Protein AF-A0A9E6ALN5-F1 (afdb_monomer_lite)

Radius of gyration: 37.87 Å; chains: 1; bounding box: 93×85×113 Å

Structure (mmCIF, N/CA/C/O backbone):
data_AF-A0A9E6ALN5-F1
#
_entry.id   AF-A0A9E6ALN5-F1
#
loop_
_atom_site.group_PDB
_atom_site.id
_atom_site.type_symbol
_atom_site.label_atom_id
_atom_site.label_alt_id
_atom_site.label_comp_id
_atom_site.label_asym_id
_atom_site.label_entity_id
_atom_site.label_seq_id
_atom_site.pdbx_PDB_ins_code
_atom_site.Cartn_x
_atom_site.Cartn_y
_atom_site.Cartn_z
_atom_site.occupancy
_atom_site.B_iso_or_equiv
_atom_site.auth_seq_id
_atom_site.auth_comp_id
_atom_site.auth_asym_id
_atom_site.auth_atom_id
_atom_site.pdbx_PDB_model_num
ATOM 1 N N . MET A 1 1 ? -22.844 1.576 -61.304 1.00 33.19 1 MET A N 1
ATOM 2 C CA . MET A 1 1 ? -22.267 0.570 -62.219 1.00 33.19 1 MET A CA 1
ATOM 3 C C . MET A 1 1 ? -21.080 -0.037 -61.499 1.00 33.19 1 MET A C 1
ATOM 5 O O . MET A 1 1 ? -20.212 0.723 -61.099 1.00 33.19 1 MET A O 1
ATOM 9 N N . SER A 1 2 ? -21.099 -1.344 -61.225 1.00 35.03 2 SER A N 1
ATOM 10 C CA . SER A 1 2 ? -19.952 -2.053 -60.651 1.00 35.03 2 SER A CA 1
ATOM 11 C C . SER A 1 2 ? -18.898 -2.231 -61.743 1.00 35.03 2 SER A C 1
ATOM 13 O O . SER A 1 2 ? -19.090 -3.043 -62.649 1.00 35.03 2 SER A O 1
ATOM 15 N N . GLU A 1 3 ? -17.815 -1.465 -61.692 1.00 36.91 3 GLU A N 1
ATOM 16 C CA . GLU A 1 3 ? -16.616 -1.816 -62.449 1.00 36.91 3 GLU A CA 1
ATOM 17 C C . GLU A 1 3 ? -15.970 -3.020 -61.757 1.00 36.91 3 GLU A C 1
ATOM 19 O O . GLU A 1 3 ? -15.509 -2.924 -60.620 1.00 36.91 3 GLU A O 1
ATOM 24 N N . GLN A 1 4 ? -16.010 -4.182 -62.415 1.00 43.47 4 GLN A N 1
ATOM 25 C CA . GLN A 1 4 ? -15.206 -5.338 -62.024 1.00 43.47 4 GLN A CA 1
ATOM 26 C C . GLN A 1 4 ? -13.730 -4.953 -62.163 1.00 43.47 4 GLN A C 1
ATOM 28 O O . GLN A 1 4 ? -13.261 -4.668 -63.267 1.00 43.47 4 GLN A O 1
ATOM 33 N N . LEU A 1 5 ? -13.016 -4.919 -61.036 1.00 46.56 5 LEU A N 1
ATOM 34 C CA . LEU A 1 5 ? -11.563 -4.771 -61.007 1.00 46.56 5 LEU A CA 1
ATOM 35 C C . LEU A 1 5 ? -10.918 -5.914 -61.817 1.00 46.56 5 LEU A C 1
ATOM 37 O O . LEU A 1 5 ? -11.367 -7.057 -61.717 1.00 46.56 5 LEU A O 1
ATOM 41 N N . PRO A 1 6 ? -9.876 -5.647 -62.621 1.00 52.06 6 PRO A N 1
ATOM 42 C CA . PRO A 1 6 ? -9.201 -6.696 -63.371 1.00 52.06 6 PRO A CA 1
ATOM 43 C C . PRO A 1 6 ? -8.374 -7.572 -62.419 1.00 52.06 6 PRO A C 1
ATOM 45 O O . PRO A 1 6 ? -7.352 -7.132 -61.913 1.00 52.06 6 PRO A O 1
ATOM 48 N N . THR A 1 7 ? -8.785 -8.820 -62.192 1.00 59.75 7 THR A N 1
ATOM 49 C CA . THR A 1 7 ? -8.132 -9.787 -61.284 1.00 59.75 7 THR A CA 1
ATOM 50 C C . THR A 1 7 ? -7.007 -10.586 -61.957 1.00 59.75 7 THR A C 1
ATOM 52 O O . THR A 1 7 ? -7.009 -11.815 -61.917 1.00 59.75 7 THR A O 1
ATOM 55 N N . THR A 1 8 ? -6.061 -9.931 -62.636 1.00 73.19 8 THR A N 1
ATOM 56 C CA . THR A 1 8 ? -4.943 -10.627 -63.313 1.00 73.19 8 THR A CA 1
ATOM 57 C C . THR A 1 8 ? -3.590 -10.165 -62.785 1.00 73.19 8 THR A C 1
ATOM 59 O O . THR A 1 8 ? -3.267 -8.982 -62.845 1.00 73.19 8 THR A O 1
ATOM 62 N N . LEU A 1 9 ? -2.775 -11.120 -62.333 1.00 77.19 9 LEU A N 1
ATOM 63 C CA . LEU A 1 9 ? -1.377 -10.939 -61.923 1.00 77.19 9 LEU A CA 1
ATOM 64 C C . LEU A 1 9 ? -0.391 -11.415 -63.008 1.00 77.19 9 LEU A C 1
ATOM 66 O O . LEU A 1 9 ? 0.796 -11.589 -62.735 1.00 77.19 9 LEU A O 1
ATOM 70 N N . THR A 1 10 ? -0.883 -11.619 -64.238 1.00 79.38 10 THR A N 1
ATOM 71 C CA . THR A 1 10 ? -0.100 -12.080 -65.394 1.00 79.38 10 THR A CA 1
ATOM 72 C C . THR A 1 10 ? 1.198 -11.290 -65.558 1.00 79.38 10 THR A C 1
ATOM 74 O O . THR A 1 10 ? 1.169 -10.071 -65.721 1.00 79.38 10 THR A O 1
ATOM 77 N N . GLY A 1 11 ? 2.329 -12.002 -65.546 1.00 73.38 11 GLY A N 1
ATOM 78 C CA . GLY A 1 11 ? 3.665 -11.431 -65.741 1.00 73.38 11 GLY A CA 1
ATOM 79 C C . GLY A 1 11 ? 4.397 -10.998 -64.468 1.00 73.38 11 GLY A C 1
ATOM 80 O O . GLY A 1 11 ? 5.508 -10.498 -64.593 1.00 73.38 11 GLY A O 1
ATOM 81 N N . ARG A 1 12 ? 3.819 -11.195 -63.273 1.00 83.38 12 ARG A N 1
ATOM 82 C CA . ARG A 1 12 ? 4.508 -10.962 -61.991 1.00 83.38 12 ARG A CA 1
ATOM 83 C C . ARG A 1 12 ? 5.165 -12.225 -61.443 1.00 83.38 12 ARG A C 1
ATOM 85 O O . ARG A 1 12 ? 4.577 -13.304 -61.529 1.00 83.38 12 ARG A O 1
ATOM 92 N N . THR A 1 13 ? 6.321 -12.070 -60.810 1.00 87.56 13 THR A N 1
ATOM 93 C CA . THR A 1 13 ? 7.046 -13.122 -60.093 1.00 87.56 13 THR A CA 1
ATOM 94 C C . THR A 1 13 ? 6.928 -12.910 -58.586 1.00 87.56 13 THR A C 1
ATOM 96 O O . THR A 1 13 ? 7.350 -11.879 -58.065 1.00 87.56 13 THR A O 1
ATOM 99 N N . ILE A 1 14 ? 6.373 -13.889 -57.870 1.00 89.00 14 ILE A N 1
ATOM 100 C CA . ILE A 1 14 ? 6.182 -13.833 -56.415 1.00 89.00 14 ILE A CA 1
ATOM 101 C C . ILE A 1 14 ? 7.071 -14.876 -55.748 1.00 89.00 14 ILE A C 1
ATOM 103 O O . ILE A 1 14 ? 6.962 -16.070 -56.032 1.00 89.00 14 ILE A O 1
ATOM 107 N N . ALA A 1 15 ? 7.953 -14.426 -54.860 1.00 89.44 15 ALA A N 1
ATOM 108 C CA . ALA A 1 15 ? 8.844 -15.287 -54.106 1.00 89.44 15 ALA A CA 1
ATOM 109 C C . ALA A 1 15 ? 8.208 -15.700 -52.771 1.00 89.44 15 ALA A C 1
ATOM 111 O O . ALA A 1 15 ? 7.870 -14.843 -51.951 1.00 89.44 15 ALA A O 1
ATOM 112 N N . LEU A 1 16 ? 8.042 -17.009 -52.567 1.00 87.62 16 LEU A N 1
ATOM 113 C CA . LEU A 1 16 ? 7.367 -17.593 -51.403 1.00 87.62 16 LEU A CA 1
ATOM 114 C C . LEU A 1 16 ? 8.295 -18.555 -50.643 1.00 87.62 16 LEU A C 1
ATOM 116 O O . LEU A 1 16 ? 9.080 -19.261 -51.272 1.00 87.62 16 LEU A O 1
ATOM 120 N N . PRO A 1 17 ? 8.174 -18.683 -49.312 1.00 84.25 17 PRO A N 1
ATOM 121 C CA . PRO A 1 17 ? 8.852 -19.741 -48.574 1.00 84.25 17 PRO A CA 1
ATOM 122 C C . PRO A 1 17 ? 8.335 -21.125 -49.002 1.00 84.25 17 PRO A C 1
ATOM 124 O O . PRO A 1 17 ? 7.135 -21.289 -49.221 1.00 84.25 17 PRO A O 1
ATOM 127 N N . ALA A 1 18 ? 9.198 -22.143 -49.057 1.00 70.56 18 ALA A N 1
ATOM 128 C CA . ALA A 1 18 ? 8.877 -23.488 -49.565 1.00 70.56 18 ALA A CA 1
ATOM 129 C C . ALA A 1 18 ? 7.655 -24.165 -48.893 1.00 70.56 18 ALA A C 1
ATOM 131 O O . ALA A 1 18 ? 6.984 -24.996 -49.498 1.00 70.56 18 ALA A O 1
ATOM 132 N N . GLY A 1 19 ? 7.290 -23.771 -47.666 1.00 67.31 19 GLY A N 1
ATOM 133 C CA . GLY A 1 19 ? 6.075 -24.244 -46.986 1.00 67.31 19 GLY A CA 1
ATOM 134 C C . GLY A 1 19 ? 4.749 -23.763 -47.603 1.00 67.31 19 GLY A C 1
ATOM 135 O O . GLY A 1 19 ? 3.706 -24.370 -47.355 1.00 67.31 19 GLY A O 1
ATOM 136 N N . PHE A 1 20 ? 4.767 -22.708 -48.425 1.00 72.38 20 PHE A N 1
ATOM 137 C CA . PHE A 1 20 ? 3.569 -22.106 -49.021 1.00 72.38 20 PHE A CA 1
ATOM 138 C C . PHE A 1 20 ? 3.118 -22.762 -50.329 1.00 72.38 20 PHE A C 1
ATOM 140 O O . PHE A 1 20 ? 1.971 -22.570 -50.725 1.00 72.38 20 PHE A O 1
ATOM 147 N N . GLU A 1 21 ? 3.950 -23.576 -50.982 1.00 59.03 21 GLU A N 1
ATOM 148 C CA . GLU A 1 21 ? 3.617 -24.209 -52.273 1.00 59.03 21 GLU A CA 1
ATOM 149 C C . GLU A 1 21 ? 2.378 -25.123 -52.199 1.00 59.03 21 GLU A C 1
ATOM 151 O O . GLU A 1 21 ? 1.659 -25.318 -53.179 1.00 59.03 21 GLU A O 1
ATOM 156 N N . SER A 1 22 ? 2.098 -25.675 -51.016 1.00 57.66 22 SER A N 1
ATOM 157 C CA . SER A 1 22 ? 0.944 -26.550 -50.770 1.00 57.66 22 SER A CA 1
ATOM 158 C C . SER A 1 22 ? -0.321 -25.811 -50.301 1.00 57.66 22 SER A C 1
ATOM 160 O O . SER A 1 22 ? -1.391 -26.422 -50.240 1.00 57.66 22 SER A O 1
ATOM 162 N N . GLN A 1 23 ? -0.219 -24.510 -50.001 1.00 74.50 23 GLN A N 1
ATOM 163 C CA . GLN A 1 23 ? -1.293 -23.684 -49.438 1.00 74.50 23 GLN A CA 1
ATOM 164 C C . GLN A 1 23 ? -2.278 -23.187 -50.520 1.00 74.50 23 GLN A C 1
ATOM 166 O O . GLN A 1 23 ? -1.892 -23.004 -51.681 1.00 74.50 23 GLN A O 1
ATOM 171 N N . PRO A 1 24 ? -3.550 -22.898 -50.165 1.00 75.38 24 PRO A N 1
ATOM 172 C CA . PRO A 1 24 ? -4.537 -22.318 -51.084 1.00 75.38 24 PRO A CA 1
ATOM 173 C C . PRO A 1 24 ? -4.075 -21.009 -51.744 1.00 75.38 24 PRO A C 1
ATOM 175 O O . PRO A 1 24 ? -4.379 -20.782 -52.917 1.00 75.38 24 PRO A O 1
ATOM 178 N N . LEU A 1 25 ? -3.288 -20.197 -51.026 1.00 80.00 25 LEU A N 1
ATOM 179 C CA . LEU A 1 25 ? -2.712 -18.940 -51.508 1.00 80.00 25 LEU A CA 1
ATOM 180 C C . LEU A 1 25 ? -1.861 -19.119 -52.776 1.00 80.00 25 LEU A C 1
ATOM 182 O O . LEU A 1 25 ? -2.076 -18.400 -53.750 1.00 80.00 25 LEU A O 1
ATOM 186 N N . ALA A 1 26 ? -0.939 -20.089 -52.799 1.00 79.81 26 ALA A N 1
ATOM 187 C CA . ALA A 1 26 ? -0.058 -20.324 -53.947 1.00 79.81 26 ALA A CA 1
ATOM 188 C C . ALA A 1 26 ? -0.856 -20.737 -55.195 1.00 79.81 26 ALA A C 1
ATOM 190 O O . ALA A 1 26 ? -0.709 -20.137 -56.258 1.00 79.81 26 ALA A O 1
ATOM 191 N N . ARG A 1 27 ? -1.802 -21.674 -55.044 1.00 79.88 27 ARG A N 1
ATOM 192 C CA . ARG A 1 27 ? -2.683 -22.109 -56.146 1.00 79.88 27 ARG A CA 1
ATOM 193 C C . ARG A 1 27 ? -3.554 -20.973 -56.679 1.00 79.88 27 ARG A C 1
ATOM 195 O O . ARG A 1 27 ? -3.807 -20.895 -57.879 1.00 79.88 27 ARG A O 1
ATOM 202 N N . CYS A 1 28 ? -4.026 -20.098 -55.792 1.00 80.50 28 CYS A N 1
ATOM 203 C CA . CYS A 1 28 ? -4.820 -18.938 -56.178 1.00 80.50 28 CYS A CA 1
ATOM 204 C C . CYS A 1 28 ? -3.969 -17.924 -56.963 1.00 80.50 28 CYS A C 1
ATOM 206 O O . CYS A 1 28 ? -4.377 -17.505 -58.046 1.00 80.50 28 CYS A O 1
ATOM 208 N N . ILE A 1 29 ? -2.753 -17.620 -56.495 1.00 83.19 29 ILE A N 1
ATOM 209 C CA . ILE A 1 29 ? -1.782 -16.746 -57.176 1.00 83.19 29 ILE A CA 1
ATOM 210 C C . ILE A 1 29 ? -1.441 -17.265 -58.586 1.00 83.19 29 ILE A C 1
ATOM 212 O O . ILE A 1 29 ? -1.485 -16.494 -59.549 1.00 83.19 29 ILE A O 1
ATOM 216 N N . GLU A 1 30 ? -1.171 -18.565 -58.735 1.00 81.88 30 GLU A N 1
ATOM 217 C CA . GLU A 1 30 ? -0.900 -19.193 -60.040 1.00 81.88 30 GLU A CA 1
ATOM 218 C C . GLU A 1 30 ? -2.118 -19.138 -60.968 1.00 81.88 30 GLU A C 1
ATOM 220 O O . GLU A 1 30 ? -1.992 -18.807 -62.147 1.00 81.88 30 GLU A O 1
ATOM 225 N N . SER A 1 31 ? -3.324 -19.390 -60.439 1.00 80.00 31 SER A N 1
ATOM 226 C CA . SER A 1 31 ? -4.569 -19.306 -61.218 1.00 80.00 31 SER A CA 1
ATOM 227 C C . SER A 1 31 ? -4.864 -17.893 -61.746 1.00 80.00 31 SER A C 1
ATOM 229 O O . SER A 1 31 ? -5.590 -17.740 -62.728 1.00 80.00 31 SER A O 1
ATOM 231 N N . MET A 1 32 ? -4.264 -16.866 -61.129 1.00 82.25 32 MET A N 1
ATOM 232 C CA . MET A 1 32 ? -4.341 -15.458 -61.534 1.00 82.25 32 MET A CA 1
ATOM 233 C C . MET A 1 32 ? -3.218 -15.039 -62.504 1.00 82.25 32 MET A C 1
ATOM 235 O O . MET A 1 32 ? -3.167 -13.872 -62.903 1.00 82.25 32 MET A O 1
ATOM 239 N N . GLY A 1 33 ? -2.334 -15.966 -62.899 1.00 77.88 33 GLY A N 1
ATOM 240 C CA . GLY A 1 33 ? -1.317 -15.781 -63.942 1.00 77.88 33 GLY A CA 1
ATOM 241 C C . GLY A 1 33 ? 0.079 -15.351 -63.467 1.00 77.88 33 GLY A C 1
ATOM 242 O O . GLY A 1 33 ? 0.931 -15.075 -64.314 1.00 77.88 33 GLY A O 1
ATOM 243 N N . ALA A 1 34 ? 0.338 -15.275 -62.156 1.00 83.62 34 ALA A N 1
ATOM 244 C CA . ALA A 1 34 ? 1.674 -14.981 -61.623 1.00 83.62 34 ALA A CA 1
ATOM 245 C C . ALA A 1 34 ? 2.571 -16.232 -61.590 1.00 83.62 34 ALA A C 1
ATOM 247 O O . ALA A 1 34 ? 2.090 -17.348 -61.410 1.00 83.62 34 ALA A O 1
ATOM 248 N N . SER A 1 35 ? 3.883 -16.039 -61.738 1.00 84.69 35 SER A N 1
ATOM 249 C CA . SER A 1 35 ? 4.893 -17.095 -61.582 1.00 84.69 35 SER A CA 1
ATOM 250 C C . SER A 1 35 ? 5.384 -17.149 -60.135 1.00 84.69 35 SER A C 1
ATOM 252 O O . SER A 1 35 ? 5.711 -16.111 -59.562 1.00 84.69 35 SER A O 1
ATOM 254 N N . ILE A 1 36 ? 5.463 -18.340 -59.538 1.00 85.56 36 ILE A N 1
ATOM 255 C CA . ILE A 1 36 ? 5.954 -18.519 -58.163 1.00 85.56 36 ILE A CA 1
ATOM 256 C C . ILE A 1 36 ? 7.424 -18.942 -58.169 1.00 85.56 36 ILE A C 1
ATOM 258 O O . ILE A 1 36 ? 7.843 -19.804 -58.939 1.00 85.56 36 ILE A O 1
ATOM 262 N N . CYS A 1 37 ? 8.207 -18.329 -57.284 1.00 82.75 37 CYS A N 1
ATOM 263 C CA . CYS A 1 37 ? 9.585 -18.697 -56.993 1.00 82.75 37 CYS A CA 1
ATOM 264 C C . CYS A 1 37 ? 9.710 -19.132 -55.527 1.00 82.75 37 CYS A C 1
ATOM 266 O O . CYS A 1 37 ? 9.783 -18.285 -54.639 1.00 82.75 37 CYS A O 1
ATOM 268 N N . ALA A 1 38 ? 9.758 -20.432 -55.254 1.00 80.00 38 ALA A N 1
ATOM 269 C CA . ALA A 1 38 ? 9.927 -20.902 -53.885 1.00 80.00 38 ALA A CA 1
ATOM 270 C C . ALA A 1 38 ? 11.380 -20.807 -53.393 1.00 80.00 38 ALA A C 1
ATOM 272 O O . ALA A 1 38 ? 12.316 -21.028 -54.164 1.00 80.00 38 ALA A O 1
ATOM 273 N N . TYR A 1 39 ? 11.566 -20.508 -52.105 1.00 79.62 39 TYR A N 1
ATOM 274 C CA . TYR A 1 39 ? 12.873 -20.489 -51.443 1.00 79.62 39 TYR A CA 1
ATOM 275 C C . TYR A 1 39 ? 12.835 -21.109 -50.041 1.00 79.62 39 TYR A C 1
ATOM 277 O O . TYR A 1 39 ? 11.798 -21.094 -49.376 1.00 79.62 39 TYR A O 1
ATOM 285 N N . ASP A 1 40 ? 13.974 -21.605 -49.553 1.00 76.00 40 ASP A N 1
ATOM 286 C CA . ASP A 1 40 ? 14.129 -22.096 -48.182 1.00 76.00 40 ASP A CA 1
ATOM 287 C C . ASP A 1 40 ? 15.343 -21.451 -47.493 1.00 76.00 40 ASP A C 1
ATOM 289 O O . ASP A 1 40 ? 16.496 -21.673 -47.857 1.00 76.00 40 ASP A O 1
ATOM 293 N N . LEU A 1 41 ? 15.062 -20.602 -46.501 1.00 70.25 41 LEU A N 1
ATOM 294 C CA . LEU A 1 41 ? 16.055 -19.779 -45.799 1.00 70.25 41 LEU A CA 1
ATOM 295 C C . LEU A 1 41 ? 16.028 -19.988 -44.277 1.00 70.25 41 LEU A C 1
ATOM 297 O O . LEU A 1 41 ? 16.566 -19.169 -43.537 1.00 70.25 41 LEU A O 1
ATOM 301 N N . ARG A 1 42 ? 15.379 -21.050 -43.779 1.00 64.69 42 ARG A N 1
ATOM 302 C CA . ARG A 1 42 ? 15.349 -21.345 -42.337 1.00 64.69 42 ARG A CA 1
ATOM 303 C C . ARG A 1 42 ? 16.615 -22.092 -41.920 1.00 64.69 42 ARG A C 1
ATOM 305 O O . ARG A 1 42 ? 17.124 -22.944 -42.645 1.00 64.69 42 ARG A O 1
ATOM 312 N N . VAL A 1 43 ? 17.115 -21.796 -40.721 1.00 53.44 43 VAL A N 1
ATOM 313 C CA . VAL A 1 43 ? 18.266 -22.498 -40.137 1.00 53.44 43 VAL A CA 1
ATOM 314 C C . VAL A 1 43 ? 17.818 -23.903 -39.722 1.00 53.44 43 VAL A C 1
ATOM 316 O O . VAL A 1 43 ? 17.164 -24.088 -38.699 1.00 53.44 43 VAL A O 1
ATOM 319 N N . GLY A 1 44 ? 18.143 -24.904 -40.540 1.00 46.50 44 GLY A N 1
ATOM 320 C CA . GLY A 1 44 ? 17.956 -26.311 -40.188 1.00 46.50 44 GLY A CA 1
ATOM 321 C C . GLY A 1 44 ? 18.949 -26.772 -39.114 1.00 46.50 44 GLY A C 1
ATOM 322 O O . GLY A 1 44 ? 20.055 -26.242 -38.998 1.00 46.50 44 GLY A O 1
ATOM 323 N N . SER A 1 45 ? 18.595 -27.828 -38.375 1.00 40.84 45 SER A N 1
ATOM 324 C CA . SER A 1 45 ? 19.423 -28.484 -37.342 1.00 40.84 45 SER A CA 1
ATOM 325 C C . SER A 1 45 ? 20.825 -28.922 -37.804 1.00 40.84 45 SER A C 1
ATOM 327 O O . SER A 1 45 ? 21.673 -29.260 -36.980 1.00 40.84 45 SER A O 1
ATOM 329 N N . ASP A 1 46 ? 21.091 -28.928 -39.110 1.00 41.03 46 ASP A N 1
ATOM 330 C CA . ASP A 1 46 ? 22.391 -29.276 -39.685 1.00 41.03 46 ASP A CA 1
ATOM 331 C C . ASP A 1 46 ? 23.382 -28.093 -39.733 1.00 41.03 46 ASP A C 1
ATOM 333 O O . ASP A 1 46 ? 24.587 -28.324 -39.820 1.00 41.03 46 ASP A O 1
ATOM 337 N N . ALA A 1 47 ? 22.918 -26.843 -39.589 1.00 48.72 47 ALA A N 1
ATOM 338 C CA . ALA A 1 47 ? 23.764 -25.640 -39.569 1.00 48.72 47 ALA A CA 1
ATOM 339 C C . ALA A 1 47 ? 24.395 -25.339 -38.191 1.00 48.72 47 ALA A C 1
ATOM 341 O O . ALA A 1 47 ? 25.382 -24.610 -38.111 1.00 48.72 47 ALA A O 1
ATOM 342 N N . ILE A 1 48 ? 23.867 -25.927 -37.110 1.00 50.56 48 ILE A N 1
ATOM 343 C CA . ILE A 1 48 ? 24.377 -25.753 -35.735 1.00 50.56 48 ILE A CA 1
ATOM 344 C C . ILE A 1 48 ? 25.571 -26.678 -35.456 1.00 50.56 48 ILE A C 1
ATOM 346 O O . ILE A 1 48 ? 26.507 -26.287 -34.759 1.00 50.56 48 ILE A O 1
ATOM 350 N N . ARG A 1 49 ? 25.601 -27.877 -36.056 1.00 56.75 49 ARG A N 1
ATOM 351 C CA . ARG A 1 49 ? 26.648 -28.896 -35.821 1.00 56.75 49 ARG A CA 1
ATOM 352 C C . ARG A 1 49 ? 28.089 -28.392 -36.012 1.00 56.75 49 ARG A C 1
ATOM 354 O O . ARG A 1 49 ? 28.960 -28.812 -35.257 1.00 56.75 49 ARG A O 1
ATOM 361 N N . PRO A 1 50 ? 28.396 -27.511 -36.977 1.00 60.50 50 PRO A N 1
ATOM 362 C CA . PRO A 1 50 ? 29.745 -26.976 -37.163 1.00 60.50 50 PRO A CA 1
ATOM 363 C C . PRO A 1 50 ? 30.159 -25.932 -36.125 1.00 60.50 50 PRO A C 1
ATOM 365 O O . PRO A 1 50 ? 31.337 -25.844 -35.794 1.00 60.50 50 PRO A O 1
ATOM 368 N N . ILE A 1 51 ? 29.207 -25.153 -35.603 1.00 69.44 51 ILE A N 1
ATOM 369 C CA . ILE A 1 51 ? 29.457 -24.185 -34.526 1.00 69.44 51 ILE A CA 1
ATOM 370 C C . ILE A 1 51 ? 29.578 -24.924 -33.192 1.00 69.44 51 ILE A C 1
ATOM 372 O O . ILE A 1 51 ? 30.469 -24.637 -32.398 1.00 69.44 51 ILE A O 1
ATOM 376 N N . GLU A 1 52 ? 28.748 -25.944 -32.981 1.00 69.69 52 GLU A N 1
ATOM 377 C CA . GLU A 1 52 ? 28.910 -26.882 -31.874 1.00 69.69 52 GLU A CA 1
ATOM 378 C C . GLU A 1 52 ? 30.280 -27.572 -31.936 1.00 69.69 52 GLU A C 1
ATOM 380 O O . GLU A 1 52 ? 30.972 -27.661 -30.922 1.00 69.69 52 GLU A O 1
ATOM 385 N N . ARG A 1 53 ? 30.719 -27.978 -33.135 1.00 75.25 53 ARG A N 1
ATOM 386 C CA . ARG A 1 53 ? 32.062 -28.515 -33.365 1.00 75.25 53 ARG A CA 1
ATOM 387 C C . ARG A 1 53 ? 33.159 -27.479 -33.115 1.00 75.25 53 ARG A C 1
ATOM 389 O O . ARG A 1 53 ? 34.137 -27.834 -32.484 1.00 75.25 53 ARG A O 1
ATOM 396 N N . TRP A 1 54 ? 32.994 -26.213 -33.509 1.00 81.56 54 TRP A N 1
ATOM 397 C CA . TRP A 1 54 ? 33.932 -25.132 -33.159 1.00 81.56 54 TRP A CA 1
ATOM 398 C C . TRP A 1 54 ? 34.082 -24.988 -31.642 1.00 81.56 54 TRP A C 1
ATOM 400 O O . TRP A 1 54 ? 35.194 -24.960 -31.119 1.00 81.56 54 TRP A O 1
ATOM 410 N N . ILE A 1 55 ? 32.956 -24.917 -30.927 1.00 83.88 55 ILE A N 1
ATOM 411 C CA . ILE A 1 55 ? 32.937 -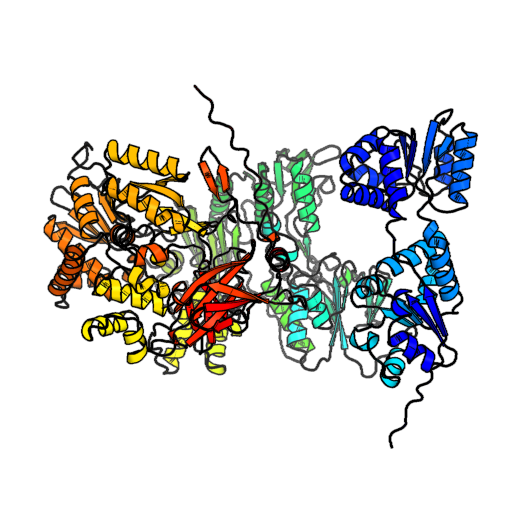24.797 -29.465 1.00 83.88 55 ILE A CA 1
ATOM 412 C C . ILE A 1 55 ? 33.615 -26.017 -28.837 1.00 83.88 55 ILE A C 1
ATOM 414 O O . ILE A 1 55 ? 34.385 -25.869 -27.887 1.00 83.88 55 ILE A O 1
ATOM 418 N N . GLN A 1 56 ? 33.379 -27.206 -29.392 1.00 83.00 56 GLN A N 1
ATOM 419 C CA . GLN A 1 56 ? 34.002 -28.443 -28.944 1.00 83.00 56 GLN A CA 1
ATOM 420 C C . GLN A 1 56 ? 35.511 -28.475 -29.233 1.00 83.00 56 GLN A C 1
ATOM 422 O O . GLN A 1 56 ? 36.272 -28.719 -28.310 1.00 83.00 56 GLN A O 1
ATOM 427 N N . ASP A 1 57 ? 35.960 -28.144 -30.445 1.00 85.56 57 ASP A N 1
ATOM 428 C CA . ASP A 1 57 ? 37.373 -28.158 -30.849 1.00 85.56 57 ASP A CA 1
ATOM 429 C C . ASP A 1 57 ? 38.206 -27.143 -30.037 1.00 85.56 57 ASP A C 1
ATOM 431 O O . ASP A 1 57 ? 39.335 -27.434 -29.638 1.00 85.56 57 ASP A O 1
ATOM 435 N N . VAL A 1 58 ? 37.639 -25.972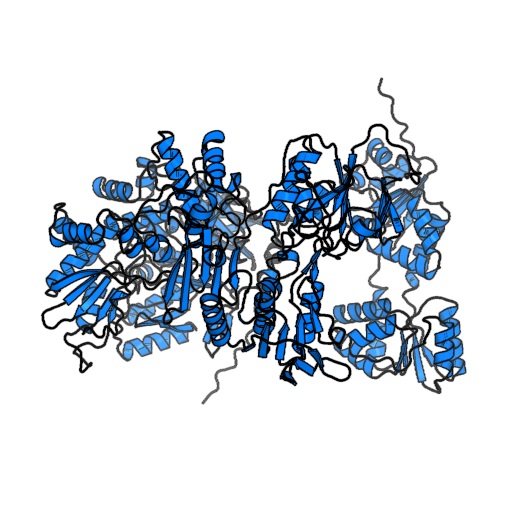 -29.713 1.00 87.19 58 VAL A N 1
ATOM 436 C CA . VAL A 1 58 ? 38.262 -25.010 -28.783 1.00 87.19 58 VAL A CA 1
ATOM 437 C C . VAL A 1 58 ? 38.312 -25.577 -27.362 1.00 87.19 58 VAL A C 1
ATOM 439 O O . VAL A 1 58 ? 39.344 -25.477 -26.704 1.00 87.19 58 VAL A O 1
ATOM 442 N N . THR A 1 59 ? 37.221 -26.190 -26.889 1.00 88.25 59 THR A N 1
ATOM 443 C CA . THR A 1 59 ? 37.152 -26.795 -25.544 1.00 88.25 59 THR A CA 1
ATOM 444 C C . THR A 1 59 ? 38.102 -27.990 -25.399 1.00 88.25 59 THR A C 1
ATOM 446 O O . THR A 1 59 ? 38.655 -28.200 -24.324 1.00 88.25 59 THR A O 1
ATOM 449 N N . ASP A 1 60 ? 38.350 -28.716 -26.488 1.00 86.50 60 ASP A N 1
ATOM 450 C CA . ASP A 1 60 ? 39.288 -29.838 -26.581 1.00 86.50 60 ASP A CA 1
ATOM 451 C C . ASP A 1 60 ? 40.735 -29.383 -26.849 1.00 86.50 60 ASP A C 1
ATOM 453 O O . ASP A 1 60 ? 41.616 -30.214 -27.074 1.00 86.50 60 ASP A O 1
ATOM 457 N N . HIS A 1 61 ? 40.995 -28.071 -26.800 1.00 85.50 61 HIS A N 1
ATOM 458 C CA . HIS A 1 61 ? 42.313 -27.453 -26.963 1.00 85.50 61 HIS A CA 1
ATOM 459 C C . HIS A 1 61 ? 42.994 -27.757 -28.308 1.00 85.50 61 HIS A C 1
ATOM 461 O O . HIS A 1 61 ? 44.215 -27.893 -28.373 1.00 85.50 61 HIS A O 1
ATOM 467 N N . GLN A 1 62 ? 42.226 -27.844 -29.399 1.00 85.75 62 GLN A N 1
ATOM 468 C CA . GLN A 1 62 ? 42.777 -28.122 -30.733 1.00 85.75 62 GLN A CA 1
ATOM 469 C C . GLN A 1 62 ? 43.464 -26.920 -31.398 1.00 85.75 62 GLN A C 1
ATOM 471 O O . GLN A 1 62 ? 44.081 -27.075 -32.452 1.00 85.75 62 GLN A O 1
ATOM 476 N N . PHE A 1 63 ? 43.371 -25.728 -30.804 1.00 91.31 63 PHE A N 1
ATOM 477 C CA . PHE A 1 63 ? 43.925 -24.498 -31.366 1.00 91.31 63 PHE A CA 1
ATOM 478 C C . PHE A 1 63 ? 44.848 -23.794 -30.378 1.00 91.31 63 PHE A C 1
ATOM 480 O O . PHE A 1 63 ? 44.492 -23.557 -29.223 1.00 91.31 63 PHE A O 1
ATOM 487 N N . ASP A 1 64 ? 46.016 -23.391 -30.867 1.00 91.12 64 ASP A N 1
ATOM 488 C CA . ASP A 1 64 ? 46.986 -22.611 -30.105 1.00 91.12 64 ASP A CA 1
ATOM 489 C C . ASP A 1 64 ? 46.673 -21.105 -30.164 1.00 91.12 64 ASP A C 1
ATOM 491 O O . ASP A 1 64 ? 46.980 -20.349 -29.236 1.00 91.12 64 ASP A O 1
ATOM 495 N N . ASP A 1 65 ? 46.064 -20.664 -31.266 1.00 92.88 65 ASP A N 1
ATOM 496 C CA . ASP A 1 65 ? 45.727 -19.277 -31.570 1.00 92.88 65 ASP A CA 1
ATOM 497 C C . ASP A 1 65 ? 44.296 -19.170 -32.096 1.00 92.88 65 ASP A C 1
ATOM 499 O O . ASP A 1 65 ? 43.874 -19.966 -32.938 1.00 92.88 65 ASP A O 1
ATOM 503 N N . VAL A 1 66 ? 43.567 -18.140 -31.658 1.00 93.06 66 VAL A N 1
ATOM 504 C CA . VAL A 1 66 ? 42.212 -17.854 -32.153 1.00 93.06 66 VAL A CA 1
ATOM 505 C C . VAL A 1 66 ? 42.113 -16.394 -32.577 1.00 93.06 66 VAL A C 1
ATOM 507 O O . VAL A 1 66 ? 42.337 -15.481 -31.777 1.00 93.06 66 VAL A O 1
ATOM 510 N N . ILE A 1 67 ? 41.762 -16.175 -33.843 1.00 91.88 67 ILE A N 1
ATOM 511 C CA . ILE A 1 67 ? 41.581 -14.852 -34.437 1.00 91.88 67 ILE A CA 1
ATOM 512 C C . ILE A 1 67 ? 40.088 -14.509 -34.463 1.00 91.88 67 ILE A C 1
ATOM 514 O O . ILE A 1 67 ? 39.306 -15.135 -35.182 1.00 91.88 67 ILE A O 1
ATOM 518 N N . PHE A 1 68 ? 39.705 -13.468 -33.720 1.00 90.12 68 PHE A N 1
ATOM 519 C CA . PHE A 1 68 ? 38.359 -12.897 -33.726 1.00 90.12 68 PHE A CA 1
ATOM 520 C C . PHE A 1 68 ? 38.313 -11.607 -34.533 1.00 90.12 68 PHE A C 1
ATOM 522 O O . PHE A 1 68 ? 38.966 -10.605 -34.217 1.00 90.12 68 PHE A O 1
ATOM 529 N N . ALA A 1 69 ? 37.497 -11.616 -35.575 1.00 80.69 69 ALA A N 1
ATOM 530 C CA . ALA A 1 69 ? 37.442 -10.517 -36.512 1.00 80.69 69 ALA A CA 1
ATOM 531 C C . ALA A 1 69 ? 36.274 -9.553 -36.243 1.00 80.69 69 ALA A C 1
ATOM 533 O O . ALA A 1 69 ? 36.389 -8.372 -36.571 1.00 80.69 69 ALA A O 1
ATOM 534 N N . THR A 1 70 ? 35.195 -9.999 -35.582 1.00 78.00 70 THR A N 1
ATOM 535 C CA . THR A 1 70 ? 34.034 -9.150 -35.257 1.00 78.00 70 THR A CA 1
ATOM 536 C C . THR A 1 70 ? 33.586 -9.304 -33.800 1.00 78.00 70 THR A C 1
ATOM 538 O O . THR A 1 70 ? 33.614 -10.386 -33.221 1.00 78.00 70 THR A O 1
ATOM 541 N N . GLY A 1 71 ? 33.148 -8.203 -33.175 1.00 71.25 71 GLY A N 1
ATOM 542 C CA . GLY A 1 71 ? 32.624 -8.241 -31.800 1.00 71.25 71 GLY A CA 1
ATOM 543 C C . GLY A 1 71 ? 31.259 -8.921 -31.686 1.00 71.25 71 GLY A C 1
ATOM 544 O O . GLY A 1 71 ? 30.960 -9.524 -30.662 1.00 71.25 71 GLY A O 1
ATOM 545 N N . GLN A 1 72 ? 30.448 -8.868 -32.741 1.00 67.31 72 GLN A N 1
ATOM 546 C CA . GLN A 1 72 ? 29.168 -9.573 -32.789 1.00 67.31 72 GLN A CA 1
ATOM 547 C C . GLN A 1 72 ? 29.368 -11.082 -32.902 1.00 67.31 72 GLN A C 1
ATOM 549 O O . GLN A 1 72 ? 28.711 -11.827 -32.186 1.00 67.31 72 GLN A O 1
ATOM 554 N N . GLY A 1 73 ? 30.332 -11.540 -33.706 1.00 71.62 73 GLY A N 1
ATOM 555 C CA . GLY A 1 73 ? 30.627 -12.963 -33.795 1.00 71.62 73 GLY A CA 1
ATOM 556 C C . GLY A 1 73 ? 31.176 -13.536 -32.482 1.00 71.62 73 GLY A C 1
ATOM 557 O O . GLY A 1 73 ? 30.887 -14.682 -32.156 1.00 71.62 73 GLY A O 1
ATOM 558 N N . VAL A 1 74 ? 31.942 -12.755 -31.702 1.00 80.50 74 VAL A N 1
ATOM 559 C CA . VAL A 1 74 ? 32.361 -13.156 -30.340 1.00 80.50 74 VAL A CA 1
ATOM 560 C C . VAL A 1 74 ? 31.138 -13.373 -29.445 1.00 80.50 74 VAL A C 1
ATOM 562 O O . VAL A 1 74 ?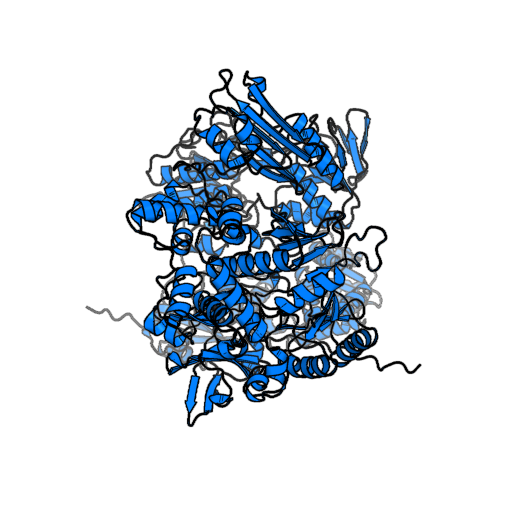 31.032 -14.413 -28.802 1.00 80.50 74 VAL A O 1
ATOM 565 N N . ARG A 1 75 ? 30.193 -12.423 -29.430 1.00 80.25 75 ARG A N 1
ATOM 566 C CA . ARG A 1 75 ? 28.983 -12.518 -28.597 1.00 80.25 75 ARG A CA 1
ATOM 567 C C . ARG A 1 75 ? 28.069 -13.662 -29.028 1.00 80.25 75 ARG A C 1
ATOM 569 O O . ARG A 1 75 ? 27.624 -14.407 -28.166 1.00 80.25 75 ARG A O 1
ATOM 576 N N . LEU A 1 76 ? 27.897 -13.864 -30.334 1.00 73.62 76 LEU A N 1
ATOM 577 C CA . LEU A 1 76 ? 27.113 -14.969 -30.887 1.00 73.62 76 LEU A CA 1
ATOM 578 C C . LEU A 1 76 ? 27.678 -16.335 -30.473 1.00 73.62 76 LEU A C 1
ATOM 580 O O . LEU A 1 76 ? 26.936 -17.205 -30.035 1.00 73.62 76 LEU A O 1
ATOM 584 N N . LEU A 1 77 ? 28.999 -16.528 -30.559 1.00 79.12 77 LEU A N 1
ATOM 585 C CA . LEU A 1 77 ? 29.630 -17.788 -30.146 1.00 79.12 77 LEU A CA 1
ATOM 586 C C . LEU A 1 77 ? 29.469 -18.060 -28.641 1.00 79.12 77 LEU A C 1
ATOM 588 O O . LEU A 1 77 ? 29.381 -19.216 -28.239 1.00 79.12 77 LEU A O 1
ATOM 592 N N . ILE A 1 78 ? 29.418 -17.015 -27.809 1.00 82.00 78 ILE A N 1
ATOM 593 C CA . ILE A 1 78 ? 29.192 -17.141 -26.362 1.00 82.00 78 ILE A CA 1
ATOM 594 C C . ILE A 1 78 ? 27.732 -17.413 -26.030 1.00 82.00 78 ILE A C 1
ATOM 596 O O . ILE A 1 78 ? 27.455 -18.234 -25.161 1.00 82.00 78 ILE A O 1
ATOM 600 N N . GLU A 1 79 ? 26.809 -16.741 -26.707 1.00 73.62 79 GLU A N 1
ATOM 601 C CA . GLU A 1 79 ? 25.376 -16.988 -26.580 1.00 73.62 79 GLU A CA 1
ATOM 602 C C . GLU A 1 79 ? 25.054 -18.443 -26.938 1.00 73.62 79 GLU A C 1
ATOM 604 O O . GLU A 1 79 ? 24.484 -19.162 -26.122 1.00 73.62 79 GLU A O 1
ATOM 609 N N . LEU A 1 80 ? 25.583 -18.936 -28.060 1.00 72.25 80 LEU A N 1
ATOM 610 C CA . LEU A 1 80 ? 25.446 -20.338 -28.459 1.00 72.25 80 LEU A CA 1
ATOM 611 C C . LEU A 1 80 ? 26.138 -21.299 -27.477 1.00 72.25 80 LEU A C 1
ATOM 613 O O . LEU A 1 80 ? 25.613 -22.369 -27.179 1.00 72.25 80 LEU A O 1
ATOM 617 N N . ALA A 1 81 ? 27.289 -20.931 -26.907 1.00 77.56 81 ALA A N 1
ATOM 618 C CA . ALA A 1 81 ? 27.915 -21.735 -25.857 1.00 77.56 81 ALA A CA 1
ATOM 619 C C . ALA A 1 81 ? 27.066 -21.790 -24.569 1.00 77.56 81 ALA A C 1
ATOM 621 O O . ALA A 1 81 ? 27.077 -22.820 -23.892 1.00 77.56 81 ALA A O 1
ATOM 622 N N . ARG A 1 82 ? 26.318 -20.726 -24.236 1.00 78.81 82 ARG A N 1
ATOM 623 C CA . ARG A 1 82 ? 25.363 -20.703 -23.110 1.00 78.81 82 ARG A CA 1
ATOM 624 C C . ARG A 1 82 ? 24.146 -21.570 -23.390 1.00 78.81 82 ARG A C 1
ATOM 626 O O . ARG A 1 82 ? 23.771 -22.350 -22.522 1.00 78.81 82 ARG A O 1
ATOM 633 N N . GLU A 1 83 ? 23.594 -21.499 -24.597 1.00 71.38 83 GLU A N 1
ATOM 634 C CA . GLU A 1 83 ? 22.491 -22.368 -25.025 1.00 71.38 83 GLU A CA 1
ATOM 635 C C . GLU A 1 83 ? 22.878 -23.854 -24.979 1.00 71.38 83 GLU A C 1
ATOM 637 O O . GLU A 1 83 ? 22.080 -24.694 -24.570 1.00 71.38 83 GLU A O 1
ATOM 642 N N . LEU A 1 84 ? 24.130 -24.180 -25.318 1.00 71.25 84 LEU A N 1
ATOM 643 C CA . LEU A 1 84 ? 24.674 -25.540 -25.235 1.00 71.25 84 LEU A CA 1
ATOM 644 C C . LEU A 1 84 ? 25.137 -25.945 -23.820 1.00 71.25 84 LEU A C 1
ATOM 646 O O . LEU A 1 84 ? 25.612 -27.067 -23.638 1.00 71.25 84 LEU A O 1
ATOM 650 N N . GLY A 1 85 ? 25.059 -25.054 -22.823 1.00 77.06 85 GLY A N 1
ATOM 651 C CA . GLY A 1 85 ? 25.531 -25.307 -21.454 1.00 77.06 85 GLY A CA 1
ATOM 652 C C . GLY A 1 85 ? 27.049 -25.516 -21.327 1.00 77.06 85 GLY A C 1
ATOM 653 O O . GLY A 1 85 ? 27.515 -26.133 -20.369 1.00 77.06 85 GLY A O 1
ATOM 654 N N . LYS A 1 86 ? 27.833 -25.040 -22.303 1.00 81.88 86 LYS A N 1
ATOM 655 C CA . LYS A 1 86 ? 29.300 -25.189 -22.381 1.00 81.88 86 LYS A CA 1
ATOM 656 C C . LYS A 1 86 ? 30.061 -23.881 -22.142 1.00 81.88 86 LYS A C 1
ATOM 658 O O . LYS A 1 86 ? 31.289 -23.875 -22.197 1.00 81.88 86 LYS A O 1
ATOM 663 N N . ASP A 1 87 ? 29.366 -22.786 -21.855 1.00 87.06 87 ASP A N 1
ATOM 664 C CA . ASP A 1 87 ? 29.906 -21.429 -21.707 1.00 87.06 87 ASP A CA 1
ATOM 665 C C . ASP A 1 87 ? 31.123 -21.334 -20.772 1.00 87.06 87 ASP A C 1
ATOM 667 O O . ASP A 1 87 ? 32.162 -20.804 -21.168 1.00 87.06 87 ASP A O 1
ATOM 671 N N . ARG A 1 88 ? 31.057 -21.911 -19.566 1.00 86.25 88 ARG A N 1
ATOM 672 C CA . ARG A 1 88 ? 32.177 -21.892 -18.608 1.00 86.25 88 ARG A CA 1
ATOM 673 C C . ARG A 1 88 ? 33.404 -22.648 -19.122 1.00 86.25 88 ARG A C 1
ATOM 675 O O . ARG A 1 88 ? 34.530 -22.199 -18.908 1.00 86.25 88 ARG A O 1
ATOM 682 N N . GLY A 1 89 ? 33.195 -23.793 -19.773 1.00 86.12 89 GLY A N 1
ATOM 683 C CA . GLY A 1 89 ? 34.271 -24.613 -20.342 1.00 86.12 89 GLY A CA 1
ATOM 684 C C . GLY A 1 89 ? 34.926 -23.934 -21.542 1.00 86.12 89 GLY A C 1
ATOM 685 O O . GLY A 1 89 ? 36.149 -23.839 -21.610 1.00 86.12 89 GLY A O 1
ATOM 686 N N . TYR A 1 90 ? 34.103 -23.373 -22.423 1.00 92.56 90 TYR A N 1
ATOM 687 C CA . TYR A 1 90 ? 34.531 -22.681 -23.631 1.00 92.56 90 TYR A CA 1
ATOM 688 C C . TYR A 1 90 ? 35.294 -21.380 -23.326 1.00 92.56 90 TYR A C 1
ATOM 690 O O . TYR A 1 90 ? 36.385 -21.176 -23.852 1.00 92.56 90 TYR A O 1
ATOM 698 N N . VAL A 1 91 ? 34.799 -20.534 -22.409 1.00 92.94 91 VAL A N 1
ATOM 699 C CA . VAL A 1 91 ? 35.506 -19.308 -21.976 1.00 92.94 91 VAL A CA 1
ATOM 700 C C . VAL A 1 91 ? 36.843 -19.647 -21.312 1.00 92.94 91 VAL A C 1
ATOM 702 O O . VAL A 1 91 ? 37.855 -19.001 -21.585 1.00 92.94 91 VAL A O 1
ATOM 705 N N . LYS A 1 92 ? 36.880 -20.698 -20.482 1.00 89.88 92 LYS A N 1
ATOM 706 C CA . LYS A 1 92 ? 38.118 -21.166 -19.848 1.00 89.88 92 LYS A CA 1
ATOM 707 C C . LYS A 1 92 ? 39.138 -21.664 -20.876 1.00 89.88 92 LYS A C 1
ATOM 709 O O . LYS A 1 92 ? 40.320 -21.365 -20.726 1.00 89.88 92 LYS A O 1
ATOM 714 N N . ALA A 1 93 ? 38.699 -22.402 -21.894 1.00 89.38 93 ALA A N 1
ATOM 715 C CA . ALA A 1 93 ? 39.570 -22.903 -22.953 1.00 89.38 93 ALA A CA 1
ATOM 716 C C . ALA A 1 93 ? 40.091 -21.776 -23.859 1.00 89.38 93 ALA A C 1
ATOM 718 O O . ALA A 1 93 ? 41.285 -21.732 -24.143 1.00 89.38 93 ALA A O 1
ATOM 719 N N . LEU A 1 94 ? 39.247 -20.794 -24.205 1.00 93.31 94 LEU A N 1
ATOM 720 C CA . LEU A 1 94 ? 39.676 -19.583 -24.918 1.00 93.31 94 LEU A CA 1
ATOM 721 C C . LEU A 1 94 ? 40.758 -18.807 -24.157 1.00 93.31 94 LEU A C 1
ATOM 723 O O . LEU A 1 94 ? 41.687 -18.297 -24.775 1.00 93.31 94 LEU A O 1
ATOM 727 N N . GLY A 1 95 ? 40.678 -18.752 -22.824 1.00 88.62 95 GLY A N 1
ATOM 728 C CA . GLY A 1 95 ? 41.706 -18.132 -21.981 1.00 88.62 95 GLY A CA 1
ATOM 729 C C . GLY A 1 95 ? 43.072 -18.828 -22.009 1.00 88.62 95 GLY A C 1
ATOM 730 O O . GLY A 1 95 ? 44.039 -18.272 -21.494 1.00 88.62 95 GLY A O 1
ATOM 731 N N . GLN A 1 96 ? 43.165 -20.021 -22.600 1.00 89.38 96 GLN A N 1
ATOM 732 C CA . GLN A 1 96 ? 44.416 -20.763 -22.781 1.00 89.38 96 GLN A CA 1
ATOM 733 C C . GLN A 1 96 ? 44.990 -20.627 -24.199 1.00 89.38 96 GLN A C 1
ATOM 735 O O . GLN A 1 96 ? 46.161 -20.941 -24.411 1.00 89.38 96 GLN A O 1
ATOM 740 N N . CYS A 1 97 ? 44.205 -20.121 -25.153 1.00 92.44 97 CYS A N 1
ATOM 741 C CA . CYS A 1 97 ? 44.665 -19.797 -26.500 1.00 92.44 97 CYS A CA 1
ATOM 742 C C . CYS A 1 97 ? 45.291 -18.393 -26.541 1.00 92.44 97 CYS A C 1
ATOM 744 O O . CYS A 1 97 ? 44.921 -17.495 -25.780 1.00 92.44 97 CYS A O 1
ATOM 746 N N . ARG A 1 98 ? 46.189 -18.144 -27.500 1.00 93.31 98 ARG A N 1
ATOM 747 C CA . ARG A 1 98 ? 46.614 -16.772 -27.813 1.00 93.31 98 ARG A CA 1
ATOM 748 C C . ARG A 1 98 ? 45.517 -16.089 -28.634 1.00 93.31 98 ARG A C 1
ATOM 750 O O . ARG A 1 98 ? 45.306 -16.403 -29.803 1.00 93.31 98 ARG A O 1
ATOM 757 N N . LEU A 1 99 ? 44.800 -15.161 -28.000 1.00 94.81 99 LEU A N 1
ATOM 758 C CA . LEU A 1 99 ? 43.670 -14.458 -28.610 1.00 94.81 99 LEU A CA 1
ATOM 759 C C . LEU A 1 99 ? 44.142 -13.247 -29.423 1.00 94.81 99 LEU A C 1
ATOM 761 O O . LEU A 1 99 ? 44.806 -12.353 -28.893 1.00 94.81 99 LEU A O 1
ATOM 765 N N . ILE A 1 100 ? 43.775 -13.196 -30.701 1.00 93.81 100 ILE A N 1
ATOM 766 C CA . ILE A 1 100 ? 44.147 -12.130 -31.639 1.00 93.81 100 ILE A CA 1
ATOM 767 C C . ILE A 1 100 ? 42.869 -11.471 -32.155 1.00 93.81 100 ILE A C 1
ATOM 769 O O . ILE A 1 100 ? 41.895 -12.150 -32.472 1.00 93.81 100 ILE A O 1
ATOM 773 N N . THR A 1 101 ? 42.845 -10.142 -32.246 1.00 92.88 101 THR A N 1
ATOM 774 C CA . THR A 1 101 ? 41.641 -9.402 -32.645 1.00 92.88 101 THR A CA 1
ATOM 775 C C . THR A 1 101 ? 41.900 -8.412 -33.772 1.00 92.88 101 THR A C 1
ATOM 777 O O . THR A 1 101 ? 42.900 -7.693 -33.763 1.00 92.88 101 THR A O 1
ATOM 780 N N . ARG A 1 102 ? 40.954 -8.325 -34.719 1.00 84.94 102 ARG A N 1
ATOM 781 C CA . ARG A 1 102 ? 40.987 -7.368 -35.844 1.00 84.94 102 ARG A CA 1
ATOM 782 C C . ARG A 1 102 ? 40.725 -5.913 -35.420 1.00 84.94 102 ARG A C 1
ATOM 784 O O . ARG A 1 102 ? 40.810 -5.018 -36.246 1.00 84.94 102 ARG A O 1
ATOM 791 N N . GLY A 1 103 ? 40.372 -5.637 -34.163 1.00 82.31 103 GLY A N 1
ATOM 792 C CA . GLY A 1 103 ? 40.152 -4.265 -33.701 1.00 82.31 103 GLY A CA 1
ATOM 793 C C . GLY A 1 103 ? 39.517 -4.160 -32.318 1.00 82.31 103 GLY A C 1
ATOM 794 O O . GLY A 1 103 ? 39.339 -5.146 -31.603 1.00 82.31 103 GLY A O 1
ATOM 795 N N . THR A 1 104 ? 39.137 -2.940 -31.934 1.00 79.44 104 THR A N 1
ATOM 796 C CA . THR A 1 104 ? 38.609 -2.625 -30.592 1.00 79.44 104 THR A CA 1
ATOM 797 C C . THR A 1 104 ? 37.268 -3.292 -30.284 1.00 79.44 104 THR A C 1
ATOM 799 O O . THR A 1 104 ? 37.030 -3.660 -29.138 1.00 79.44 104 THR A O 1
ATOM 802 N N . LYS A 1 105 ? 36.409 -3.506 -31.290 1.00 82.31 105 LYS A N 1
ATOM 803 C CA . LYS A 1 105 ? 35.088 -4.143 -31.125 1.00 82.31 105 LYS A CA 1
ATOM 804 C C . LYS A 1 105 ? 35.178 -5.605 -30.633 1.00 82.31 105 LYS A C 1
ATOM 806 O O . LYS A 1 105 ? 34.588 -5.888 -29.591 1.00 82.31 105 LYS A O 1
ATOM 811 N N . PRO A 1 106 ? 35.902 -6.527 -31.303 1.00 83.44 106 PRO A N 1
ATOM 812 C CA . PRO A 1 106 ? 36.120 -7.881 -30.779 1.00 83.44 106 PRO A CA 1
ATOM 813 C C . PRO A 1 106 ? 36.918 -7.905 -29.470 1.00 83.44 106 PRO A C 1
ATOM 815 O O . PRO A 1 106 ? 36.604 -8.701 -28.593 1.00 83.44 106 PRO A O 1
ATOM 818 N N . ALA A 1 107 ? 37.880 -6.995 -29.278 1.00 85.19 107 ALA A N 1
ATOM 819 C CA . ALA A 1 107 ? 38.622 -6.904 -28.018 1.00 85.19 107 ALA A CA 1
ATOM 820 C C . ALA A 1 107 ? 37.730 -6.516 -26.822 1.00 85.19 107 ALA A C 1
ATOM 822 O O . ALA A 1 107 ? 37.859 -7.101 -25.750 1.00 85.19 107 ALA A O 1
ATOM 823 N N . LYS A 1 108 ? 36.798 -5.570 -27.006 1.00 83.31 108 LYS A N 1
ATOM 824 C CA . LYS A 1 108 ? 35.820 -5.184 -25.976 1.00 83.31 108 LYS A CA 1
ATOM 825 C C . LYS A 1 108 ? 34.874 -6.344 -25.647 1.00 83.31 108 LYS A C 1
ATOM 827 O O . LYS A 1 108 ? 34.639 -6.610 -24.476 1.00 83.31 108 LYS A O 1
ATOM 832 N N . ALA A 1 109 ? 34.413 -7.070 -26.669 1.00 82.44 109 ALA A N 1
ATOM 833 C CA . ALA A 1 109 ? 33.564 -8.248 -26.487 1.00 82.44 109 ALA A CA 1
ATOM 834 C C . ALA A 1 109 ? 34.271 -9.384 -25.720 1.00 82.44 109 ALA A C 1
ATOM 836 O O . ALA A 1 109 ? 33.634 -10.068 -24.931 1.00 82.44 109 ALA A O 1
ATOM 837 N N . LEU A 1 110 ? 35.584 -9.572 -25.901 1.00 89.00 110 LEU A N 1
ATOM 838 C CA . LEU A 1 110 ? 36.368 -10.513 -25.089 1.00 89.00 110 LEU A CA 1
ATOM 839 C C . LEU A 1 110 ? 36.571 -10.014 -23.647 1.00 89.00 110 LEU A C 1
ATOM 841 O O . LEU A 1 110 ? 36.486 -10.806 -22.711 1.00 89.00 110 LEU A O 1
ATOM 845 N N . ALA A 1 111 ? 36.787 -8.709 -23.455 1.00 87.69 111 ALA A N 1
ATOM 846 C CA . ALA A 1 111 ? 36.975 -8.113 -22.130 1.00 87.69 111 ALA A CA 1
ATOM 847 C C . ALA A 1 111 ? 35.722 -8.225 -21.244 1.00 87.69 111 ALA A C 1
ATOM 849 O O . ALA A 1 111 ? 35.847 -8.451 -20.043 1.00 87.69 111 ALA A O 1
ATOM 850 N N . GLU A 1 112 ? 34.525 -8.152 -21.838 1.00 86.88 112 GLU A N 1
ATOM 851 C CA . GLU A 1 112 ? 33.238 -8.427 -21.171 1.00 86.88 112 GLU A CA 1
ATOM 852 C C . GLU A 1 112 ? 33.175 -9.844 -20.560 1.00 86.88 112 GLU A C 1
ATOM 854 O O . GLU A 1 112 ? 32.405 -10.087 -19.635 1.00 86.88 112 GLU A O 1
ATOM 859 N N . LEU A 1 113 ? 34.010 -10.771 -21.043 1.00 84.25 113 LEU A N 1
ATOM 860 C CA . LEU A 1 113 ? 34.103 -12.161 -20.581 1.00 84.25 113 LEU A CA 1
ATOM 861 C C . LEU A 1 113 ? 35.293 -12.397 -19.637 1.00 84.25 113 LEU A C 1
ATOM 863 O O . LEU A 1 113 ? 35.570 -13.540 -19.277 1.00 84.25 113 LEU A O 1
ATOM 867 N N . GLY A 1 114 ? 36.036 -11.345 -19.278 1.00 88.56 114 GLY A N 1
ATOM 868 C CA . GLY A 1 114 ? 37.277 -11.455 -18.508 1.00 88.56 114 GLY A CA 1
ATOM 869 C C . GLY A 1 114 ? 38.468 -12.002 -19.308 1.00 88.56 114 GLY A C 1
ATOM 870 O O . GLY A 1 114 ? 39.440 -12.460 -18.712 1.00 88.56 114 GLY A O 1
ATOM 871 N N . LEU A 1 115 ? 38.406 -11.975 -20.646 1.00 90.88 115 LEU A N 1
ATOM 872 C CA . LEU A 1 115 ? 39.477 -12.434 -21.534 1.00 90.88 115 LEU A CA 1
ATOM 873 C C . LEU A 1 115 ? 40.223 -11.252 -22.163 1.00 90.88 115 LEU A C 1
ATOM 875 O O . LEU A 1 115 ? 39.632 -10.236 -22.532 1.00 90.88 115 LEU A O 1
ATOM 879 N N . HIS A 1 116 ? 41.536 -11.400 -22.339 1.00 89.44 116 HIS A N 1
ATOM 880 C CA . HIS A 1 116 ? 42.389 -10.361 -22.915 1.00 89.44 116 HIS A CA 1
ATOM 881 C C . HIS A 1 116 ? 42.964 -10.797 -24.262 1.00 89.44 116 HIS A C 1
ATOM 883 O O . HIS A 1 116 ? 43.578 -11.856 -24.379 1.00 89.44 116 HIS A O 1
ATOM 889 N N . ALA A 1 117 ? 42.793 -9.952 -25.282 1.00 88.81 117 ALA A N 1
ATOM 890 C CA . ALA A 1 117 ? 43.452 -10.141 -26.567 1.00 88.81 117 ALA A CA 1
ATOM 891 C C . ALA A 1 117 ? 44.958 -9.883 -26.413 1.00 88.81 117 ALA A C 1
ATOM 893 O O . ALA A 1 117 ? 45.365 -8.784 -26.038 1.00 88.81 117 ALA A O 1
ATOM 894 N N . ALA A 1 118 ? 45.776 -10.884 -26.727 1.00 85.75 118 ALA A N 1
ATOM 895 C CA . ALA A 1 118 ? 47.230 -10.774 -26.715 1.00 85.75 118 ALA A CA 1
ATOM 896 C C . ALA A 1 118 ? 47.733 -9.837 -27.821 1.00 85.75 118 ALA A C 1
ATOM 898 O O . ALA A 1 118 ? 48.730 -9.141 -27.642 1.00 85.75 118 ALA A O 1
ATOM 899 N N . VAL A 1 119 ? 47.030 -9.808 -28.957 1.00 84.31 119 VAL A N 1
ATOM 900 C CA . VAL A 1 119 ? 47.334 -8.922 -30.083 1.00 84.31 119 VAL A CA 1
ATOM 901 C C . VAL A 1 119 ? 46.053 -8.282 -30.593 1.00 84.31 119 VAL A C 1
ATOM 903 O O . VAL A 1 119 ? 45.033 -8.943 -30.806 1.00 84.31 119 VAL A O 1
ATOM 906 N N . ARG A 1 120 ? 46.108 -6.968 -30.793 1.00 85.25 120 ARG A N 1
ATOM 907 C CA . ARG A 1 120 ? 45.009 -6.159 -31.314 1.00 85.25 120 ARG A CA 1
ATOM 908 C C . ARG A 1 120 ? 45.543 -5.293 -32.438 1.00 85.25 120 ARG A C 1
ATOM 910 O O . ARG A 1 120 ? 46.478 -4.530 -32.214 1.00 85.25 120 ARG A O 1
ATOM 917 N N . SER A 1 121 ? 44.933 -5.379 -33.610 1.00 82.25 121 SER A N 1
ATOM 918 C CA . SER A 1 121 ? 45.277 -4.484 -34.710 1.00 82.25 121 SER A CA 1
ATOM 919 C C . SER A 1 121 ? 44.676 -3.083 -34.494 1.00 82.25 121 SER A C 1
ATOM 921 O O . SER A 1 121 ? 43.612 -2.929 -33.885 1.00 82.25 121 SER A O 1
ATOM 923 N N . GLU A 1 122 ? 45.385 -2.038 -34.927 1.00 69.88 122 GLU A N 1
ATOM 924 C CA . GLU A 1 122 ? 45.075 -0.649 -34.555 1.00 69.88 122 GLU A CA 1
ATOM 925 C C . GLU A 1 122 ? 43.874 -0.053 -35.301 1.00 69.88 122 GLU A C 1
ATOM 927 O O . GLU A 1 122 ? 43.085 0.670 -34.694 1.00 69.88 122 GLU A O 1
ATOM 932 N N . SER A 1 123 ? 43.700 -0.360 -36.594 1.00 72.88 123 SER A N 1
ATOM 933 C CA . SER A 1 123 ? 42.747 0.361 -37.457 1.00 72.88 123 SER A CA 1
ATOM 934 C C . SER A 1 123 ? 41.465 -0.401 -37.803 1.00 72.88 123 SER A C 1
ATOM 936 O O . SER A 1 123 ? 40.613 0.130 -38.513 1.00 72.88 123 SER A O 1
ATOM 938 N N . GLY A 1 124 ? 41.281 -1.637 -37.324 1.00 73.00 124 GLY A N 1
ATOM 939 C CA . GLY A 1 124 ? 40.063 -2.397 -37.637 1.00 73.00 124 GLY A CA 1
ATOM 940 C C . GLY A 1 124 ? 40.065 -3.103 -39.002 1.00 73.00 124 GLY A C 1
ATOM 941 O O . GLY A 1 124 ? 39.106 -3.812 -39.321 1.00 73.00 124 GLY A O 1
ATOM 942 N N . SER A 1 125 ? 41.089 -2.903 -39.841 1.00 82.50 125 SER A N 1
ATOM 943 C CA . SER A 1 125 ? 41.148 -3.432 -41.213 1.00 82.50 125 SER A CA 1
ATOM 944 C C . SER A 1 125 ? 41.860 -4.787 -41.306 1.00 82.50 125 SER A C 1
ATOM 946 O O . SER A 1 125 ? 42.670 -5.140 -40.446 1.00 82.50 125 SER A O 1
ATOM 948 N N . THR A 1 126 ? 41.575 -5.550 -42.368 1.00 82.88 126 THR A N 1
ATOM 949 C CA . THR A 1 126 ? 42.295 -6.799 -42.679 1.00 82.88 126 THR A CA 1
ATOM 950 C C . THR A 1 126 ? 43.785 -6.537 -42.899 1.00 82.88 126 THR A C 1
ATOM 952 O O . THR A 1 126 ? 44.611 -7.306 -42.424 1.00 82.88 126 THR A O 1
ATOM 955 N N . ASP A 1 127 ? 44.142 -5.420 -43.537 1.00 84.38 127 ASP A N 1
ATOM 956 C CA . ASP A 1 127 ? 45.541 -5.044 -43.776 1.00 84.38 127 ASP A CA 1
ATOM 957 C C . ASP A 1 127 ? 46.293 -4.799 -42.463 1.00 84.38 127 ASP A C 1
ATOM 959 O O . ASP A 1 127 ? 47.387 -5.319 -42.260 1.00 84.38 127 ASP A O 1
ATOM 963 N N . SER A 1 128 ? 45.659 -4.089 -41.528 1.00 83.06 128 SER A N 1
ATOM 964 C CA . SER A 1 128 ? 46.197 -3.844 -40.188 1.00 83.06 128 SER A CA 1
ATOM 965 C C . SER A 1 128 ? 46.309 -5.125 -39.362 1.00 83.06 128 SER A C 1
ATOM 967 O O . SER A 1 128 ? 47.239 -5.277 -38.570 1.00 83.06 128 SER A O 1
ATOM 969 N N . LEU A 1 129 ? 45.384 -6.070 -39.550 1.00 88.06 129 LEU A N 1
ATOM 970 C CA . LEU A 1 129 ? 45.485 -7.392 -38.943 1.00 88.06 129 LEU A CA 1
ATOM 971 C C . LEU A 1 129 ? 46.650 -8.190 -39.539 1.00 88.06 129 LEU A C 1
ATOM 973 O O . LEU A 1 129 ? 47.415 -8.767 -38.781 1.00 88.06 129 LEU A O 1
ATOM 977 N N . ILE A 1 130 ? 46.832 -8.196 -40.860 1.00 88.69 130 ILE A N 1
ATOM 978 C CA . ILE A 1 130 ? 47.953 -8.880 -41.527 1.00 88.69 130 ILE A CA 1
ATOM 979 C C . ILE A 1 130 ? 49.302 -8.294 -41.083 1.00 88.69 130 ILE A C 1
ATOM 981 O O . ILE A 1 130 ? 50.254 -9.041 -40.846 1.00 88.69 130 ILE A O 1
ATOM 985 N N . GLU A 1 131 ? 49.390 -6.976 -40.913 1.00 85.94 131 GLU A N 1
ATOM 986 C CA . GLU A 1 131 ? 50.569 -6.316 -40.346 1.00 85.94 131 GLU A CA 1
ATOM 987 C C . GLU A 1 131 ? 50.817 -6.759 -38.896 1.00 85.94 131 GLU A C 1
ATOM 989 O O . GLU A 1 131 ? 51.926 -7.175 -38.561 1.00 85.94 131 GLU A O 1
ATOM 994 N N . ALA A 1 132 ? 49.778 -6.786 -38.055 1.00 84.19 132 ALA A N 1
ATOM 995 C CA . ALA A 1 132 ? 49.883 -7.263 -36.675 1.00 84.19 132 ALA A CA 1
ATOM 996 C C . ALA A 1 132 ? 50.283 -8.749 -36.589 1.00 84.19 132 ALA A C 1
ATOM 998 O O . ALA A 1 132 ? 51.097 -9.127 -35.748 1.00 84.19 132 ALA A O 1
ATOM 999 N N . LEU A 1 133 ? 49.764 -9.587 -37.492 1.00 88.00 133 LEU A N 1
ATOM 1000 C CA . LEU A 1 133 ? 50.156 -10.992 -37.634 1.00 88.00 133 LEU A CA 1
ATOM 1001 C C . LEU A 1 133 ? 51.610 -11.129 -38.098 1.00 88.00 133 LEU A C 1
ATOM 1003 O O . LEU A 1 133 ? 52.258 -12.124 -37.788 1.00 88.00 133 LEU A O 1
ATOM 1007 N N . SER A 1 134 ? 52.151 -10.129 -38.800 1.00 81.94 134 SER A N 1
ATOM 1008 C CA . SER A 1 134 ? 53.519 -10.181 -39.313 1.00 81.94 134 SER A CA 1
ATOM 1009 C C . SER A 1 134 ? 54.594 -10.089 -38.237 1.00 81.94 134 SER A C 1
ATOM 1011 O O . SER A 1 134 ? 55.719 -10.519 -38.480 1.00 81.94 134 SER A O 1
ATOM 1013 N N . GLY A 1 135 ? 54.248 -9.565 -37.059 1.00 78.50 135 GLY A N 1
ATOM 1014 C CA . GLY A 1 135 ? 55.117 -9.534 -35.884 1.00 78.50 135 GLY A CA 1
ATOM 1015 C C . GLY A 1 135 ? 55.079 -10.809 -35.034 1.00 78.50 135 GLY A C 1
ATOM 1016 O O . GLY A 1 135 ? 55.704 -10.832 -33.975 1.00 78.50 135 GLY A O 1
ATOM 1017 N N . LEU A 1 136 ? 54.340 -11.845 -35.448 1.00 84.44 136 LEU A N 1
ATOM 1018 C CA . LEU A 1 136 ? 54.131 -13.066 -34.672 1.00 84.44 136 LEU A CA 1
ATOM 1019 C C . LEU A 1 136 ? 54.768 -14.285 -35.339 1.00 84.44 136 LEU A C 1
ATOM 1021 O O . LEU A 1 136 ? 54.689 -14.466 -36.552 1.00 84.44 136 LEU A O 1
ATOM 1025 N N . ASP A 1 137 ? 55.360 -15.144 -34.512 1.00 84.31 137 ASP A N 1
ATOM 1026 C CA . ASP A 1 137 ? 55.800 -16.477 -34.917 1.00 84.31 137 ASP A CA 1
ATOM 1027 C C . ASP A 1 137 ? 54.632 -17.469 -34.797 1.00 84.31 137 ASP A C 1
ATOM 1029 O O . ASP A 1 137 ? 53.955 -17.538 -33.756 1.00 84.31 137 ASP A O 1
ATOM 1033 N N . PHE A 1 138 ? 54.392 -18.209 -35.880 1.00 88.81 138 PHE A N 1
ATOM 1034 C CA . PHE A 1 138 ? 53.366 -19.242 -35.980 1.00 88.81 138 PHE A CA 1
ATOM 1035 C C . PHE A 1 138 ? 53.952 -20.635 -36.243 1.00 88.81 138 PHE A C 1
ATOM 1037 O O . PHE A 1 138 ? 53.180 -21.582 -36.371 1.00 88.81 138 PHE A O 1
ATOM 1044 N N . ALA A 1 139 ? 55.280 -20.798 -36.275 1.00 88.00 139 ALA A N 1
ATOM 1045 C CA . ALA A 1 139 ? 55.928 -22.067 -36.587 1.00 88.00 139 ALA A CA 1
ATOM 1046 C C . ALA A 1 139 ? 55.391 -23.231 -35.729 1.00 88.00 139 ALA A C 1
ATOM 1048 O O . ALA A 1 139 ? 55.563 -23.266 -34.510 1.00 88.00 139 ALA A O 1
ATOM 1049 N N . GLY A 1 140 ? 54.734 -24.198 -36.381 1.00 83.56 140 GLY A N 1
ATOM 1050 C CA . GLY A 1 140 ? 54.189 -25.399 -35.739 1.00 83.56 140 GLY A CA 1
ATOM 1051 C C . GLY A 1 140 ? 52.922 -25.190 -34.898 1.00 83.56 140 GLY A C 1
ATOM 1052 O O . GLY A 1 140 ? 52.553 -26.099 -34.161 1.00 83.56 140 GLY A O 1
ATOM 1053 N N . ARG A 1 141 ? 52.266 -24.025 -34.989 1.00 91.00 141 ARG A N 1
ATOM 1054 C CA . ARG A 1 141 ? 51.050 -23.679 -34.230 1.00 91.00 141 ARG A CA 1
ATOM 1055 C C . ARG A 1 141 ? 49.793 -23.825 -35.084 1.00 91.00 141 ARG A C 1
ATOM 1057 O O . ARG A 1 141 ? 49.833 -23.567 -36.288 1.00 91.00 141 ARG A O 1
ATOM 1064 N N . THR A 1 142 ? 48.673 -24.185 -34.462 1.00 91.81 142 THR A N 1
ATOM 1065 C CA . THR A 1 142 ? 47.366 -24.299 -35.128 1.00 91.81 142 THR A CA 1
ATOM 1066 C C . THR A 1 142 ? 46.523 -23.056 -34.860 1.00 91.81 142 THR A C 1
ATOM 1068 O O . THR A 1 142 ? 46.248 -22.720 -33.706 1.00 91.81 142 THR A O 1
ATOM 1071 N N . VAL A 1 143 ? 46.107 -22.370 -35.926 1.00 91.75 143 VAL A N 1
ATOM 1072 C CA . VAL A 1 143 ? 45.420 -21.073 -35.855 1.00 91.75 143 VAL A CA 1
ATOM 1073 C C . VAL A 1 143 ? 43.994 -21.197 -36.378 1.00 91.75 143 VAL A C 1
ATOM 1075 O O . VAL A 1 143 ? 43.785 -21.542 -37.542 1.00 91.75 143 VAL A O 1
ATOM 1078 N N . ALA A 1 144 ? 43.016 -20.867 -35.537 1.00 90.62 144 ALA A N 1
ATOM 1079 C CA . ALA A 1 144 ? 41.607 -20.823 -35.908 1.00 90.62 144 ALA A CA 1
ATOM 1080 C C . ALA A 1 144 ? 41.157 -19.389 -36.220 1.00 90.62 144 ALA A C 1
ATOM 1082 O O . ALA A 1 144 ? 41.505 -18.447 -35.505 1.00 90.62 144 ALA A O 1
ATOM 1083 N N . LEU A 1 145 ? 40.350 -19.215 -37.270 1.00 87.31 145 LEU A N 1
ATOM 1084 C CA . LEU A 1 145 ? 39.801 -17.914 -37.667 1.00 87.31 145 LEU A CA 1
ATOM 1085 C C . LEU A 1 145 ? 38.274 -17.918 -37.614 1.00 87.31 145 LEU A C 1
ATOM 1087 O O . LEU A 1 145 ? 37.620 -18.720 -38.281 1.00 87.31 145 LEU A O 1
ATOM 1091 N N . GLN A 1 146 ? 37.716 -16.927 -36.922 1.00 86.12 146 GLN A N 1
ATOM 1092 C CA . GLN A 1 146 ? 36.347 -16.488 -37.158 1.00 86.12 146 GLN A CA 1
ATOM 1093 C C . GLN A 1 146 ? 36.274 -15.782 -38.522 1.00 86.12 146 GLN A C 1
ATOM 1095 O O . GLN A 1 146 ? 36.729 -14.647 -38.671 1.00 86.12 146 GLN A O 1
ATOM 1100 N N . THR A 1 147 ? 35.739 -16.480 -39.524 1.00 72.75 147 THR A N 1
ATOM 1101 C CA . THR A 1 147 ? 35.754 -16.064 -40.936 1.00 72.75 147 THR A CA 1
ATOM 1102 C C . THR A 1 147 ? 34.988 -14.764 -41.202 1.00 72.75 147 THR A C 1
ATOM 1104 O O . THR A 1 147 ? 33.936 -14.542 -40.611 1.00 72.75 147 THR A O 1
ATOM 1107 N N . ILE A 1 148 ? 35.469 -13.955 -42.155 1.00 68.38 148 ILE A N 1
ATOM 1108 C CA . ILE A 1 148 ? 34.945 -12.615 -42.513 1.00 68.38 148 ILE A CA 1
ATOM 1109 C C . ILE A 1 148 ? 34.720 -12.397 -44.019 1.00 68.38 148 ILE A C 1
ATOM 1111 O O . ILE A 1 148 ? 34.642 -11.263 -44.479 1.00 68.38 148 ILE A O 1
ATOM 1115 N N . GLY A 1 149 ? 34.617 -13.482 -44.787 1.00 64.88 149 GLY A N 1
ATOM 1116 C CA . GLY A 1 149 ? 34.455 -13.444 -46.245 1.00 64.88 149 GLY A CA 1
ATOM 1117 C C . GLY A 1 149 ? 35.768 -13.518 -47.038 1.00 64.88 149 GLY A C 1
ATOM 1118 O O . GLY A 1 149 ? 36.867 -13.335 -46.510 1.00 64.88 149 GLY A O 1
ATOM 1119 N N . GLU A 1 150 ? 35.650 -13.851 -48.323 1.00 71.38 150 GLU A N 1
ATOM 1120 C CA . GLU A 1 150 ? 36.765 -13.844 -49.282 1.00 71.38 150 GLU A CA 1
ATOM 1121 C C . GLU A 1 150 ? 36.846 -12.497 -50.015 1.00 71.38 150 GLU A C 1
ATOM 1123 O O . GLU A 1 150 ? 35.805 -11.884 -50.246 1.00 71.38 150 GLU A O 1
ATOM 1128 N N . PRO A 1 151 ? 38.043 -12.020 -50.414 1.00 70.56 151 PRO A N 1
ATOM 1129 C CA . PRO A 1 151 ? 39.347 -12.704 -50.392 1.00 70.56 151 PRO A CA 1
ATOM 1130 C C . PRO A 1 151 ? 40.120 -12.580 -49.066 1.00 70.56 151 PRO A C 1
ATOM 1132 O O . PRO A 1 151 ? 41.253 -13.047 -48.957 1.00 70.56 151 PRO A O 1
ATOM 1135 N N . ASP A 1 152 ? 39.559 -11.911 -48.061 1.00 80.25 152 ASP A N 1
ATOM 1136 C CA . ASP A 1 152 ? 40.283 -11.551 -46.839 1.00 80.25 152 ASP A CA 1
ATOM 1137 C C . ASP A 1 152 ? 40.678 -12.758 -45.979 1.00 80.25 152 ASP A C 1
ATOM 1139 O O . ASP A 1 152 ? 41.797 -12.798 -45.461 1.00 80.25 152 ASP A O 1
ATOM 1143 N N . ASN A 1 153 ? 39.823 -13.780 -45.885 1.00 80.94 153 ASN A N 1
ATOM 1144 C CA . ASN A 1 153 ? 40.172 -15.039 -45.223 1.00 80.94 153 ASN A CA 1
ATOM 1145 C C . ASN A 1 153 ? 41.387 -15.710 -45.879 1.00 80.94 153 ASN A C 1
ATOM 1147 O O . ASN A 1 153 ? 42.295 -16.138 -45.168 1.00 80.94 153 ASN A O 1
ATOM 1151 N N . GLN A 1 154 ? 41.434 -15.772 -47.216 1.00 82.50 154 GLN A N 1
ATOM 1152 C CA . GLN A 1 154 ? 42.564 -16.354 -47.940 1.00 82.50 154 GLN A CA 1
ATOM 1153 C C . GLN A 1 154 ? 43.859 -15.570 -47.706 1.00 82.50 154 GLN A C 1
ATOM 1155 O O . GLN A 1 154 ? 44.929 -16.165 -47.583 1.00 82.50 154 GLN A O 1
ATOM 1160 N N . ARG A 1 155 ? 43.783 -14.240 -47.608 1.00 89.50 155 ARG A N 1
ATOM 1161 C CA . ARG A 1 155 ? 44.948 -13.386 -47.323 1.00 89.50 155 ARG A CA 1
ATOM 1162 C C . ARG A 1 155 ? 45.490 -13.613 -45.910 1.00 89.50 155 ARG A C 1
ATOM 1164 O O . ARG A 1 155 ? 46.702 -13.701 -45.732 1.00 89.50 155 ARG A O 1
ATOM 1171 N N . ILE A 1 156 ? 44.603 -13.762 -44.924 1.00 86.94 156 ILE A N 1
ATOM 1172 C CA . ILE A 1 156 ? 44.975 -14.104 -43.543 1.00 86.94 156 ILE A CA 1
ATOM 1173 C C . ILE A 1 156 ? 45.584 -15.510 -43.486 1.00 86.94 156 ILE A C 1
ATOM 1175 O O . ILE A 1 156 ? 46.643 -15.684 -42.888 1.00 86.94 156 ILE A O 1
ATOM 1179 N N . ALA A 1 157 ? 44.957 -16.488 -44.147 1.00 86.38 157 ALA A N 1
ATOM 1180 C CA . ALA A 1 157 ? 45.448 -17.862 -44.223 1.00 86.38 157 ALA A CA 1
ATOM 1181 C C . ALA A 1 157 ? 46.856 -17.922 -44.827 1.00 86.38 157 ALA A C 1
ATOM 1183 O O . ALA A 1 157 ? 47.772 -18.438 -44.194 1.00 86.38 157 ALA A O 1
ATOM 1184 N N . THR A 1 158 ? 47.045 -17.283 -45.987 1.00 88.19 158 THR A N 1
ATOM 1185 C CA . THR A 1 158 ? 48.342 -17.210 -46.679 1.00 88.19 158 THR A CA 1
ATOM 1186 C C . THR A 1 158 ? 49.413 -16.623 -45.759 1.00 88.19 158 THR A C 1
ATOM 1188 O O . THR A 1 158 ? 50.502 -17.175 -45.655 1.00 88.19 158 THR A O 1
ATOM 1191 N N . ARG A 1 159 ? 49.101 -15.552 -45.013 1.00 88.62 159 ARG A N 1
ATOM 1192 C CA . ARG A 1 159 ? 50.068 -14.935 -44.095 1.00 88.62 159 ARG A CA 1
ATOM 1193 C C . ARG A 1 159 ? 50.452 -15.846 -42.926 1.00 88.62 159 ARG A C 1
ATOM 1195 O O . ARG A 1 159 ? 51.622 -15.855 -42.539 1.00 88.62 159 ARG A O 1
ATOM 1202 N N . VAL A 1 160 ? 49.482 -16.554 -42.345 1.00 88.38 160 VAL A N 1
ATOM 1203 C CA . VAL A 1 160 ? 49.703 -17.505 -41.242 1.00 88.38 160 VAL A CA 1
ATOM 1204 C C . VAL A 1 160 ? 50.546 -18.691 -41.716 1.00 88.38 160 VAL A C 1
ATOM 1206 O O . VAL A 1 160 ? 51.490 -19.083 -41.031 1.00 88.38 160 VAL A O 1
ATOM 1209 N N . GLU A 1 161 ? 50.259 -19.211 -42.909 1.00 88.19 161 GLU A N 1
ATOM 1210 C CA . GLU A 1 161 ? 51.009 -20.305 -43.534 1.00 88.19 161 GLU A CA 1
ATOM 1211 C C . GLU A 1 161 ? 52.443 -19.880 -43.900 1.00 88.19 161 GLU A C 1
ATOM 1213 O O . GLU A 1 161 ? 53.394 -20.603 -43.603 1.00 88.19 161 GLU A O 1
ATOM 1218 N N . GLU A 1 162 ? 52.638 -18.672 -44.444 1.00 85.31 162 GLU A N 1
ATOM 1219 C CA . GLU A 1 162 ? 53.966 -18.081 -44.689 1.00 85.31 162 GLU A CA 1
ATOM 1220 C C . GLU A 1 162 ? 54.787 -17.900 -43.400 1.00 85.31 162 GLU A C 1
ATOM 1222 O O . GLU A 1 162 ? 56.017 -17.926 -43.437 1.00 85.31 162 GLU A O 1
ATOM 1227 N N . ALA A 1 163 ? 54.124 -17.728 -42.252 1.00 83.00 163 ALA A N 1
ATOM 1228 C CA . ALA A 1 163 ? 54.752 -17.677 -40.931 1.00 83.00 163 ALA A CA 1
ATOM 1229 C C . ALA A 1 163 ? 54.951 -19.065 -40.282 1.00 83.00 163 ALA A C 1
ATOM 1231 O O . ALA A 1 163 ? 55.342 -19.141 -39.117 1.00 83.00 163 ALA A O 1
ATOM 1232 N N . GLY A 1 164 ? 54.690 -20.158 -41.008 1.00 80.75 164 GLY A N 1
ATOM 1233 C CA . GLY A 1 164 ? 54.899 -21.533 -40.546 1.00 80.75 164 GLY A CA 1
ATOM 1234 C C . GLY A 1 164 ? 53.769 -22.123 -39.692 1.00 80.75 164 GLY A C 1
ATOM 1235 O O . GLY A 1 164 ? 53.971 -23.182 -39.090 1.00 80.75 164 GLY A O 1
ATOM 1236 N N . GLY A 1 165 ? 52.610 -21.461 -39.621 1.00 86.50 165 GLY A N 1
ATOM 1237 C CA . GLY A 1 165 ? 51.420 -21.943 -38.916 1.00 86.50 165 GLY A CA 1
ATOM 1238 C C . GLY A 1 165 ? 50.518 -22.829 -39.767 1.00 86.50 165 GLY A C 1
ATOM 1239 O O . GLY A 1 165 ? 50.494 -22.731 -40.991 1.00 86.50 165 GLY A O 1
ATOM 1240 N N . THR A 1 166 ? 49.735 -23.680 -39.106 1.00 87.62 166 THR A N 1
ATOM 1241 C CA . THR A 1 166 ? 48.659 -24.455 -39.738 1.00 87.62 166 THR A CA 1
ATOM 1242 C C . THR A 1 166 ? 47.354 -23.682 -39.598 1.00 87.62 166 THR A C 1
ATOM 1244 O O . THR A 1 166 ? 46.892 -23.432 -38.484 1.00 87.62 166 THR A O 1
ATOM 1247 N N . PHE A 1 167 ? 46.755 -23.294 -40.722 1.00 83.12 167 PHE A N 1
ATOM 1248 C CA . PHE A 1 167 ? 45.499 -22.552 -40.729 1.00 83.12 167 PHE A CA 1
ATOM 1249 C C . PHE A 1 167 ? 44.293 -23.502 -40.735 1.00 83.12 167 PHE A C 1
ATOM 1251 O O . PHE A 1 167 ? 44.090 -24.273 -41.674 1.00 83.12 167 PHE A O 1
ATOM 1258 N N . CYS A 1 168 ? 43.460 -23.430 -39.697 1.00 77.69 168 CYS A N 1
ATOM 1259 C CA . CYS A 1 168 ? 42.222 -24.195 -39.597 1.00 77.69 168 CYS A CA 1
ATOM 1260 C C . CYS A 1 168 ? 41.022 -23.305 -39.918 1.00 77.69 168 CYS A C 1
ATOM 1262 O O . CYS A 1 168 ? 40.605 -22.453 -39.130 1.00 77.69 168 CYS A O 1
ATOM 1264 N N . ARG A 1 169 ? 40.433 -23.537 -41.095 1.00 63.66 169 ARG A N 1
ATOM 1265 C CA . ARG A 1 169 ? 39.193 -22.883 -41.512 1.00 63.66 169 ARG A CA 1
ATOM 1266 C C . ARG A 1 169 ? 37.997 -23.660 -40.985 1.00 63.66 169 ARG A C 1
ATOM 1268 O O . ARG A 1 169 ? 37.790 -24.806 -41.373 1.00 63.66 169 ARG A O 1
ATOM 1275 N N . ILE A 1 170 ? 37.153 -23.008 -40.198 1.00 60.69 170 ILE A N 1
ATOM 1276 C CA . ILE A 1 170 ? 35.833 -23.549 -39.880 1.00 60.69 170 ILE A CA 1
ATOM 1277 C C . ILE A 1 170 ? 34.826 -22.859 -40.799 1.00 60.69 170 ILE A C 1
ATOM 1279 O O . ILE A 1 170 ? 34.385 -21.739 -40.563 1.00 60.69 170 ILE A O 1
ATOM 1283 N N . SER A 1 171 ? 34.534 -23.518 -41.922 1.00 50.00 171 SER A N 1
ATOM 1284 C CA . SER A 1 171 ? 33.425 -23.140 -42.805 1.00 50.00 171 SER A CA 1
ATOM 1285 C C . SER A 1 171 ? 32.142 -23.655 -42.190 1.00 50.00 171 SER A C 1
ATOM 1287 O O . SER A 1 171 ? 32.144 -24.820 -41.828 1.00 50.00 171 SER A O 1
ATOM 1289 N N . HIS A 1 172 ? 31.096 -22.829 -42.092 1.00 51.28 172 HIS A N 1
ATOM 1290 C CA . HIS A 1 172 ? 29.680 -23.240 -42.182 1.00 51.28 172 HIS A CA 1
ATOM 1291 C C . HIS A 1 172 ? 28.674 -22.102 -41.940 1.00 51.28 172 HIS A C 1
ATOM 1293 O O . HIS A 1 172 ? 27.482 -22.329 -42.114 1.00 51.28 172 HIS A O 1
ATOM 1299 N N . LEU A 1 173 ? 29.118 -20.860 -41.705 1.00 48.75 173 LEU A N 1
ATOM 1300 C CA . LEU A 1 173 ? 28.257 -19.697 -41.983 1.00 48.75 173 LEU A CA 1
ATOM 1301 C C . LEU A 1 173 ? 27.816 -19.644 -43.470 1.00 48.75 173 LEU A C 1
ATOM 1303 O O . LEU A 1 173 ? 26.800 -19.044 -43.776 1.00 48.75 173 LEU A O 1
ATOM 1307 N N . THR A 1 174 ? 28.528 -20.326 -44.381 1.00 43.03 174 THR A N 1
ATOM 1308 C CA . THR A 1 174 ? 28.417 -20.168 -45.844 1.00 43.03 174 THR A CA 1
ATOM 1309 C C . THR A 1 174 ? 27.569 -21.211 -46.597 1.00 43.03 174 THR A C 1
ATOM 1311 O O . THR A 1 174 ? 27.361 -21.068 -47.796 1.00 43.03 174 THR A O 1
ATOM 1314 N N . ALA A 1 175 ? 27.045 -22.280 -45.977 1.00 39.09 175 ALA A N 1
ATOM 1315 C CA . ALA A 1 175 ? 26.209 -23.250 -46.721 1.00 39.09 175 ALA A CA 1
ATOM 1316 C C . ALA A 1 175 ? 24.802 -22.705 -47.058 1.00 39.09 175 ALA A C 1
ATOM 1318 O O . ALA A 1 175 ? 24.166 -23.173 -48.002 1.00 39.09 175 ALA A O 1
ATOM 1319 N N . MET A 1 176 ? 24.342 -21.684 -46.326 1.00 47.53 176 MET A N 1
ATOM 1320 C CA . MET A 1 176 ? 23.108 -20.949 -46.621 1.00 47.53 176 MET A CA 1
ATOM 1321 C C . MET A 1 176 ? 23.257 -19.999 -47.823 1.00 47.53 176 MET A C 1
ATOM 1323 O O . MET A 1 176 ? 22.248 -19.593 -48.400 1.00 47.53 176 MET A O 1
ATOM 1327 N N . ASP A 1 177 ? 24.492 -19.715 -48.266 1.00 50.19 177 ASP A N 1
ATOM 1328 C CA . ASP A 1 177 ? 24.773 -18.741 -49.327 1.00 50.19 177 ASP A CA 1
ATOM 1329 C C . ASP A 1 177 ? 24.218 -19.156 -50.697 1.00 50.19 177 ASP A C 1
ATOM 1331 O O . ASP A 1 177 ? 24.012 -18.297 -51.535 1.00 50.19 177 ASP A O 1
ATOM 1335 N N . GLY A 1 178 ? 23.923 -20.431 -50.974 1.00 52.66 178 GLY A N 1
ATOM 1336 C CA . GLY A 1 178 ? 23.467 -20.851 -52.310 1.00 52.66 178 GLY A CA 1
ATOM 1337 C C . GLY A 1 178 ? 22.076 -20.325 -52.697 1.00 52.66 178 GLY A C 1
ATOM 1338 O O . GLY A 1 178 ? 21.922 -19.673 -53.729 1.00 52.66 178 GLY A O 1
ATOM 1339 N N . GLN A 1 179 ? 21.061 -20.604 -51.870 1.00 63.75 179 GLN A N 1
ATOM 1340 C CA . GLN A 1 179 ? 19.694 -20.109 -52.090 1.00 63.75 179 GLN A CA 1
ATOM 1341 C C . GLN A 1 179 ? 19.524 -18.671 -51.604 1.00 63.75 179 GLN A C 1
ATOM 1343 O O . GLN A 1 179 ? 18.848 -17.894 -52.273 1.00 63.75 179 GLN A O 1
ATOM 1348 N N . ALA A 1 180 ? 20.174 -18.289 -50.496 1.00 68.62 180 ALA A N 1
ATOM 1349 C CA . ALA A 1 180 ? 20.159 -16.907 -50.030 1.00 68.62 180 ALA A CA 1
ATOM 1350 C C . ALA A 1 180 ? 20.784 -15.974 -51.070 1.00 68.62 180 ALA A C 1
ATOM 1352 O O . ALA A 1 180 ? 20.174 -14.959 -51.386 1.00 68.62 180 ALA A O 1
ATOM 1353 N N . ALA A 1 181 ? 21.920 -16.338 -51.684 1.00 66.50 181 ALA A N 1
ATOM 1354 C CA . ALA A 1 181 ? 22.505 -15.528 -52.750 1.00 66.50 181 ALA A CA 1
ATOM 1355 C C . ALA A 1 181 ? 21.689 -15.562 -54.046 1.00 66.50 181 ALA A C 1
ATOM 1357 O O . ALA A 1 181 ? 21.741 -14.588 -54.788 1.00 66.50 181 ALA A O 1
ATOM 1358 N N . ASP A 1 182 ? 20.944 -16.632 -54.351 1.00 73.56 182 ASP A N 1
ATOM 1359 C CA . ASP A 1 182 ? 20.058 -16.648 -55.525 1.00 73.56 182 ASP A CA 1
ATOM 1360 C C . ASP A 1 182 ? 18.845 -15.728 -55.330 1.00 73.56 182 ASP A C 1
ATOM 1362 O O . ASP A 1 182 ? 18.579 -14.876 -56.177 1.00 73.56 182 ASP A O 1
ATOM 1366 N N . VAL A 1 183 ? 18.168 -15.817 -54.178 1.00 80.12 183 VAL A N 1
ATOM 1367 C CA . VAL A 1 183 ? 17.061 -14.917 -53.814 1.00 80.12 183 VAL A CA 1
ATOM 1368 C C . VAL A 1 183 ? 17.556 -13.476 -53.739 1.00 80.12 183 VAL A C 1
ATOM 1370 O O . VAL A 1 183 ? 16.968 -12.603 -54.367 1.00 80.12 183 VAL A O 1
ATOM 1373 N N . LEU A 1 184 ? 18.675 -13.228 -53.056 1.00 80.56 184 LEU A N 1
ATOM 1374 C CA . LEU A 1 184 ? 19.332 -11.923 -52.988 1.00 80.56 184 LEU A CA 1
ATOM 1375 C C . LEU A 1 184 ? 19.652 -11.381 -54.386 1.00 80.56 184 LEU A C 1
ATOM 1377 O O . LEU A 1 184 ? 19.269 -10.258 -54.703 1.00 80.56 184 LEU A O 1
ATOM 1381 N N . ARG A 1 185 ? 20.292 -12.179 -55.253 1.00 83.94 185 ARG A N 1
ATOM 1382 C CA . ARG A 1 185 ? 20.635 -11.771 -56.624 1.00 83.94 185 ARG A CA 1
ATOM 1383 C C . ARG A 1 185 ? 19.388 -11.421 -57.428 1.00 83.94 185 ARG A C 1
ATOM 1385 O O . ARG A 1 185 ? 19.419 -10.444 -58.163 1.00 83.94 185 ARG A O 1
ATOM 1392 N N . ARG A 1 186 ? 18.304 -12.185 -57.286 1.00 85.25 186 ARG A N 1
ATOM 1393 C CA . ARG A 1 186 ? 17.041 -11.957 -58.003 1.00 85.25 186 ARG A CA 1
ATOM 1394 C C . ARG A 1 186 ? 16.257 -10.763 -57.465 1.00 85.25 186 ARG A C 1
ATOM 1396 O O . ARG A 1 186 ? 15.661 -10.044 -58.259 1.00 85.25 186 ARG A O 1
ATOM 1403 N N . VAL A 1 187 ? 16.295 -10.504 -56.156 1.00 84.88 187 VAL A N 1
ATOM 1404 C CA . VAL A 1 187 ? 15.734 -9.277 -55.564 1.00 84.88 187 VAL A CA 1
ATOM 1405 C C . VAL A 1 187 ? 16.527 -8.060 -56.044 1.00 84.88 187 VAL A C 1
ATOM 1407 O O . VAL A 1 187 ? 15.937 -7.119 -56.562 1.00 84.88 187 VAL A O 1
ATOM 1410 N N . VAL A 1 188 ? 17.862 -8.107 -55.983 1.00 83.19 188 VAL A N 1
ATOM 1411 C CA . VAL A 1 188 ? 18.738 -7.021 -56.463 1.00 83.19 188 VAL A CA 1
ATOM 1412 C C . VAL A 1 188 ? 18.590 -6.793 -57.975 1.00 83.19 188 VAL A C 1
ATOM 1414 O O . VAL A 1 188 ? 18.529 -5.648 -58.418 1.00 83.19 188 VAL A O 1
ATOM 1417 N N . ALA A 1 189 ? 18.460 -7.860 -58.773 1.00 83.50 189 ALA A N 1
ATOM 1418 C CA . ALA A 1 189 ? 18.200 -7.788 -60.216 1.00 83.50 189 ALA A CA 1
ATOM 1419 C C . ALA A 1 189 ? 16.766 -7.349 -60.569 1.00 83.50 189 ALA A C 1
ATOM 1421 O O . ALA A 1 189 ? 16.493 -7.063 -61.734 1.00 83.50 189 ALA A O 1
ATOM 1422 N N . ARG A 1 190 ? 15.876 -7.243 -59.571 1.00 83.31 190 ARG A N 1
ATOM 1423 C CA . ARG A 1 190 ? 14.452 -6.890 -59.708 1.00 83.31 190 ARG A CA 1
ATOM 1424 C C . ARG A 1 190 ? 13.636 -7.904 -60.516 1.00 83.31 190 ARG A C 1
ATOM 1426 O O . ARG A 1 190 ? 12.653 -7.551 -61.159 1.00 83.31 190 ARG A O 1
ATOM 1433 N N . ASP A 1 191 ? 14.020 -9.173 -60.421 1.00 83.25 191 ASP A N 1
ATOM 1434 C CA . ASP A 1 191 ? 13.319 -10.317 -61.017 1.00 83.25 191 ASP A CA 1
ATOM 1435 C C . ASP A 1 191 ? 12.173 -10.844 -60.126 1.00 83.25 191 ASP A C 1
ATOM 1437 O O . ASP A 1 191 ? 11.489 -11.804 -60.489 1.00 83.25 191 ASP A O 1
ATOM 1441 N N . ILE A 1 192 ? 11.991 -10.266 -58.932 1.00 87.88 192 ILE A N 1
ATOM 1442 C CA . ILE A 1 192 ? 10.953 -10.613 -57.952 1.00 87.88 192 ILE A CA 1
ATOM 1443 C C . ILE A 1 192 ? 10.110 -9.363 -57.679 1.00 87.88 192 ILE A C 1
ATOM 1445 O O . ILE A 1 192 ? 10.612 -8.375 -57.155 1.00 87.88 192 ILE A O 1
ATOM 1449 N N . ASP A 1 193 ? 8.817 -9.423 -57.995 1.00 84.88 193 ASP A N 1
ATOM 1450 C CA . ASP A 1 193 ? 7.872 -8.318 -57.784 1.00 84.88 193 ASP A CA 1
ATOM 1451 C C . ASP A 1 193 ? 7.315 -8.281 -56.356 1.00 84.88 193 ASP A C 1
ATOM 1453 O O . ASP A 1 193 ? 6.848 -7.247 -55.871 1.00 84.88 193 ASP A O 1
ATOM 1457 N N . THR A 1 194 ? 7.268 -9.432 -55.686 1.00 88.56 194 THR A N 1
ATOM 1458 C CA . THR A 1 194 ? 6.751 -9.555 -54.319 1.00 88.56 194 THR A CA 1
ATOM 1459 C C . THR A 1 194 ? 7.528 -10.618 -53.561 1.00 88.56 194 THR A C 1
ATOM 1461 O O . THR A 1 194 ? 7.682 -11.732 -54.059 1.00 88.56 194 THR A O 1
ATOM 1464 N N . LEU A 1 195 ? 7.985 -10.283 -52.356 1.00 90.31 195 LEU A N 1
ATOM 1465 C CA . LEU A 1 195 ? 8.757 -11.167 -51.484 1.00 90.31 195 LEU A CA 1
ATOM 1466 C C . LEU A 1 195 ? 7.989 -11.414 -50.183 1.00 90.31 195 LEU A C 1
ATOM 1468 O O . LEU A 1 195 ? 7.521 -10.463 -49.557 1.00 90.31 195 LEU A O 1
ATOM 1472 N N . VAL A 1 196 ? 7.838 -12.678 -49.785 1.00 89.69 196 VAL A N 1
ATOM 1473 C CA . VAL A 1 196 ? 6.989 -13.056 -48.646 1.00 89.69 196 VAL A CA 1
ATOM 1474 C C . VAL A 1 196 ? 7.788 -13.696 -47.519 1.00 89.69 196 VAL A C 1
ATOM 1476 O O . VAL A 1 196 ? 8.320 -14.779 -47.701 1.00 89.69 196 VAL A O 1
ATOM 1479 N N . PHE A 1 197 ? 7.788 -13.101 -46.328 1.00 89.31 197 PHE A N 1
ATOM 1480 C CA . PHE A 1 197 ? 8.451 -13.658 -45.149 1.00 89.31 197 PHE A CA 1
ATOM 1481 C C . PHE A 1 197 ? 7.459 -14.253 -44.146 1.00 89.31 197 PHE A C 1
ATOM 1483 O O . PHE A 1 197 ? 6.534 -13.580 -43.699 1.00 89.31 197 PHE A O 1
ATOM 1490 N N . ASP A 1 198 ? 7.677 -15.498 -43.729 1.00 84.81 198 ASP A N 1
ATOM 1491 C CA . ASP A 1 198 ? 6.883 -16.133 -42.666 1.00 84.81 198 ASP A CA 1
ATOM 1492 C C . ASP A 1 198 ? 7.672 -16.386 -41.379 1.00 84.81 198 ASP A C 1
ATOM 1494 O O . ASP A 1 198 ? 7.076 -16.667 -40.338 1.00 84.81 198 ASP A O 1
ATOM 1498 N N . ASP A 1 199 ? 8.997 -16.236 -41.441 1.00 80.25 199 ASP A N 1
ATOM 1499 C CA . ASP A 1 199 ? 9.901 -16.472 -40.326 1.00 80.25 199 ASP A CA 1
ATOM 1500 C C . ASP A 1 199 ? 10.982 -15.372 -40.245 1.00 80.25 199 ASP A C 1
ATOM 1502 O O . ASP A 1 199 ? 11.623 -15.061 -41.257 1.00 80.25 199 ASP A O 1
ATOM 1506 N N . PRO A 1 200 ? 11.231 -14.778 -39.061 1.00 67.69 200 PRO A N 1
ATOM 1507 C CA . PRO A 1 200 ? 12.217 -13.710 -38.918 1.00 67.69 200 PRO A CA 1
ATOM 1508 C C . PRO A 1 200 ? 13.657 -14.143 -39.246 1.00 67.69 200 PRO A C 1
ATOM 1510 O O . PRO A 1 200 ? 14.497 -13.316 -39.605 1.00 67.69 200 PRO A O 1
ATOM 1513 N N . VAL A 1 201 ? 13.956 -15.443 -39.164 1.00 68.31 201 VAL A N 1
ATOM 1514 C CA . VAL A 1 201 ? 15.251 -16.018 -39.549 1.00 68.31 201 VAL A CA 1
ATOM 1515 C C . VAL A 1 201 ? 15.558 -15.754 -41.025 1.00 68.31 201 VAL A C 1
ATOM 1517 O O . VAL A 1 201 ? 16.699 -15.450 -41.350 1.00 68.31 201 VAL A O 1
ATOM 1520 N N . GLN A 1 202 ? 14.553 -15.743 -41.903 1.00 79.19 202 GLN A N 1
ATOM 1521 C CA . GLN A 1 202 ? 14.736 -15.541 -43.346 1.00 79.19 202 GLN A CA 1
ATOM 1522 C C . GLN A 1 202 ? 15.296 -14.152 -43.684 1.00 79.19 202 GLN A C 1
ATOM 1524 O O . GLN A 1 202 ? 16.140 -14.021 -44.569 1.00 79.19 202 GLN A O 1
ATOM 1529 N N . ILE A 1 203 ? 14.856 -13.116 -42.960 1.00 78.62 203 ILE A N 1
ATOM 1530 C CA . ILE A 1 203 ? 15.362 -11.745 -43.134 1.00 78.62 203 ILE A CA 1
ATOM 1531 C C . ILE A 1 203 ? 16.814 -11.681 -42.703 1.00 78.62 203 ILE A C 1
ATOM 1533 O O . ILE A 1 203 ? 17.642 -11.119 -43.411 1.00 78.62 203 ILE A O 1
ATOM 1537 N N . ARG A 1 204 ? 17.119 -12.267 -41.544 1.00 71.62 204 ARG A N 1
ATOM 1538 C CA . ARG A 1 204 ? 18.481 -12.314 -41.019 1.00 71.62 204 ARG A CA 1
ATOM 1539 C C . ARG A 1 204 ? 19.408 -13.014 -42.007 1.00 71.62 204 ARG A C 1
ATOM 1541 O O . ARG A 1 204 ? 20.409 -12.435 -42.388 1.00 71.62 204 ARG A O 1
ATOM 1548 N N . THR A 1 205 ? 19.006 -14.174 -42.522 1.00 69.62 205 THR A N 1
ATOM 1549 C CA . THR A 1 205 ? 19.779 -14.942 -43.503 1.00 69.62 205 THR A CA 1
ATOM 1550 C C . THR A 1 205 ? 20.043 -14.170 -44.802 1.00 69.62 205 THR A C 1
ATOM 1552 O O . THR A 1 205 ? 21.159 -14.228 -45.310 1.00 69.62 205 THR A O 1
ATOM 1555 N N . LEU A 1 206 ? 19.071 -13.425 -45.347 1.00 74.94 206 LEU A N 1
ATOM 1556 C CA . LEU A 1 206 ? 19.307 -12.610 -46.551 1.00 74.94 206 LEU A CA 1
ATOM 1557 C C . LEU A 1 206 ? 20.169 -11.377 -46.281 1.00 74.94 206 LEU A C 1
ATOM 1559 O O . LEU A 1 206 ? 20.976 -11.010 -47.130 1.00 74.94 206 LEU A O 1
ATOM 1563 N N . MET A 1 207 ? 20.009 -10.744 -45.118 1.00 72.06 207 MET A N 1
ATOM 1564 C CA . MET A 1 207 ? 20.823 -9.593 -44.718 1.00 72.06 207 MET A CA 1
ATOM 1565 C C . MET A 1 207 ? 22.272 -10.005 -44.477 1.00 72.06 207 MET A C 1
ATOM 1567 O O . MET A 1 207 ? 23.179 -9.365 -44.999 1.00 72.06 207 MET A O 1
ATOM 1571 N N . ASP A 1 208 ? 22.482 -11.123 -43.787 1.00 62.28 208 ASP A N 1
ATOM 1572 C CA . ASP A 1 208 ? 23.805 -11.699 -43.573 1.00 62.28 208 ASP A CA 1
ATOM 1573 C C . ASP A 1 208 ? 24.449 -12.056 -44.926 1.00 62.28 208 ASP A C 1
ATOM 1575 O O . ASP A 1 208 ? 25.603 -11.709 -45.174 1.00 62.28 208 ASP A O 1
ATOM 1579 N N . ALA A 1 209 ? 23.693 -12.646 -45.862 1.00 65.31 209 ALA A N 1
ATOM 1580 C CA . ALA A 1 209 ? 24.176 -12.914 -47.219 1.00 65.31 209 ALA A CA 1
ATOM 1581 C C . ALA A 1 209 ? 24.518 -11.626 -48.000 1.00 65.31 209 ALA A C 1
ATOM 1583 O O . ALA A 1 209 ? 25.496 -11.599 -48.753 1.00 65.31 209 ALA A O 1
ATOM 1584 N N . ALA A 1 210 ? 23.754 -10.545 -47.818 1.00 67.12 210 ALA A N 1
ATOM 1585 C CA . ALA A 1 210 ? 23.996 -9.248 -48.454 1.00 67.12 210 ALA A CA 1
ATOM 1586 C C . ALA A 1 210 ? 25.201 -8.507 -47.852 1.00 67.12 210 ALA A C 1
ATOM 1588 O O . ALA A 1 210 ? 25.944 -7.841 -48.574 1.00 67.12 210 ALA A O 1
ATOM 1589 N N . GLU A 1 211 ? 25.446 -8.647 -46.549 1.00 60.72 211 GLU A N 1
ATOM 1590 C CA . GLU A 1 211 ? 26.661 -8.152 -45.899 1.00 60.72 211 GLU A CA 1
ATOM 1591 C C . GLU A 1 211 ? 27.895 -8.944 -46.352 1.00 60.72 211 GLU A C 1
ATOM 1593 O O . GLU A 1 211 ? 28.909 -8.344 -46.711 1.00 60.72 211 GLU A O 1
ATOM 1598 N N . ILE A 1 212 ? 27.800 -10.278 -46.426 1.00 56.31 212 ILE A N 1
ATOM 1599 C CA . ILE A 1 212 ? 28.894 -11.162 -46.867 1.00 56.31 212 ILE A CA 1
ATOM 1600 C C . ILE A 1 212 ? 29.275 -10.908 -48.331 1.00 56.31 212 ILE A C 1
ATOM 1602 O O . ILE A 1 212 ? 30.459 -10.888 -48.669 1.00 56.31 212 ILE A O 1
ATOM 1606 N N . SER A 1 213 ? 28.289 -10.696 -49.206 1.00 57.97 213 SER A N 1
ATOM 1607 C CA . SER A 1 213 ? 28.513 -10.372 -50.624 1.00 57.97 213 SER A CA 1
ATOM 1608 C C . SER A 1 213 ? 28.759 -8.881 -50.885 1.00 57.97 213 SER A C 1
ATOM 1610 O O . SER A 1 213 ? 29.034 -8.492 -52.020 1.00 57.97 213 SER A O 1
ATOM 1612 N N . ASN A 1 214 ? 28.731 -8.055 -49.833 1.00 64.25 214 ASN A N 1
ATOM 1613 C CA . ASN A 1 214 ? 28.917 -6.606 -49.865 1.00 64.25 214 ASN A CA 1
ATOM 1614 C C . ASN A 1 214 ? 27.881 -5.847 -50.724 1.00 64.25 214 ASN A C 1
ATOM 1616 O O . ASN A 1 214 ? 28.127 -4.715 -51.139 1.00 64.25 214 ASN A O 1
ATOM 1620 N N . THR A 1 215 ? 26.711 -6.447 -50.950 1.00 65.19 215 THR A N 1
ATOM 1621 C CA . THR A 1 215 ? 25.575 -5.879 -51.693 1.00 65.19 215 THR A CA 1
ATOM 1622 C C . THR A 1 215 ? 24.475 -5.342 -50.765 1.00 65.19 215 THR A C 1
ATOM 1624 O O . THR A 1 215 ? 23.360 -5.099 -51.215 1.00 65.19 215 THR A O 1
ATOM 1627 N N . HIS A 1 216 ? 24.742 -5.160 -49.461 1.00 73.38 216 HIS A N 1
ATOM 1628 C CA . HIS A 1 216 ? 23.740 -4.745 -48.459 1.00 73.38 216 HIS A CA 1
ATOM 1629 C C . HIS A 1 216 ? 22.952 -3.485 -48.858 1.00 73.38 216 HIS A C 1
ATOM 1631 O O . HIS A 1 216 ? 21.729 -3.487 -48.792 1.00 73.38 216 HIS A O 1
ATOM 1637 N N . ARG A 1 217 ? 23.627 -2.443 -49.364 1.00 73.75 217 ARG A N 1
ATOM 1638 C CA . ARG A 1 217 ? 22.972 -1.211 -49.839 1.00 73.75 217 ARG A CA 1
ATOM 1639 C C . ARG A 1 217 ? 22.061 -1.449 -51.039 1.00 73.75 217 ARG A C 1
ATOM 1641 O O . ARG A 1 217 ? 20.963 -0.911 -51.088 1.00 73.75 217 ARG A O 1
ATOM 1648 N N . GLU A 1 218 ? 22.524 -2.247 -51.995 1.00 79.38 218 GLU A N 1
ATOM 1649 C CA . GLU A 1 218 ? 21.784 -2.576 -53.219 1.00 79.38 218 GLU A CA 1
ATOM 1650 C C . GLU A 1 218 ? 20.565 -3.446 -52.892 1.00 79.38 218 GLU A C 1
ATOM 1652 O O . GLU A 1 218 ? 19.503 -3.297 -53.492 1.00 79.38 218 GLU A O 1
ATOM 1657 N N . PHE A 1 219 ? 20.700 -4.324 -51.898 1.00 82.38 219 PHE A N 1
ATOM 1658 C CA . PHE A 1 219 ? 19.622 -5.161 -51.397 1.00 82.38 219 PHE A CA 1
ATOM 1659 C C . PHE A 1 219 ? 18.579 -4.375 -50.601 1.00 82.38 219 PHE A C 1
ATOM 1661 O O . PHE A 1 219 ? 17.390 -4.568 -50.833 1.00 82.38 219 PHE A O 1
ATOM 1668 N N . GLU A 1 220 ? 18.991 -3.471 -49.708 1.00 77.50 220 GLU A N 1
ATOM 1669 C CA . GLU A 1 220 ? 18.077 -2.584 -48.975 1.00 77.50 220 GLU A CA 1
ATOM 1670 C C . GLU A 1 220 ? 17.308 -1.656 -49.925 1.00 77.50 220 GLU A C 1
ATOM 1672 O O . GLU A 1 220 ? 16.098 -1.477 -49.775 1.00 77.50 220 GLU A O 1
ATOM 1677 N N . GLU A 1 221 ? 17.983 -1.115 -50.944 1.00 78.62 221 GLU A N 1
ATOM 1678 C CA . GLU A 1 221 ? 17.348 -0.306 -51.984 1.00 78.62 221 GLU A CA 1
ATOM 1679 C C . GLU A 1 221 ? 16.348 -1.142 -52.797 1.00 78.62 221 GLU A C 1
ATOM 1681 O O . GLU A 1 221 ? 15.189 -0.746 -52.939 1.00 78.62 221 GLU A O 1
ATOM 1686 N N . ALA A 1 222 ? 16.736 -2.339 -53.246 1.00 80.31 222 ALA A N 1
ATOM 1687 C CA . ALA A 1 222 ? 15.840 -3.245 -53.961 1.00 80.31 222 ALA A CA 1
ATOM 1688 C C . ALA A 1 222 ? 14.632 -3.683 -53.111 1.00 80.31 222 ALA A C 1
ATOM 1690 O O . ALA A 1 222 ? 13.509 -3.722 -53.615 1.00 80.31 222 ALA A O 1
ATOM 1691 N N . LEU A 1 223 ? 14.825 -3.957 -51.818 1.00 79.81 223 LEU A N 1
ATOM 1692 C CA . LEU A 1 223 ? 13.752 -4.296 -50.878 1.00 79.81 223 LEU A CA 1
ATOM 1693 C C . LEU A 1 223 ? 12.786 -3.137 -50.647 1.00 79.81 223 LEU A C 1
ATOM 1695 O O . LEU A 1 223 ? 11.590 -3.376 -50.529 1.00 79.81 223 LEU A O 1
ATOM 1699 N N . SER A 1 224 ? 13.277 -1.895 -50.613 1.00 73.75 224 SER A N 1
ATOM 1700 C CA . SER A 1 224 ? 12.422 -0.711 -50.454 1.00 73.75 224 SER A CA 1
ATOM 1701 C C . SER A 1 224 ? 11.470 -0.487 -51.639 1.00 73.75 224 SER A C 1
ATOM 1703 O O . SER A 1 224 ? 10.434 0.162 -51.499 1.00 73.75 224 SER A O 1
ATOM 1705 N N . GLU A 1 225 ? 11.805 -1.052 -52.801 1.00 75.75 225 GLU A N 1
ATOM 1706 C CA . GLU A 1 225 ? 11.006 -0.979 -54.025 1.00 75.75 225 GLU A CA 1
ATOM 1707 C C . GLU A 1 225 ? 10.218 -2.268 -54.322 1.00 75.75 225 GLU A C 1
ATOM 1709 O O . GLU A 1 225 ? 9.299 -2.256 -55.146 1.00 75.75 225 GLU A O 1
ATOM 1714 N N . THR A 1 226 ? 10.546 -3.368 -53.642 1.00 82.56 226 THR A N 1
ATOM 1715 C CA . THR A 1 226 ? 9.857 -4.660 -53.751 1.00 82.56 226 THR A CA 1
ATOM 1716 C C . THR A 1 226 ? 8.666 -4.686 -52.797 1.00 82.56 226 THR A C 1
ATOM 1718 O O . THR A 1 226 ? 8.774 -4.273 -51.646 1.00 82.56 226 THR A O 1
ATOM 1721 N N . LEU A 1 227 ? 7.511 -5.207 -53.225 1.00 86.50 227 LEU A N 1
ATOM 1722 C CA . LEU A 1 227 ? 6.392 -5.392 -52.298 1.00 86.50 227 LEU A CA 1
ATOM 1723 C C . LEU A 1 227 ? 6.731 -6.511 -51.304 1.00 86.50 227 LEU A C 1
ATOM 1725 O O . LEU A 1 227 ? 6.805 -7.677 -51.690 1.00 86.50 227 LEU A O 1
ATOM 1729 N N . VAL A 1 228 ? 6.903 -6.173 -50.026 1.00 88.75 228 VAL A N 1
ATOM 1730 C CA . VAL A 1 228 ? 7.172 -7.162 -48.976 1.00 88.75 228 VAL A CA 1
ATOM 1731 C C . VAL A 1 228 ? 5.876 -7.521 -48.250 1.00 88.75 228 VAL A C 1
ATOM 1733 O O . VAL A 1 228 ? 5.168 -6.647 -47.747 1.00 88.75 228 VAL A O 1
ATOM 1736 N N . LEU A 1 229 ? 5.558 -8.814 -48.183 1.00 88.38 229 LEU A N 1
ATOM 1737 C CA . LEU A 1 229 ? 4.489 -9.349 -47.337 1.00 88.38 229 LEU A CA 1
ATOM 1738 C C . LEU A 1 229 ? 5.110 -10.131 -46.188 1.00 88.38 229 LEU A C 1
ATOM 1740 O O . LEU A 1 229 ? 6.057 -10.880 -46.410 1.00 88.38 229 LEU A O 1
ATOM 1744 N N . ALA A 1 230 ? 4.593 -9.986 -44.971 1.00 88.94 230 ALA A N 1
ATOM 1745 C CA . ALA A 1 230 ? 5.138 -10.728 -43.843 1.00 88.94 230 ALA A CA 1
ATOM 1746 C C . ALA A 1 230 ? 4.103 -11.072 -42.771 1.00 88.94 230 ALA A C 1
ATOM 1748 O O . ALA A 1 230 ? 3.167 -10.310 -42.544 1.00 88.94 230 ALA A O 1
ATOM 1749 N N . THR A 1 231 ? 4.263 -12.211 -42.099 1.00 83.00 231 THR A N 1
ATOM 1750 C CA . THR A 1 231 ? 3.438 -12.569 -40.932 1.00 83.00 231 THR A CA 1
ATOM 1751 C C . THR A 1 231 ? 3.778 -11.685 -39.725 1.00 83.00 231 THR A C 1
ATOM 1753 O O . THR A 1 231 ? 4.867 -11.112 -39.639 1.00 83.00 231 THR A O 1
ATOM 1756 N N . ASP A 1 232 ? 2.863 -11.574 -38.756 1.00 73.00 232 ASP A N 1
ATOM 1757 C CA . ASP A 1 232 ? 3.019 -10.673 -37.599 1.00 73.00 232 ASP A CA 1
ATOM 1758 C C . ASP A 1 232 ? 4.286 -10.937 -36.768 1.00 73.00 232 ASP A C 1
ATOM 1760 O O . ASP A 1 232 ? 4.846 -10.005 -36.193 1.00 73.00 232 ASP A O 1
ATOM 1764 N N . SER A 1 233 ? 4.787 -12.177 -36.752 1.00 71.44 233 SER A N 1
ATOM 1765 C CA . SER A 1 233 ? 6.040 -12.547 -36.077 1.00 71.44 233 SER A CA 1
ATOM 1766 C C . SER A 1 233 ? 7.273 -11.888 -36.702 1.00 71.44 233 SER A C 1
ATOM 1768 O O . SER A 1 233 ? 8.273 -11.661 -36.021 1.00 71.44 233 SER A O 1
ATOM 1770 N N . VAL A 1 234 ? 7.204 -11.552 -37.988 1.00 75.50 234 VAL A N 1
ATOM 1771 C CA . VAL A 1 234 ? 8.306 -11.013 -38.787 1.00 75.50 234 VAL A CA 1
ATOM 1772 C C . VAL A 1 234 ? 8.277 -9.482 -38.848 1.00 75.50 234 VAL A C 1
ATOM 1774 O O . VAL A 1 234 ? 9.326 -8.833 -38.917 1.00 75.50 234 VAL A O 1
ATOM 1777 N N . MET A 1 235 ? 7.082 -8.890 -38.751 1.00 74.94 235 MET A N 1
ATOM 1778 C CA . MET A 1 235 ? 6.850 -7.443 -38.838 1.00 74.94 235 MET A CA 1
ATOM 1779 C C . MET A 1 235 ? 7.768 -6.594 -37.933 1.00 74.94 235 MET A C 1
ATOM 1781 O O . MET A 1 235 ? 8.257 -5.567 -38.411 1.00 74.94 235 MET A O 1
ATOM 1785 N N . PRO A 1 236 ? 8.082 -6.974 -36.674 1.00 66.88 236 PRO A N 1
ATOM 1786 C CA . PRO A 1 236 ? 9.004 -6.209 -35.831 1.00 66.88 236 PRO A CA 1
ATOM 1787 C C . PRO A 1 236 ? 10.416 -6.091 -36.418 1.00 66.88 236 PRO A C 1
ATOM 1789 O O . PRO A 1 236 ? 11.027 -5.028 -36.329 1.00 66.88 236 PRO A O 1
ATOM 1792 N N . GLN A 1 237 ? 10.931 -7.145 -37.060 1.00 67.62 237 GLN A N 1
ATOM 1793 C CA . GLN A 1 237 ? 12.286 -7.148 -37.625 1.00 67.62 237 GLN A CA 1
ATOM 1794 C C . GLN A 1 237 ? 12.394 -6.365 -38.937 1.00 67.62 237 GLN A C 1
ATOM 1796 O O . GLN A 1 237 ? 13.450 -5.785 -39.200 1.00 67.62 237 GLN A O 1
ATOM 1801 N N . LEU A 1 238 ? 11.315 -6.315 -39.725 1.00 74.75 238 LEU A N 1
ATOM 1802 C CA . LEU A 1 238 ? 11.209 -5.450 -40.907 1.00 74.75 238 LEU A CA 1
ATOM 1803 C C . LEU A 1 238 ? 11.070 -3.978 -40.495 1.00 74.75 238 LEU A C 1
ATOM 1805 O O . LEU A 1 238 ? 11.783 -3.125 -41.023 1.00 74.75 238 LEU A O 1
ATOM 1809 N N . ARG A 1 239 ? 10.250 -3.683 -39.472 1.00 70.81 239 ARG A N 1
ATOM 1810 C CA . ARG A 1 239 ? 10.075 -2.326 -38.918 1.00 70.81 239 ARG A CA 1
ATOM 1811 C C . ARG A 1 239 ? 11.351 -1.773 -38.295 1.00 70.81 239 ARG A C 1
ATOM 1813 O O . ARG A 1 239 ? 11.691 -0.623 -38.553 1.00 70.81 239 ARG A O 1
ATOM 1820 N N . ALA A 1 240 ? 12.085 -2.594 -37.541 1.00 62.38 240 ALA A N 1
ATOM 1821 C CA . ALA A 1 240 ? 13.387 -2.223 -36.979 1.00 62.38 240 ALA A CA 1
ATOM 1822 C C . ALA A 1 240 ? 14.402 -1.809 -38.061 1.00 62.38 240 ALA A C 1
ATOM 1824 O O . ALA A 1 240 ? 15.310 -1.029 -37.791 1.00 62.38 240 ALA A O 1
ATOM 1825 N N . ARG A 1 241 ? 14.224 -2.299 -39.293 1.00 62.19 241 ARG A N 1
ATOM 1826 C CA . ARG A 1 241 ? 15.073 -2.001 -40.454 1.00 62.19 241 ARG A CA 1
ATOM 1827 C C . ARG A 1 241 ? 14.437 -1.025 -41.442 1.00 62.19 241 ARG A C 1
ATOM 1829 O O . ARG A 1 241 ? 14.979 -0.821 -42.518 1.00 62.19 241 ARG A O 1
ATOM 1836 N N . ARG A 1 242 ? 13.308 -0.401 -41.080 1.00 63.94 242 ARG A N 1
ATOM 1837 C CA . ARG A 1 242 ? 12.586 0.576 -41.916 1.00 63.94 242 ARG A CA 1
ATOM 1838 C C . ARG A 1 242 ? 12.127 0.016 -43.279 1.00 63.94 242 ARG A C 1
ATOM 1840 O O . ARG A 1 242 ? 11.953 0.786 -44.217 1.00 63.94 242 ARG A O 1
ATOM 1847 N N . ILE A 1 243 ? 11.908 -1.299 -43.388 1.00 72.69 243 ILE A N 1
ATOM 1848 C CA . ILE A 1 243 ? 11.340 -1.936 -44.587 1.00 72.69 243 ILE A CA 1
ATOM 1849 C C . ILE A 1 243 ? 9.812 -1.889 -44.484 1.00 72.69 243 ILE A C 1
ATOM 1851 O O . ILE A 1 243 ? 9.239 -2.407 -43.521 1.00 72.69 243 ILE A O 1
ATOM 1855 N N . ASP A 1 244 ? 9.157 -1.267 -45.468 1.00 72.88 244 ASP A N 1
ATOM 1856 C CA . ASP A 1 244 ? 7.695 -1.192 -45.544 1.00 72.88 244 ASP A CA 1
ATOM 1857 C C . ASP A 1 244 ? 7.128 -2.543 -45.996 1.00 72.88 244 ASP A C 1
ATOM 1859 O O . ASP A 1 244 ? 7.249 -2.943 -47.155 1.00 72.88 244 ASP A O 1
ATOM 1863 N N . ALA A 1 245 ? 6.549 -3.275 -45.047 1.00 80.75 245 ALA A N 1
ATOM 1864 C CA . ALA A 1 245 ? 5.987 -4.596 -45.266 1.00 80.75 245 ALA A CA 1
ATOM 1865 C C . ALA A 1 245 ? 4.511 -4.618 -44.883 1.00 80.75 245 ALA A C 1
ATOM 1867 O O . ALA A 1 245 ? 4.101 -4.048 -43.867 1.00 80.75 245 ALA A O 1
ATOM 1868 N N . ARG A 1 246 ? 3.700 -5.305 -45.687 1.00 83.94 246 ARG A N 1
ATOM 1869 C CA . ARG A 1 246 ? 2.272 -5.482 -45.421 1.00 83.94 246 ARG A CA 1
ATOM 1870 C C . ARG A 1 246 ? 2.028 -6.778 -44.642 1.00 83.94 246 ARG A C 1
ATOM 1872 O O . ARG A 1 246 ? 2.639 -7.799 -44.962 1.00 83.94 246 ARG A O 1
ATOM 1879 N N . PRO A 1 247 ? 1.110 -6.762 -43.662 1.00 78.62 247 PRO A N 1
ATOM 1880 C CA . PRO A 1 247 ? 0.798 -7.948 -42.885 1.00 78.62 247 PRO A CA 1
ATOM 1881 C C . PRO A 1 247 ? 0.116 -9.002 -43.763 1.00 78.62 247 PRO A C 1
ATOM 1883 O O . PRO A 1 247 ? -0.882 -8.732 -44.437 1.00 78.62 247 PRO A O 1
ATOM 1886 N N . LEU A 1 248 ? 0.654 -10.216 -43.733 1.00 80.88 248 LEU A N 1
ATOM 1887 C CA . LEU A 1 248 ? 0.057 -11.410 -44.307 1.00 80.88 248 LEU A CA 1
ATOM 1888 C C . LEU A 1 248 ? -0.763 -12.104 -43.212 1.00 80.88 248 LEU A C 1
ATOM 1890 O O . LEU A 1 248 ? -0.224 -12.852 -42.398 1.00 80.88 248 LEU A O 1
ATOM 1894 N N . THR A 1 249 ? -2.062 -11.810 -43.160 1.00 75.19 249 THR A N 1
ATOM 1895 C CA . THR A 1 249 ? -2.960 -12.346 -42.127 1.00 75.19 249 THR A CA 1
ATOM 1896 C C . THR A 1 249 ? -3.305 -13.820 -42.376 1.00 75.19 249 THR A C 1
ATOM 1898 O O . THR A 1 249 ? -3.332 -14.246 -43.533 1.00 75.19 249 THR A O 1
ATOM 1901 N N . PRO A 1 250 ? -3.645 -14.605 -41.334 1.00 68.94 250 PRO A N 1
ATOM 1902 C CA . PRO A 1 250 ? -4.100 -15.992 -41.497 1.00 68.94 250 PRO A CA 1
ATOM 1903 C C . PRO A 1 250 ? -5.260 -16.127 -42.499 1.00 68.94 250 PRO A C 1
ATOM 1905 O O . PRO A 1 250 ? -5.211 -16.964 -43.397 1.00 68.94 250 PRO A O 1
ATOM 1908 N N . ASP A 1 251 ? -6.230 -15.208 -42.438 1.00 67.00 251 ASP A N 1
ATOM 1909 C CA . ASP A 1 251 ? -7.353 -15.132 -43.381 1.00 67.00 251 ASP A CA 1
ATOM 1910 C C . ASP A 1 251 ? -6.909 -14.936 -44.839 1.00 67.00 251 ASP A C 1
ATOM 1912 O O . ASP A 1 251 ? -7.581 -15.405 -45.756 1.00 67.00 251 ASP A O 1
ATOM 1916 N N . ALA A 1 252 ? -5.800 -14.225 -45.076 1.00 67.31 252 ALA A N 1
ATOM 1917 C CA . ALA A 1 252 ? -5.244 -14.017 -46.411 1.00 67.31 252 ALA A CA 1
ATOM 1918 C C . ALA A 1 252 ? -4.470 -15.244 -46.921 1.00 67.31 252 ALA A C 1
ATOM 1920 O O . ALA A 1 252 ? -4.451 -15.483 -48.127 1.00 67.31 252 ALA A O 1
ATOM 1921 N N . ILE A 1 253 ? -3.875 -16.035 -46.021 1.00 70.38 253 ILE A N 1
ATOM 1922 C CA . ILE A 1 253 ? -3.169 -17.289 -46.337 1.00 70.38 253 ILE A CA 1
ATOM 1923 C C . ILE A 1 253 ? -4.166 -18.397 -46.712 1.00 70.38 253 ILE A C 1
ATOM 1925 O O . ILE A 1 253 ? -3.929 -19.163 -47.648 1.00 70.38 253 ILE A O 1
ATOM 1929 N N . GLU A 1 254 ? -5.313 -18.445 -46.030 1.00 69.06 254 GLU A N 1
ATOM 1930 C CA . GLU A 1 254 ? -6.386 -19.414 -46.292 1.00 69.06 254 GLU A CA 1
ATOM 1931 C C . GLU A 1 254 ? -7.379 -18.957 -47.379 1.00 69.06 254 GLU A C 1
ATOM 1933 O O . GLU A 1 254 ? -8.233 -19.730 -47.829 1.00 69.06 254 GLU A O 1
ATOM 1938 N N . ALA A 1 255 ? -7.278 -17.707 -47.842 1.00 64.06 255 ALA A N 1
ATOM 1939 C CA . ALA A 1 255 ? -8.180 -17.157 -48.845 1.00 64.06 255 ALA A CA 1
ATOM 1940 C C . ALA A 1 255 ? -8.061 -17.872 -50.202 1.00 64.06 255 ALA A C 1
ATOM 1942 O O . ALA A 1 255 ? -6.991 -18.007 -50.787 1.00 64.06 255 ALA A O 1
ATOM 1943 N N . THR A 1 256 ? -9.212 -18.228 -50.774 1.00 61.19 256 THR A N 1
ATOM 1944 C CA . THR A 1 256 ? -9.358 -18.715 -52.163 1.00 61.19 256 THR A CA 1
ATOM 1945 C C . THR A 1 256 ? -9.991 -17.668 -53.085 1.00 61.19 256 THR A C 1
ATOM 1947 O O . THR A 1 256 ? -10.278 -17.952 -54.243 1.00 61.19 256 THR A O 1
ATOM 1950 N N . SER A 1 257 ? -10.236 -16.453 -52.575 1.00 72.50 257 SER A N 1
ATOM 1951 C CA . SER A 1 257 ? -10.889 -15.361 -53.305 1.00 72.50 257 SER A CA 1
ATOM 1952 C C . SER A 1 257 ? -9.862 -14.539 -54.101 1.00 72.50 257 SER A C 1
ATOM 1954 O O . SER A 1 257 ? -9.040 -13.854 -53.480 1.00 72.50 257 SER A O 1
ATOM 1956 N N . PRO A 1 258 ? -9.927 -14.539 -55.449 1.00 68.69 258 PRO A N 1
ATOM 1957 C CA . PRO A 1 258 ? -8.982 -13.807 -56.294 1.00 68.69 258 PRO A CA 1
ATOM 1958 C C . PRO A 1 258 ? -9.001 -12.293 -56.054 1.00 68.69 258 PRO A C 1
ATOM 1960 O O . PRO A 1 258 ? -7.953 -11.661 -56.087 1.00 68.69 258 PRO A O 1
ATOM 1963 N N . ASP A 1 259 ? -10.162 -11.709 -55.741 1.00 68.38 259 ASP A N 1
ATOM 1964 C CA . ASP A 1 259 ? -10.304 -10.265 -55.497 1.00 68.38 259 ASP A CA 1
ATOM 1965 C C . ASP A 1 259 ? -9.509 -9.800 -54.269 1.00 68.38 259 ASP A C 1
ATOM 1967 O O . ASP A 1 259 ? -8.832 -8.772 -54.303 1.00 68.38 259 ASP A O 1
ATOM 1971 N N . LYS A 1 260 ? -9.554 -10.576 -53.177 1.00 69.62 260 LYS A N 1
ATOM 1972 C CA . LYS A 1 260 ? -8.858 -10.239 -51.926 1.00 69.62 260 LYS A CA 1
ATOM 1973 C C . LYS A 1 260 ? -7.343 -10.358 -52.071 1.00 69.62 260 LYS A C 1
ATOM 1975 O O . LYS A 1 260 ? -6.615 -9.479 -51.615 1.00 69.62 260 LYS A O 1
ATOM 1980 N N . ILE A 1 261 ? -6.879 -11.411 -52.744 1.00 74.62 261 ILE A N 1
ATOM 1981 C CA . ILE A 1 261 ? -5.453 -11.617 -53.026 1.00 74.62 261 ILE A CA 1
ATOM 1982 C C . ILE A 1 261 ? -4.951 -10.564 -54.020 1.00 74.62 261 ILE A C 1
ATOM 1984 O O . ILE A 1 261 ? -3.873 -10.003 -53.833 1.00 74.62 261 ILE A O 1
ATOM 1988 N N . PHE A 1 262 ? -5.762 -10.208 -55.022 1.00 74.44 262 PHE A N 1
ATOM 1989 C CA . PHE A 1 262 ? -5.441 -9.119 -55.937 1.00 74.44 262 PHE A CA 1
ATOM 1990 C C . PHE A 1 262 ? -5.281 -7.790 -55.195 1.00 74.44 262 PHE A C 1
ATOM 1992 O O . PHE A 1 262 ? -4.296 -7.094 -55.428 1.00 74.44 262 PHE A O 1
ATOM 1999 N N . MET A 1 263 ? -6.194 -7.441 -54.277 1.00 71.00 263 MET A N 1
ATOM 2000 C CA . MET A 1 263 ? -6.080 -6.219 -53.465 1.00 71.00 263 MET A CA 1
ATOM 2001 C C . MET A 1 263 ? -4.831 -6.215 -52.579 1.00 71.00 263 MET A C 1
ATOM 2003 O O . MET A 1 263 ? -4.157 -5.191 -52.493 1.00 71.00 263 MET A O 1
ATOM 2007 N N . LEU A 1 264 ? -4.479 -7.354 -51.973 1.00 73.44 264 LEU A N 1
ATOM 2008 C CA . LEU A 1 264 ? -3.260 -7.474 -51.166 1.00 73.44 264 LEU A CA 1
ATOM 2009 C C . LEU A 1 264 ? -1.998 -7.175 -51.998 1.00 73.44 264 LEU A C 1
ATOM 2011 O O . LEU A 1 264 ? -1.082 -6.499 -51.523 1.00 73.44 264 LEU A O 1
ATOM 2015 N N . LEU A 1 265 ? -1.998 -7.615 -53.260 1.00 74.12 265 LEU A N 1
ATOM 2016 C CA . LEU A 1 265 ? -0.872 -7.529 -54.191 1.00 74.12 265 LEU A CA 1
ATOM 2017 C C . LEU A 1 265 ? -0.890 -6.288 -55.108 1.00 74.12 265 LEU A C 1
ATOM 2019 O O . LEU A 1 265 ? 0.043 -6.090 -55.891 1.00 74.12 265 LEU A O 1
ATOM 2023 N N . SER A 1 266 ? -1.908 -5.419 -55.050 1.00 62.62 266 SER A N 1
ATOM 2024 C CA . SER A 1 266 ? -2.027 -4.261 -55.954 1.00 62.62 266 SER A CA 1
ATOM 2025 C C . SER A 1 266 ? -1.630 -2.906 -55.315 1.00 62.62 266 SER A C 1
ATOM 2027 O O . SER A 1 266 ? -2.210 -2.446 -54.338 1.00 62.62 266 SER A O 1
ATOM 2029 N N . LYS A 1 267 ? -0.650 -2.252 -55.975 1.00 52.38 267 LYS A N 1
ATOM 2030 C CA . LYS A 1 267 ? -0.163 -0.841 -55.944 1.00 52.38 267 LYS A CA 1
ATOM 2031 C C . LYS A 1 267 ? 0.845 -0.347 -54.873 1.00 52.38 267 LYS A C 1
ATOM 2033 O O . LYS A 1 267 ? 0.934 -0.903 -53.789 1.00 52.38 267 LYS A O 1
ATOM 2038 N N . GLN A 1 268 ? 1.574 0.716 -55.270 1.00 41.75 268 GLN A N 1
ATOM 2039 C CA . GLN A 1 268 ? 3.043 0.951 -55.336 1.00 41.75 268 GLN A CA 1
ATOM 2040 C C . GLN A 1 268 ? 3.757 1.575 -54.102 1.00 41.75 268 GLN A C 1
ATOM 2042 O O . GLN A 1 268 ? 3.075 2.181 -53.278 1.00 41.75 268 GLN A O 1
ATOM 2047 N N . PRO A 1 269 ? 5.115 1.510 -54.031 1.00 34.91 269 PRO A N 1
ATOM 2048 C CA . PRO A 1 269 ? 5.945 2.140 -52.991 1.00 34.91 269 PRO A CA 1
ATOM 2049 C C . PRO A 1 269 ? 5.915 3.676 -53.065 1.00 34.91 269 PRO A C 1
ATOM 2051 O O . PRO A 1 269 ? 5.976 4.256 -54.152 1.00 34.91 269 PRO A O 1
ATOM 2054 N N . ASN A 1 270 ? 5.830 4.341 -51.911 1.00 32.62 270 ASN A N 1
ATOM 2055 C CA . ASN A 1 270 ? 5.820 5.801 -51.804 1.00 32.62 270 ASN A CA 1
ATOM 2056 C C . ASN A 1 270 ? 7.183 6.408 -52.177 1.00 32.62 270 ASN A C 1
ATOM 2058 O O . ASN A 1 270 ? 8.214 6.093 -51.587 1.00 32.62 270 ASN A O 1
ATOM 2062 N N . ALA A 1 271 ? 7.155 7.335 -53.134 1.00 29.16 271 ALA A N 1
ATOM 2063 C CA . ALA A 1 271 ? 8.282 8.168 -53.520 1.00 29.16 271 ALA A CA 1
ATOM 2064 C C . ALA A 1 271 ? 8.715 9.110 -52.381 1.00 29.16 271 ALA A C 1
ATOM 2066 O O . ALA A 1 271 ? 7.887 9.648 -51.644 1.00 29.16 271 ALA A O 1
ATOM 2067 N N . LYS A 1 272 ? 10.034 9.335 -52.300 1.00 28.41 272 LYS A N 1
ATOM 2068 C CA . LYS A 1 272 ? 10.702 10.374 -51.503 1.00 28.41 272 LYS A CA 1
ATOM 2069 C C . LYS A 1 272 ? 9.937 11.702 -51.596 1.00 28.41 272 LYS A C 1
ATOM 2071 O O . LYS A 1 272 ? 9.806 12.276 -52.673 1.00 28.41 272 LYS A O 1
ATOM 2076 N N . SER A 1 273 ? 9.453 12.180 -50.453 1.00 27.97 273 SER A N 1
ATOM 2077 C CA . SER A 1 273 ? 8.782 13.473 -50.316 1.00 27.97 273 SER A CA 1
ATOM 2078 C C . SER A 1 273 ? 9.820 14.595 -50.325 1.00 27.97 273 SER A C 1
ATOM 2080 O O . SER A 1 273 ? 10.435 14.893 -49.301 1.00 27.97 273 SER A O 1
ATOM 2082 N N . GLU A 1 274 ? 9.978 15.238 -51.480 1.00 26.59 274 GLU A N 1
ATOM 2083 C CA . GLU A 1 274 ? 10.414 16.631 -51.554 1.00 26.59 274 GLU A CA 1
ATOM 2084 C C . GLU A 1 274 ? 9.481 17.526 -50.722 1.00 26.59 274 GLU A C 1
ATOM 2086 O O . GLU A 1 274 ? 8.274 17.303 -50.623 1.00 26.59 274 GLU A O 1
ATOM 2091 N N . THR A 1 275 ? 10.078 18.541 -50.109 1.00 39.78 275 THR A N 1
ATOM 2092 C CA . THR A 1 275 ? 9.468 19.595 -49.296 1.00 39.78 275 THR A CA 1
ATOM 2093 C C . THR A 1 275 ? 8.198 20.179 -49.939 1.00 39.78 275 THR A C 1
ATOM 2095 O O . THR A 1 275 ? 8.301 20.740 -51.031 1.00 39.78 275 THR A O 1
ATOM 2098 N N . PRO A 1 276 ? 7.024 20.174 -49.272 1.00 30.88 276 PRO A N 1
ATOM 2099 C CA . PRO A 1 276 ? 5.885 20.954 -49.734 1.00 30.88 276 PRO A CA 1
ATOM 2100 C C . PRO A 1 276 ? 5.550 22.113 -48.790 1.00 30.88 276 PRO A C 1
ATOM 2102 O O . PRO A 1 276 ? 5.519 21.989 -47.567 1.00 30.88 276 PRO A O 1
ATOM 2105 N N . ALA A 1 277 ? 5.263 23.257 -49.404 1.00 30.12 277 ALA A N 1
ATOM 2106 C CA . ALA A 1 277 ? 4.680 24.415 -48.752 1.00 30.12 277 ALA A CA 1
ATOM 2107 C C . ALA A 1 277 ? 3.258 24.114 -48.232 1.00 30.12 277 ALA A C 1
ATOM 2109 O O . ALA A 1 277 ? 2.470 23.420 -48.877 1.00 30.12 277 ALA A O 1
ATOM 2110 N N . LEU A 1 278 ? 2.946 24.685 -47.066 1.00 41.16 278 LEU A N 1
ATOM 2111 C CA . LEU A 1 278 ? 1.685 24.579 -46.328 1.00 41.16 278 LEU A CA 1
ATOM 2112 C C . LEU A 1 278 ? 0.470 25.032 -47.153 1.00 41.16 278 LEU A C 1
ATOM 2114 O O . LEU A 1 278 ? 0.336 26.219 -47.433 1.00 41.16 278 LEU A O 1
ATOM 2118 N N . THR A 1 279 ? -0.468 24.117 -47.433 1.00 35.53 279 THR A N 1
ATOM 2119 C CA . THR A 1 279 ? -1.906 24.431 -47.568 1.00 35.53 279 THR A CA 1
ATOM 2120 C C . THR A 1 279 ? -2.770 23.217 -47.166 1.00 35.53 279 THR A C 1
ATOM 2122 O O . THR A 1 279 ? -2.812 22.216 -47.871 1.00 35.53 279 THR A O 1
ATOM 2125 N N . GLY A 1 280 ? -3.468 23.304 -46.020 1.00 43.34 280 GLY A N 1
ATOM 2126 C CA . GLY A 1 280 ? -4.594 22.423 -45.645 1.00 43.34 280 GLY A CA 1
ATOM 2127 C C . GLY A 1 280 ? -4.354 21.262 -44.658 1.00 43.34 280 GLY A C 1
ATOM 2128 O O . GLY A 1 280 ? -5.291 20.502 -44.427 1.00 43.34 280 GLY A O 1
ATOM 2129 N N . GLY A 1 281 ? -3.153 21.101 -44.083 1.00 60.72 281 GLY A N 1
ATOM 2130 C CA . GLY A 1 281 ? -2.816 20.030 -43.123 1.00 60.72 281 GLY A CA 1
ATOM 2131 C C . GLY A 1 281 ? -2.888 20.446 -41.644 1.00 60.72 281 GLY A C 1
ATOM 2132 O O . GLY A 1 281 ? -2.995 21.634 -41.340 1.00 60.72 281 GLY A O 1
ATOM 2133 N N . LYS A 1 282 ? -2.827 19.463 -40.730 1.00 83.38 282 LYS A N 1
ATOM 2134 C CA . LYS A 1 282 ? -2.690 19.687 -39.277 1.00 83.38 282 LYS A CA 1
ATOM 2135 C C . LYS A 1 282 ? -1.476 20.576 -38.980 1.00 83.38 282 LYS A C 1
ATOM 2137 O O . LYS A 1 282 ? -0.456 20.452 -39.655 1.00 83.38 282 LYS A O 1
ATOM 2142 N N . LYS A 1 283 ? -1.579 21.442 -37.971 1.00 93.12 283 LYS A N 1
ATOM 2143 C CA . LYS A 1 283 ? -0.468 22.285 -37.516 1.00 93.12 283 LYS A CA 1
ATOM 2144 C C . LYS A 1 283 ? 0.546 21.450 -36.741 1.00 93.12 283 LYS A C 1
ATOM 2146 O O . LYS A 1 283 ? 0.164 20.664 -35.878 1.00 93.12 283 LYS A O 1
ATOM 2151 N N . ARG A 1 284 ? 1.834 21.631 -36.997 1.00 97.19 284 ARG A N 1
ATOM 2152 C CA . ARG A 1 284 ? 2.891 20.840 -36.364 1.00 97.19 284 ARG A CA 1
ATOM 2153 C C . ARG A 1 284 ? 3.473 21.532 -35.139 1.00 97.19 284 ARG A C 1
ATOM 2155 O O . ARG A 1 284 ? 3.912 22.680 -35.214 1.00 97.19 284 ARG A O 1
ATOM 2162 N N . ILE A 1 285 ? 3.539 20.800 -34.034 1.00 98.06 285 ILE A N 1
ATOM 2163 C CA . ILE A 1 285 ? 4.172 21.224 -32.788 1.00 98.06 285 ILE A CA 1
ATOM 2164 C C . ILE A 1 285 ? 5.422 20.375 -32.567 1.00 98.06 285 ILE A C 1
ATOM 2166 O O . ILE A 1 285 ? 5.336 19.149 -32.488 1.00 98.06 285 ILE A O 1
ATOM 2170 N N . VAL A 1 286 ? 6.577 21.030 -32.447 1.00 98.38 286 VAL A N 1
ATOM 2171 C CA . VAL A 1 286 ? 7.834 20.376 -32.064 1.00 98.38 286 VAL A CA 1
ATOM 2172 C C . VAL A 1 286 ? 8.091 20.626 -30.581 1.00 98.38 286 VAL A C 1
ATOM 2174 O O . VAL A 1 286 ? 8.310 21.763 -30.165 1.00 98.38 286 VAL A O 1
ATOM 2177 N N . VAL A 1 287 ? 8.065 19.569 -29.776 1.00 98.38 287 VAL A N 1
ATOM 2178 C CA . VAL A 1 287 ? 8.382 19.616 -28.344 1.00 98.38 287 VAL A CA 1
ATOM 2179 C C . VAL A 1 287 ? 9.841 19.215 -28.163 1.00 98.38 287 VAL A C 1
ATOM 2181 O O . VAL A 1 287 ? 10.238 18.127 -28.571 1.00 98.38 287 VAL A O 1
ATOM 2184 N N . ILE A 1 288 ? 10.653 20.083 -27.563 1.00 97.88 288 ILE A N 1
ATOM 2185 C CA . ILE A 1 288 ? 12.075 19.823 -27.312 1.00 97.88 288 ILE A CA 1
ATOM 2186 C C . ILE A 1 288 ? 12.247 19.533 -25.824 1.00 97.88 288 ILE A C 1
ATOM 2188 O O . ILE A 1 288 ? 12.242 20.450 -25.002 1.00 97.88 288 ILE A O 1
ATOM 2192 N N . GLY A 1 289 ? 12.381 18.250 -25.495 1.00 96.25 289 GLY A N 1
ATOM 2193 C CA . GLY A 1 289 ? 12.452 17.721 -24.137 1.00 96.25 289 GLY A CA 1
ATOM 2194 C C . GLY A 1 289 ? 11.221 16.888 -23.770 1.00 96.25 289 GLY A C 1
ATOM 2195 O O . GLY A 1 289 ? 10.100 17.388 -23.737 1.00 96.25 289 GLY A O 1
ATOM 2196 N N . ASN A 1 290 ? 11.445 15.617 -23.426 1.00 95.62 290 ASN A N 1
ATOM 2197 C CA . ASN A 1 290 ? 10.419 14.683 -22.945 1.00 95.62 290 ASN A CA 1
ATOM 2198 C C . ASN A 1 290 ? 10.651 14.312 -21.469 1.00 95.62 290 ASN A C 1
ATOM 2200 O O . ASN A 1 290 ? 10.661 13.145 -21.099 1.00 95.62 290 ASN A O 1
ATOM 2204 N N . GLY A 1 291 ? 10.903 15.308 -20.616 1.00 93.25 291 GLY A N 1
ATOM 2205 C CA . GLY A 1 291 ? 10.833 15.124 -19.161 1.00 93.25 291 GLY A CA 1
ATOM 2206 C C . GLY A 1 291 ? 9.379 15.082 -18.670 1.00 93.25 291 GLY A C 1
ATOM 2207 O O . GLY A 1 291 ? 8.453 15.201 -19.469 1.00 93.25 291 GLY A O 1
ATOM 2208 N N . MET A 1 292 ? 9.160 15.003 -17.352 1.00 95.00 292 MET A N 1
ATOM 2209 C CA . MET A 1 292 ? 7.810 14.977 -16.754 1.00 95.00 292 MET A CA 1
ATOM 2210 C C . MET A 1 292 ? 6.897 16.096 -17.296 1.00 95.00 292 MET A C 1
ATOM 2212 O O . MET A 1 292 ? 5.739 15.855 -17.623 1.00 95.00 292 MET A O 1
ATOM 2216 N N . VAL A 1 293 ? 7.432 17.313 -17.451 1.00 96.81 293 VAL A N 1
ATOM 2217 C CA . VAL A 1 293 ? 6.696 18.482 -17.968 1.00 96.81 293 VAL A CA 1
ATOM 2218 C C . VAL A 1 293 ? 6.405 18.380 -19.472 1.00 96.81 293 VAL A C 1
ATOM 2220 O O . VAL A 1 293 ? 5.296 18.690 -19.898 1.00 96.81 293 VAL A O 1
ATOM 2223 N N . GLY A 1 294 ? 7.366 17.910 -20.274 1.00 96.88 294 GLY A N 1
ATOM 2224 C CA . GLY A 1 294 ? 7.174 17.700 -21.715 1.00 96.88 294 GLY A CA 1
ATOM 2225 C C . GLY A 1 294 ? 6.133 16.615 -22.007 1.00 96.88 294 GLY A C 1
ATOM 2226 O O . GLY A 1 294 ? 5.249 16.810 -22.842 1.00 96.88 294 GLY A O 1
ATOM 2227 N N . TYR A 1 295 ? 6.159 15.521 -21.239 1.00 97.06 295 TYR A N 1
ATOM 2228 C CA . TYR A 1 295 ? 5.103 14.507 -21.249 1.00 97.06 295 TYR A CA 1
ATOM 2229 C C . TYR A 1 295 ? 3.745 15.099 -20.864 1.00 97.06 295 TYR A C 1
ATOM 2231 O O . TYR A 1 295 ? 2.765 14.886 -21.577 1.00 97.06 295 TYR A O 1
ATOM 2239 N N . LYS A 1 296 ? 3.682 15.887 -19.781 1.00 97.44 296 LYS A N 1
ATOM 2240 C CA . LYS A 1 296 ? 2.427 16.497 -19.321 1.00 97.44 296 LYS A CA 1
ATOM 2241 C C . LYS A 1 296 ? 1.809 17.409 -20.375 1.00 97.44 296 LYS A C 1
ATOM 2243 O O . LYS A 1 296 ? 0.596 17.395 -20.557 1.00 97.44 296 LYS A O 1
ATOM 2248 N N . PHE A 1 297 ? 2.638 18.156 -21.103 1.00 98.19 297 PHE A N 1
ATOM 2249 C CA . PHE A 1 297 ? 2.184 18.954 -22.238 1.00 98.19 297 PHE A CA 1
ATOM 2250 C C . PHE A 1 297 ? 1.567 18.075 -23.331 1.00 98.19 297 PHE A C 1
ATOM 2252 O O . PHE A 1 297 ? 0.473 18.374 -23.802 1.00 98.19 297 PHE A O 1
ATOM 2259 N N . CYS A 1 298 ? 2.218 16.963 -23.689 1.00 97.31 298 CYS A N 1
ATOM 2260 C CA . CYS A 1 298 ? 1.683 16.019 -24.671 1.00 97.31 298 CYS A CA 1
ATOM 2261 C C . CYS A 1 298 ? 0.343 15.417 -24.222 1.00 97.31 298 CYS A C 1
ATOM 2263 O O . CYS A 1 298 ? -0.588 15.334 -25.022 1.00 97.31 298 CYS A O 1
ATOM 2265 N N . GLU A 1 299 ? 0.232 15.028 -22.948 1.00 96.06 299 GLU A N 1
ATOM 2266 C CA . GLU A 1 299 ? -0.998 14.504 -22.344 1.00 96.06 299 GLU A CA 1
ATOM 2267 C C . GLU A 1 299 ? -2.137 15.527 -22.444 1.00 96.06 299 GLU A C 1
ATOM 2269 O O . GLU A 1 299 ? -3.174 15.234 -23.041 1.00 96.06 299 GLU A O 1
ATOM 2274 N N . LYS A 1 300 ? -1.917 16.753 -21.951 1.00 96.25 300 LYS A N 1
ATOM 2275 C CA . LYS A 1 300 ? -2.929 17.819 -21.947 1.00 96.25 300 LYS A CA 1
ATOM 2276 C C . LYS A 1 300 ? -3.318 18.284 -23.336 1.00 96.25 300 LYS A C 1
ATOM 2278 O O . LYS A 1 300 ? -4.496 18.491 -23.607 1.00 96.25 300 LYS A O 1
ATOM 2283 N N . LEU A 1 301 ? -2.363 18.386 -24.250 1.00 96.06 301 LEU A N 1
ATOM 2284 C CA . LEU A 1 301 ? -2.672 18.745 -25.625 1.00 96.06 301 LEU A CA 1
ATOM 2285 C C . LEU A 1 301 ? -3.524 17.667 -26.310 1.00 96.06 301 LEU A C 1
ATOM 2287 O O . LEU A 1 301 ? -4.475 18.012 -27.003 1.00 96.06 301 LEU A O 1
ATOM 2291 N N . CYS A 1 302 ? -3.246 16.380 -26.077 1.00 93.00 302 CYS A N 1
ATOM 2292 C CA . CYS A 1 302 ? -4.087 15.294 -26.589 1.00 93.00 302 CYS A CA 1
ATOM 2293 C C . CYS A 1 302 ? -5.494 15.281 -25.966 1.00 93.00 302 CYS A C 1
ATOM 2295 O O . CYS A 1 302 ? -6.436 14.832 -26.616 1.00 93.00 302 CYS A O 1
ATOM 2297 N N . GLU A 1 303 ? -5.644 15.726 -24.714 1.00 92.31 303 GLU A N 1
ATOM 2298 C CA . GLU A 1 303 ? -6.949 15.895 -24.059 1.00 92.31 303 GLU A CA 1
ATOM 2299 C C . GLU A 1 303 ? -7.738 17.073 -24.654 1.00 92.31 303 GLU A C 1
ATOM 2301 O O . GLU A 1 303 ? -8.946 16.964 -24.865 1.00 92.31 303 GLU A O 1
ATOM 2306 N N . PHE A 1 304 ? -7.067 18.191 -24.939 1.00 92.12 304 PHE A N 1
ATOM 2307 C CA . PHE A 1 304 ? -7.715 19.435 -25.363 1.00 92.12 304 PHE A CA 1
ATOM 2308 C C . PHE A 1 304 ? -7.936 19.528 -26.882 1.00 92.12 304 PHE A C 1
ATOM 2310 O O . PHE A 1 304 ? -8.919 20.130 -27.322 1.00 92.12 304 PHE A O 1
ATOM 2317 N N . ASP A 1 305 ? -7.087 18.902 -27.704 1.00 90.69 305 ASP A N 1
ATOM 2318 C CA . ASP A 1 305 ? -7.209 18.888 -29.169 1.00 90.69 305 ASP A CA 1
ATOM 2319 C C . ASP A 1 305 ? -8.253 17.873 -29.671 1.00 90.69 305 ASP A C 1
ATOM 2321 O O . ASP A 1 305 ? -7.978 16.933 -30.418 1.00 90.69 305 ASP A O 1
ATOM 2325 N N . THR A 1 306 ? -9.506 18.084 -29.278 1.00 85.69 306 THR A N 1
ATOM 2326 C CA . THR A 1 306 ? -10.643 17.237 -29.685 1.00 85.69 306 THR A CA 1
ATOM 2327 C C . THR A 1 306 ? -10.917 17.263 -31.192 1.00 85.69 306 THR A C 1
ATOM 2329 O O . THR A 1 306 ? -11.510 16.329 -31.733 1.00 85.69 306 THR A O 1
ATOM 2332 N N . ALA A 1 307 ? -10.475 18.314 -31.886 1.00 82.81 307 ALA A N 1
ATOM 2333 C CA . ALA A 1 307 ? -10.623 18.472 -33.329 1.00 82.81 307 ALA A CA 1
ATOM 2334 C C . ALA A 1 307 ? -9.453 17.865 -34.128 1.00 82.81 307 ALA A C 1
ATOM 2336 O O . ALA A 1 307 ? -9.502 17.864 -35.361 1.00 82.81 307 ALA A O 1
ATOM 2337 N N . GLY A 1 308 ? -8.420 17.342 -33.454 1.00 85.50 308 GLY A N 1
ATOM 2338 C CA . GLY A 1 308 ? -7.250 16.729 -34.080 1.00 85.50 308 GLY A CA 1
ATOM 2339 C C . GLY A 1 308 ? -6.496 17.687 -35.001 1.00 85.50 308 GLY A C 1
ATOM 2340 O O . GLY A 1 308 ? -6.068 17.277 -36.082 1.00 85.50 308 GLY A O 1
ATOM 2341 N N . GLN A 1 309 ? -6.387 18.956 -34.612 1.00 89.06 309 GLN A N 1
ATOM 2342 C CA . GLN A 1 309 ? -5.766 20.029 -35.382 1.00 89.06 309 GLN A CA 1
ATOM 2343 C C . GLN A 1 309 ? -4.241 19.967 -35.376 1.00 89.06 309 GLN A C 1
ATOM 2345 O O . GLN A 1 309 ? -3.631 20.580 -36.255 1.00 89.06 309 GLN A O 1
ATOM 2350 N N . PHE A 1 310 ? -3.637 19.244 -34.429 1.00 94.31 310 PHE A N 1
ATOM 2351 C CA . PHE A 1 310 ? -2.194 19.226 -34.233 1.00 94.31 310 PHE A CA 1
ATOM 2352 C C . PHE A 1 310 ? -1.538 17.879 -34.564 1.00 94.31 310 PHE A C 1
ATOM 2354 O O . PHE A 1 310 ? -2.125 16.803 -34.426 1.00 94.31 310 PHE A O 1
ATOM 2361 N N . GLU A 1 311 ? -0.293 17.956 -35.026 1.00 95.19 311 GLU A N 1
ATOM 2362 C CA . GLU A 1 311 ? 0.660 16.849 -35.130 1.00 95.19 311 GLU A CA 1
ATOM 2363 C C . GLU A 1 311 ? 1.826 17.131 -34.175 1.00 95.19 311 GLU A C 1
ATOM 2365 O O . GLU A 1 311 ? 2.375 18.234 -34.186 1.00 95.19 311 GLU A O 1
ATOM 2370 N N . LEU A 1 312 ? 2.207 16.148 -33.357 1.00 97.12 312 LEU A N 1
ATOM 2371 C CA . LEU A 1 312 ? 3.249 16.294 -32.340 1.00 97.12 312 LEU A CA 1
ATOM 2372 C C . LEU A 1 312 ? 4.509 15.530 -32.729 1.00 97.12 312 LEU A C 1
ATOM 2374 O O . LEU A 1 312 ? 4.456 14.318 -32.927 1.00 97.12 312 LEU A O 1
ATOM 2378 N N . VAL A 1 313 ? 5.640 16.237 -32.754 1.00 97.69 313 VAL A N 1
ATOM 2379 C CA . VAL A 1 313 ? 6.980 15.645 -32.829 1.00 97.69 313 VAL A CA 1
ATOM 2380 C C . VAL A 1 313 ? 7.724 15.992 -31.549 1.00 97.69 313 VAL A C 1
ATOM 2382 O O . VAL A 1 313 ? 7.893 17.167 -31.231 1.00 97.69 313 VAL A O 1
ATOM 2385 N N . VAL A 1 314 ? 8.153 14.985 -30.798 1.00 97.88 314 VAL A N 1
ATOM 2386 C CA . VAL A 1 314 ? 8.811 15.152 -29.500 1.00 97.88 314 VAL A CA 1
ATOM 2387 C C . VAL A 1 314 ? 10.253 14.683 -29.618 1.00 97.88 314 VAL A C 1
ATOM 2389 O O . VAL A 1 314 ? 10.503 13.512 -29.886 1.00 97.88 314 VAL A O 1
ATOM 2392 N N . LEU A 1 315 ? 11.195 15.596 -29.399 1.00 97.44 315 LEU A N 1
ATOM 2393 C CA . LEU A 1 315 ? 12.630 15.327 -29.382 1.00 97.44 315 LEU A CA 1
ATOM 2394 C C . LEU A 1 315 ? 13.086 15.091 -27.941 1.00 97.44 315 LEU A C 1
ATOM 2396 O O . LEU A 1 315 ? 12.855 15.929 -27.062 1.00 97.44 315 LEU A O 1
ATOM 2400 N N . CYS A 1 316 ? 13.720 13.953 -27.687 1.00 94.25 316 CYS A N 1
ATOM 2401 C CA . CYS A 1 316 ? 14.213 13.546 -26.382 1.00 94.25 316 CYS A CA 1
ATOM 2402 C C . CYS A 1 316 ? 15.685 13.142 -26.492 1.00 94.25 316 CYS A C 1
ATOM 2404 O O . CYS A 1 316 ? 16.028 12.222 -27.222 1.00 94.25 316 CYS A O 1
ATOM 2406 N N . GLU A 1 317 ? 16.548 13.833 -25.747 1.00 93.75 317 GLU A N 1
ATOM 2407 C CA . GLU A 1 317 ? 17.986 13.539 -25.706 1.00 93.75 317 GLU A CA 1
ATOM 2408 C C . GLU A 1 317 ? 18.293 12.200 -25.024 1.00 93.75 317 GLU A C 1
ATOM 2410 O O . GLU A 1 317 ? 19.228 11.509 -25.412 1.00 93.75 317 GLU A O 1
ATOM 2415 N N . GLU A 1 318 ? 17.513 11.823 -24.012 1.00 92.75 318 GLU A N 1
ATOM 2416 C CA . GLU A 1 318 ? 17.707 10.567 -23.291 1.00 92.75 318 GLU A CA 1
ATOM 2417 C C . GLU A 1 318 ? 17.174 9.365 -24.092 1.00 92.75 318 GLU A C 1
ATOM 2419 O O . GLU A 1 318 ? 16.230 9.505 -24.875 1.00 92.75 318 GLU A O 1
ATOM 2424 N N . PRO A 1 319 ? 17.729 8.158 -23.869 1.00 90.12 319 PRO A N 1
ATOM 2425 C CA . PRO A 1 319 ? 17.308 6.937 -24.564 1.00 90.12 319 PRO A CA 1
ATOM 2426 C C . PRO A 1 319 ? 15.950 6.397 -24.099 1.00 90.12 319 PRO A C 1
ATOM 2428 O O . PRO A 1 319 ? 15.489 5.358 -24.571 1.00 90.12 319 PRO A O 1
ATOM 2431 N N . LEU A 1 320 ? 15.313 7.080 -23.148 1.00 90.69 320 LEU A N 1
ATOM 2432 C CA . LEU A 1 320 ? 14.111 6.635 -22.463 1.00 90.69 320 LEU A CA 1
ATOM 2433 C C . LEU A 1 320 ? 12.980 7.653 -22.653 1.00 90.69 320 LEU A C 1
ATOM 2435 O O . LEU A 1 320 ? 13.232 8.862 -22.643 1.00 90.69 320 LEU A O 1
ATOM 2439 N N . PRO A 1 321 ? 11.719 7.199 -22.782 1.00 91.81 321 PRO A N 1
ATOM 2440 C CA . PRO A 1 321 ? 10.568 8.086 -22.663 1.00 91.81 321 PRO A CA 1
ATOM 2441 C C . PRO A 1 321 ? 10.497 8.714 -21.261 1.00 91.81 321 PRO A C 1
ATOM 2443 O O . PRO A 1 321 ? 11.206 8.311 -20.340 1.00 91.81 321 PRO A O 1
ATOM 2446 N N . ALA A 1 322 ? 9.632 9.718 -21.099 1.00 94.38 322 ALA A N 1
ATOM 2447 C CA . ALA A 1 322 ? 9.500 10.457 -19.850 1.00 94.38 322 ALA A CA 1
ATOM 2448 C C . ALA A 1 322 ? 9.289 9.534 -18.644 1.00 94.38 322 ALA A C 1
ATOM 2450 O O . ALA A 1 322 ? 8.445 8.640 -18.677 1.00 94.38 322 ALA A O 1
ATOM 2451 N N . TYR A 1 323 ? 10.002 9.819 -17.558 1.00 93.81 323 TYR A N 1
ATOM 2452 C CA . TYR A 1 323 ? 9.930 9.092 -16.295 1.00 93.81 323 TYR A CA 1
ATOM 2453 C C . TYR A 1 323 ? 9.920 10.055 -15.095 1.00 93.81 323 TYR A C 1
ATOM 2455 O O . TYR A 1 323 ? 10.283 11.232 -15.219 1.00 93.81 323 TYR A O 1
ATOM 2463 N N . ASP A 1 324 ? 9.469 9.568 -13.941 1.00 90.56 324 ASP A N 1
ATOM 2464 C CA . ASP A 1 324 ? 9.303 10.317 -12.701 1.00 90.56 324 ASP A CA 1
ATOM 2465 C C . ASP A 1 324 ? 10.660 10.589 -12.037 1.00 90.56 324 ASP A C 1
ATOM 2467 O O . ASP A 1 324 ? 11.214 9.771 -11.301 1.00 90.56 324 ASP A O 1
ATOM 2471 N N . ARG A 1 325 ? 11.199 11.788 -12.284 1.00 88.06 325 ARG A N 1
ATOM 2472 C CA . ARG A 1 325 ? 12.465 12.235 -11.685 1.00 88.06 325 ARG A CA 1
ATOM 2473 C C . ARG A 1 325 ? 12.354 12.601 -10.208 1.00 88.06 325 ARG A C 1
ATOM 2475 O O . ARG A 1 325 ? 13.383 12.755 -9.556 1.00 88.06 325 ARG A O 1
ATOM 2482 N N . VAL A 1 326 ? 11.144 12.761 -9.672 1.00 83.81 326 VAL A N 1
ATOM 2483 C CA . VAL A 1 326 ? 10.946 13.022 -8.239 1.00 83.81 326 VAL A CA 1
ATOM 2484 C C . VAL A 1 326 ? 11.197 11.744 -7.433 1.00 83.81 326 VAL A C 1
ATOM 2486 O O . VAL A 1 326 ? 11.623 11.825 -6.286 1.00 83.81 326 VAL A O 1
ATOM 2489 N N . GLN A 1 327 ? 11.011 10.572 -8.048 1.00 82.12 327 GLN A N 1
ATOM 2490 C CA . GLN A 1 327 ? 11.189 9.262 -7.416 1.00 82.12 327 GLN A CA 1
ATOM 2491 C C . GLN A 1 327 ? 12.519 8.570 -7.751 1.00 82.12 327 GLN A C 1
ATOM 2493 O O . GLN A 1 327 ? 12.647 7.367 -7.538 1.00 82.12 327 GLN A O 1
ATOM 2498 N N . LEU A 1 328 ? 13.541 9.307 -8.204 1.00 86.00 328 LEU A N 1
ATOM 2499 C CA . LEU A 1 328 ? 14.861 8.738 -8.528 1.00 86.00 328 LEU A CA 1
ATOM 2500 C C . LEU A 1 328 ? 15.482 7.932 -7.381 1.00 86.00 328 LEU A C 1
ATOM 2502 O O . LEU A 1 328 ? 16.103 6.907 -7.630 1.00 86.00 328 LEU A O 1
ATOM 2506 N N . THR A 1 329 ? 15.279 8.342 -6.128 1.00 82.00 329 THR A N 1
ATOM 2507 C CA . THR A 1 329 ? 15.819 7.616 -4.966 1.00 82.00 329 THR A CA 1
ATOM 2508 C C . THR A 1 329 ? 15.246 6.202 -4.854 1.00 82.00 329 THR A C 1
ATOM 2510 O O . THR A 1 329 ? 15.952 5.297 -4.424 1.00 82.00 329 THR A O 1
ATOM 2513 N N . SER A 1 330 ? 14.007 5.976 -5.313 1.00 81.31 330 SER A N 1
ATOM 2514 C CA . SER A 1 330 ? 13.409 4.634 -5.322 1.00 81.31 330 SER A CA 1
ATOM 2515 C C . SER A 1 330 ? 14.110 3.674 -6.289 1.00 81.31 330 SER A C 1
ATOM 2517 O O . SER A 1 330 ? 14.026 2.469 -6.105 1.00 81.31 330 SER A O 1
ATOM 2519 N N . TYR A 1 331 ? 14.869 4.174 -7.270 1.00 85.25 331 TYR A N 1
ATOM 2520 C CA . TYR A 1 331 ? 15.657 3.336 -8.181 1.00 85.25 331 TYR A CA 1
ATOM 2521 C C . TYR A 1 331 ? 16.794 2.578 -7.472 1.00 85.25 331 TYR A C 1
ATOM 2523 O O . TYR A 1 331 ? 17.281 1.574 -7.980 1.00 85.25 331 TYR A O 1
ATOM 2531 N N . PHE A 1 332 ? 17.212 3.038 -6.287 1.00 80.31 332 PHE A N 1
ATOM 2532 C CA . PHE A 1 332 ? 18.188 2.337 -5.448 1.00 80.31 332 PHE A CA 1
ATOM 2533 C C . PHE A 1 332 ? 17.545 1.238 -4.586 1.00 80.31 332 PHE A C 1
ATOM 2535 O O . PHE A 1 332 ? 18.261 0.468 -3.948 1.00 80.31 332 PHE A O 1
ATOM 2542 N N . GLU A 1 333 ? 16.211 1.143 -4.556 1.00 78.00 333 GLU A N 1
ATOM 2543 C CA . GLU A 1 333 ? 15.504 0.085 -3.837 1.00 78.00 333 GLU A CA 1
ATOM 2544 C C . GLU A 1 333 ? 15.612 -1.247 -4.591 1.00 78.00 333 GLU A C 1
ATOM 2546 O O . GLU A 1 333 ? 15.480 -1.329 -5.814 1.00 78.00 333 GLU A O 1
ATOM 2551 N N . GLU A 1 334 ? 15.845 -2.328 -3.849 1.00 66.38 334 GLU A N 1
ATOM 2552 C CA . GLU A 1 334 ? 16.071 -3.645 -4.434 1.00 66.38 334 GLU A CA 1
ATOM 2553 C C . GLU A 1 334 ? 14.824 -4.149 -5.192 1.00 66.38 334 GLU A C 1
ATOM 2555 O O . GLU A 1 334 ? 13.785 -4.417 -4.588 1.00 66.38 334 GLU A O 1
ATOM 2560 N N . GLY A 1 335 ? 14.944 -4.332 -6.514 1.00 63.47 335 GLY A N 1
ATOM 2561 C CA . GLY A 1 335 ? 13.853 -4.801 -7.384 1.00 63.47 335 GLY A CA 1
ATOM 2562 C C . GLY A 1 335 ? 13.024 -3.693 -8.045 1.00 63.47 335 GLY A C 1
ATOM 2563 O O . GLY A 1 335 ? 11.946 -3.978 -8.550 1.00 63.47 335 GLY A O 1
ATOM 2564 N N . LYS A 1 336 ? 13.483 -2.434 -8.031 1.00 73.94 336 LYS A N 1
ATOM 2565 C CA . LYS A 1 336 ? 12.918 -1.361 -8.863 1.00 73.94 336 LYS A CA 1
ATOM 2566 C C . LYS A 1 336 ? 13.627 -1.282 -10.212 1.00 73.94 336 LYS A C 1
ATOM 2568 O O . LYS A 1 336 ? 14.850 -1.370 -10.285 1.00 73.94 336 LYS A O 1
ATOM 2573 N N . THR A 1 337 ? 12.856 -1.099 -11.280 1.00 81.56 337 THR A N 1
ATOM 2574 C CA . THR A 1 337 ? 13.357 -0.968 -12.654 1.00 81.56 337 THR A CA 1
ATOM 2575 C C . THR A 1 337 ? 13.071 0.423 -13.220 1.00 81.56 337 THR A C 1
ATOM 2577 O O . THR A 1 337 ? 12.306 1.205 -12.658 1.00 81.56 337 THR A O 1
ATOM 2580 N N . VAL A 1 338 ? 13.674 0.744 -14.369 1.00 81.56 338 VAL A N 1
ATOM 2581 C CA . VAL A 1 338 ? 13.369 1.980 -15.111 1.00 81.56 338 VAL A CA 1
ATOM 2582 C C . VAL A 1 338 ? 11.889 2.044 -15.504 1.00 81.56 338 VAL A C 1
ATOM 2584 O O . VAL A 1 338 ? 11.304 3.127 -15.487 1.00 81.56 338 VAL A O 1
ATOM 2587 N N . ASP A 1 339 ? 11.274 0.895 -15.797 1.00 84.00 339 ASP A N 1
ATOM 2588 C CA . ASP A 1 339 ? 9.872 0.799 -16.213 1.00 84.00 339 ASP A CA 1
ATOM 2589 C C . ASP A 1 339 ? 8.901 1.258 -15.114 1.00 84.00 339 ASP A C 1
ATOM 2591 O O . ASP A 1 339 ? 7.884 1.881 -15.421 1.00 84.00 339 ASP A O 1
ATOM 2595 N N . ASP A 1 340 ? 9.243 1.048 -13.836 1.00 82.50 340 ASP A N 1
ATOM 2596 C CA . ASP A 1 340 ? 8.463 1.528 -12.684 1.00 82.50 340 ASP A CA 1
ATOM 2597 C C . ASP A 1 340 ? 8.413 3.055 -12.580 1.00 82.50 340 ASP A C 1
ATOM 2599 O O . ASP A 1 340 ? 7.513 3.612 -11.946 1.00 82.50 340 ASP A O 1
ATOM 2603 N N . LEU A 1 341 ? 9.401 3.730 -13.168 1.00 85.88 341 LEU A N 1
ATOM 2604 C CA . LEU A 1 341 ? 9.507 5.181 -13.156 1.00 85.88 341 LEU A CA 1
ATOM 2605 C C . LEU A 1 341 ? 8.865 5.808 -14.394 1.00 85.88 341 LEU A C 1
ATOM 2607 O O . LEU A 1 341 ? 8.640 7.014 -14.387 1.00 85.88 341 LEU A O 1
ATOM 2611 N N . LEU A 1 342 ? 8.564 5.054 -15.456 1.00 90.25 342 LEU A N 1
ATOM 2612 C CA . LEU A 1 342 ? 8.015 5.626 -16.688 1.00 90.25 342 LEU A CA 1
ATOM 2613 C C . LEU A 1 342 ? 6.667 6.322 -16.436 1.00 90.25 342 LEU A C 1
ATOM 2615 O O . LEU A 1 342 ? 5.734 5.748 -15.881 1.00 90.25 342 LEU A O 1
ATOM 2619 N N . MET A 1 343 ? 6.539 7.558 -16.923 1.00 89.88 343 MET A N 1
ATOM 2620 C CA . MET A 1 343 ? 5.285 8.321 -16.887 1.00 89.88 343 MET A CA 1
ATOM 2621 C C . MET A 1 343 ? 4.237 7.695 -17.815 1.00 89.88 343 MET A C 1
ATOM 2623 O O . MET A 1 343 ? 3.049 7.681 -17.498 1.00 89.88 343 MET A O 1
ATOM 2627 N N . ALA A 1 344 ? 4.684 7.174 -18.963 1.00 86.31 344 ALA A N 1
ATOM 2628 C CA . ALA A 1 344 ? 3.879 6.402 -19.899 1.00 86.31 344 ALA A CA 1
ATOM 2629 C C . ALA A 1 344 ? 4.767 5.481 -20.760 1.00 86.31 344 ALA A C 1
ATOM 2631 O O . ALA A 1 344 ? 5.879 5.870 -21.128 1.00 86.31 344 ALA A O 1
ATOM 2632 N N . PRO A 1 345 ? 4.282 4.284 -21.142 1.00 79.56 345 PRO A N 1
ATOM 2633 C CA . PRO A 1 345 ? 5.018 3.389 -22.033 1.00 79.56 345 PRO A CA 1
ATOM 2634 C C . PRO A 1 345 ? 5.095 3.955 -23.461 1.00 79.56 345 PRO A C 1
ATOM 2636 O O . PRO A 1 345 ? 4.226 4.721 -23.884 1.00 79.56 345 PRO A O 1
ATOM 2639 N N . LEU A 1 346 ? 6.078 3.515 -24.258 1.00 80.81 346 LEU A N 1
ATOM 2640 C CA . LEU A 1 346 ? 6.257 3.949 -25.658 1.00 80.81 346 LEU A CA 1
ATOM 2641 C C . LEU A 1 346 ? 4.992 3.784 -26.522 1.00 80.81 346 LEU A C 1
ATOM 2643 O O . LEU A 1 346 ? 4.720 4.602 -27.403 1.00 80.81 346 LEU A O 1
ATOM 2647 N N . ASP A 1 347 ? 4.191 2.753 -26.256 1.00 83.19 347 ASP A N 1
ATOM 2648 C CA . ASP A 1 347 ? 2.951 2.495 -26.993 1.00 83.19 347 ASP A CA 1
ATOM 2649 C C . ASP A 1 347 ? 1.866 3.549 -26.746 1.00 83.19 347 ASP A C 1
ATOM 2651 O O . ASP A 1 347 ? 1.021 3.769 -27.617 1.00 83.19 347 ASP A O 1
ATOM 2655 N N . TRP A 1 348 ? 1.903 4.259 -25.613 1.00 91.25 348 TRP A N 1
ATOM 2656 C CA . TRP A 1 348 ? 0.988 5.372 -25.361 1.00 91.25 348 TRP A CA 1
ATOM 2657 C C . TRP A 1 348 ? 1.207 6.498 -26.377 1.00 91.25 348 TRP A C 1
ATOM 2659 O O . TRP A 1 348 ? 0.247 6.918 -27.025 1.00 91.25 348 TRP A O 1
ATOM 2669 N N . TYR A 1 349 ? 2.462 6.905 -26.603 1.00 90.19 349 TYR A N 1
ATOM 2670 C CA . TYR A 1 349 ? 2.817 7.946 -27.575 1.00 90.19 349 TYR A CA 1
ATOM 2671 C C . TYR A 1 349 ? 2.343 7.570 -28.985 1.00 90.19 349 TYR A C 1
ATOM 2673 O O . TYR A 1 349 ? 1.666 8.358 -29.647 1.00 90.19 349 TYR A O 1
ATOM 2681 N N . LYS A 1 350 ? 2.575 6.316 -29.400 1.00 86.06 350 LYS A N 1
ATOM 2682 C CA . LYS A 1 350 ? 2.088 5.792 -30.687 1.00 86.06 350 LYS A CA 1
ATOM 2683 C C . LYS A 1 350 ? 0.564 5.810 -30.781 1.00 86.06 350 LYS A C 1
ATOM 2685 O O . LYS A 1 350 ? 0.022 6.250 -31.792 1.00 86.06 350 LYS A O 1
ATOM 2690 N N . SER A 1 351 ? -0.138 5.378 -29.731 1.00 87.44 351 SER A N 1
ATOM 2691 C CA . SER A 1 351 ? -1.609 5.357 -29.700 1.00 87.44 351 SER A CA 1
ATOM 2692 C C . SER A 1 351 ? -2.238 6.752 -29.800 1.00 87.44 351 SER A C 1
ATOM 2694 O O . SER A 1 351 ? -3.369 6.888 -30.264 1.00 87.44 351 SER A O 1
ATOM 2696 N N . LYS A 1 352 ? -1.498 7.790 -29.392 1.00 87.62 352 LYS A N 1
ATOM 2697 C CA . LYS A 1 352 ? -1.892 9.201 -29.475 1.00 87.62 352 LYS A CA 1
ATOM 2698 C C . LYS A 1 352 ? -1.415 9.895 -30.754 1.00 87.62 352 LYS A C 1
ATOM 2700 O O . LYS A 1 352 ? -1.714 11.068 -30.944 1.00 87.62 352 LYS A O 1
ATOM 2705 N N . GLY A 1 353 ? -0.716 9.183 -31.642 1.00 89.44 353 GLY A N 1
ATOM 2706 C CA . GLY A 1 353 ? -0.162 9.754 -32.872 1.00 89.44 353 GLY A CA 1
ATOM 2707 C C . GLY A 1 353 ? 0.979 10.745 -32.624 1.00 89.44 353 GLY A C 1
ATOM 2708 O O . GLY A 1 353 ? 1.161 11.662 -33.420 1.00 89.44 353 GLY A O 1
ATOM 2709 N N . ILE A 1 354 ? 1.713 10.584 -31.519 1.00 95.50 354 ILE A N 1
ATOM 2710 C CA . ILE A 1 354 ? 2.880 11.399 -31.174 1.00 95.50 354 ILE A CA 1
ATOM 2711 C C . ILE A 1 354 ? 4.138 10.738 -31.757 1.00 95.50 354 ILE A C 1
ATOM 2713 O O . ILE A 1 354 ? 4.440 9.588 -31.429 1.00 95.50 354 ILE A O 1
ATOM 2717 N N . ASP A 1 355 ? 4.885 11.471 -32.586 1.00 95.75 355 ASP A N 1
ATOM 2718 C CA . ASP A 1 355 ? 6.208 11.074 -33.088 1.00 95.75 355 ASP A CA 1
ATOM 2719 C C . ASP A 1 355 ? 7.267 11.358 -32.012 1.00 95.75 355 ASP A C 1
ATOM 2721 O O . ASP A 1 355 ? 7.837 12.448 -31.954 1.00 95.75 355 ASP A O 1
ATOM 2725 N N . LEU A 1 356 ? 7.475 10.402 -31.102 1.00 95.81 356 LEU A N 1
ATOM 2726 C CA . LEU A 1 356 ? 8.526 10.478 -30.086 1.00 95.81 356 LEU A CA 1
ATOM 2727 C C . LEU A 1 356 ? 9.856 9.954 -30.642 1.00 95.81 356 LEU A C 1
ATOM 2729 O O . LEU A 1 356 ? 9.963 8.776 -30.990 1.00 95.81 356 LEU A O 1
ATOM 2733 N N . ARG A 1 357 ? 10.885 10.806 -30.622 1.00 94.69 357 ARG A N 1
ATOM 2734 C CA . ARG A 1 357 ? 12.257 10.497 -31.038 1.00 94.69 357 ARG A CA 1
ATOM 2735 C C . ARG A 1 357 ? 13.198 10.571 -29.842 1.00 94.69 357 ARG A C 1
ATOM 2737 O O . ARG A 1 357 ? 13.518 11.658 -29.365 1.00 94.69 357 ARG A O 1
ATOM 2744 N N . VAL A 1 358 ? 13.569 9.403 -29.328 1.00 92.94 358 VAL A N 1
ATOM 2745 C CA . VAL A 1 358 ? 14.569 9.241 -28.260 1.00 92.94 358 VAL A CA 1
ATOM 2746 C C . VAL A 1 358 ? 15.979 9.256 -28.845 1.00 92.94 358 VAL A C 1
ATOM 2748 O O . VAL A 1 358 ? 16.149 8.954 -30.024 1.00 92.94 358 VAL A O 1
ATOM 2751 N N . GLU A 1 359 ? 16.967 9.619 -28.027 1.00 93.06 359 GLU A N 1
ATOM 2752 C CA . GLU A 1 359 ? 18.361 9.854 -28.446 1.00 93.06 359 GLU A CA 1
ATOM 2753 C C . GLU A 1 359 ? 18.522 10.919 -29.557 1.00 93.06 359 GLU A C 1
ATOM 2755 O O . GLU A 1 359 ? 19.577 11.038 -30.177 1.00 93.06 359 GLU A O 1
ATOM 2760 N N . GLU A 1 360 ? 17.495 11.742 -29.796 1.00 94.31 360 GLU A N 1
ATOM 2761 C CA . GLU A 1 360 ? 17.481 12.789 -30.818 1.00 94.31 360 GLU A CA 1
ATOM 2762 C C . GLU A 1 360 ? 17.178 14.135 -30.155 1.00 94.31 360 GLU A C 1
ATOM 2764 O O . GLU A 1 360 ? 16.084 14.370 -29.638 1.00 94.31 360 GLU A O 1
ATOM 2769 N N . THR A 1 361 ? 18.154 15.047 -30.164 1.00 92.38 361 THR A N 1
ATOM 2770 C CA . THR A 1 361 ? 18.020 16.371 -29.542 1.00 92.38 361 THR A CA 1
ATOM 2771 C C . THR A 1 361 ? 17.847 17.472 -30.582 1.00 92.38 361 THR A C 1
ATOM 2773 O O . THR A 1 361 ? 18.384 17.398 -31.691 1.00 92.38 361 THR A O 1
ATOM 2776 N N . GLY A 1 362 ? 17.107 18.522 -30.224 1.00 93.75 362 GLY A N 1
ATOM 2777 C CA . GLY A 1 362 ? 17.038 19.746 -31.017 1.00 93.75 362 GLY A CA 1
ATOM 2778 C C . GLY A 1 362 ? 18.338 20.531 -30.865 1.00 93.75 362 GLY A C 1
ATOM 2779 O O . GLY A 1 362 ? 18.672 20.960 -29.767 1.00 93.75 362 GLY A O 1
ATOM 2780 N N . THR A 1 363 ? 19.074 20.728 -31.954 1.00 93.00 363 THR A N 1
ATOM 2781 C CA . THR A 1 363 ? 20.379 21.408 -31.931 1.00 93.00 363 THR A CA 1
ATOM 2782 C C . THR A 1 363 ? 20.274 22.886 -32.273 1.00 93.00 363 THR A C 1
ATOM 2784 O O . THR A 1 363 ? 21.031 23.685 -31.744 1.00 93.00 363 THR A O 1
ATOM 2787 N N . ARG A 1 364 ? 19.335 23.279 -33.143 1.00 94.81 364 ARG A N 1
ATOM 2788 C CA . ARG A 1 364 ? 19.169 24.677 -33.573 1.00 94.81 364 ARG A CA 1
ATOM 2789 C C . ARG A 1 364 ? 17.740 24.954 -34.021 1.00 94.81 364 ARG A C 1
ATOM 2791 O O . ARG A 1 364 ? 17.169 24.162 -34.763 1.00 94.81 364 ARG A O 1
ATOM 2798 N N . ILE A 1 365 ? 17.197 26.117 -33.663 1.00 97.31 365 ILE A N 1
ATOM 2799 C CA . ILE A 1 365 ? 15.921 26.615 -34.202 1.00 97.31 365 ILE A CA 1
ATOM 2800 C C . ILE A 1 365 ? 16.214 27.719 -35.218 1.00 97.31 365 ILE A C 1
ATOM 2802 O O . ILE A 1 365 ? 16.800 28.748 -34.884 1.00 97.31 365 ILE A O 1
ATOM 2806 N N . ASP A 1 366 ? 15.799 27.515 -36.465 1.00 94.75 366 ASP A N 1
ATOM 2807 C CA . ASP A 1 366 ? 15.854 28.530 -37.512 1.00 94.75 366 ASP A CA 1
ATOM 2808 C C . ASP A 1 366 ? 14.482 29.204 -37.629 1.00 94.75 366 ASP A C 1
ATOM 2810 O O . ASP A 1 366 ? 13.550 28.674 -38.238 1.00 94.75 366 ASP A O 1
ATOM 2814 N N . ARG A 1 367 ? 14.356 30.371 -36.991 1.00 95.12 367 ARG A N 1
ATOM 2815 C CA . ARG A 1 367 ? 13.089 31.108 -36.864 1.00 95.12 367 ARG A CA 1
ATOM 2816 C C . ARG A 1 367 ? 12.603 31.694 -38.187 1.00 95.12 367 ARG A C 1
ATOM 2818 O O . ARG A 1 367 ? 11.400 31.791 -38.401 1.00 95.12 367 ARG A O 1
ATOM 2825 N N . GLU A 1 368 ? 13.521 32.051 -39.085 1.00 90.94 368 GLU A N 1
ATOM 2826 C CA . GLU A 1 368 ? 13.172 32.591 -40.405 1.00 90.94 368 GLU A CA 1
ATOM 2827 C C . GLU A 1 368 ? 12.567 31.508 -41.300 1.00 90.94 368 GLU A C 1
ATOM 2829 O O . GLU A 1 368 ? 11.588 31.751 -42.005 1.00 90.94 368 GLU A O 1
ATOM 2834 N N . LYS A 1 369 ? 13.131 30.295 -41.249 1.00 91.81 369 LYS A N 1
ATOM 2835 C CA . LYS A 1 369 ? 12.657 29.144 -42.030 1.00 91.81 369 LYS A CA 1
ATOM 2836 C C . LYS A 1 369 ? 11.586 28.313 -41.321 1.00 91.81 369 LYS A C 1
ATOM 2838 O O . LYS A 1 369 ? 11.018 27.430 -41.957 1.00 91.81 369 LYS A O 1
ATOM 2843 N N . ARG A 1 370 ? 11.326 28.579 -40.036 1.00 95.94 370 ARG A N 1
ATOM 2844 C CA . ARG A 1 370 ? 10.448 27.799 -39.145 1.00 95.94 370 ARG A CA 1
ATOM 2845 C C . ARG A 1 370 ? 10.791 26.307 -39.145 1.00 95.94 370 ARG A C 1
ATOM 2847 O O . ARG A 1 370 ? 9.928 25.455 -39.351 1.00 95.94 370 ARG A O 1
ATOM 2854 N N . ILE A 1 371 ? 12.071 25.992 -38.937 1.00 96.56 371 ILE A N 1
ATOM 2855 C CA . ILE A 1 371 ? 12.562 24.610 -38.823 1.00 96.56 371 ILE A CA 1
ATOM 2856 C C . ILE A 1 371 ? 13.386 24.403 -37.547 1.00 96.56 371 ILE A C 1
ATOM 2858 O O . ILE A 1 371 ? 14.109 25.297 -37.107 1.00 96.56 371 ILE A O 1
ATOM 2862 N N . VAL A 1 372 ? 13.313 23.199 -36.983 1.00 96.69 372 VAL A N 1
ATOM 2863 C CA . VAL A 1 372 ? 14.212 22.698 -35.936 1.00 96.69 372 VAL A CA 1
ATOM 2864 C C . VAL A 1 372 ? 15.208 21.731 -36.572 1.00 96.69 372 VAL A C 1
ATOM 2866 O O . VAL A 1 372 ? 14.816 20.799 -37.273 1.00 96.69 372 VAL A O 1
ATOM 2869 N N . HIS A 1 373 ? 16.498 21.964 -36.352 1.00 95.25 373 HIS A N 1
ATOM 2870 C CA . HIS A 1 373 ? 17.574 21.037 -36.689 1.00 95.25 373 HIS A CA 1
ATOM 2871 C C . HIS A 1 373 ? 17.780 20.047 -35.543 1.00 95.25 373 HIS A C 1
ATOM 2873 O O . HIS A 1 373 ? 17.671 20.421 -34.376 1.00 95.25 373 HIS A O 1
ATOM 2879 N N . THR A 1 374 ? 18.099 18.803 -35.882 1.00 93.38 374 THR A N 1
ATOM 2880 C CA . THR A 1 374 ? 18.260 17.697 -34.926 1.00 93.38 374 THR A CA 1
ATOM 2881 C C . THR A 1 374 ? 19.705 17.187 -34.905 1.00 93.38 374 THR A C 1
ATOM 2883 O O . THR A 1 374 ? 20.474 17.478 -35.828 1.00 93.38 374 THR A O 1
ATOM 2886 N N . SER A 1 375 ? 20.098 16.436 -33.872 1.00 91.06 375 SER A N 1
ATOM 2887 C CA . SER A 1 375 ? 21.424 15.793 -33.789 1.00 91.06 375 SER A CA 1
ATOM 2888 C C . SER A 1 375 ? 21.678 14.776 -34.903 1.00 91.06 375 SER A C 1
ATOM 2890 O O . SER A 1 375 ? 22.811 14.659 -35.362 1.00 91.06 375 SER A O 1
ATOM 2892 N N . GLU A 1 376 ? 20.628 14.127 -35.407 1.00 87.81 376 GLU A N 1
ATOM 2893 C CA . GLU A 1 376 ? 20.690 13.150 -36.505 1.00 87.81 376 GLU A CA 1
ATOM 2894 C C . GLU A 1 376 ? 20.772 13.803 -37.900 1.00 87.81 376 GLU A C 1
ATOM 2896 O O . GLU A 1 376 ? 20.712 13.136 -38.934 1.00 87.81 376 GLU A O 1
ATOM 2901 N N . GLY A 1 377 ? 20.890 15.135 -37.962 1.00 83.50 377 GLY A N 1
ATOM 2902 C CA . GLY A 1 377 ? 20.998 15.891 -39.212 1.00 83.50 377 GLY A CA 1
ATOM 2903 C C . GLY A 1 377 ? 19.666 16.124 -39.936 1.00 83.50 377 GLY A C 1
ATOM 2904 O O . GLY A 1 377 ? 19.656 16.741 -41.004 1.00 83.50 377 GLY A O 1
ATOM 2905 N N . ALA A 1 378 ? 18.538 15.687 -39.367 1.00 85.56 378 ALA A N 1
ATOM 2906 C CA . ALA A 1 378 ? 17.205 15.968 -39.894 1.00 85.56 378 ALA A CA 1
ATOM 2907 C C . ALA A 1 378 ? 16.765 17.417 -39.609 1.00 85.56 378 ALA A C 1
ATOM 2909 O O . ALA A 1 378 ? 17.182 18.033 -38.624 1.00 85.56 378 ALA A O 1
ATOM 2910 N N . THR A 1 379 ? 15.871 17.941 -40.453 1.00 92.88 379 THR A N 1
ATOM 2911 C CA . THR A 1 379 ? 15.194 19.233 -40.259 1.00 92.88 379 THR A CA 1
ATOM 2912 C C . THR A 1 379 ? 13.687 19.038 -40.181 1.00 92.88 379 THR A C 1
ATOM 2914 O O . THR A 1 379 ? 13.099 18.444 -41.086 1.00 92.88 379 THR A O 1
ATOM 2917 N N . ILE A 1 380 ? 13.055 19.573 -39.140 1.00 94.81 380 ILE A N 1
ATOM 2918 C CA . ILE A 1 380 ? 11.621 19.424 -38.879 1.00 94.81 380 ILE A CA 1
ATOM 2919 C C . ILE A 1 380 ? 10.969 20.803 -38.969 1.00 94.81 380 ILE A C 1
ATOM 2921 O O . ILE A 1 380 ? 11.275 21.681 -38.168 1.00 94.81 380 ILE A O 1
ATOM 2925 N N . ALA A 1 381 ? 10.083 21.011 -39.946 1.00 94.88 381 ALA A N 1
ATOM 2926 C CA . ALA A 1 381 ? 9.270 22.229 -40.012 1.00 94.88 381 ALA A CA 1
ATOM 2927 C C . ALA A 1 381 ? 8.327 22.323 -38.807 1.00 94.88 381 ALA A C 1
ATOM 2929 O O . ALA A 1 381 ? 7.891 21.289 -38.310 1.00 94.88 381 ALA A O 1
ATOM 2930 N N . TYR A 1 382 ? 7.998 23.530 -38.351 1.00 96.81 382 TYR A N 1
ATOM 2931 C CA . TYR A 1 382 ? 7.089 23.727 -37.224 1.00 96.81 382 TYR A CA 1
ATOM 2932 C C . TYR A 1 382 ? 6.116 24.889 -37.447 1.00 96.81 382 TYR A C 1
ATOM 2934 O O . TYR A 1 382 ? 6.458 25.925 -38.024 1.00 96.81 382 TYR A O 1
ATOM 2942 N N . ASP A 1 383 ? 4.906 24.735 -36.913 1.00 96.94 383 ASP A N 1
ATOM 2943 C CA . ASP A 1 383 ? 4.003 25.852 -36.650 1.00 96.94 383 ASP A CA 1
ATOM 2944 C C . ASP A 1 383 ? 4.258 26.404 -35.248 1.00 96.94 383 ASP A C 1
ATOM 2946 O O . ASP A 1 383 ? 4.352 27.617 -35.100 1.00 96.94 383 ASP A O 1
ATOM 2950 N N . TYR A 1 384 ? 4.490 25.535 -34.258 1.00 98.06 384 TYR A N 1
ATOM 2951 C CA . TYR A 1 384 ? 4.884 25.941 -32.907 1.00 98.06 384 TYR A CA 1
ATOM 2952 C C . TYR A 1 384 ? 6.051 25.109 -32.367 1.00 98.06 384 TYR A C 1
ATOM 2954 O O . TYR A 1 384 ? 6.179 23.925 -32.685 1.00 98.06 384 TYR A O 1
ATOM 2962 N N . VAL A 1 385 ? 6.876 25.713 -31.510 1.00 98.56 385 VAL A N 1
ATOM 2963 C CA . VAL A 1 385 ? 7.894 25.001 -30.715 1.00 98.56 385 VAL A CA 1
ATOM 2964 C C . VAL A 1 385 ? 7.567 25.132 -29.234 1.00 98.56 385 VAL A C 1
ATOM 2966 O O . VAL A 1 385 ? 7.267 26.225 -28.763 1.00 98.56 385 VAL A O 1
ATOM 2969 N N . VAL A 1 386 ? 7.671 24.033 -28.489 1.00 98.56 386 VAL A N 1
ATOM 2970 C CA . VAL A 1 386 ? 7.573 24.032 -27.024 1.00 98.56 386 VAL A CA 1
ATOM 2971 C C . VAL A 1 386 ? 8.896 23.553 -26.441 1.00 98.56 386 VAL A C 1
ATOM 2973 O O . VAL A 1 386 ? 9.270 22.390 -26.578 1.00 98.56 386 VAL A O 1
ATOM 2976 N N . LEU A 1 387 ? 9.617 24.464 -25.797 1.00 98.56 387 LEU A N 1
ATOM 2977 C CA . LEU A 1 387 ? 10.867 24.191 -25.102 1.00 98.56 387 LEU A CA 1
ATOM 2978 C C . LEU A 1 387 ? 10.551 23.655 -23.701 1.00 98.56 387 LEU A C 1
ATOM 2980 O O . LEU A 1 387 ? 10.044 24.376 -22.845 1.00 98.56 387 LEU A O 1
ATOM 2984 N N . ALA A 1 388 ? 10.847 22.379 -23.480 1.00 97.56 388 ALA A N 1
ATOM 2985 C CA . ALA A 1 388 ? 10.706 21.667 -22.212 1.00 97.56 388 ALA A CA 1
ATOM 2986 C C . ALA A 1 388 ? 12.045 21.005 -21.823 1.00 97.56 388 ALA A C 1
ATOM 2988 O O . ALA A 1 388 ? 12.088 19.891 -21.298 1.00 97.56 388 ALA A O 1
ATOM 2989 N N . THR A 1 389 ? 13.152 21.707 -22.087 1.00 95.88 389 THR A N 1
ATOM 2990 C CA . THR A 1 389 ? 14.543 21.226 -21.954 1.00 95.88 389 THR A CA 1
ATOM 2991 C C . THR A 1 389 ? 15.000 21.041 -20.505 1.00 95.88 389 THR A C 1
ATOM 2993 O O . THR A 1 389 ? 16.050 20.452 -20.253 1.00 95.88 389 THR A O 1
ATOM 2996 N N . GLY A 1 390 ? 14.209 21.513 -19.538 1.00 94.50 390 GLY A N 1
ATOM 2997 C CA . GLY A 1 390 ? 14.485 21.363 -18.114 1.00 94.50 390 GLY A CA 1
ATOM 2998 C C . GLY A 1 390 ? 15.766 22.078 -17.673 1.00 94.50 390 GLY A C 1
ATOM 2999 O O . GLY A 1 390 ? 16.039 23.214 -18.065 1.00 94.50 390 GLY A O 1
ATOM 3000 N N . SER A 1 391 ? 16.538 21.414 -16.816 1.00 93.25 391 SER A N 1
ATOM 3001 C CA . SER A 1 391 ? 17.773 21.937 -16.228 1.00 93.25 391 SER A CA 1
ATOM 3002 C C . SER A 1 391 ? 18.875 20.879 -16.159 1.00 93.25 391 SER A C 1
ATOM 3004 O O . SER A 1 391 ? 18.573 19.683 -16.100 1.00 93.25 391 SER A O 1
ATOM 3006 N N . GLU A 1 392 ? 20.125 21.325 -16.083 1.00 91.62 392 GLU A N 1
ATOM 3007 C CA . GLU A 1 392 ? 21.305 20.505 -15.800 1.00 91.62 392 GLU A CA 1
ATOM 3008 C C . GLU A 1 392 ? 21.801 20.686 -14.349 1.00 91.62 392 GLU A C 1
ATOM 3010 O O . GLU A 1 392 ? 21.564 21.739 -13.741 1.00 91.62 392 GLU A O 1
ATOM 3015 N N . PRO A 1 393 ? 22.498 19.696 -13.758 1.00 91.94 393 PRO A N 1
ATOM 3016 C CA . PRO A 1 393 ? 23.115 19.839 -12.441 1.00 91.94 393 PRO A CA 1
ATOM 3017 C C . PRO A 1 393 ? 24.200 20.918 -12.428 1.00 91.94 393 PRO A C 1
ATOM 3019 O O . PRO A 1 393 ? 25.099 20.939 -13.265 1.00 91.94 393 PRO A O 1
ATOM 3022 N N . PHE A 1 394 ? 24.173 21.797 -11.427 1.00 91.62 394 PHE A N 1
ATOM 3023 C CA . PHE A 1 394 ? 25.246 22.760 -11.223 1.00 91.62 394 PHE A CA 1
ATOM 3024 C C . PHE A 1 394 ? 26.456 22.082 -10.571 1.00 91.62 394 PHE A C 1
ATOM 3026 O O . PHE A 1 394 ? 26.434 21.767 -9.379 1.00 91.62 394 PHE A O 1
ATOM 3033 N N . VAL A 1 395 ? 27.534 21.926 -11.339 1.00 92.12 395 VAL A N 1
ATOM 3034 C CA . VAL A 1 395 ? 28.828 21.445 -10.840 1.00 92.12 395 VAL A CA 1
ATOM 3035 C C . VAL A 1 395 ? 29.724 22.642 -10.485 1.00 92.12 395 VAL A C 1
ATOM 3037 O O . VAL A 1 395 ? 30.018 23.463 -11.359 1.00 92.12 395 VAL A O 1
ATOM 3040 N N . PRO A 1 396 ? 30.167 22.799 -9.219 1.00 89.62 396 PRO A N 1
ATOM 3041 C CA . PRO A 1 396 ? 31.036 23.906 -8.826 1.00 89.62 396 PRO A CA 1
ATOM 3042 C C . PRO A 1 396 ? 32.357 23.908 -9.617 1.00 89.62 396 PRO A C 1
ATOM 3044 O O . PRO A 1 396 ? 32.996 22.864 -9.719 1.00 89.62 396 PRO A O 1
ATOM 3047 N N . PRO A 1 397 ? 32.829 25.061 -10.127 1.00 90.44 397 PRO A N 1
ATOM 3048 C CA . PRO A 1 397 ? 34.019 25.134 -10.977 1.00 90.44 397 PRO A CA 1
ATOM 3049 C C . PRO A 1 397 ? 35.314 25.099 -10.146 1.00 90.44 397 PRO A C 1
ATOM 3051 O O . PRO A 1 397 ? 36.066 26.073 -10.093 1.00 90.44 397 PRO A O 1
ATOM 3054 N N . VAL A 1 398 ? 35.563 23.989 -9.455 1.00 93.12 398 VAL A N 1
ATOM 3055 C CA . VAL A 1 398 ? 36.782 23.757 -8.669 1.00 93.12 398 VAL A CA 1
ATOM 3056 C C . VAL A 1 398 ? 37.617 22.628 -9.284 1.00 93.12 398 VAL A C 1
ATOM 3058 O O . VAL A 1 398 ? 37.055 21.720 -9.898 1.00 93.12 398 VAL A O 1
ATOM 3061 N N . PRO A 1 399 ? 38.957 22.647 -9.148 1.00 94.62 399 PRO A N 1
ATOM 3062 C CA . PRO A 1 399 ? 39.817 21.649 -9.781 1.00 94.62 399 PRO A CA 1
ATOM 3063 C C . PRO A 1 399 ? 39.471 20.204 -9.389 1.00 94.62 399 PRO A C 1
ATOM 3065 O O . PRO A 1 399 ? 39.354 19.892 -8.202 1.00 94.62 399 PRO A O 1
ATOM 3068 N N . GLY A 1 400 ? 39.390 19.319 -10.388 1.00 91.81 400 GLY A N 1
ATOM 3069 C CA . GLY A 1 400 ? 39.214 17.873 -10.219 1.00 91.81 400 GLY A CA 1
ATOM 3070 C C . GLY A 1 400 ? 37.768 17.364 -10.202 1.00 91.81 400 GLY A C 1
ATOM 3071 O O . GLY A 1 400 ? 37.567 16.195 -9.887 1.00 91.81 400 GLY A O 1
ATOM 3072 N N . MET A 1 401 ? 36.778 18.203 -10.522 1.00 93.31 401 MET A N 1
ATOM 3073 C CA . MET A 1 401 ? 35.363 17.799 -10.635 1.00 93.31 401 MET A CA 1
ATOM 3074 C C . MET A 1 401 ? 35.060 16.887 -11.837 1.00 93.31 401 MET A C 1
ATOM 3076 O O . MET A 1 401 ? 33.988 16.306 -11.911 1.00 93.31 401 MET A O 1
ATOM 3080 N N . ASP A 1 402 ? 36.007 16.748 -12.758 1.00 92.25 402 ASP A N 1
ATOM 3081 C CA . ASP A 1 402 ? 35.985 15.894 -13.948 1.00 92.25 402 ASP A CA 1
ATOM 3082 C C . ASP A 1 402 ? 36.650 14.521 -13.726 1.00 92.25 402 ASP A C 1
ATOM 3084 O O . ASP A 1 402 ? 36.769 13.715 -14.650 1.00 92.25 402 ASP A O 1
ATOM 3088 N N . LYS A 1 403 ? 37.131 14.244 -12.508 1.00 93.62 403 LYS A N 1
ATOM 3089 C CA . LYS A 1 403 ? 37.840 12.998 -12.197 1.00 93.62 403 LYS A CA 1
ATOM 3090 C C . LYS A 1 403 ? 36.895 11.792 -12.128 1.00 93.62 403 LYS A C 1
ATOM 3092 O O . LYS A 1 403 ? 35.791 11.915 -11.601 1.00 93.62 403 LYS A O 1
ATOM 3097 N N . PRO A 1 404 ? 37.372 10.589 -12.508 1.00 94.31 404 PRO A N 1
ATOM 3098 C CA . PRO A 1 404 ? 36.686 9.338 -12.199 1.00 94.31 404 PRO A CA 1
ATOM 3099 C C . PRO A 1 404 ? 36.370 9.225 -10.702 1.00 94.31 404 PRO A C 1
ATOM 3101 O O . PRO A 1 404 ? 37.260 9.445 -9.875 1.00 94.31 404 PRO A O 1
ATOM 3104 N N . GLY A 1 405 ? 35.120 8.884 -10.381 1.00 93.88 405 GLY A N 1
ATOM 3105 C CA . GLY A 1 405 ? 34.588 8.827 -9.016 1.00 93.88 405 GLY A CA 1
ATOM 3106 C C . GLY A 1 405 ? 33.855 10.092 -8.548 1.00 93.88 405 GLY A C 1
ATOM 3107 O O . GLY A 1 405 ? 33.372 10.125 -7.416 1.00 93.88 405 GLY A O 1
ATOM 3108 N N . VAL A 1 406 ? 33.736 11.110 -9.410 1.00 97.06 406 VAL A N 1
ATOM 3109 C CA . VAL A 1 406 ? 32.831 12.255 -9.232 1.00 97.06 406 VAL A CA 1
ATOM 3110 C C . VAL A 1 406 ? 31.604 12.077 -10.130 1.00 97.06 406 VAL A C 1
ATOM 3112 O O . VAL A 1 406 ? 31.741 11.894 -11.336 1.00 97.06 406 VAL A O 1
ATOM 3115 N N . PHE A 1 407 ? 30.413 12.148 -9.541 1.00 96.81 407 PHE A N 1
ATOM 3116 C CA . PHE A 1 407 ? 29.126 11.936 -10.204 1.00 96.81 407 PHE A CA 1
ATOM 3117 C C . PHE A 1 407 ? 28.176 13.106 -9.956 1.00 96.81 407 PHE A C 1
ATOM 3119 O O . PHE A 1 407 ? 28.359 13.891 -9.025 1.00 96.81 407 PHE A O 1
ATOM 3126 N N . VAL A 1 408 ? 27.125 13.199 -10.764 1.00 95.62 408 VAL A N 1
ATOM 3127 C CA . VAL A 1 408 ? 25.957 14.058 -10.518 1.00 95.62 408 VAL A CA 1
ATOM 3128 C C . VAL A 1 408 ? 24.737 13.181 -10.230 1.00 95.62 408 VAL A C 1
ATOM 3130 O O . VAL A 1 408 ? 24.785 11.976 -10.443 1.00 95.62 408 VAL A O 1
ATOM 3133 N N . TYR A 1 409 ? 23.649 13.762 -9.725 1.00 92.44 409 TYR A N 1
ATOM 3134 C CA . TYR A 1 409 ? 22.418 13.030 -9.396 1.00 92.44 409 TYR A CA 1
ATOM 3135 C C . TYR A 1 409 ? 21.227 13.613 -10.170 1.00 92.44 409 TYR A C 1
ATOM 3137 O O . TYR A 1 409 ? 20.643 14.614 -9.738 1.00 92.44 409 TYR A O 1
ATOM 3145 N N . ARG A 1 410 ? 20.903 13.060 -11.354 1.00 91.00 410 ARG A N 1
ATOM 3146 C CA . ARG A 1 410 ? 19.867 13.642 -12.238 1.00 91.00 410 ARG A CA 1
ATOM 3147 C C . ARG A 1 410 ? 19.175 12.687 -13.215 1.00 91.00 410 ARG A C 1
ATOM 3149 O O . ARG A 1 410 ? 17.971 12.841 -13.442 1.00 91.00 410 ARG A O 1
ATOM 3156 N N . THR A 1 411 ? 19.906 11.779 -13.851 1.00 92.00 411 THR A N 1
ATOM 3157 C CA . THR A 1 411 ? 19.390 10.864 -14.884 1.00 92.00 411 THR A CA 1
ATOM 3158 C C . THR A 1 411 ? 19.551 9.405 -14.464 1.00 92.00 411 THR A C 1
ATOM 3160 O O . THR A 1 411 ? 20.367 9.107 -13.598 1.00 92.00 411 THR A O 1
ATOM 3163 N N . ILE A 1 412 ? 18.807 8.478 -15.080 1.00 91.81 412 ILE A N 1
ATOM 3164 C CA . ILE A 1 412 ? 18.993 7.035 -14.823 1.00 91.81 412 ILE A CA 1
ATOM 3165 C C . ILE A 1 412 ? 20.433 6.605 -15.123 1.00 91.81 412 ILE A C 1
ATOM 3167 O O . ILE A 1 412 ? 21.030 5.882 -14.334 1.00 91.81 412 ILE A O 1
ATOM 3171 N N . ALA A 1 413 ? 21.027 7.130 -16.198 1.00 91.00 413 ALA A N 1
ATOM 3172 C CA . ALA A 1 413 ? 22.419 6.856 -16.539 1.00 91.00 413 ALA A CA 1
ATOM 3173 C C . ALA A 1 413 ? 23.397 7.316 -15.440 1.00 91.00 413 ALA A C 1
ATOM 3175 O O . ALA A 1 413 ? 24.372 6.620 -15.156 1.00 91.00 413 ALA A O 1
ATOM 3176 N N . ASP A 1 414 ? 23.126 8.454 -14.789 1.00 92.75 414 ASP A N 1
ATOM 3177 C CA . ASP A 1 414 ? 23.926 8.911 -13.646 1.00 92.75 414 ASP A CA 1
ATOM 3178 C C . ASP A 1 414 ? 23.800 7.953 -12.456 1.00 92.75 414 ASP A C 1
ATOM 3180 O O . ASP A 1 414 ? 24.791 7.635 -11.797 1.00 92.75 414 ASP A O 1
ATOM 3184 N N . LEU A 1 415 ? 22.584 7.475 -12.184 1.00 92.25 415 LEU A N 1
ATOM 3185 C CA . LEU A 1 415 ? 22.305 6.549 -11.091 1.00 92.25 415 LEU A CA 1
ATOM 3186 C C . LEU A 1 415 ? 22.968 5.188 -11.327 1.00 92.25 415 LEU A C 1
ATOM 3188 O O . LEU A 1 415 ? 23.632 4.677 -10.427 1.00 92.25 415 LEU A O 1
ATOM 3192 N N . ASP A 1 416 ? 22.874 4.640 -12.539 1.00 92.50 416 ASP A N 1
ATOM 3193 C CA . ASP A 1 416 ? 23.571 3.410 -12.929 1.00 92.50 416 ASP A CA 1
ATOM 3194 C C . ASP A 1 416 ? 25.090 3.551 -12.754 1.00 92.50 416 ASP A C 1
ATOM 3196 O O . ASP A 1 416 ? 25.754 2.635 -12.260 1.00 92.50 416 ASP A O 1
ATOM 3200 N N . ALA A 1 417 ? 25.650 4.714 -13.107 1.00 94.25 417 ALA A N 1
ATOM 3201 C CA . ALA A 1 417 ? 27.069 5.001 -12.920 1.00 94.25 417 ALA A CA 1
ATOM 3202 C C . ALA A 1 417 ? 27.460 5.060 -11.432 1.00 94.25 417 ALA A C 1
ATOM 3204 O O . ALA A 1 417 ? 28.494 4.498 -11.055 1.00 94.25 417 ALA A O 1
ATOM 3205 N N . ILE A 1 418 ? 26.624 5.670 -10.582 1.00 95.12 418 ILE A N 1
ATOM 3206 C CA . ILE A 1 418 ? 26.807 5.688 -9.122 1.00 95.12 418 ILE A CA 1
ATOM 3207 C C . ILE A 1 418 ? 26.761 4.261 -8.562 1.00 95.12 418 ILE A C 1
ATOM 3209 O O . ILE A 1 418 ? 27.684 3.861 -7.855 1.00 95.12 418 ILE A O 1
ATOM 3213 N N . ILE A 1 419 ? 25.740 3.468 -8.905 1.00 93.06 419 ILE A N 1
ATOM 3214 C CA . ILE A 1 419 ? 25.573 2.083 -8.429 1.00 93.06 419 ILE A CA 1
ATOM 3215 C C . ILE A 1 419 ? 26.758 1.214 -8.860 1.00 93.06 419 ILE A C 1
ATOM 3217 O O . ILE A 1 419 ? 27.279 0.420 -8.074 1.00 93.06 419 ILE A O 1
ATOM 3221 N N . ALA A 1 420 ? 27.208 1.355 -10.108 1.00 93.75 420 ALA A N 1
ATOM 3222 C CA . ALA A 1 420 ? 28.347 0.607 -10.619 1.00 93.75 420 ALA A CA 1
ATOM 3223 C C . ALA A 1 420 ? 29.639 0.947 -9.861 1.00 93.75 420 ALA A C 1
ATOM 3225 O O . ALA A 1 420 ? 30.379 0.036 -9.493 1.00 93.75 420 ALA A O 1
ATOM 3226 N N . TYR A 1 421 ? 29.895 2.232 -9.600 1.00 95.62 421 TYR A N 1
ATOM 3227 C CA . TYR A 1 421 ? 31.110 2.688 -8.920 1.00 95.62 421 TYR A CA 1
ATOM 3228 C C . TYR A 1 421 ? 31.091 2.438 -7.405 1.00 95.62 421 TYR A C 1
ATOM 3230 O O . TYR A 1 421 ? 32.138 2.202 -6.793 1.00 95.62 421 TYR A O 1
ATOM 3238 N N . ALA A 1 422 ? 29.907 2.448 -6.792 1.00 94.56 422 ALA A N 1
ATOM 3239 C CA . ALA A 1 422 ? 29.722 2.191 -5.369 1.00 94.56 422 ALA A CA 1
ATOM 3240 C C . ALA A 1 422 ? 30.226 0.802 -4.945 1.00 94.56 422 ALA A C 1
ATOM 3242 O O . ALA A 1 422 ? 30.761 0.668 -3.851 1.00 94.56 422 ALA A O 1
ATOM 3243 N N . LYS A 1 423 ? 30.150 -0.206 -5.829 1.00 92.50 423 LYS A N 1
ATOM 3244 C CA . LYS A 1 423 ? 30.617 -1.583 -5.559 1.00 92.50 423 LYS A CA 1
ATOM 3245 C C . LYS A 1 423 ? 32.090 -1.664 -5.145 1.00 92.50 423 LYS A C 1
ATOM 3247 O O . LYS A 1 423 ? 32.458 -2.551 -4.380 1.00 92.50 423 LYS A O 1
ATOM 3252 N N . ASP A 1 424 ? 32.910 -0.740 -5.643 1.00 92.94 424 ASP A N 1
ATOM 3253 C CA . ASP A 1 424 ? 34.348 -0.662 -5.367 1.00 92.94 424 ASP A CA 1
ATOM 3254 C C . ASP A 1 424 ? 34.712 0.489 -4.405 1.00 92.94 424 ASP A C 1
ATOM 3256 O O . ASP A 1 424 ? 35.891 0.818 -4.238 1.00 92.94 424 ASP A O 1
ATOM 3260 N N . SER A 1 425 ? 33.712 1.118 -3.780 1.00 95.94 425 SER A N 1
ATOM 3261 C CA . SER A 1 425 ? 33.859 2.268 -2.881 1.00 95.94 425 SER A CA 1
ATOM 3262 C C . SER A 1 425 ? 33.487 1.892 -1.446 1.00 95.94 425 SER A C 1
ATOM 3264 O O . SER A 1 425 ? 32.693 0.986 -1.219 1.00 95.94 425 SER A O 1
ATOM 3266 N N . LYS A 1 426 ? 34.059 2.580 -0.452 1.00 96.00 426 LYS A N 1
ATOM 3267 C CA . LYS A 1 426 ? 33.702 2.401 0.970 1.00 96.00 426 LYS A CA 1
ATOM 3268 C C . LYS A 1 426 ? 33.025 3.623 1.571 1.00 96.00 426 LYS A C 1
ATOM 3270 O O . LYS A 1 426 ? 32.271 3.489 2.529 1.00 96.00 426 LYS A O 1
ATOM 3275 N N . SER A 1 427 ? 33.308 4.803 1.030 1.00 97.38 427 SER A N 1
ATOM 3276 C CA . SER A 1 427 ? 32.768 6.064 1.525 1.00 97.38 427 SER A CA 1
ATOM 3277 C C . SER A 1 427 ? 32.409 7.022 0.395 1.00 97.38 427 SER A C 1
ATOM 3279 O O . SER A 1 427 ? 33.034 7.032 -0.673 1.00 97.38 427 SER A O 1
ATOM 3281 N N . ALA A 1 428 ? 31.394 7.846 0.645 1.00 98.00 428 ALA A N 1
ATOM 3282 C CA . ALA A 1 428 ? 30.852 8.800 -0.306 1.00 98.00 428 ALA A CA 1
ATOM 3283 C C . ALA A 1 428 ? 30.629 10.173 0.338 1.00 98.00 428 ALA A C 1
ATOM 3285 O O . ALA A 1 428 ? 30.120 10.272 1.453 1.00 98.00 428 ALA A O 1
ATOM 3286 N N . ALA A 1 429 ? 30.959 11.246 -0.383 1.00 97.88 429 ALA A N 1
ATOM 3287 C CA . ALA A 1 429 ? 30.553 12.602 -0.016 1.00 97.88 429 ALA A CA 1
ATOM 3288 C C . ALA A 1 429 ? 29.532 13.160 -1.008 1.00 97.88 429 ALA A C 1
ATOM 3290 O O . ALA A 1 429 ? 29.782 13.195 -2.211 1.00 97.88 429 ALA A O 1
ATOM 3291 N N . VAL A 1 430 ? 28.420 13.681 -0.501 1.00 97.50 430 VAL A N 1
ATOM 3292 C CA . VAL A 1 430 ? 27.434 14.429 -1.275 1.00 97.50 430 VAL A CA 1
ATOM 3293 C C . VAL A 1 430 ? 27.648 15.922 -1.065 1.00 97.50 430 VAL A C 1
ATOM 3295 O O . VAL A 1 430 ? 27.536 16.428 0.051 1.00 97.50 430 VAL A O 1
ATOM 3298 N N . ILE A 1 431 ? 27.970 16.640 -2.139 1.00 96.62 431 ILE A N 1
ATOM 3299 C CA . ILE A 1 431 ? 28.139 18.095 -2.123 1.00 96.62 431 ILE A CA 1
ATOM 3300 C C . ILE A 1 431 ? 26.773 18.744 -2.344 1.00 96.62 431 ILE A C 1
ATOM 3302 O O . ILE A 1 431 ? 26.244 18.722 -3.456 1.00 96.62 431 ILE A O 1
ATOM 3306 N N . GLY A 1 432 ? 26.239 19.355 -1.290 1.00 94.19 432 GLY A N 1
ATOM 3307 C CA . GLY A 1 432 ? 24.921 19.978 -1.232 1.00 94.19 432 GLY A CA 1
ATOM 3308 C C . GLY A 1 432 ? 24.010 19.284 -0.218 1.00 94.19 432 GLY A C 1
ATOM 3309 O O . GLY A 1 432 ? 23.756 18.091 -0.301 1.00 94.19 432 GLY A O 1
ATOM 3310 N N . GLY A 1 433 ? 23.481 20.056 0.724 1.00 92.38 433 GLY A N 1
ATOM 3311 C CA . GLY A 1 433 ? 22.529 19.672 1.769 1.00 92.38 433 GLY A CA 1
ATOM 3312 C C . GLY A 1 433 ? 21.130 20.253 1.544 1.00 92.38 433 GLY A C 1
ATOM 3313 O O . GLY A 1 433 ? 20.400 20.524 2.499 1.00 92.38 433 GLY A O 1
ATOM 3314 N N . GLY A 1 434 ? 20.768 20.509 0.283 1.00 89.06 434 GLY A N 1
ATOM 3315 C CA . GLY A 1 434 ? 19.397 20.819 -0.136 1.00 89.06 434 GLY A CA 1
ATOM 3316 C C . GLY A 1 434 ? 18.557 19.555 -0.354 1.00 89.06 434 GLY A C 1
ATOM 3317 O O . GLY A 1 434 ? 19.020 18.453 -0.095 1.00 89.06 434 GLY A O 1
ATOM 3318 N N . LEU A 1 435 ? 17.340 19.708 -0.886 1.00 85.62 435 LEU A N 1
ATOM 3319 C CA . LEU A 1 435 ? 16.401 18.597 -1.125 1.00 85.62 435 LEU A CA 1
ATOM 3320 C C . LEU A 1 435 ? 17.034 17.419 -1.880 1.00 85.62 435 LEU A C 1
ATOM 3322 O O . LEU A 1 435 ? 17.158 16.332 -1.330 1.00 85.62 435 LEU A O 1
ATOM 3326 N N . LEU A 1 436 ? 17.511 17.666 -3.103 1.00 86.12 436 LEU A N 1
ATOM 3327 C CA . LEU A 1 436 ? 18.151 16.641 -3.935 1.00 86.12 436 LEU A CA 1
ATOM 3328 C C . LEU A 1 436 ? 19.448 16.103 -3.323 1.00 86.12 436 LEU A C 1
ATOM 3330 O O . LEU A 1 436 ? 19.787 14.946 -3.523 1.00 86.12 436 LEU A O 1
ATOM 3334 N N . GLY A 1 437 ? 20.161 16.928 -2.556 1.00 91.31 437 GLY A N 1
ATOM 3335 C CA . GLY A 1 437 ? 21.402 16.513 -1.910 1.00 91.31 437 GLY A CA 1
ATOM 3336 C C . GLY A 1 437 ? 21.156 15.523 -0.779 1.00 91.31 437 GLY A C 1
ATOM 3337 O O . GLY A 1 437 ? 21.878 14.544 -0.644 1.00 91.31 437 GLY A O 1
ATOM 3338 N N . LEU A 1 438 ? 20.090 15.726 -0.005 1.00 91.75 438 LEU A N 1
ATOM 3339 C CA . LEU A 1 438 ? 19.689 14.791 1.043 1.00 91.75 438 LEU A CA 1
ATOM 3340 C C . LEU A 1 438 ? 19.073 13.503 0.474 1.00 91.75 438 LEU A C 1
ATOM 3342 O O . LEU A 1 438 ? 19.271 12.440 1.054 1.00 91.75 438 LEU A O 1
ATOM 3346 N N . GLU A 1 439 ? 18.408 13.572 -0.680 1.00 89.19 439 GLU A N 1
ATOM 3347 C CA . GLU A 1 439 ? 17.981 12.390 -1.446 1.00 89.19 439 GLU A CA 1
ATOM 3348 C C . GLU A 1 439 ? 19.177 11.605 -2.012 1.00 89.19 439 GLU A C 1
ATOM 3350 O O . GLU A 1 439 ? 19.261 10.391 -1.854 1.00 89.19 439 GLU A O 1
ATOM 3355 N N . ALA A 1 440 ? 20.166 12.289 -2.592 1.00 91.81 440 ALA A N 1
ATOM 3356 C CA . ALA A 1 440 ? 21.396 11.652 -3.058 1.00 91.81 440 ALA A CA 1
ATOM 3357 C C . ALA A 1 440 ? 22.200 11.044 -1.896 1.00 91.81 440 ALA A C 1
ATOM 3359 O O . ALA A 1 440 ? 22.781 9.972 -2.046 1.00 91.81 440 ALA A O 1
ATOM 3360 N N . ALA A 1 441 ? 22.206 11.695 -0.727 1.00 93.31 441 ALA A N 1
ATOM 3361 C CA . ALA A 1 441 ? 22.812 11.158 0.491 1.00 93.31 441 ALA A CA 1
ATOM 3362 C C . ALA A 1 441 ? 22.102 9.886 0.958 1.00 93.31 441 ALA A C 1
ATOM 3364 O O . ALA A 1 441 ? 22.768 8.929 1.342 1.00 93.31 441 ALA A O 1
ATOM 3365 N N . LYS A 1 442 ? 20.769 9.846 0.858 1.00 89.81 442 LYS A N 1
ATOM 3366 C CA . LYS A 1 442 ? 19.998 8.626 1.092 1.00 89.81 442 LYS A CA 1
ATOM 3367 C C . LYS A 1 442 ? 20.404 7.511 0.141 1.00 89.81 442 LYS A C 1
ATOM 3369 O O . LYS A 1 442 ? 20.709 6.420 0.604 1.00 89.81 442 LYS A O 1
ATOM 3374 N N . ALA A 1 443 ? 20.455 7.800 -1.155 1.00 89.81 443 ALA A N 1
ATOM 3375 C CA . ALA A 1 443 ? 20.803 6.815 -2.170 1.00 89.81 443 ALA A CA 1
ATOM 3376 C C . ALA A 1 443 ? 22.171 6.161 -1.907 1.00 89.81 443 ALA A C 1
ATOM 3378 O O . ALA A 1 443 ? 22.288 4.941 -1.926 1.00 89.81 443 ALA A O 1
ATOM 3379 N N . VAL A 1 444 ? 23.207 6.953 -1.605 1.00 93.19 444 VAL A N 1
ATOM 3380 C CA . VAL A 1 444 ? 24.544 6.397 -1.323 1.00 93.19 444 VAL A CA 1
ATOM 3381 C C . VAL A 1 444 ? 24.641 5.723 0.051 1.00 93.19 444 VAL A C 1
ATOM 3383 O O . VAL A 1 444 ? 25.427 4.793 0.206 1.00 93.19 444 VAL A O 1
ATOM 3386 N N . HIS A 1 445 ? 23.828 6.143 1.024 1.00 92.38 445 HIS A N 1
ATOM 3387 C CA . HIS A 1 445 ? 23.723 5.479 2.323 1.00 92.38 445 HIS A CA 1
ATOM 3388 C C . HIS A 1 445 ? 23.038 4.110 2.215 1.00 92.38 445 HIS A C 1
ATOM 3390 O O . HIS A 1 445 ? 23.502 3.147 2.819 1.00 92.38 445 HIS A O 1
ATOM 3396 N N . ASP A 1 446 ? 21.977 4.004 1.410 1.00 89.94 446 ASP A N 1
ATOM 3397 C CA . ASP A 1 446 ? 21.278 2.742 1.141 1.00 89.94 446 ASP A CA 1
ATOM 3398 C C . ASP A 1 446 ? 22.167 1.750 0.358 1.00 89.94 446 ASP A C 1
ATOM 3400 O O . ASP A 1 446 ? 21.977 0.541 0.457 1.00 89.94 446 ASP A O 1
ATOM 3404 N N . LEU A 1 447 ? 23.193 2.244 -0.350 1.00 91.19 447 LEU A N 1
ATOM 3405 C CA . LEU A 1 447 ? 24.280 1.443 -0.936 1.00 91.19 447 LEU A CA 1
ATOM 3406 C C . LEU A 1 447 ? 25.358 1.020 0.084 1.00 91.19 447 LEU A C 1
ATOM 3408 O O . LEU A 1 447 ? 26.429 0.561 -0.309 1.00 91.19 447 LEU A O 1
ATOM 3412 N N . GLU A 1 448 ? 25.091 1.185 1.382 1.00 92.50 448 GLU A N 1
ATOM 3413 C CA . GLU A 1 448 ? 25.955 0.801 2.506 1.00 92.50 448 GLU A CA 1
ATOM 3414 C C . GLU A 1 448 ? 27.314 1.532 2.557 1.00 92.50 448 GLU A C 1
ATOM 3416 O O . GLU A 1 448 ? 28.267 1.053 3.178 1.00 92.50 448 GLU A O 1
ATOM 3421 N N . LEU A 1 449 ? 27.422 2.715 1.938 1.00 95.88 449 LEU A N 1
ATOM 3422 C CA . LEU A 1 449 ? 28.636 3.537 1.986 1.00 95.88 449 LEU A CA 1
ATOM 3423 C C . LEU A 1 449 ? 28.669 4.434 3.231 1.00 95.88 449 LEU A C 1
ATOM 3425 O O . LEU A 1 449 ? 27.657 5.020 3.630 1.00 95.88 449 LEU A O 1
ATOM 3429 N N . ASP A 1 450 ? 29.863 4.632 3.798 1.00 96.94 450 ASP A N 1
ATOM 3430 C CA . ASP A 1 450 ? 30.084 5.654 4.829 1.00 96.94 450 ASP A CA 1
ATOM 3431 C C . ASP A 1 450 ? 29.838 7.045 4.226 1.00 96.94 450 ASP A C 1
ATOM 3433 O O . ASP A 1 450 ? 30.572 7.507 3.347 1.00 96.94 450 ASP A O 1
ATOM 3437 N N . THR A 1 451 ? 28.733 7.670 4.631 1.00 97.75 451 THR A N 1
ATOM 3438 C CA . THR A 1 451 ? 28.121 8.773 3.889 1.00 97.75 451 THR A CA 1
ATOM 3439 C C . THR A 1 451 ? 28.319 10.105 4.597 1.00 97.75 451 THR A C 1
ATOM 3441 O O . THR A 1 451 ? 27.985 10.279 5.772 1.00 97.75 451 THR A O 1
ATOM 3444 N N . HIS A 1 452 ? 28.788 11.093 3.837 1.00 98.00 452 HIS A N 1
ATOM 3445 C CA . HIS A 1 452 ? 28.984 12.463 4.289 1.00 98.00 452 HIS A CA 1
ATOM 3446 C C . HIS A 1 452 ? 28.168 13.449 3.450 1.00 98.00 452 HIS A C 1
ATOM 3448 O O . HIS A 1 452 ? 28.274 13.464 2.231 1.00 98.00 452 HIS A O 1
ATOM 3454 N N . VAL A 1 453 ? 27.429 14.349 4.089 1.00 97.44 453 VAL A N 1
ATOM 3455 C CA . VAL A 1 453 ? 26.814 15.518 3.451 1.00 97.44 453 VAL A CA 1
ATOM 3456 C C . VAL A 1 453 ? 27.698 16.731 3.702 1.00 97.44 453 VAL A C 1
ATOM 3458 O O . VAL A 1 453 ? 28.005 17.054 4.848 1.00 97.44 453 VAL A O 1
ATOM 3461 N N . VAL A 1 454 ? 28.100 17.410 2.632 1.00 96.81 454 VAL A N 1
ATOM 3462 C CA . VAL A 1 454 ? 28.923 18.621 2.660 1.00 96.81 454 VAL A CA 1
ATOM 3463 C C . VAL A 1 454 ? 28.072 19.789 2.178 1.00 96.81 454 VAL A C 1
ATOM 3465 O O . VAL A 1 454 ? 27.786 19.910 0.989 1.00 96.81 454 VAL A O 1
ATOM 3468 N N . GLU A 1 455 ? 27.677 20.666 3.094 1.00 95.56 455 GLU A N 1
ATOM 3469 C CA . GLU A 1 455 ? 26.880 21.855 2.801 1.00 95.56 455 GLU A CA 1
ATOM 3470 C C . GLU A 1 455 ? 27.703 23.129 3.026 1.00 95.56 455 GLU A C 1
ATOM 3472 O O . GLU A 1 455 ? 28.355 23.320 4.056 1.00 95.56 455 GLU A O 1
ATOM 3477 N N . PHE A 1 456 ? 27.650 24.021 2.037 1.00 93.50 456 PHE A N 1
ATOM 3478 C CA . PHE A 1 456 ? 28.325 25.315 2.072 1.00 93.50 456 PHE A CA 1
ATOM 3479 C C . PHE A 1 456 ? 27.672 26.273 3.077 1.00 93.50 456 PHE A C 1
ATOM 3481 O O . PHE A 1 456 ? 28.357 27.051 3.738 1.00 93.50 456 PHE A O 1
ATOM 3488 N N . ALA A 1 457 ? 26.347 26.233 3.187 1.00 94.19 457 ALA A N 1
ATOM 3489 C CA . ALA A 1 457 ? 25.564 27.026 4.117 1.00 94.19 457 ALA A CA 1
ATOM 3490 C C . ALA A 1 457 ? 25.762 26.571 5.579 1.00 94.19 457 ALA A C 1
ATOM 3492 O O . ALA A 1 457 ? 26.138 25.429 5.852 1.00 94.19 457 ALA A O 1
ATOM 3493 N N . PRO A 1 458 ? 25.436 27.436 6.558 1.00 92.88 458 PRO A N 1
ATOM 3494 C CA . PRO A 1 458 ? 25.490 27.085 7.978 1.00 92.88 458 PRO A CA 1
ATOM 3495 C C . PRO A 1 458 ? 24.388 26.113 8.430 1.00 92.88 458 PRO A C 1
ATOM 3497 O O . PRO A 1 458 ? 24.291 25.832 9.621 1.00 92.88 458 PRO A O 1
ATOM 3500 N N . ARG A 1 459 ? 23.517 25.653 7.523 1.00 94.12 459 ARG A N 1
ATOM 3501 C CA . ARG A 1 459 ? 22.367 24.789 7.814 1.00 94.12 459 ARG A CA 1
ATOM 3502 C C . ARG A 1 459 ? 21.965 23.974 6.590 1.00 94.12 459 ARG A C 1
ATOM 3504 O O . ARG A 1 459 ? 22.172 24.422 5.463 1.00 94.12 459 ARG A O 1
ATOM 3511 N N . LEU A 1 460 ? 21.332 22.828 6.828 1.00 93.94 460 LEU A N 1
ATOM 3512 C CA . LEU A 1 460 ? 20.666 22.047 5.787 1.00 93.94 460 LEU A CA 1
ATOM 3513 C C . LEU A 1 460 ? 19.404 22.761 5.292 1.00 93.94 460 LEU A C 1
ATOM 3515 O O . LEU A 1 460 ? 18.784 23.528 6.029 1.00 93.94 460 LEU A O 1
ATOM 3519 N N . MET A 1 461 ? 19.036 22.497 4.037 1.00 91.81 461 MET A N 1
ATOM 3520 C CA . MET A 1 461 ? 17.863 23.068 3.366 1.00 91.81 461 MET A CA 1
ATOM 3521 C C . MET A 1 461 ? 17.716 24.592 3.554 1.00 91.81 461 MET A C 1
ATOM 3523 O O . MET A 1 461 ? 16.664 25.080 3.981 1.00 91.81 461 MET A O 1
ATOM 3527 N N . PRO A 1 462 ? 18.746 25.388 3.206 1.00 89.81 462 PRO A N 1
ATOM 3528 C CA . PRO A 1 462 ? 18.809 26.809 3.552 1.00 89.81 462 PRO A CA 1
ATOM 3529 C C . PRO A 1 462 ? 17.701 27.671 2.925 1.00 89.81 462 PRO A C 1
ATOM 3531 O O . PRO A 1 462 ? 17.506 28.801 3.373 1.00 89.81 462 PRO A O 1
ATOM 3534 N N . ARG A 1 463 ? 16.987 27.153 1.911 1.00 87.19 463 ARG A N 1
ATOM 3535 C CA . ARG A 1 463 ? 15.854 27.812 1.238 1.00 87.19 463 ARG A CA 1
ATOM 3536 C C . ARG A 1 463 ? 14.485 27.474 1.838 1.00 87.19 463 ARG A C 1
ATOM 3538 O O . ARG A 1 463 ? 13.517 28.133 1.483 1.00 87.19 463 ARG A O 1
ATOM 3545 N N . GLN A 1 464 ? 14.385 26.454 2.684 1.00 89.88 464 GLN A N 1
ATOM 3546 C CA . GLN A 1 464 ? 13.108 25.952 3.202 1.00 89.88 464 GLN A CA 1
ATOM 3547 C C . GLN A 1 464 ? 13.025 26.047 4.721 1.00 89.88 464 GLN A C 1
ATOM 3549 O O . GLN A 1 464 ? 11.935 26.206 5.264 1.00 89.88 464 GLN A O 1
ATOM 3554 N N . VAL A 1 465 ? 14.168 25.936 5.399 1.00 91.88 465 VAL A N 1
ATOM 3555 C CA . VAL A 1 465 ? 14.237 25.800 6.851 1.00 91.88 465 VAL A CA 1
ATOM 3556 C C . VAL A 1 465 ? 15.177 26.854 7.421 1.00 91.88 465 VAL A C 1
ATOM 3558 O O . VAL A 1 465 ? 16.203 27.209 6.825 1.00 91.88 465 VAL A O 1
ATOM 3561 N N . ASP A 1 466 ? 14.808 27.385 8.580 1.00 92.06 466 ASP A N 1
ATOM 3562 C CA . ASP A 1 466 ? 15.632 28.321 9.332 1.00 92.06 466 ASP A CA 1
ATOM 3563 C C . ASP A 1 466 ? 16.666 27.603 10.211 1.00 92.06 466 ASP A C 1
ATOM 3565 O O . ASP A 1 466 ? 16.855 26.390 10.132 1.00 92.06 466 ASP A O 1
ATOM 3569 N N . GLY A 1 467 ? 17.420 28.371 11.001 1.00 91.69 467 GLY A N 1
ATOM 3570 C CA . GLY A 1 467 ? 18.551 27.835 11.761 1.00 91.69 467 GLY A CA 1
ATOM 3571 C C . GLY A 1 467 ? 18.163 26.744 12.762 1.00 91.69 467 GLY A C 1
ATOM 3572 O O . GLY A 1 467 ? 18.878 25.751 12.869 1.00 91.69 467 GLY A O 1
ATOM 3573 N N . LEU A 1 468 ? 17.033 26.898 13.462 1.00 91.25 468 LEU A N 1
ATOM 3574 C CA . LEU A 1 468 ? 16.592 25.935 14.476 1.00 91.25 468 LEU A CA 1
ATOM 3575 C C . LEU A 1 468 ? 16.086 24.639 13.839 1.00 91.25 468 LEU A C 1
ATOM 3577 O O . LEU A 1 468 ? 16.516 23.559 14.245 1.00 91.25 468 LEU A O 1
ATOM 3581 N N . GLY A 1 469 ? 15.239 24.736 12.810 1.00 91.31 469 GLY A N 1
ATOM 3582 C CA . GLY A 1 469 ? 14.779 23.551 12.089 1.00 91.31 469 GLY A CA 1
ATOM 3583 C C . GLY A 1 469 ? 15.919 22.841 11.352 1.00 91.31 469 GLY A C 1
ATOM 3584 O O . GLY A 1 469 ? 15.989 21.615 11.361 1.00 91.31 469 GLY A O 1
ATOM 3585 N N . GLY A 1 470 ? 16.863 23.594 10.779 1.00 92.88 470 GLY A N 1
ATOM 3586 C CA . GLY A 1 470 ? 18.044 23.038 10.117 1.00 92.88 470 GLY A CA 1
ATOM 3587 C C . GLY A 1 470 ? 19.005 22.321 11.072 1.00 92.88 470 GLY A C 1
ATOM 3588 O O . GLY A 1 470 ? 19.578 21.300 10.693 1.00 92.88 470 GLY A O 1
ATOM 3589 N N . ALA A 1 471 ? 19.163 22.815 12.305 1.00 92.12 471 ALA A N 1
ATOM 3590 C CA . ALA A 1 471 ? 19.955 22.145 13.338 1.00 92.12 471 ALA A CA 1
ATOM 3591 C C . ALA A 1 471 ? 19.323 20.808 13.747 1.00 92.12 471 ALA A C 1
ATOM 3593 O O . ALA A 1 471 ? 19.999 19.782 13.716 1.00 92.12 471 ALA A O 1
ATOM 3594 N N . LEU A 1 472 ? 18.013 20.805 14.023 1.00 92.44 472 LEU A N 1
ATOM 3595 C CA . LEU A 1 472 ? 17.275 19.582 14.334 1.00 92.44 472 LEU A CA 1
ATOM 3596 C C . LEU A 1 472 ? 17.361 18.561 13.190 1.00 92.44 472 LEU A C 1
ATOM 3598 O O . LEU A 1 472 ? 17.621 17.386 13.430 1.00 92.44 472 LEU A O 1
ATOM 3602 N N . LEU A 1 473 ? 17.178 19.006 11.943 1.00 93.12 473 LEU A N 1
ATOM 3603 C CA . LEU A 1 473 ? 17.297 18.141 10.769 1.00 93.12 473 LEU A CA 1
ATOM 3604 C C . LEU A 1 473 ? 18.695 17.513 10.670 1.00 93.12 473 LEU A C 1
ATOM 3606 O O . LEU A 1 473 ? 18.811 16.315 10.422 1.00 93.12 473 LEU A O 1
ATOM 3610 N N . ALA A 1 474 ? 19.751 18.300 10.894 1.00 93.62 474 ALA A N 1
ATOM 3611 C CA . ALA A 1 474 ? 21.121 17.797 10.882 1.00 93.62 474 ALA A CA 1
ATOM 3612 C C . ALA A 1 474 ? 21.361 16.746 11.976 1.00 93.62 474 ALA A C 1
ATOM 3614 O O . ALA A 1 474 ? 22.005 15.735 11.706 1.00 93.62 474 ALA A O 1
ATOM 3615 N N . ASP A 1 475 ? 20.824 16.947 13.180 1.00 91.88 475 ASP A N 1
ATOM 3616 C CA . ASP A 1 475 ? 20.955 15.983 14.277 1.00 91.88 475 ASP A CA 1
ATOM 3617 C C . ASP A 1 475 ? 20.221 14.674 13.970 1.00 91.88 475 ASP A C 1
ATOM 3619 O O . ASP A 1 475 ? 20.805 13.600 14.106 1.00 91.88 475 ASP A O 1
ATOM 3623 N N . ARG A 1 476 ? 18.997 14.746 13.432 1.00 90.31 476 ARG A N 1
ATOM 3624 C CA . ARG A 1 476 ? 18.239 13.554 13.015 1.00 90.31 476 ARG A CA 1
ATOM 3625 C C . ARG A 1 476 ? 18.939 12.774 11.903 1.00 90.31 476 ARG A C 1
ATOM 3627 O O . ARG A 1 476 ? 18.931 11.551 11.924 1.00 90.31 476 ARG A O 1
ATOM 3634 N N . ILE A 1 477 ? 19.578 13.458 10.957 1.00 91.81 477 ILE A N 1
ATOM 3635 C CA . ILE A 1 477 ? 20.357 12.804 9.895 1.00 91.81 477 ILE A CA 1
ATOM 3636 C C . ILE A 1 477 ? 21.618 12.132 10.463 1.00 91.81 477 ILE A C 1
ATOM 3638 O O . ILE A 1 477 ? 21.942 11.012 10.069 1.00 91.81 477 ILE A O 1
ATOM 3642 N N . ARG A 1 478 ? 22.292 12.753 11.440 1.00 93.44 478 ARG A N 1
ATOM 3643 C CA . ARG A 1 478 ? 23.436 12.137 12.140 1.00 93.44 478 ARG A CA 1
ATOM 3644 C C . ARG A 1 478 ? 23.045 10.893 12.928 1.00 93.44 478 ARG A C 1
ATOM 3646 O O . ARG A 1 478 ? 23.785 9.914 12.908 1.00 93.44 478 ARG A O 1
ATOM 3653 N N . GLU A 1 479 ? 21.885 10.903 13.582 1.00 90.56 479 GLU A N 1
ATOM 3654 C CA . GLU A 1 479 ? 21.344 9.733 14.293 1.00 90.56 479 GLU A CA 1
ATOM 3655 C C . GLU A 1 479 ? 21.098 8.533 13.367 1.00 90.56 479 GLU A C 1
ATOM 3657 O O . GLU A 1 479 ? 21.150 7.390 13.815 1.00 90.56 479 GLU A O 1
ATOM 3662 N N . LEU A 1 480 ? 20.879 8.785 12.075 1.00 88.88 480 LEU A N 1
ATOM 3663 C CA . LEU A 1 480 ? 20.705 7.759 11.047 1.00 88.88 480 LEU A CA 1
ATOM 3664 C C . LEU A 1 480 ? 22.033 7.260 10.457 1.00 88.88 480 LEU A C 1
ATOM 3666 O O . LEU A 1 480 ? 22.026 6.461 9.528 1.00 88.88 480 LEU A O 1
ATOM 3670 N N . GLY A 1 481 ? 23.173 7.704 10.992 1.00 90.12 481 GLY A N 1
ATOM 3671 C CA . GLY A 1 481 ? 24.496 7.252 10.562 1.00 90.12 481 GLY A CA 1
ATOM 3672 C C . GLY A 1 481 ? 25.089 8.038 9.391 1.00 90.12 481 GLY A C 1
ATOM 3673 O O . GLY A 1 481 ? 26.078 7.595 8.818 1.00 90.12 481 GLY A O 1
ATOM 3674 N N . VAL A 1 482 ? 24.530 9.203 9.044 1.00 95.62 482 VAL A N 1
ATOM 3675 C CA . VAL A 1 482 ? 25.067 10.084 7.994 1.00 95.62 482 VAL A CA 1
ATOM 3676 C C . VAL A 1 482 ? 25.794 11.277 8.614 1.00 95.62 482 VAL A C 1
ATOM 3678 O O . VAL A 1 482 ? 25.233 12.056 9.383 1.00 95.62 482 VAL A O 1
ATOM 3681 N N . SER A 1 483 ? 27.057 11.474 8.250 1.00 97.00 483 SER A N 1
ATOM 3682 C CA . SER A 1 483 ? 27.849 12.604 8.739 1.00 97.00 483 SER A CA 1
ATOM 3683 C C . SER A 1 483 ? 27.445 13.905 8.046 1.00 97.00 483 SER A C 1
ATOM 3685 O O . SER A 1 483 ? 27.420 13.969 6.823 1.00 97.00 483 SER A O 1
ATOM 3687 N N . VAL A 1 484 ? 27.193 14.976 8.803 1.00 96.88 484 VAL A N 1
ATOM 3688 C CA . VAL A 1 484 ? 26.797 16.284 8.245 1.00 96.88 484 VAL A CA 1
ATOM 3689 C C . VAL A 1 484 ? 27.842 17.354 8.551 1.00 96.88 484 VAL A C 1
ATOM 3691 O O . VAL A 1 484 ? 28.029 17.716 9.719 1.00 96.88 484 VAL A O 1
ATOM 3694 N N . HIS A 1 485 ? 28.444 17.906 7.494 1.00 96.31 485 HIS A N 1
ATOM 3695 C CA . HIS A 1 485 ? 29.447 18.970 7.523 1.00 96.31 485 HIS A CA 1
ATOM 3696 C C . HIS A 1 485 ? 28.859 20.273 6.970 1.00 96.31 485 HIS A C 1
ATOM 3698 O O . HIS A 1 485 ? 28.555 20.370 5.783 1.00 96.31 485 HIS A O 1
ATOM 3704 N N . LEU A 1 486 ? 28.685 21.272 7.834 1.00 95.56 486 LEU A N 1
ATOM 3705 C CA . LEU A 1 486 ? 28.113 22.583 7.495 1.00 95.56 486 LEU A CA 1
ATOM 3706 C C . LEU A 1 486 ? 29.222 23.634 7.403 1.00 95.56 486 LEU A C 1
ATOM 3708 O O . LEU A 1 486 ? 30.274 23.465 8.013 1.00 95.56 486 LEU A O 1
ATOM 3712 N N . ASN A 1 487 ? 28.967 24.755 6.725 1.00 94.19 487 ASN A N 1
ATOM 3713 C CA . ASN A 1 487 ? 29.965 25.807 6.470 1.00 94.19 487 ASN A CA 1
ATOM 3714 C C . ASN A 1 487 ? 31.198 25.327 5.683 1.00 94.19 487 ASN A C 1
ATOM 3716 O O . ASN A 1 487 ? 32.264 25.941 5.762 1.00 94.19 487 ASN A O 1
ATOM 3720 N N . MET A 1 488 ? 31.064 24.255 4.900 1.00 93.56 488 MET A N 1
ATOM 3721 C CA . MET A 1 488 ? 32.188 23.655 4.189 1.00 93.56 488 MET A CA 1
ATOM 3722 C C . MET A 1 488 ? 32.237 24.111 2.735 1.00 93.56 488 MET A C 1
ATOM 3724 O O . MET A 1 488 ? 31.433 23.707 1.898 1.00 93.56 488 MET A O 1
ATOM 3728 N N . GLN A 1 489 ? 33.226 24.947 2.411 1.00 93.94 489 GLN A N 1
ATOM 3729 C CA . GLN A 1 489 ? 33.480 25.374 1.036 1.00 93.94 489 GLN A CA 1
ATOM 3730 C C . GLN A 1 489 ? 34.551 24.495 0.384 1.00 93.94 489 GLN A C 1
ATOM 3732 O O . GLN A 1 489 ? 35.741 24.664 0.654 1.00 93.94 489 GLN A O 1
ATOM 3737 N N . THR A 1 490 ? 34.143 23.602 -0.518 1.00 95.12 490 THR A N 1
ATOM 3738 C CA . THR A 1 490 ? 35.060 22.787 -1.331 1.00 95.12 490 THR A CA 1
ATOM 3739 C C . THR A 1 490 ? 35.922 23.667 -2.242 1.00 95.12 490 THR A C 1
ATOM 3741 O O . THR A 1 490 ? 35.410 24.539 -2.941 1.00 95.12 490 THR A O 1
ATOM 3744 N N . THR A 1 491 ? 37.237 23.432 -2.252 1.00 95.38 491 THR A N 1
ATOM 3745 C CA . THR A 1 491 ? 38.218 24.144 -3.090 1.00 95.38 491 THR A CA 1
ATOM 3746 C C . THR A 1 491 ? 38.906 23.257 -4.122 1.00 95.38 491 THR A C 1
ATOM 3748 O O . THR A 1 491 ? 39.400 23.789 -5.112 1.00 95.38 491 THR A O 1
ATOM 3751 N N . ALA A 1 492 ? 38.950 21.936 -3.921 1.00 95.44 492 ALA A N 1
ATOM 3752 C CA . ALA A 1 492 ? 39.460 20.975 -4.902 1.00 95.44 492 ALA A CA 1
ATOM 3753 C C . ALA A 1 492 ? 39.009 19.538 -4.589 1.00 95.44 492 ALA A C 1
ATOM 3755 O O . ALA A 1 492 ? 38.854 19.174 -3.420 1.00 95.44 492 ALA A O 1
ATOM 3756 N N . VAL A 1 493 ? 38.904 18.707 -5.628 1.00 96.19 493 VAL A N 1
ATOM 3757 C CA . VAL A 1 493 ? 38.818 17.243 -5.523 1.00 96.19 493 VAL A CA 1
ATOM 3758 C C . VAL A 1 493 ? 40.226 16.647 -5.601 1.00 96.19 493 VAL A C 1
ATOM 3760 O O . VAL A 1 493 ? 41.013 16.934 -6.512 1.00 96.19 493 VAL A O 1
ATOM 3763 N N . LEU A 1 494 ? 40.574 15.808 -4.631 1.00 94.94 494 LEU A N 1
ATOM 3764 C CA . LEU A 1 494 ? 41.901 15.213 -4.468 1.00 94.94 494 LEU A CA 1
ATOM 3765 C C . LEU A 1 494 ? 42.061 13.914 -5.277 1.00 94.94 494 LEU A C 1
ATOM 3767 O O . LEU A 1 494 ? 41.159 13.507 -6.005 1.00 94.94 494 LEU A O 1
ATOM 3771 N N . GLY A 1 495 ? 43.257 13.323 -5.238 1.00 90.25 495 GLY A N 1
ATOM 3772 C CA . GLY A 1 495 ? 43.575 12.050 -5.897 1.00 90.25 495 GLY A CA 1
ATOM 3773 C C . GLY A 1 495 ? 44.337 12.175 -7.222 1.00 90.25 495 GLY A C 1
ATOM 3774 O O . GLY A 1 495 ? 44.254 13.194 -7.916 1.00 90.25 495 GLY A O 1
ATOM 3775 N N . ASN A 1 496 ? 45.127 11.144 -7.537 1.00 84.12 496 ASN A N 1
ATOM 3776 C CA . ASN A 1 496 ? 45.936 11.027 -8.753 1.00 84.12 496 ASN A CA 1
ATOM 3777 C C . ASN A 1 496 ? 45.317 9.951 -9.661 1.00 84.12 496 ASN A C 1
ATOM 3779 O O . ASN A 1 496 ? 45.429 8.764 -9.368 1.00 84.12 496 ASN A O 1
ATOM 3783 N N . GLY A 1 497 ? 44.616 10.369 -10.717 1.00 84.00 497 GLY A N 1
ATOM 3784 C CA . GLY A 1 497 ? 43.903 9.486 -11.651 1.00 84.00 497 GLY A CA 1
ATOM 3785 C C . GLY A 1 497 ? 42.422 9.228 -11.326 1.00 84.00 497 GLY A C 1
ATOM 3786 O O . GLY A 1 497 ? 41.629 9.152 -12.254 1.00 84.00 497 GLY A O 1
ATOM 3787 N N . LYS A 1 498 ? 42.030 9.161 -10.045 1.00 91.44 498 LYS A N 1
ATOM 3788 C CA . LYS A 1 498 ? 40.627 9.072 -9.574 1.00 91.44 498 LYS A CA 1
ATOM 3789 C C . LYS A 1 498 ? 40.413 9.873 -8.284 1.00 91.44 498 LYS A C 1
ATOM 3791 O O . LYS A 1 498 ? 41.406 10.281 -7.674 1.00 91.44 498 LYS A O 1
ATOM 3796 N N . SER A 1 499 ? 39.165 10.122 -7.881 1.00 93.69 499 SER A N 1
ATOM 3797 C CA . SER A 1 499 ? 38.841 10.798 -6.618 1.00 93.69 499 SER A CA 1
ATOM 3798 C C . SER A 1 499 ? 39.391 10.033 -5.412 1.00 93.69 499 SER A C 1
ATOM 3800 O O . SER A 1 499 ? 39.403 8.805 -5.376 1.00 93.69 499 SER A O 1
ATOM 3802 N N . SER A 1 500 ? 39.885 10.780 -4.425 1.00 94.06 500 SER A N 1
ATOM 3803 C CA . SER A 1 500 ? 40.324 10.232 -3.133 1.00 94.06 500 SER A CA 1
ATOM 3804 C C . SER A 1 500 ? 39.962 11.143 -1.954 1.00 94.06 500 SER A C 1
ATOM 3806 O O . SER A 1 500 ? 40.613 11.085 -0.911 1.00 94.06 500 SER A O 1
ATOM 3808 N N . GLY A 1 501 ? 39.042 12.089 -2.160 1.00 95.50 501 GLY A N 1
ATOM 3809 C CA . GLY A 1 501 ? 38.615 13.039 -1.139 1.00 95.50 501 GLY A CA 1
ATOM 3810 C C . GLY A 1 501 ? 38.427 14.474 -1.624 1.00 95.50 501 GLY A C 1
ATOM 3811 O O . GLY A 1 501 ? 38.701 14.819 -2.776 1.00 95.50 501 GLY A O 1
ATOM 3812 N N . LEU A 1 502 ? 37.995 15.326 -0.700 1.00 97.06 502 LEU A N 1
ATOM 3813 C CA . LEU A 1 502 ? 37.739 16.752 -0.879 1.00 97.06 502 LEU A CA 1
ATOM 3814 C C . LEU A 1 502 ? 38.713 17.586 -0.043 1.00 97.06 502 LEU A C 1
ATOM 3816 O O . LEU A 1 502 ? 39.103 17.194 1.057 1.00 97.06 502 LEU A O 1
ATOM 3820 N N . ARG A 1 503 ? 39.085 18.762 -0.556 1.00 96.50 503 ARG A N 1
ATOM 3821 C CA . ARG A 1 503 ? 39.767 19.818 0.203 1.00 96.50 503 ARG A CA 1
ATOM 3822 C C . ARG A 1 503 ? 38.835 21.003 0.390 1.00 96.50 503 ARG A C 1
ATOM 3824 O O . ARG A 1 503 ? 38.177 21.414 -0.568 1.00 96.50 503 ARG A O 1
ATOM 3831 N N . PHE A 1 504 ? 38.840 21.580 1.583 1.00 96.44 504 PHE A N 1
ATOM 3832 C CA . PHE A 1 504 ? 38.028 22.741 1.931 1.00 96.44 504 PHE A CA 1
ATOM 3833 C C . PHE A 1 504 ? 38.868 24.017 2.046 1.00 96.44 504 PHE A C 1
ATOM 3835 O O . PHE A 1 504 ? 40.097 23.998 1.944 1.00 96.44 504 PHE A O 1
ATOM 3842 N N . LYS A 1 505 ? 38.199 25.166 2.152 1.00 93.81 505 LYS A N 1
ATOM 3843 C CA . LYS A 1 505 ? 38.838 26.491 2.167 1.00 93.81 505 LYS A CA 1
ATOM 3844 C C . LYS A 1 505 ? 39.620 26.786 3.447 1.00 93.81 505 LYS A C 1
ATOM 3846 O O . LYS A 1 505 ? 40.597 27.527 3.393 1.00 93.81 505 LYS A O 1
ATOM 3851 N N . ASP A 1 506 ? 39.196 26.223 4.569 1.00 90.12 506 ASP A N 1
ATOM 3852 C CA . ASP A 1 506 ? 39.890 26.285 5.862 1.00 90.12 506 ASP A CA 1
ATOM 3853 C C . ASP A 1 506 ? 41.163 25.418 5.914 1.00 90.12 506 ASP A C 1
ATOM 3855 O O . ASP A 1 506 ? 41.947 25.525 6.855 1.00 90.12 506 ASP A O 1
ATOM 3859 N N . GLY A 1 507 ? 41.410 24.614 4.874 1.00 87.06 507 GLY A N 1
ATOM 3860 C CA . GLY A 1 507 ? 42.547 23.706 4.774 1.00 87.06 507 GLY A CA 1
ATOM 3861 C C . GLY A 1 507 ? 42.241 22.281 5.232 1.00 87.06 507 GLY A C 1
ATOM 3862 O O . GLY A 1 507 ? 43.099 21.413 5.051 1.00 87.06 507 GLY A O 1
ATOM 3863 N N . GLU A 1 508 ? 41.041 22.014 5.759 1.00 92.50 508 GLU A N 1
ATOM 3864 C CA . GLU A 1 508 ? 40.613 20.666 6.115 1.00 92.50 508 GLU A CA 1
ATOM 3865 C C . GLU A 1 508 ? 40.462 19.770 4.877 1.00 92.50 508 GLU A C 1
ATOM 3867 O O . GLU A 1 508 ? 40.308 20.218 3.729 1.00 92.50 508 GLU A O 1
ATOM 3872 N N . ARG A 1 509 ? 40.532 18.461 5.121 1.00 94.81 509 ARG A N 1
ATOM 3873 C CA . ARG A 1 509 ? 40.429 17.412 4.111 1.00 94.81 509 ARG A CA 1
ATOM 3874 C C . ARG A 1 509 ? 39.449 16.346 4.584 1.00 94.81 509 ARG A C 1
ATOM 3876 O O . ARG A 1 509 ? 39.550 15.896 5.719 1.00 94.81 509 ARG A O 1
ATOM 3883 N N . LEU A 1 510 ? 38.570 15.913 3.685 1.00 96.94 510 LEU A N 1
ATOM 3884 C CA . LEU A 1 510 ? 37.680 14.770 3.885 1.00 96.94 510 LEU A CA 1
ATOM 3885 C C . LEU A 1 510 ? 38.070 13.663 2.908 1.00 96.94 510 LEU A C 1
ATOM 3887 O O . LEU A 1 510 ? 38.014 13.869 1.696 1.00 96.94 510 LEU A O 1
ATOM 3891 N N . ASP A 1 511 ? 38.484 12.512 3.429 1.00 96.50 511 ASP A N 1
ATOM 3892 C CA . ASP A 1 511 ? 38.867 11.352 2.624 1.00 96.50 511 ASP A CA 1
ATOM 3893 C C . ASP A 1 511 ? 37.640 10.520 2.260 1.00 96.50 511 ASP A C 1
ATOM 3895 O O . ASP A 1 511 ? 37.011 9.923 3.127 1.00 96.50 511 ASP A O 1
ATOM 3899 N N . VAL A 1 512 ? 37.313 10.492 0.966 1.00 96.94 512 VAL A N 1
ATOM 3900 C CA . VAL A 1 512 ? 36.209 9.702 0.410 1.00 96.94 512 VAL A CA 1
ATOM 3901 C C . VAL A 1 512 ? 36.567 9.122 -0.952 1.00 96.94 512 VAL A C 1
ATOM 3903 O O . VAL A 1 512 ? 37.303 9.745 -1.724 1.00 96.94 512 VAL A O 1
ATOM 3906 N N . ASP A 1 513 ? 36.030 7.943 -1.253 1.00 95.69 513 ASP A N 1
ATOM 3907 C CA . ASP A 1 513 ? 36.274 7.251 -2.522 1.00 95.69 513 ASP A CA 1
ATOM 3908 C C . ASP A 1 513 ? 35.402 7.813 -3.649 1.00 95.69 513 ASP A C 1
ATOM 3910 O O . ASP A 1 513 ? 35.871 7.979 -4.780 1.00 95.69 513 ASP A O 1
ATOM 3914 N N . MET A 1 514 ? 34.151 8.146 -3.323 1.00 97.50 514 MET A N 1
ATOM 3915 C CA . MET A 1 514 ? 33.134 8.625 -4.257 1.00 97.50 514 MET A CA 1
ATOM 3916 C C . MET A 1 514 ? 32.616 10.012 -3.864 1.00 97.50 514 MET A C 1
ATOM 3918 O O . MET A 1 514 ? 32.484 10.340 -2.684 1.00 97.50 514 MET A O 1
ATOM 3922 N N . ILE A 1 515 ? 32.305 10.846 -4.854 1.00 97.94 515 ILE A N 1
ATOM 3923 C CA . ILE A 1 515 ? 31.710 12.171 -4.656 1.00 97.94 515 ILE A CA 1
ATOM 3924 C C . ILE A 1 515 ? 30.470 12.293 -5.539 1.00 97.94 515 ILE A C 1
ATOM 3926 O O . ILE A 1 515 ? 30.554 12.065 -6.741 1.00 97.94 515 ILE A O 1
ATOM 3930 N N . VAL A 1 516 ? 29.339 12.704 -4.968 1.00 97.38 516 VAL A N 1
ATOM 3931 C CA . VAL A 1 516 ? 28.109 13.019 -5.709 1.00 97.38 516 VAL A CA 1
ATOM 3932 C C . VAL A 1 516 ? 27.813 14.508 -5.572 1.00 97.38 516 VAL A C 1
ATOM 3934 O O . VAL A 1 516 ? 27.741 15.049 -4.471 1.00 97.38 516 VAL A O 1
ATOM 3937 N N . VAL A 1 517 ? 27.654 15.207 -6.689 1.00 96.25 517 VAL A N 1
ATOM 3938 C CA . VAL A 1 517 ? 27.428 16.651 -6.722 1.00 96.25 517 VAL A CA 1
ATOM 3939 C C . VAL A 1 517 ? 25.940 16.939 -6.893 1.00 96.25 517 VAL A C 1
ATOM 3941 O O . VAL A 1 517 ? 25.339 16.612 -7.913 1.00 96.25 517 VAL A O 1
ATOM 3944 N N . SER A 1 518 ? 25.356 17.605 -5.896 1.00 93.19 518 SER A N 1
ATOM 3945 C CA . SER A 1 518 ? 23.966 18.066 -5.880 1.00 93.19 518 SER A CA 1
ATOM 3946 C C . SER A 1 518 ? 23.878 19.498 -5.324 1.00 93.19 518 SER A C 1
ATOM 3948 O O . SER A 1 518 ? 23.137 19.802 -4.383 1.00 93.19 518 SER A O 1
ATOM 3950 N N . ALA A 1 519 ? 24.640 20.411 -5.929 1.00 88.69 519 ALA A N 1
ATOM 3951 C CA . ALA A 1 519 ? 24.777 21.804 -5.491 1.00 88.69 519 ALA A CA 1
ATOM 3952 C C . ALA A 1 519 ? 23.743 22.771 -6.117 1.00 88.69 519 ALA A C 1
ATOM 3954 O O . ALA A 1 519 ? 23.911 23.992 -6.066 1.00 88.69 519 ALA A O 1
ATOM 3955 N N . GLY A 1 520 ? 22.670 22.239 -6.711 1.00 87.38 520 GLY A N 1
ATOM 3956 C CA . GLY A 1 520 ? 21.631 22.994 -7.415 1.00 87.38 520 GLY A CA 1
ATOM 3957 C C . GLY A 1 520 ? 21.562 22.651 -8.903 1.00 87.38 520 GLY A C 1
ATOM 3958 O O . GLY A 1 520 ? 22.235 21.737 -9.368 1.00 87.38 520 GLY A O 1
ATOM 3959 N N . ILE A 1 521 ? 20.738 23.393 -9.641 1.00 89.31 521 ILE A N 1
ATOM 3960 C CA . ILE A 1 521 ? 20.482 23.187 -11.072 1.00 89.31 521 ILE A CA 1
ATOM 3961 C C . ILE A 1 521 ? 20.613 24.498 -11.853 1.00 89.31 521 ILE A C 1
ATOM 3963 O O . ILE A 1 521 ? 20.485 25.583 -11.272 1.00 89.31 521 ILE A O 1
ATOM 3967 N N . ARG A 1 522 ? 20.837 24.402 -13.166 1.00 91.50 522 ARG A N 1
ATOM 3968 C CA . ARG A 1 522 ? 20.805 25.525 -14.110 1.00 91.50 522 ARG A CA 1
ATOM 3969 C C . ARG A 1 522 ? 19.858 25.241 -15.277 1.00 91.50 522 ARG A C 1
ATOM 3971 O O . ARG A 1 522 ? 19.922 24.145 -15.824 1.00 91.50 522 ARG A O 1
ATOM 3978 N N . PRO A 1 523 ? 18.991 26.192 -15.666 1.00 94.94 523 PRO A N 1
ATOM 3979 C CA . PRO A 1 523 ? 18.130 26.042 -16.839 1.00 94.94 523 PRO A CA 1
ATOM 3980 C C . PRO A 1 523 ? 18.935 25.722 -18.100 1.00 94.94 523 PRO A C 1
ATOM 3982 O O . PRO A 1 523 ? 19.947 26.378 -18.342 1.00 94.94 523 PRO A O 1
ATOM 3985 N N . ARG A 1 524 ? 18.446 24.784 -18.917 1.00 94.69 524 ARG A N 1
ATOM 3986 C CA . ARG A 1 524 ? 19.021 24.487 -20.237 1.00 94.69 524 ARG A CA 1
ATOM 3987 C C . ARG A 1 524 ? 18.442 25.432 -21.283 1.00 94.69 524 ARG A C 1
ATOM 3989 O O . ARG A 1 524 ? 17.362 25.187 -21.826 1.00 94.69 524 ARG A O 1
ATOM 3996 N N . ASP A 1 525 ? 19.119 26.562 -21.482 1.00 95.69 525 ASP A N 1
ATOM 3997 C CA . ASP A 1 525 ? 18.700 27.658 -22.367 1.00 95.69 525 ASP A CA 1
ATOM 3998 C C . ASP A 1 525 ? 19.537 27.792 -23.649 1.00 95.69 525 ASP A C 1
ATOM 4000 O O . ASP A 1 525 ? 19.381 28.762 -24.395 1.00 95.69 525 ASP A O 1
ATOM 4004 N N . GLU A 1 526 ? 20.397 26.812 -23.935 1.00 94.62 526 GLU A N 1
ATOM 4005 C CA . GLU A 1 526 ? 21.411 26.865 -24.991 1.00 94.62 526 GLU A CA 1
ATOM 4006 C C . GLU A 1 526 ? 20.762 27.045 -26.368 1.00 94.62 526 GLU A C 1
ATOM 4008 O O . GLU A 1 526 ? 21.058 28.008 -27.078 1.00 94.62 526 GLU A O 1
ATOM 4013 N N . ILE A 1 527 ? 19.787 26.190 -26.701 1.00 95.19 527 ILE A N 1
ATOM 4014 C CA . ILE A 1 527 ? 19.073 26.245 -27.985 1.00 95.19 527 ILE A CA 1
ATOM 4015 C C . ILE A 1 527 ? 18.287 27.554 -28.157 1.00 95.19 527 ILE A C 1
ATOM 4017 O O . ILE A 1 527 ? 18.177 28.084 -29.262 1.00 95.19 527 ILE A O 1
ATOM 4021 N N . ALA A 1 528 ? 17.766 28.117 -27.062 1.00 95.94 528 ALA A N 1
ATOM 4022 C CA . ALA A 1 528 ? 17.035 29.380 -27.083 1.00 95.94 528 ALA A CA 1
ATOM 4023 C C . ALA A 1 528 ? 17.983 30.564 -27.311 1.00 95.94 528 ALA A C 1
ATOM 4025 O O . ALA A 1 528 ? 17.676 31.472 -28.087 1.00 95.94 528 ALA A O 1
ATOM 4026 N N . ARG A 1 529 ? 19.160 30.531 -26.677 1.00 94.56 529 ARG A N 1
ATOM 4027 C CA . ARG A 1 529 ? 20.224 31.522 -26.849 1.00 94.56 529 ARG A CA 1
ATOM 4028 C C . ARG A 1 529 ? 20.747 31.525 -28.283 1.00 94.56 529 ARG A C 1
ATOM 4030 O O . ARG A 1 529 ? 20.877 32.595 -28.874 1.00 94.56 529 ARG A O 1
ATOM 4037 N N . GLU A 1 530 ? 20.981 30.349 -28.859 1.00 93.25 530 GLU A N 1
ATOM 4038 C CA . GLU A 1 530 ? 21.391 30.197 -30.260 1.00 93.25 530 GLU A CA 1
ATOM 4039 C C . GLU A 1 530 ? 20.301 30.640 -31.247 1.00 93.25 530 GLU A C 1
ATOM 4041 O O . GLU A 1 530 ? 20.606 31.230 -32.284 1.00 93.25 530 GLU A O 1
ATOM 4046 N N . ALA A 1 531 ? 19.026 30.437 -30.901 1.00 93.88 531 ALA A N 1
ATOM 4047 C CA . ALA A 1 531 ? 17.877 30.920 -31.669 1.00 93.88 531 ALA A CA 1
ATOM 4048 C C . ALA A 1 531 ? 17.618 32.438 -31.522 1.00 93.88 531 ALA A C 1
ATOM 4050 O O . ALA A 1 531 ? 16.670 32.974 -32.108 1.00 93.88 531 ALA A O 1
ATOM 4051 N N . GLY A 1 532 ? 18.422 33.151 -30.726 1.00 94.94 532 GLY A N 1
ATOM 4052 C CA . GLY A 1 532 ? 18.253 34.582 -30.471 1.00 94.94 532 GLY A CA 1
ATOM 4053 C C . GLY A 1 532 ? 16.985 34.921 -29.680 1.00 94.94 532 GLY A C 1
ATOM 4054 O O . GLY A 1 532 ? 16.434 36.012 -29.844 1.00 94.94 532 GLY A O 1
ATOM 4055 N N . LEU A 1 533 ? 16.487 33.991 -28.860 1.00 96.94 533 LEU A N 1
ATOM 4056 C CA . LEU A 1 533 ? 15.408 34.251 -27.910 1.00 96.94 533 LEU A CA 1
ATOM 4057 C C . LEU A 1 533 ? 15.945 34.982 -26.677 1.00 96.94 533 LEU A C 1
ATOM 4059 O O . LEU A 1 533 ? 17.111 34.855 -26.297 1.00 96.94 533 LEU A O 1
ATOM 4063 N N . LYS A 1 534 ? 15.081 35.770 -26.034 1.00 97.44 534 LYS A N 1
ATOM 4064 C CA . LYS A 1 534 ? 15.451 36.495 -24.818 1.00 97.44 534 LYS A CA 1
ATOM 4065 C C . LYS A 1 534 ? 15.683 35.511 -23.664 1.00 97.44 534 LYS A C 1
ATOM 4067 O O . LYS A 1 534 ? 14.771 34.795 -23.264 1.00 97.44 534 LYS A O 1
ATOM 4072 N N . VAL A 1 535 ? 16.882 35.537 -23.091 1.00 97.50 535 VAL A N 1
ATOM 4073 C CA . VAL A 1 535 ? 17.280 34.739 -21.919 1.00 97.50 535 VAL A CA 1
ATOM 4074 C C . VAL A 1 535 ? 17.670 35.652 -20.755 1.00 97.50 535 VAL A C 1
ATOM 4076 O O . VAL A 1 535 ? 18.081 36.797 -20.964 1.00 97.50 535 VAL A O 1
ATOM 4079 N N . GLY A 1 536 ? 17.512 35.174 -19.522 1.00 93.69 536 GLY A N 1
ATOM 4080 C CA . GLY A 1 536 ? 17.885 35.913 -18.317 1.00 93.69 536 GLY A CA 1
ATOM 4081 C C . GLY A 1 536 ? 19.398 36.050 -18.136 1.00 93.69 536 GLY A C 1
ATOM 4082 O O . GLY A 1 536 ? 20.178 35.222 -18.603 1.00 93.69 536 GLY A O 1
ATOM 4083 N N . GLU A 1 537 ? 19.830 37.064 -17.379 1.00 88.31 537 GLU A N 1
ATOM 4084 C CA . GLU A 1 537 ? 21.258 37.296 -17.081 1.00 88.31 537 GLU A CA 1
ATOM 4085 C C . GLU A 1 537 ? 21.922 36.117 -16.352 1.00 88.31 537 GLU A C 1
ATOM 4087 O O . GLU A 1 537 ? 23.117 35.877 -16.508 1.00 88.31 537 GLU A O 1
ATOM 4092 N N . ARG A 1 538 ? 21.145 35.370 -15.557 1.00 85.75 538 ARG A N 1
ATOM 4093 C CA . ARG A 1 538 ? 21.589 34.174 -14.819 1.00 85.75 538 ARG A CA 1
ATOM 4094 C C . ARG A 1 538 ? 21.139 32.859 -15.470 1.00 85.75 538 ARG A C 1
ATOM 4096 O O . ARG A 1 538 ? 21.249 31.813 -14.837 1.00 85.75 538 ARG A O 1
ATOM 4103 N N . GLY A 1 539 ? 20.660 32.929 -16.709 1.00 91.12 539 GLY A N 1
ATOM 4104 C CA . GLY A 1 539 ? 20.070 31.820 -17.452 1.00 91.12 539 GLY A CA 1
ATOM 4105 C C . GLY A 1 539 ? 18.545 31.729 -17.326 1.00 91.12 539 GLY A C 1
ATOM 4106 O O . GLY A 1 539 ? 17.933 32.430 -16.516 1.00 91.12 539 GLY A O 1
ATOM 4107 N N . GLY A 1 540 ? 17.947 30.872 -18.151 1.00 95.94 540 GLY A N 1
ATOM 4108 C CA . GLY A 1 540 ? 16.506 30.654 -18.275 1.00 95.94 540 GLY A CA 1
ATOM 4109 C C . GLY A 1 540 ? 15.869 31.478 -19.397 1.00 95.94 540 GLY A C 1
ATOM 4110 O O . GLY A 1 540 ? 16.255 32.620 -19.660 1.00 95.94 540 GLY A O 1
ATOM 4111 N N . ILE A 1 541 ? 14.879 30.891 -20.063 1.00 98.19 541 ILE A N 1
ATOM 4112 C CA . ILE A 1 541 ? 14.204 31.447 -21.239 1.00 98.19 541 ILE A CA 1
ATOM 4113 C C . ILE A 1 541 ? 13.097 32.391 -20.778 1.00 98.19 541 ILE A C 1
ATOM 4115 O O . ILE A 1 541 ? 12.174 31.966 -20.090 1.00 98.19 541 ILE A O 1
ATOM 4119 N N . VAL A 1 542 ? 13.176 33.676 -21.128 1.00 98.19 542 VAL A N 1
ATOM 4120 C CA . VAL A 1 542 ? 12.193 34.671 -20.677 1.00 98.19 542 VAL A CA 1
ATOM 4121 C C . VAL A 1 542 ? 10.855 34.421 -21.360 1.00 98.19 542 VAL A C 1
ATOM 4123 O O . VAL A 1 542 ? 10.779 34.450 -22.590 1.00 98.19 542 VAL A O 1
ATOM 4126 N N . VAL A 1 543 ? 9.809 34.256 -20.551 1.00 97.81 543 VAL A N 1
ATOM 4127 C CA . VAL A 1 543 ? 8.438 34.035 -21.020 1.00 97.81 543 VAL A CA 1
ATOM 4128 C C . VAL A 1 543 ? 7.444 35.036 -20.432 1.00 97.81 543 VAL A C 1
ATOM 4130 O O . VAL A 1 543 ? 7.686 35.612 -19.366 1.00 97.81 543 VAL A O 1
ATOM 4133 N N . ASP A 1 544 ? 6.340 35.258 -21.144 1.00 96.00 544 ASP A N 1
ATOM 4134 C CA . ASP A 1 544 ? 5.201 36.060 -20.685 1.00 96.00 544 ASP A CA 1
ATOM 4135 C C . ASP A 1 544 ? 4.161 35.229 -19.897 1.00 96.00 544 ASP A C 1
ATOM 4137 O O . ASP A 1 544 ? 4.378 34.055 -19.596 1.00 96.00 544 ASP A O 1
ATOM 4141 N N . ASP A 1 545 ? 3.017 35.835 -19.555 1.00 94.56 545 ASP A N 1
ATOM 4142 C CA . ASP A 1 545 ? 1.919 35.176 -18.824 1.00 94.56 545 ASP A CA 1
ATOM 4143 C C . ASP A 1 545 ? 1.264 34.029 -19.607 1.00 94.56 545 ASP A C 1
ATOM 4145 O O . ASP A 1 545 ? 0.630 33.162 -19.013 1.00 94.56 545 ASP A O 1
ATOM 4149 N N . LYS A 1 546 ? 1.409 33.993 -20.935 1.00 94.50 546 LYS A N 1
ATOM 4150 C CA . LYS A 1 546 ? 0.961 32.881 -21.790 1.00 94.50 546 LYS A CA 1
ATOM 4151 C C . LYS A 1 546 ? 2.074 31.871 -22.049 1.00 94.50 546 LYS A C 1
ATOM 4153 O O . LYS A 1 546 ? 1.879 30.937 -22.824 1.00 94.50 546 LYS A O 1
ATOM 4158 N N . LEU A 1 547 ? 3.222 32.065 -21.401 1.00 97.31 547 LEU A N 1
ATOM 4159 C CA . LEU A 1 547 ? 4.432 31.264 -21.523 1.00 97.31 547 LEU A CA 1
ATOM 4160 C C . LEU A 1 547 ? 5.071 31.325 -22.920 1.00 97.31 547 LEU A C 1
ATOM 4162 O O . LEU A 1 547 ? 5.899 30.479 -23.270 1.00 97.31 547 LEU A O 1
ATOM 4166 N N . ALA A 1 548 ? 4.716 32.342 -23.710 1.00 96.81 548 ALA A N 1
ATOM 4167 C CA . ALA A 1 548 ? 5.339 32.618 -24.994 1.00 96.81 548 ALA A CA 1
ATOM 4168 C C . ALA A 1 548 ? 6.701 33.288 -24.777 1.00 96.81 548 ALA A C 1
ATOM 4170 O O . ALA A 1 548 ? 6.877 34.139 -23.900 1.00 96.81 548 ALA A O 1
ATOM 4171 N N . CYS A 1 549 ? 7.683 32.896 -25.583 1.00 97.62 549 CYS A N 1
ATOM 4172 C CA . CYS A 1 549 ? 9.004 33.507 -25.620 1.00 97.62 549 CYS A CA 1
ATOM 4173 C C . CYS A 1 549 ? 8.958 34.865 -26.346 1.00 97.62 549 CYS A C 1
ATOM 4175 O O . CYS A 1 549 ? 7.914 35.364 -26.759 1.00 97.62 549 CYS A O 1
ATOM 4177 N N . SER A 1 550 ? 10.127 35.465 -26.594 1.00 95.75 550 SER A N 1
ATOM 4178 C CA . SER A 1 550 ? 10.234 36.652 -27.463 1.00 95.75 550 SER A CA 1
ATOM 4179 C C . SER A 1 550 ? 9.786 36.416 -28.918 1.00 95.75 550 SER A C 1
ATOM 4181 O O . SER A 1 550 ? 9.712 37.369 -29.690 1.00 95.75 550 SER A O 1
ATOM 4183 N N . ASP A 1 551 ? 9.543 35.161 -29.299 1.00 96.31 551 ASP A N 1
ATOM 4184 C CA . ASP A 1 551 ? 8.859 34.769 -30.527 1.00 96.31 551 ASP A CA 1
ATOM 4185 C C . ASP A 1 551 ? 7.478 34.197 -30.159 1.00 96.31 551 ASP A C 1
ATOM 4187 O O . ASP A 1 551 ? 7.436 33.274 -29.345 1.00 96.31 551 ASP A O 1
ATOM 4191 N N . PRO A 1 552 ? 6.367 34.712 -30.716 1.00 93.44 552 PRO A N 1
ATOM 4192 C CA . PRO A 1 552 ? 5.019 34.279 -30.339 1.00 93.44 552 PRO A CA 1
ATOM 4193 C C . PRO A 1 552 ? 4.688 32.837 -30.750 1.00 93.44 552 PRO A C 1
ATOM 4195 O O . PRO A 1 552 ? 3.725 32.277 -30.234 1.00 93.44 552 PRO A O 1
ATOM 4198 N N . ASP A 1 553 ? 5.467 32.242 -31.658 1.00 96.75 553 ASP A N 1
ATOM 4199 C CA . ASP A 1 553 ? 5.281 30.860 -32.103 1.00 96.75 553 ASP A CA 1
ATOM 4200 C C . ASP A 1 553 ? 6.155 29.865 -31.306 1.00 96.75 553 ASP A C 1
ATOM 4202 O O . ASP A 1 553 ? 6.176 28.666 -31.600 1.00 96.75 553 ASP A O 1
ATOM 4206 N N . ILE A 1 554 ? 6.887 30.340 -30.290 1.00 98.31 554 ILE A N 1
ATOM 4207 C CA . ILE A 1 554 ? 7.761 29.522 -29.442 1.00 98.31 554 ILE A CA 1
ATOM 4208 C C . ILE A 1 554 ? 7.393 29.727 -27.973 1.00 98.31 554 ILE A C 1
ATOM 4210 O O . ILE A 1 554 ? 7.350 30.851 -27.480 1.00 98.31 554 ILE A O 1
ATOM 4214 N N . PHE A 1 555 ? 7.186 28.629 -27.256 1.00 98.56 555 PHE A N 1
ATOM 4215 C CA . PHE A 1 555 ? 6.844 28.600 -25.837 1.00 98.56 555 PHE A CA 1
ATOM 4216 C C . PHE A 1 555 ? 7.964 27.935 -25.039 1.00 98.56 555 PHE A C 1
ATOM 4218 O O . PHE A 1 555 ? 8.699 27.106 -25.580 1.00 98.56 555 PHE A O 1
ATOM 4225 N N . ALA A 1 556 ? 8.077 28.251 -23.749 1.00 98.50 556 ALA A N 1
ATOM 4226 C CA . ALA A 1 556 ? 8.956 27.526 -22.833 1.00 98.50 556 ALA A CA 1
ATOM 4227 C C . ALA A 1 556 ? 8.233 27.190 -21.525 1.00 98.50 556 ALA A C 1
ATOM 4229 O O . ALA A 1 556 ? 7.534 28.031 -20.961 1.00 98.50 556 ALA A O 1
ATOM 4230 N N . ILE A 1 557 ? 8.406 25.956 -21.047 1.00 98.00 557 ILE A N 1
ATOM 4231 C CA . ILE A 1 557 ? 7.716 25.407 -19.872 1.00 98.00 557 ILE A CA 1
ATOM 4232 C C . ILE A 1 557 ? 8.675 24.621 -18.966 1.00 98.00 557 ILE A C 1
ATOM 4234 O O . ILE A 1 557 ? 9.696 24.084 -19.403 1.00 98.00 557 ILE A O 1
ATOM 4238 N N . GLY A 1 558 ? 8.340 24.526 -17.678 1.00 95.94 558 GLY A N 1
ATOM 4239 C CA . GLY A 1 558 ? 9.154 23.829 -16.678 1.00 95.94 558 GLY A CA 1
ATOM 4240 C C . GLY A 1 558 ? 10.424 24.593 -16.284 1.00 95.94 558 GLY A C 1
ATOM 4241 O O . GLY A 1 558 ? 10.481 25.816 -16.375 1.00 95.94 558 GLY A O 1
ATOM 4242 N N . GLU A 1 559 ? 11.462 23.873 -15.843 1.00 94.50 559 GLU A N 1
ATOM 4243 C CA . GLU A 1 559 ? 12.679 24.466 -15.248 1.00 94.50 559 GLU A CA 1
ATOM 4244 C C . GLU A 1 559 ? 13.506 25.328 -16.221 1.00 94.50 559 GLU A C 1
ATOM 4246 O O . GLU A 1 559 ? 14.343 26.117 -15.783 1.00 94.50 559 GLU A O 1
ATOM 4251 N N . CYS A 1 560 ? 13.282 25.195 -17.533 1.00 96.50 560 CYS A N 1
ATOM 4252 C CA . CYS A 1 560 ? 13.949 26.022 -18.537 1.00 96.50 560 CYS A CA 1
ATOM 4253 C C . CYS A 1 560 ? 13.347 27.436 -18.647 1.00 96.50 560 CYS A C 1
ATOM 4255 O O . CYS A 1 560 ? 14.014 28.352 -19.132 1.00 96.50 560 CYS A O 1
ATOM 4257 N N . ALA A 1 561 ? 12.108 27.630 -18.178 1.00 97.44 561 ALA A N 1
ATOM 4258 C CA . ALA A 1 561 ? 11.372 28.881 -18.290 1.00 97.44 561 ALA A CA 1
ATOM 4259 C C . ALA A 1 561 ? 11.687 29.847 -17.134 1.00 97.44 561 ALA A C 1
ATOM 4261 O O . ALA A 1 561 ? 11.692 29.482 -15.956 1.00 97.44 561 ALA A O 1
ATOM 4262 N N . LEU A 1 562 ? 11.908 31.112 -17.485 1.00 96.75 562 LEU A N 1
ATOM 4263 C CA . LEU A 1 562 ? 12.108 32.238 -16.581 1.00 96.75 562 LEU A CA 1
ATOM 4264 C C . LEU A 1 562 ? 10.866 33.137 -16.630 1.00 96.75 562 LEU A C 1
ATOM 4266 O O . LEU A 1 562 ? 10.767 34.046 -17.458 1.00 96.75 562 LEU A O 1
ATOM 4270 N N . TYR A 1 563 ? 9.927 32.884 -15.721 1.00 95.88 563 TYR A N 1
ATOM 4271 C CA . TYR A 1 563 ? 8.681 33.638 -15.600 1.00 95.88 563 TYR A CA 1
ATOM 4272 C C . TYR A 1 563 ? 8.816 34.721 -14.528 1.00 95.88 563 TYR A C 1
ATOM 4274 O O . TYR A 1 563 ? 9.183 34.427 -13.392 1.00 95.88 563 TYR A O 1
ATOM 4282 N N . ALA A 1 564 ? 8.543 35.981 -14.878 1.00 91.50 564 ALA A N 1
ATOM 4283 C CA . ALA A 1 564 ? 8.615 37.123 -13.955 1.00 91.50 564 ALA A CA 1
ATOM 4284 C C . ALA A 1 564 ? 9.927 37.198 -13.129 1.00 91.50 564 ALA A C 1
ATOM 4286 O O . ALA A 1 564 ? 9.940 37.645 -11.983 1.00 91.50 564 ALA A O 1
ATOM 4287 N N . GLY A 1 565 ? 11.049 36.757 -13.715 1.00 89.31 565 GLY A N 1
ATOM 4288 C CA . GLY A 1 565 ? 12.362 36.722 -13.058 1.00 89.31 565 GLY A CA 1
ATOM 4289 C C . GLY A 1 565 ? 12.606 35.515 -12.142 1.00 89.31 565 GLY A C 1
ATOM 4290 O O . GLY A 1 565 ? 13.639 35.475 -11.474 1.00 89.31 565 GLY A O 1
ATOM 4291 N N . MET A 1 566 ? 11.702 34.533 -12.125 1.00 89.25 566 MET A N 1
ATOM 4292 C CA . MET A 1 566 ? 11.771 33.327 -11.302 1.00 89.25 566 MET A CA 1
ATOM 4293 C C . MET A 1 566 ? 11.826 32.051 -12.153 1.00 89.25 566 MET A C 1
ATOM 4295 O O . MET A 1 566 ? 11.135 31.928 -13.163 1.00 89.25 566 MET A O 1
ATOM 4299 N N . ILE A 1 567 ? 12.641 31.089 -11.711 1.00 90.62 567 ILE A N 1
ATOM 4300 C CA . ILE A 1 567 ? 12.691 29.721 -12.244 1.00 90.62 567 ILE A CA 1
ATOM 4301 C C . ILE A 1 567 ? 12.051 28.795 -11.212 1.00 90.62 567 ILE A C 1
ATOM 4303 O O . ILE A 1 567 ? 12.447 28.792 -10.042 1.00 90.62 567 ILE A O 1
ATOM 4307 N N . TYR A 1 568 ? 11.083 27.996 -11.649 1.00 87.44 568 TYR A N 1
ATOM 4308 C CA . TYR A 1 568 ? 10.359 27.065 -10.790 1.00 87.44 568 TYR A CA 1
ATOM 4309 C C . TYR A 1 568 ? 10.986 25.669 -10.869 1.00 87.44 568 TYR A C 1
ATOM 4311 O O . TYR A 1 568 ? 10.752 24.926 -11.814 1.00 87.44 568 TYR A O 1
ATOM 4319 N N . GLY A 1 569 ? 11.780 25.310 -9.857 1.00 80.94 569 GLY A N 1
ATOM 4320 C CA . GLY A 1 569 ? 12.422 23.991 -9.717 1.00 80.94 569 GLY A CA 1
ATOM 4321 C C . GLY A 1 569 ? 11.520 22.917 -9.098 1.00 80.94 569 GLY A C 1
ATOM 4322 O O . GLY A 1 569 ? 11.984 22.148 -8.261 1.00 80.94 569 GLY A O 1
ATOM 4323 N N . LEU A 1 570 ? 10.221 22.934 -9.409 1.00 82.00 570 LEU A N 1
ATOM 4324 C CA . LEU A 1 570 ? 9.219 21.996 -8.895 1.00 82.00 570 LEU A CA 1
ATOM 4325 C C . LEU A 1 570 ? 8.358 21.482 -10.052 1.00 82.00 570 LEU A C 1
ATOM 4327 O O . LEU A 1 570 ? 8.072 22.217 -10.998 1.00 82.00 570 LEU A O 1
ATOM 4331 N N . VAL A 1 571 ? 7.898 20.234 -9.948 1.00 86.31 571 VAL A N 1
ATOM 4332 C CA . VAL A 1 571 ? 7.112 19.591 -11.011 1.00 86.31 571 VAL A CA 1
ATOM 4333 C C . VAL A 1 571 ? 5.719 20.206 -11.178 1.00 86.31 571 VAL A C 1
ATOM 4335 O O . VAL A 1 571 ? 5.288 20.424 -12.305 1.00 86.31 571 VAL A O 1
ATOM 4338 N N . ALA A 1 572 ? 5.039 20.542 -10.076 1.00 83.38 572 ALA A N 1
ATOM 4339 C CA . ALA A 1 572 ? 3.667 21.052 -10.108 1.00 83.38 572 ALA A CA 1
ATOM 4340 C C . ALA A 1 572 ? 3.534 22.380 -10.885 1.00 83.38 572 ALA A C 1
ATOM 4342 O O . ALA A 1 572 ? 2.740 22.413 -11.822 1.00 83.38 572 ALA A O 1
ATOM 4343 N N . PRO A 1 573 ? 4.369 23.415 -10.643 1.00 89.12 573 PRO A N 1
ATOM 4344 C CA . PRO A 1 573 ? 4.392 24.604 -11.499 1.00 89.12 573 PRO A CA 1
ATOM 4345 C C . PRO A 1 573 ? 4.647 24.282 -12.976 1.00 89.12 573 PRO A C 1
ATOM 4347 O O . PRO A 1 573 ? 4.079 24.917 -13.857 1.00 89.12 573 PRO A O 1
ATOM 4350 N N . GLY A 1 574 ? 5.493 23.288 -13.266 1.00 93.38 574 GLY A N 1
ATOM 4351 C CA . GLY A 1 574 ? 5.740 22.836 -14.634 1.00 93.38 574 GLY A CA 1
ATOM 4352 C C . GLY A 1 574 ? 4.507 22.208 -15.290 1.00 93.38 574 GLY A C 1
ATOM 4353 O O . GLY A 1 574 ? 4.280 22.418 -16.478 1.00 93.38 574 GLY A O 1
ATOM 4354 N N . TYR A 1 575 ? 3.686 21.479 -14.533 1.00 94.19 575 TYR A N 1
ATOM 4355 C CA . TYR A 1 575 ? 2.414 20.938 -15.019 1.00 94.19 575 TYR A CA 1
ATOM 4356 C C . TYR A 1 575 ? 1.389 22.039 -15.288 1.00 94.19 575 TYR A C 1
ATOM 4358 O O . TYR A 1 575 ? 0.768 22.016 -16.349 1.00 94.19 575 TYR A O 1
ATOM 4366 N N . ASP A 1 576 ? 1.287 23.033 -14.402 1.00 92.00 576 ASP A N 1
ATOM 4367 C CA . ASP A 1 576 ? 0.433 24.208 -14.618 1.00 92.00 576 ASP A CA 1
ATOM 4368 C C . ASP A 1 576 ? 0.857 24.959 -15.890 1.00 92.00 576 ASP A C 1
ATOM 4370 O O . ASP A 1 576 ? 0.025 25.363 -16.703 1.00 92.00 576 ASP A O 1
ATOM 4374 N N . MET A 1 577 ? 2.171 25.091 -16.109 1.00 97.12 577 MET A N 1
ATOM 4375 C CA . MET A 1 577 ? 2.718 25.674 -17.333 1.00 97.12 577 MET A CA 1
ATOM 4376 C C . MET A 1 577 ? 2.356 24.861 -18.583 1.00 97.12 577 MET A C 1
ATOM 4378 O O . MET A 1 577 ? 1.943 25.428 -19.595 1.00 97.12 577 MET A O 1
ATOM 4382 N N . ALA A 1 578 ? 2.494 23.535 -18.523 1.00 97.25 578 ALA A N 1
ATOM 4383 C CA . ALA A 1 578 ? 2.151 22.640 -19.624 1.00 97.25 578 ALA A CA 1
ATOM 4384 C C . ALA A 1 578 ? 0.662 22.729 -19.998 1.00 97.25 578 ALA A C 1
ATOM 4386 O O . ALA A 1 578 ? 0.321 22.827 -21.178 1.00 97.25 578 ALA A O 1
ATOM 4387 N N . GLU A 1 579 ? -0.220 22.744 -18.999 1.00 95.62 579 GLU A N 1
ATOM 4388 C CA . GLU A 1 579 ? -1.664 22.877 -19.185 1.00 95.62 579 GLU A CA 1
ATOM 4389 C C . GLU A 1 579 ? -2.050 24.250 -19.752 1.00 95.62 579 GLU A C 1
ATOM 4391 O O . GLU A 1 579 ? -2.868 24.335 -20.675 1.00 95.62 579 GLU A O 1
ATOM 4396 N N . ALA A 1 580 ? -1.414 25.323 -19.271 1.00 95.62 580 ALA A N 1
ATOM 4397 C CA . ALA A 1 580 ? -1.629 26.669 -19.788 1.00 95.62 580 ALA A CA 1
ATOM 4398 C C . ALA A 1 580 ? -1.249 26.776 -21.274 1.00 95.62 580 ALA A C 1
ATOM 4400 O O . ALA A 1 580 ? -2.055 27.264 -22.069 1.00 95.62 580 ALA A O 1
ATOM 4401 N N . VAL A 1 581 ? -0.077 26.268 -21.682 1.00 97.56 581 VAL A N 1
ATOM 4402 C CA . VAL A 1 581 ? 0.334 26.282 -23.101 1.00 97.56 581 VAL A CA 1
ATOM 4403 C C . VAL A 1 581 ? -0.586 25.412 -23.958 1.00 97.56 581 VAL A C 1
ATOM 4405 O O . VAL A 1 581 ? -1.010 25.854 -25.025 1.00 97.56 581 VAL A O 1
ATOM 4408 N N . ALA A 1 582 ? -0.958 24.211 -23.499 1.00 96.88 582 ALA A N 1
ATOM 4409 C CA . ALA A 1 582 ? -1.892 23.348 -24.226 1.00 96.88 582 ALA A CA 1
ATOM 4410 C C . ALA A 1 582 ? -3.259 24.031 -24.439 1.00 96.88 582 ALA A C 1
ATOM 4412 O O . ALA A 1 582 ? -3.829 23.963 -25.530 1.00 96.88 582 ALA A O 1
ATOM 4413 N N . THR A 1 583 ? -3.752 24.753 -23.428 1.00 94.50 583 THR A N 1
ATOM 4414 C CA . THR A 1 583 ? -4.995 25.536 -23.507 1.00 94.50 583 THR A CA 1
ATOM 4415 C C . THR A 1 583 ? -4.872 26.700 -24.491 1.00 94.50 583 THR A C 1
ATOM 4417 O O . THR A 1 583 ? -5.759 26.909 -25.316 1.00 94.50 583 THR A O 1
ATOM 4420 N N . VAL A 1 584 ? -3.767 27.454 -24.443 1.00 94.12 584 VAL A N 1
ATOM 4421 C CA . VAL A 1 584 ? -3.517 28.578 -25.362 1.00 94.12 584 VAL A CA 1
ATOM 4422 C C . VAL A 1 584 ? -3.455 28.097 -26.814 1.00 94.12 584 VAL A C 1
ATOM 4424 O O . VAL A 1 584 ? -4.084 28.699 -27.685 1.00 94.12 584 VAL A O 1
ATOM 4427 N N . LEU A 1 585 ? -2.747 26.995 -27.084 1.00 94.31 585 LEU A N 1
ATOM 4428 C CA . LEU A 1 585 ? -2.600 26.450 -28.437 1.00 94.31 585 LEU A CA 1
ATOM 4429 C C . LEU A 1 585 ? -3.922 25.926 -29.011 1.00 94.31 585 LEU A C 1
ATOM 4431 O O . LEU A 1 585 ? -4.170 26.082 -30.204 1.00 94.31 585 LEU A O 1
ATOM 4435 N N . THR A 1 586 ? -4.802 25.378 -28.173 1.00 92.88 586 THR A N 1
ATOM 4436 C CA . THR A 1 586 ? -6.131 24.879 -28.578 1.00 92.88 586 THR A CA 1
ATOM 4437 C C . THR A 1 586 ? -7.211 25.969 -28.634 1.00 92.88 586 THR A C 1
ATOM 4439 O O . THR A 1 586 ? -8.378 25.679 -28.894 1.00 92.88 586 THR A O 1
ATOM 4442 N N . GLY A 1 587 ? -6.831 27.242 -28.470 1.00 86.56 587 GLY A N 1
ATOM 4443 C CA . GLY A 1 587 ? -7.714 28.400 -28.645 1.00 86.56 587 GLY A CA 1
ATOM 4444 C C . GLY A 1 587 ? -8.411 28.886 -27.371 1.00 86.56 587 GLY A C 1
ATOM 4445 O O . GLY A 1 587 ? -9.272 29.763 -27.451 1.00 86.56 587 GLY A O 1
ATOM 4446 N N . GLY A 1 588 ? -8.050 28.346 -26.205 1.00 88.81 588 GLY A N 1
ATOM 4447 C CA . GLY A 1 588 ? -8.506 28.816 -24.900 1.00 88.81 588 GLY A CA 1
ATOM 4448 C C . GLY A 1 588 ? -7.731 30.033 -24.378 1.00 88.81 588 GLY A C 1
ATOM 4449 O O . GLY A 1 588 ? -6.771 30.518 -24.980 1.00 88.81 588 GLY A O 1
ATOM 4450 N N . THR A 1 589 ? -8.149 30.540 -23.215 1.00 86.69 589 THR A N 1
ATOM 4451 C CA . THR A 1 589 ? -7.527 31.689 -22.538 1.00 86.69 589 THR A CA 1
ATOM 4452 C C . THR A 1 589 ? -7.003 31.276 -21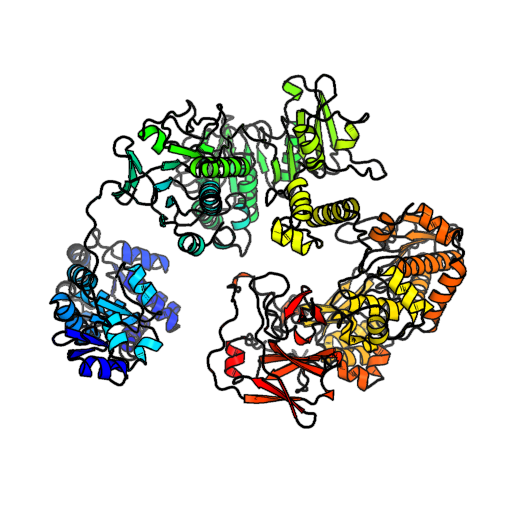.164 1.00 86.69 589 THR A C 1
ATOM 4454 O O . THR A 1 589 ? -7.694 31.451 -20.163 1.00 86.69 589 THR A O 1
ATOM 4457 N N . ALA A 1 590 ? -5.792 30.722 -21.122 1.00 88.88 590 ALA A N 1
ATOM 4458 C CA . ALA A 1 590 ? -5.072 30.424 -19.885 1.00 88.88 590 ALA A CA 1
ATOM 4459 C C . ALA A 1 590 ? -3.864 31.357 -19.714 1.00 88.88 590 ALA A C 1
ATOM 4461 O O . ALA A 1 590 ? -3.313 31.863 -20.695 1.00 88.88 590 ALA A O 1
ATOM 4462 N N . SER A 1 591 ? -3.463 31.580 -18.464 1.00 88.88 591 SER A N 1
ATOM 4463 C CA . SER A 1 591 ? -2.257 32.328 -18.107 1.00 88.88 591 SER A CA 1
ATOM 4464 C C . SER A 1 591 ? -1.610 31.740 -16.859 1.00 88.88 591 SER A C 1
ATOM 4466 O O . SER A 1 591 ? -2.317 31.394 -15.914 1.00 88.88 591 SER A O 1
ATOM 4468 N N . PHE A 1 592 ? -0.283 31.688 -16.827 1.00 92.06 592 PHE A N 1
ATOM 4469 C CA . PHE A 1 592 ? 0.492 31.344 -15.644 1.00 92.06 592 PHE A CA 1
ATOM 4470 C C . PHE A 1 592 ? 0.818 32.618 -14.860 1.00 92.06 592 PHE A C 1
ATOM 4472 O O . PHE A 1 592 ? 1.404 33.543 -15.410 1.00 92.06 592 PHE A O 1
ATOM 4479 N N . SER A 1 593 ? 0.438 32.668 -13.582 1.00 87.81 593 SER A N 1
ATOM 4480 C CA . SER A 1 593 ? 0.625 33.832 -12.699 1.00 87.81 593 SER A CA 1
ATOM 4481 C C . SER A 1 593 ? 1.661 33.588 -11.595 1.00 87.81 593 SER A C 1
ATOM 4483 O O . SER A 1 593 ? 1.632 34.235 -10.546 1.00 87.81 593 SER A O 1
ATOM 4485 N N . GLY A 1 594 ? 2.552 32.617 -11.803 1.00 85.06 594 GLY A N 1
ATOM 4486 C CA . GLY A 1 594 ? 3.458 32.099 -10.783 1.00 85.06 594 GLY A CA 1
ATOM 4487 C C . GLY A 1 594 ? 2.848 30.958 -9.968 1.00 85.06 594 GLY A C 1
ATOM 4488 O O . GLY A 1 594 ? 1.662 30.656 -10.078 1.00 85.06 594 GLY A O 1
ATOM 4489 N N . ALA A 1 595 ? 3.678 30.322 -9.142 1.00 80.50 595 ALA A N 1
ATOM 4490 C CA . ALA A 1 595 ? 3.279 29.175 -8.337 1.00 80.50 595 ALA A CA 1
ATOM 4491 C C . ALA A 1 595 ? 3.784 29.247 -6.893 1.00 80.50 595 ALA A C 1
ATOM 4493 O O . ALA A 1 595 ? 4.747 29.947 -6.568 1.00 80.50 595 ALA A O 1
ATOM 4494 N N . ASP A 1 596 ? 3.110 28.493 -6.031 1.00 77.94 596 ASP A N 1
ATOM 4495 C CA . ASP A 1 596 ? 3.479 28.320 -4.635 1.00 77.94 596 ASP A CA 1
ATOM 4496 C C . ASP A 1 596 ? 4.705 27.401 -4.504 1.00 77.94 596 ASP A C 1
ATOM 4498 O O . ASP A 1 596 ? 4.730 26.298 -5.047 1.00 77.94 596 ASP A O 1
ATOM 4502 N N . MET A 1 597 ? 5.721 27.862 -3.770 1.00 79.12 597 MET A N 1
ATOM 4503 C CA . MET A 1 597 ? 6.967 27.123 -3.523 1.00 79.12 597 MET A CA 1
ATOM 4504 C C . MET A 1 597 ? 6.893 26.229 -2.277 1.00 79.12 597 MET A C 1
ATOM 4506 O O . MET A 1 597 ? 7.889 25.614 -1.881 1.00 79.12 597 MET A O 1
ATOM 4510 N N . SER A 1 598 ? 5.722 26.160 -1.644 1.00 83.94 598 SER A N 1
ATOM 4511 C CA . SER A 1 598 ? 5.457 25.266 -0.524 1.00 83.94 598 SER A CA 1
ATOM 4512 C C . SER A 1 598 ? 5.770 23.818 -0.898 1.00 83.94 598 SER A C 1
ATOM 4514 O O . SER A 1 598 ? 5.407 23.335 -1.965 1.00 83.94 598 SER A O 1
ATOM 4516 N N . THR A 1 599 ? 6.456 23.111 -0.009 1.00 81.25 599 THR A N 1
ATOM 4517 C CA . THR A 1 599 ? 6.986 21.768 -0.253 1.00 81.25 599 THR A CA 1
ATOM 4518 C C . THR A 1 599 ? 6.809 20.928 1.007 1.00 81.25 599 THR A C 1
ATOM 4520 O O . THR A 1 599 ? 7.054 21.424 2.102 1.00 81.25 599 THR A O 1
ATOM 4523 N N . LYS A 1 600 ? 6.416 19.659 0.871 1.00 85.19 600 LYS A N 1
ATOM 4524 C CA . LYS A 1 600 ? 6.416 18.663 1.953 1.00 85.19 600 LYS A CA 1
ATOM 4525 C C . LYS A 1 600 ? 7.068 17.387 1.442 1.00 85.19 600 LYS A C 1
ATOM 4527 O O . LYS A 1 600 ? 6.606 16.825 0.455 1.00 85.19 600 LYS A O 1
ATOM 4532 N N . LEU A 1 601 ? 8.134 16.954 2.101 1.00 78.44 601 LEU A N 1
ATOM 4533 C CA . LEU A 1 601 ? 8.958 15.818 1.698 1.00 78.44 601 LEU A CA 1
ATOM 4534 C C . LEU A 1 601 ? 9.392 15.019 2.926 1.00 78.44 601 LEU A C 1
ATOM 4536 O O . LEU A 1 601 ? 9.329 15.506 4.056 1.00 78.44 601 LEU A O 1
ATOM 4540 N N . LYS A 1 602 ? 9.846 13.790 2.692 1.00 78.56 602 LYS A N 1
ATOM 4541 C CA . LYS A 1 602 ? 10.381 12.917 3.732 1.00 78.56 602 LYS A CA 1
ATOM 4542 C C . LYS A 1 602 ? 11.824 12.571 3.401 1.00 78.56 602 LYS A C 1
ATOM 4544 O O . LYS A 1 602 ? 12.078 11.699 2.583 1.00 78.56 602 LYS A O 1
ATOM 4549 N N . LEU A 1 603 ? 12.757 13.260 4.044 1.00 78.75 603 LEU A N 1
ATOM 4550 C CA . LEU A 1 603 ? 14.184 13.177 3.748 1.00 78.75 603 LEU A CA 1
ATOM 4551 C C . LEU A 1 603 ? 14.844 12.273 4.778 1.00 78.75 603 LEU A C 1
ATOM 4553 O O . LEU A 1 603 ? 14.755 12.549 5.973 1.00 78.75 603 LEU A O 1
ATOM 4557 N N . MET A 1 604 ? 15.471 11.179 4.341 1.00 76.25 604 MET A N 1
ATOM 4558 C CA . MET A 1 604 ? 16.076 10.199 5.257 1.00 76.25 604 MET A CA 1
ATOM 4559 C C . MET A 1 604 ? 15.094 9.682 6.330 1.00 76.25 604 MET A C 1
ATOM 4561 O O . MET A 1 604 ? 15.472 9.368 7.448 1.00 76.25 604 MET A O 1
ATOM 4565 N N . GLY A 1 605 ? 13.794 9.617 6.032 1.00 72.12 605 GLY A N 1
ATOM 4566 C CA . GLY A 1 605 ? 12.787 9.205 7.016 1.00 72.12 605 GLY A CA 1
ATOM 4567 C C . GLY A 1 605 ? 12.332 10.300 7.994 1.00 72.12 605 GLY A C 1
ATOM 4568 O O . GLY A 1 605 ? 11.458 10.027 8.815 1.00 72.12 605 GLY A O 1
ATOM 4569 N N . VAL A 1 606 ? 12.851 11.526 7.875 1.00 84.06 606 VAL A N 1
ATOM 4570 C CA . VAL A 1 606 ? 12.438 12.712 8.640 1.00 84.06 606 VAL A CA 1
ATOM 4571 C C . VAL A 1 606 ? 11.454 13.540 7.812 1.00 84.06 606 VAL A C 1
ATOM 4573 O O . VAL A 1 606 ? 11.754 13.911 6.678 1.00 84.06 606 VAL A O 1
ATOM 4576 N N . ASP A 1 607 ? 10.281 13.846 8.368 1.00 87.69 607 ASP A N 1
ATOM 4577 C CA . ASP A 1 607 ? 9.312 14.719 7.702 1.00 87.69 607 ASP A CA 1
ATOM 4578 C C . ASP A 1 607 ? 9.800 16.174 7.727 1.00 87.69 607 ASP A C 1
ATOM 4580 O O . ASP A 1 607 ? 10.130 16.711 8.785 1.00 87.69 607 ASP A O 1
ATOM 4584 N N . VAL A 1 608 ? 9.839 16.823 6.562 1.00 90.50 608 VAL A N 1
ATOM 4585 C CA . VAL A 1 608 ? 10.194 18.239 6.422 1.00 90.50 608 VAL A CA 1
ATOM 4586 C C . VAL A 1 608 ? 9.186 18.928 5.515 1.00 90.50 608 VAL A C 1
ATOM 4588 O O . VAL A 1 608 ? 8.897 18.465 4.412 1.00 90.50 608 VAL A O 1
ATOM 4591 N N . ALA A 1 609 ? 8.660 20.063 5.959 1.00 90.94 609 ALA A N 1
ATOM 4592 C CA . ALA A 1 609 ? 7.774 20.886 5.157 1.00 90.94 609 ALA A CA 1
ATOM 4593 C C . ALA A 1 609 ? 8.113 22.372 5.274 1.00 90.94 609 ALA A C 1
ATOM 4595 O O . ALA A 1 609 ? 8.502 22.852 6.333 1.00 90.94 609 ALA A O 1
ATOM 4596 N N . SER A 1 610 ? 7.909 23.113 4.192 1.00 92.12 610 SER A N 1
ATOM 4597 C CA . SER A 1 610 ? 7.912 24.573 4.167 1.00 92.12 610 SER A CA 1
ATOM 4598 C C . SER A 1 610 ? 6.666 25.058 3.448 1.00 92.12 610 SER A C 1
ATOM 4600 O O . SER A 1 610 ? 6.257 24.460 2.452 1.00 92.12 610 SER A O 1
ATOM 4602 N N . PHE A 1 611 ? 6.066 26.140 3.924 1.00 92.31 611 PHE A N 1
ATOM 4603 C CA . PHE A 1 611 ? 4.895 26.740 3.296 1.00 92.31 611 PHE A CA 1
ATOM 4604 C C . PHE A 1 611 ? 5.007 28.264 3.256 1.00 92.31 611 PHE A C 1
ATOM 4606 O O . PHE A 1 611 ? 5.649 28.855 4.123 1.00 92.31 611 PHE A O 1
ATOM 4613 N N . GLY A 1 612 ? 4.404 28.897 2.248 1.00 90.06 612 GLY A N 1
ATOM 4614 C CA . GLY A 1 612 ? 4.485 30.347 2.044 1.00 90.06 612 GLY A CA 1
ATOM 4615 C C . GLY A 1 612 ? 5.920 30.865 1.974 1.00 90.06 612 GLY A C 1
ATOM 4616 O O . GLY A 1 612 ? 6.789 30.236 1.372 1.00 90.06 612 GLY A O 1
ATOM 4617 N N . ASP A 1 613 ? 6.170 32.012 2.606 1.00 90.44 613 ASP A N 1
ATOM 4618 C CA . ASP A 1 613 ? 7.523 32.510 2.854 1.00 90.44 613 ASP A CA 1
ATOM 4619 C C . ASP A 1 613 ? 7.995 32.073 4.260 1.00 90.44 613 ASP A C 1
ATOM 4621 O O . ASP A 1 613 ? 7.639 32.717 5.254 1.00 90.44 613 ASP A O 1
ATOM 4625 N N . PRO A 1 614 ? 8.791 30.987 4.384 1.00 90.88 614 PRO A N 1
ATOM 4626 C CA . PRO A 1 614 ? 9.269 30.486 5.678 1.00 90.88 614 PRO A CA 1
ATOM 4627 C C . PRO A 1 614 ? 10.189 31.470 6.421 1.00 90.88 614 PRO A C 1
ATOM 4629 O O . PRO A 1 614 ? 10.439 31.283 7.617 1.00 90.88 614 PRO A O 1
ATOM 4632 N N . PHE A 1 615 ? 10.670 32.510 5.728 1.00 93.69 615 PHE A N 1
ATOM 4633 C CA . PHE A 1 615 ? 11.534 33.570 6.252 1.00 93.69 615 PHE A CA 1
ATOM 4634 C C . PHE A 1 615 ? 10.823 34.928 6.308 1.00 93.69 615 PHE A C 1
ATOM 4636 O O . PHE A 1 615 ? 11.469 35.974 6.396 1.00 93.69 615 PHE A O 1
ATOM 4643 N N . ALA A 1 616 ? 9.487 34.951 6.256 1.00 92.50 616 ALA A N 1
ATOM 4644 C CA . ALA A 1 616 ? 8.717 36.192 6.334 1.00 92.50 616 ALA A CA 1
ATOM 4645 C C . ALA A 1 616 ? 8.977 36.995 7.625 1.00 92.50 616 ALA A C 1
ATOM 4647 O O . ALA A 1 616 ? 8.715 38.198 7.669 1.00 92.50 616 ALA A O 1
ATOM 4648 N N . ASP A 1 617 ? 9.522 36.368 8.666 1.00 92.19 617 ASP A N 1
ATOM 4649 C CA . ASP A 1 617 ? 9.951 37.022 9.898 1.00 92.19 617 ASP A CA 1
ATOM 4650 C C . ASP A 1 617 ? 11.145 37.963 9.674 1.00 92.19 617 ASP A C 1
ATOM 4652 O O . ASP A 1 617 ? 11.207 39.028 10.286 1.00 92.19 617 ASP A O 1
ATOM 4656 N N . GLU A 1 618 ? 12.014 37.672 8.700 1.00 91.56 618 GLU A N 1
ATOM 4657 C CA . GLU A 1 618 ? 13.077 38.589 8.257 1.00 91.56 618 GLU A CA 1
ATOM 4658 C C . GLU A 1 618 ? 12.518 39.839 7.548 1.00 91.56 618 GLU A C 1
ATOM 4660 O O . GLU A 1 618 ? 13.202 40.855 7.419 1.00 91.56 618 GLU A O 1
ATOM 4665 N N . LYS A 1 619 ? 11.252 39.787 7.112 1.00 90.50 619 LYS A N 1
ATOM 4666 C CA . LYS A 1 619 ? 10.533 40.864 6.409 1.00 90.50 619 LYS A CA 1
ATOM 4667 C C . LYS A 1 619 ? 9.473 41.545 7.284 1.00 90.50 619 LYS A C 1
ATOM 4669 O O . LYS A 1 619 ? 8.607 42.247 6.765 1.00 90.50 619 LYS A O 1
ATOM 4674 N N . GLY A 1 620 ? 9.538 41.363 8.606 1.00 88.88 620 GLY A N 1
ATOM 4675 C CA . GLY A 1 620 ? 8.640 42.007 9.573 1.00 88.88 620 GLY A CA 1
ATOM 4676 C C . GLY A 1 620 ? 7.417 41.180 9.987 1.00 88.88 620 GLY A C 1
ATOM 4677 O O . GLY A 1 620 ? 6.569 41.691 10.722 1.00 88.88 620 GLY A O 1
ATOM 4678 N N . GLY A 1 621 ? 7.317 39.921 9.549 1.00 94.50 621 GLY A N 1
ATOM 4679 C CA . GLY A 1 621 ? 6.385 38.942 10.113 1.00 94.50 621 GLY A CA 1
ATOM 4680 C C . GLY A 1 621 ? 6.747 38.553 11.553 1.00 94.50 621 GLY A C 1
ATOM 4681 O O . GLY A 1 621 ? 7.868 38.767 12.013 1.00 94.50 621 GLY A O 1
ATOM 4682 N N . LYS A 1 622 ? 5.795 37.977 12.287 1.00 94.31 622 LYS A N 1
ATOM 4683 C CA . LYS A 1 622 ? 5.980 37.522 13.673 1.00 94.31 622 LYS A CA 1
ATOM 4684 C C . LYS A 1 622 ? 5.980 35.992 13.727 1.00 94.31 622 LYS A C 1
ATOM 4686 O O . LYS A 1 622 ? 4.977 35.393 13.347 1.00 94.31 622 LYS A O 1
ATOM 4691 N N . PRO A 1 623 ? 7.060 35.338 14.179 1.00 94.00 623 PRO A N 1
ATOM 4692 C CA . PRO A 1 623 ? 7.104 33.884 14.255 1.00 94.00 623 PRO A CA 1
ATOM 4693 C C . PRO A 1 623 ? 6.443 33.357 15.540 1.00 94.00 623 PRO A C 1
ATOM 4695 O O . PRO A 1 623 ? 6.649 33.894 16.627 1.00 94.00 623 PRO A O 1
ATOM 4698 N N . ILE A 1 624 ? 5.699 32.261 15.412 1.00 93.94 624 ILE A N 1
ATOM 4699 C CA . ILE A 1 624 ? 5.235 31.377 16.483 1.00 93.94 624 ILE A CA 1
ATOM 4700 C C . ILE A 1 624 ? 5.977 30.052 16.294 1.00 93.94 624 ILE A C 1
ATOM 4702 O O . ILE A 1 624 ? 5.912 29.450 15.221 1.00 93.94 624 ILE A O 1
ATOM 4706 N N . VAL A 1 625 ? 6.718 29.624 17.317 1.00 93.94 625 VAL A N 1
ATOM 4707 C CA . VAL A 1 625 ? 7.646 28.487 17.234 1.00 93.94 625 VAL A CA 1
ATOM 4708 C C . VAL A 1 625 ? 7.361 27.488 18.350 1.00 93.94 625 VAL A C 1
ATOM 4710 O O . VAL A 1 625 ? 7.264 27.863 19.517 1.00 93.94 625 VAL A O 1
ATOM 4713 N N . PHE A 1 626 ? 7.282 26.211 17.989 1.00 93.06 626 PHE A N 1
ATOM 4714 C CA . PHE A 1 626 ? 7.248 25.065 18.888 1.00 93.06 626 PHE A CA 1
ATOM 4715 C C . PHE A 1 626 ? 8.459 24.170 18.612 1.00 93.06 626 PHE A C 1
ATOM 4717 O O . PHE A 1 626 ? 8.739 23.829 17.464 1.00 93.06 626 PHE A O 1
ATOM 4724 N N . GLN A 1 627 ? 9.179 23.789 19.665 1.00 91.06 627 GLN A N 1
ATOM 4725 C CA . GLN A 1 627 ? 10.355 22.931 19.567 1.00 91.06 627 GLN A CA 1
ATOM 4726 C C . GLN A 1 627 ? 10.346 21.901 20.695 1.00 91.06 627 GLN A C 1
ATOM 4728 O O . GLN A 1 627 ? 10.266 22.256 21.870 1.00 91.06 627 GLN A O 1
ATOM 4733 N N . ASP A 1 628 ? 10.466 20.632 20.320 1.00 86.06 628 ASP A N 1
ATOM 4734 C CA . ASP A 1 628 ? 10.546 19.482 21.211 1.00 86.06 628 ASP A CA 1
ATOM 4735 C C . ASP A 1 628 ? 11.790 18.657 20.862 1.00 86.06 628 ASP A C 1
ATOM 4737 O O . ASP A 1 628 ? 11.832 17.934 19.866 1.00 86.06 628 ASP A O 1
ATOM 4741 N N . PHE A 1 629 ? 12.819 18.768 21.702 1.00 78.75 629 PHE A N 1
ATOM 4742 C CA . PHE A 1 629 ? 14.077 18.039 21.530 1.00 78.75 629 PHE A CA 1
ATOM 4743 C C . PHE A 1 629 ? 13.965 16.545 21.856 1.00 78.75 629 PHE A C 1
ATOM 4745 O O . PHE A 1 629 ? 14.796 15.774 21.393 1.00 78.75 629 PHE A O 1
ATOM 4752 N N . VAL A 1 630 ? 12.972 16.127 22.650 1.00 77.19 630 VAL A N 1
ATOM 4753 C CA . VAL A 1 630 ? 12.807 14.721 23.054 1.00 77.19 630 VAL A CA 1
ATOM 4754 C C . VAL A 1 630 ? 12.194 13.921 21.914 1.00 77.19 630 VAL A C 1
ATOM 4756 O O . VAL A 1 630 ? 12.677 12.841 21.587 1.00 77.19 630 VAL A O 1
ATOM 4759 N N . ASN A 1 631 ? 11.147 14.466 21.294 1.00 80.81 631 ASN A N 1
ATOM 4760 C CA . ASN A 1 631 ? 10.486 13.830 20.155 1.00 80.81 631 ASN A CA 1
ATOM 4761 C C . ASN A 1 631 ? 11.123 14.208 18.808 1.00 80.81 631 ASN A C 1
ATOM 4763 O O . ASN A 1 631 ? 10.757 13.647 17.777 1.00 80.81 631 ASN A O 1
ATOM 4767 N N . GLY A 1 632 ? 12.077 15.143 18.811 1.00 85.81 632 GLY A N 1
ATOM 4768 C CA . GLY A 1 632 ? 12.774 15.598 17.615 1.00 85.81 632 GLY A CA 1
ATOM 4769 C C . GLY A 1 632 ? 11.856 16.350 16.652 1.00 85.81 632 GLY A C 1
ATOM 4770 O O . GLY A 1 632 ? 11.879 16.078 15.453 1.00 85.81 632 GLY A O 1
ATOM 4771 N N . VAL A 1 633 ? 11.038 17.268 17.177 1.00 91.12 633 VAL A N 1
ATOM 4772 C CA . VAL A 1 633 ? 10.022 18.025 16.430 1.00 91.12 633 VAL A CA 1
ATOM 4773 C C . VAL A 1 633 ? 10.303 19.526 16.498 1.00 91.12 633 VAL A C 1
ATOM 4775 O O . VAL A 1 633 ? 10.566 20.083 17.563 1.00 91.12 633 VAL A O 1
ATOM 4778 N N . TYR A 1 634 ? 10.201 20.202 15.358 1.00 94.56 634 TYR A N 1
ATOM 4779 C CA . TYR A 1 634 ? 10.264 21.655 15.231 1.00 94.56 634 TYR A CA 1
ATOM 4780 C C . TYR A 1 634 ? 9.143 22.135 14.315 1.00 94.56 634 TYR A C 1
ATOM 4782 O O . TYR A 1 634 ? 8.988 21.635 13.204 1.00 94.56 634 TYR A O 1
ATOM 4790 N N . LYS A 1 635 ? 8.367 23.117 14.765 1.00 95.38 635 LYS A N 1
ATOM 4791 C CA . LYS A 1 635 ? 7.265 23.707 14.002 1.00 95.38 635 LYS A CA 1
ATOM 4792 C C . LYS A 1 635 ? 7.325 25.223 14.131 1.00 95.38 635 LYS A C 1
ATOM 4794 O O . LYS A 1 635 ? 7.287 25.754 15.237 1.00 95.38 635 LYS A O 1
ATOM 4799 N N . LYS A 1 636 ? 7.394 25.928 13.007 1.00 96.00 636 LYS A N 1
ATOM 4800 C CA . LYS A 1 636 ? 7.365 27.390 12.926 1.00 96.00 636 LYS A CA 1
ATOM 4801 C C . LYS A 1 636 ? 6.263 27.833 11.981 1.00 96.00 636 LYS A C 1
ATOM 4803 O O . LYS A 1 636 ? 6.217 27.403 10.832 1.00 96.00 636 LYS A O 1
ATOM 4808 N N . MET A 1 637 ? 5.444 28.764 12.450 1.00 95.75 637 MET A N 1
ATOM 4809 C CA . MET A 1 637 ? 4.477 29.512 11.654 1.00 95.75 637 MET A CA 1
ATOM 4810 C C . MET A 1 637 ? 4.794 31.000 11.779 1.00 95.75 637 MET A C 1
ATOM 4812 O O . MET A 1 637 ? 4.955 31.514 12.879 1.00 95.75 637 MET A O 1
ATOM 4816 N N . VAL A 1 638 ? 4.889 31.708 10.664 1.00 95.81 638 VAL A N 1
ATOM 4817 C CA . VAL A 1 638 ? 5.096 33.153 10.610 1.00 95.81 638 VAL A CA 1
ATOM 4818 C C . VAL A 1 638 ? 3.782 33.823 10.255 1.00 95.81 638 VAL A C 1
ATOM 4820 O O . VAL A 1 638 ? 3.189 33.529 9.219 1.00 95.81 638 VAL A O 1
ATOM 4823 N N . VAL A 1 639 ? 3.342 34.747 11.102 1.00 95.44 639 VAL A N 1
ATOM 4824 C CA . VAL A 1 639 ? 2.118 35.526 10.906 1.00 95.44 639 VAL A CA 1
ATOM 4825 C C . VAL A 1 639 ? 2.439 36.964 10.502 1.00 95.44 639 VAL A C 1
ATOM 4827 O O . VAL A 1 639 ? 3.566 37.439 10.667 1.00 95.44 639 VAL A O 1
ATOM 4830 N N . SER A 1 640 ? 1.460 37.677 9.954 1.00 94.56 640 SER A N 1
ATOM 4831 C CA . SER A 1 640 ? 1.589 39.084 9.574 1.00 94.56 640 SER A CA 1
ATOM 4832 C C . SER A 1 640 ? 1.897 39.991 10.773 1.00 94.56 640 SER A C 1
ATOM 4834 O O . SER A 1 640 ? 1.700 39.624 11.931 1.00 94.56 640 SER A O 1
ATOM 4836 N N . ALA A 1 641 ? 2.403 41.203 10.521 1.00 91.06 641 ALA A N 1
ATOM 4837 C CA . ALA A 1 641 ? 2.800 42.131 11.588 1.00 91.06 641 ALA A CA 1
ATOM 4838 C C . ALA A 1 641 ? 1.639 42.494 12.543 1.00 91.06 641 ALA A C 1
ATOM 4840 O O . ALA A 1 641 ? 1.853 42.706 13.743 1.00 91.06 641 ALA A O 1
ATOM 4841 N N . ASP A 1 642 ? 0.412 42.529 12.024 1.00 89.88 642 ASP A N 1
ATOM 4842 C CA . ASP A 1 642 ? -0.844 42.718 12.758 1.00 89.88 642 ASP A CA 1
ATOM 4843 C C . ASP A 1 642 ? -1.402 41.417 13.375 1.00 89.88 642 ASP A C 1
ATOM 4845 O O . ASP A 1 642 ? -2.371 41.471 14.126 1.00 89.88 642 ASP A O 1
ATOM 4849 N N . GLY A 1 643 ? -0.776 40.266 13.109 1.00 87.56 643 GLY A N 1
ATOM 4850 C CA . GLY A 1 643 ? -1.129 38.958 13.664 1.00 87.56 643 GLY A CA 1
ATOM 4851 C C . GLY A 1 643 ? -2.388 38.330 13.068 1.00 87.56 643 GLY A C 1
ATOM 4852 O O . GLY A 1 643 ? -2.946 37.422 13.675 1.00 87.56 643 GLY A O 1
ATOM 4853 N N . THR A 1 644 ? -2.870 38.817 11.921 1.00 88.94 644 THR A N 1
ATOM 4854 C CA . THR A 1 644 ? -4.171 38.413 11.369 1.00 88.94 644 THR A CA 1
ATOM 4855 C C . THR A 1 644 ? -4.098 37.277 10.358 1.00 88.94 644 THR A C 1
ATOM 4857 O O . THR A 1 644 ? -5.084 36.565 10.221 1.00 88.94 644 THR A O 1
ATOM 4860 N N . THR A 1 645 ? -2.972 37.079 9.668 1.00 92.56 645 THR A N 1
ATOM 4861 C CA . THR A 1 645 ? -2.842 36.103 8.567 1.00 92.56 645 THR A CA 1
ATOM 4862 C C . THR A 1 645 ? -1.523 35.340 8.640 1.00 92.56 645 THR A C 1
ATOM 4864 O O . THR A 1 645 ? -0.551 35.837 9.212 1.00 92.56 645 THR A O 1
ATOM 4867 N N . VAL A 1 646 ? -1.464 34.139 8.056 1.00 94.00 646 VAL A N 1
ATOM 4868 C CA . VAL A 1 646 ? -0.219 33.360 7.935 1.00 94.00 646 VAL A CA 1
ATOM 4869 C C . VAL A 1 646 ? 0.543 33.794 6.685 1.00 94.00 646 VAL A C 1
ATOM 4871 O O . VAL A 1 646 ? -0.020 33.857 5.596 1.00 94.00 646 VAL A O 1
ATOM 4874 N N . LEU A 1 647 ? 1.832 34.088 6.842 1.00 93.50 647 LEU A N 1
ATOM 4875 C CA . LEU A 1 647 ? 2.738 34.455 5.750 1.00 93.50 647 LEU A CA 1
ATOM 4876 C C . LEU A 1 647 ? 3.567 33.265 5.249 1.00 93.50 647 LEU A C 1
ATOM 4878 O O . LEU A 1 647 ? 3.947 33.229 4.079 1.00 93.50 647 LEU A O 1
ATOM 4882 N N . GLY A 1 648 ? 3.846 32.300 6.125 1.00 94.31 648 GLY A N 1
ATOM 4883 C CA . GLY A 1 648 ? 4.592 31.089 5.799 1.00 94.31 648 GLY A CA 1
ATOM 4884 C C . GLY A 1 648 ? 5.109 30.370 7.038 1.00 94.31 648 GLY A C 1
ATOM 4885 O O . GLY A 1 648 ? 4.705 30.686 8.153 1.00 94.31 648 GLY A O 1
ATOM 4886 N N . GLY A 1 649 ? 5.993 29.394 6.868 1.00 95.06 649 GLY A N 1
ATOM 4887 C CA . GLY A 1 649 ? 6.564 28.639 7.978 1.00 95.06 649 GLY A CA 1
ATOM 4888 C C . GLY A 1 649 ? 7.299 27.372 7.555 1.00 95.06 649 GLY A C 1
ATOM 4889 O O . GLY A 1 649 ? 7.380 27.045 6.371 1.00 95.06 649 GLY A O 1
ATOM 4890 N N . SER A 1 650 ? 7.859 26.667 8.539 1.00 95.62 650 SER A N 1
ATOM 4891 C CA . SER A 1 650 ? 8.595 25.415 8.333 1.00 95.62 650 SER A CA 1
ATOM 4892 C C . SER A 1 650 ? 8.337 24.406 9.451 1.00 95.62 650 SER A C 1
ATOM 4894 O O . SER A 1 650 ? 8.206 24.778 10.615 1.00 95.62 650 SER A O 1
ATOM 4896 N N . LEU A 1 651 ? 8.249 23.126 9.093 1.00 94.81 651 LEU A N 1
ATOM 4897 C CA . LEU A 1 651 ? 8.018 21.991 9.986 1.00 94.81 651 LEU A CA 1
ATOM 4898 C C . LEU A 1 651 ? 9.126 20.953 9.758 1.00 94.81 651 LEU A C 1
ATOM 4900 O O . LEU A 1 651 ? 9.461 20.662 8.611 1.00 94.81 651 LEU A O 1
ATOM 4904 N N . VAL A 1 652 ? 9.688 20.393 10.827 1.00 93.50 652 VAL A N 1
ATOM 4905 C CA . VAL A 1 652 ? 10.737 19.361 10.805 1.00 93.50 652 VAL A CA 1
ATOM 4906 C C . VAL A 1 652 ? 10.419 18.310 11.867 1.00 93.50 652 VAL A C 1
ATOM 4908 O O . VAL A 1 652 ? 10.058 18.646 12.994 1.00 93.50 652 VAL A O 1
ATOM 4911 N N . GLY A 1 653 ? 10.553 17.034 11.516 1.00 88.38 653 GLY A N 1
ATOM 4912 C CA . GLY A 1 653 ? 10.271 15.890 12.386 1.00 88.38 653 GLY A CA 1
ATOM 4913 C C . GLY A 1 653 ? 8.803 15.466 12.374 1.00 88.38 653 GLY A C 1
ATOM 4914 O O . GLY A 1 653 ? 8.523 14.278 12.257 1.00 88.38 653 GLY A O 1
ATOM 4915 N N . ASP A 1 654 ? 7.880 16.429 12.418 1.00 85.56 654 ASP A N 1
ATOM 4916 C CA . ASP A 1 654 ? 6.438 16.209 12.271 1.00 85.56 654 ASP A CA 1
ATOM 4917 C C . ASP A 1 654 ? 5.812 17.317 11.413 1.00 85.56 654 ASP A C 1
ATOM 4919 O O . ASP A 1 654 ? 5.838 18.494 11.774 1.00 85.56 654 ASP A O 1
ATOM 4923 N N . ALA A 1 655 ? 5.240 16.921 10.275 1.00 86.88 655 ALA A N 1
ATOM 4924 C CA . ALA A 1 655 ? 4.581 17.808 9.320 1.00 86.88 655 ALA A CA 1
ATOM 4925 C C . ALA A 1 655 ? 3.075 17.508 9.171 1.00 86.88 655 ALA A C 1
ATOM 4927 O O . ALA A 1 655 ? 2.507 17.684 8.083 1.00 86.88 655 ALA A O 1
ATOM 4928 N N . SER A 1 656 ? 2.433 16.993 10.224 1.00 82.88 656 SER A N 1
ATOM 4929 C CA . SER A 1 656 ? 1.010 16.620 10.228 1.00 82.88 656 SER A CA 1
ATOM 4930 C C . SER A 1 656 ? 0.086 17.805 9.924 1.00 82.88 656 SER A C 1
ATOM 4932 O O . SER A 1 656 ? -0.846 17.667 9.135 1.00 82.88 656 SER A O 1
ATOM 4934 N N . GLU A 1 657 ? 0.399 18.996 10.437 1.00 84.94 657 GLU A N 1
ATOM 4935 C CA . GLU A 1 657 ? -0.415 20.213 10.289 1.00 84.94 657 GLU A CA 1
ATOM 4936 C C . GLU A 1 657 ? -0.153 20.975 8.979 1.00 84.94 657 GLU A C 1
ATOM 4938 O O . GLU A 1 657 ? -0.782 22.002 8.723 1.00 84.94 657 GLU A O 1
ATOM 4943 N N . TYR A 1 658 ? 0.745 20.479 8.116 1.00 86.12 658 TYR A N 1
ATOM 4944 C CA . TYR A 1 658 ? 1.114 21.144 6.859 1.00 86.12 658 TYR A CA 1
ATOM 4945 C C . TYR A 1 658 ? -0.100 21.538 6.009 1.00 86.12 658 TYR A C 1
ATOM 4947 O O . TYR A 1 658 ? -0.143 22.655 5.506 1.00 86.12 658 TYR A O 1
ATOM 4955 N N . GLY A 1 659 ? -1.091 20.650 5.863 1.00 78.56 659 GLY A N 1
ATOM 4956 C CA . GLY A 1 659 ? -2.277 20.923 5.043 1.00 78.56 659 GLY A CA 1
ATOM 4957 C C . GLY A 1 659 ? -3.081 22.121 5.556 1.00 78.56 659 GLY A C 1
ATOM 4958 O O . GLY A 1 659 ? -3.419 23.017 4.783 1.00 78.56 659 GLY A O 1
ATOM 4959 N N . THR A 1 660 ? -3.312 22.175 6.869 1.00 80.94 660 THR A N 1
ATOM 4960 C CA . THR A 1 660 ? -4.012 23.282 7.534 1.00 80.94 660 THR A CA 1
ATOM 4961 C C . THR A 1 660 ? -3.232 24.589 7.400 1.00 80.94 660 THR A C 1
ATOM 4963 O O . THR A 1 660 ? -3.791 25.611 7.010 1.00 80.94 660 THR A O 1
ATOM 4966 N N . LEU A 1 661 ? -1.924 24.569 7.665 1.00 88.12 661 LEU A N 1
ATOM 4967 C CA . LEU A 1 661 ? -1.080 25.768 7.624 1.00 88.12 661 LEU A CA 1
ATOM 4968 C C . LEU A 1 661 ? -0.894 26.308 6.200 1.00 88.12 661 LEU A C 1
ATOM 4970 O O . LEU A 1 661 ? -0.932 27.522 5.979 1.00 88.12 661 LEU A O 1
ATOM 4974 N N . LEU A 1 662 ? -0.758 25.415 5.217 1.00 85.69 662 LEU A N 1
ATOM 4975 C CA . LEU A 1 662 ? -0.720 25.771 3.802 1.00 85.69 662 LEU A CA 1
ATOM 4976 C C . LEU A 1 662 ? -2.021 26.450 3.375 1.00 85.69 662 LEU A C 1
ATOM 4978 O O . LEU A 1 662 ? -1.990 27.446 2.654 1.00 85.69 662 LEU A O 1
ATOM 4982 N N . HIS A 1 663 ? -3.157 25.928 3.837 1.00 80.12 663 HIS A N 1
ATOM 4983 C CA . HIS A 1 663 ? -4.456 26.505 3.542 1.00 80.12 663 HIS A CA 1
ATOM 4984 C C . HIS A 1 663 ? -4.560 27.955 4.042 1.00 80.12 663 HIS A C 1
ATOM 4986 O O . HIS A 1 663 ? -4.765 28.840 3.213 1.00 80.12 663 HIS A O 1
ATOM 4992 N N . TYR A 1 664 ? -4.307 28.212 5.333 1.00 84.19 664 TYR A N 1
ATOM 4993 C CA . TYR A 1 664 ? -4.324 29.572 5.902 1.00 84.19 664 TYR A CA 1
ATOM 4994 C C . TYR A 1 664 ? -3.366 30.535 5.187 1.00 84.19 664 TYR A C 1
ATOM 4996 O O . TYR A 1 664 ? -3.648 31.726 5.050 1.00 84.19 664 TYR A O 1
ATOM 5004 N N . THR A 1 665 ? -2.236 30.018 4.705 1.00 86.12 665 THR A N 1
ATOM 5005 C CA . THR A 1 665 ? -1.263 30.800 3.934 1.00 86.12 665 THR A CA 1
ATOM 5006 C C . THR A 1 665 ? -1.814 31.203 2.564 1.00 86.12 665 THR A C 1
ATOM 5008 O O . THR A 1 665 ? -1.651 32.348 2.137 1.00 86.12 665 THR A O 1
ATOM 5011 N N . LYS A 1 666 ? -2.488 30.279 1.867 1.00 79.44 666 LYS A N 1
ATOM 5012 C CA . LYS A 1 666 ? -3.055 30.515 0.531 1.00 79.44 666 LYS A CA 1
ATOM 5013 C C . LYS A 1 666 ? -4.317 31.372 0.567 1.00 79.44 666 LYS A C 1
ATOM 5015 O O . LYS A 1 666 ? -4.449 32.274 -0.256 1.00 79.44 666 LYS A O 1
ATOM 5020 N N . SER A 1 667 ? -5.235 31.099 1.494 1.00 78.12 667 SER A N 1
ATOM 5021 C CA . SER A 1 667 ? -6.505 31.827 1.599 1.00 78.12 667 SER A CA 1
ATOM 5022 C C . SER A 1 667 ? -6.340 33.226 2.185 1.00 78.12 667 SER A C 1
ATOM 5024 O O . SER A 1 667 ? -7.156 34.103 1.907 1.00 78.12 667 SER A O 1
ATOM 5026 N N . ARG A 1 668 ? -5.265 33.454 2.957 1.00 82.19 668 ARG A N 1
ATOM 5027 C CA . ARG A 1 668 ? -5.079 34.654 3.789 1.00 82.19 668 ARG A CA 1
ATOM 5028 C C . ARG A 1 668 ? -6.250 34.874 4.748 1.00 82.19 668 ARG A C 1
ATOM 5030 O O . ARG A 1 668 ? -6.589 36.016 5.064 1.00 82.19 668 ARG A O 1
ATOM 5037 N N . ASP A 1 669 ? -6.859 33.782 5.201 1.00 82.00 669 ASP A N 1
ATOM 5038 C CA . ASP A 1 669 ? -7.943 33.837 6.170 1.00 82.00 669 ASP A CA 1
ATOM 5039 C C . ASP A 1 669 ? -7.465 34.408 7.500 1.00 82.00 669 ASP A C 1
ATOM 5041 O O . ASP A 1 669 ? -6.295 34.293 7.887 1.00 82.00 669 ASP A O 1
ATOM 5045 N N . LYS A 1 670 ? -8.411 35.016 8.221 1.00 85.38 670 LYS A N 1
ATOM 5046 C CA . LYS A 1 670 ? -8.145 35.526 9.559 1.00 85.38 670 LYS A CA 1
ATOM 5047 C C . LYS A 1 670 ? -7.839 34.358 10.498 1.00 85.38 670 LYS A C 1
ATOM 5049 O O . LYS A 1 670 ? -8.611 33.405 10.589 1.00 85.38 670 LYS A O 1
ATOM 5054 N N . LEU A 1 671 ? -6.733 34.470 11.220 1.00 86.56 671 LEU A N 1
ATOM 5055 C CA . LEU A 1 671 ? -6.319 33.506 12.228 1.00 86.56 671 LEU A CA 1
ATOM 5056 C C . LEU A 1 671 ? -7.325 33.415 13.395 1.00 86.56 671 LEU A C 1
ATOM 5058 O O . LEU A 1 671 ? -7.960 34.422 13.735 1.00 86.56 671 LEU A O 1
ATOM 5062 N N . PRO A 1 672 ? -7.468 32.229 14.022 1.00 82.88 672 PRO A N 1
ATOM 5063 C CA . PRO A 1 672 ? -8.253 32.060 15.245 1.00 82.88 672 PRO A CA 1
ATOM 5064 C C . PRO A 1 672 ? -7.653 32.855 16.418 1.00 82.88 672 PRO A C 1
ATOM 5066 O O . PRO A 1 672 ? -6.517 33.321 16.343 1.00 82.88 672 PRO A O 1
ATOM 5069 N N . GLU A 1 673 ? -8.403 32.999 17.520 1.00 77.62 673 GLU A N 1
ATOM 5070 C CA . GLU A 1 673 ? -7.932 33.731 18.715 1.00 77.62 673 GLU A CA 1
ATOM 5071 C C . GLU A 1 673 ? -6.641 33.150 19.317 1.00 77.62 673 GLU A C 1
ATOM 5073 O O . GLU A 1 673 ? -5.841 33.913 19.858 1.00 77.62 673 GLU A O 1
ATOM 5078 N N . SER A 1 674 ? -6.416 31.840 19.157 1.00 82.44 674 SER A N 1
ATOM 5079 C CA . SER A 1 674 ? -5.206 31.117 19.579 1.00 82.44 674 SER A CA 1
ATOM 5080 C C . SER A 1 674 ? -4.494 30.482 18.373 1.00 82.44 674 SER A C 1
ATOM 5082 O O . SER A 1 674 ? -4.669 29.291 18.102 1.00 82.44 674 SER A O 1
ATOM 5084 N N . PRO A 1 675 ? -3.705 31.249 17.593 1.00 84.62 675 PRO A N 1
ATOM 5085 C CA . PRO A 1 675 ? -3.009 30.738 16.410 1.00 84.62 675 PRO A CA 1
ATOM 5086 C C . PRO A 1 675 ? -1.999 29.621 16.716 1.00 84.62 675 PRO A C 1
ATOM 5088 O O . PRO A 1 675 ? -1.682 28.825 15.837 1.00 84.62 675 PRO A O 1
ATOM 5091 N N . GLU A 1 676 ? -1.482 29.541 17.942 1.00 83.94 676 GLU A N 1
ATOM 5092 C CA . GLU A 1 676 ? -0.554 28.499 18.388 1.00 83.94 676 GLU A CA 1
ATOM 5093 C C . GLU A 1 676 ? -1.149 27.082 18.341 1.00 83.94 676 GLU A C 1
ATOM 5095 O O . GLU A 1 676 ? -0.415 26.116 18.120 1.00 83.94 676 GLU A O 1
ATOM 5100 N N . ASP A 1 677 ? -2.470 26.938 18.460 1.00 82.75 677 ASP A N 1
ATOM 5101 C CA . ASP A 1 677 ? -3.133 25.633 18.383 1.00 82.75 677 ASP A CA 1
ATOM 5102 C C . ASP A 1 677 ? -3.062 25.035 16.969 1.00 82.75 677 ASP A C 1
ATOM 5104 O O . ASP A 1 677 ? -3.092 23.814 16.807 1.00 82.75 677 ASP A O 1
ATOM 5108 N N . LEU A 1 678 ? -2.868 25.877 15.944 1.00 82.25 678 LEU A N 1
ATOM 5109 C CA . LEU A 1 678 ? -2.671 25.431 14.562 1.00 82.25 678 LEU A CA 1
ATOM 5110 C C . LEU A 1 678 ? -1.350 24.676 14.360 1.00 82.25 678 LEU A C 1
ATOM 5112 O O . LEU A 1 678 ? -1.248 23.903 13.411 1.00 82.25 678 LEU A O 1
ATOM 5116 N N . ILE A 1 679 ? -0.344 24.895 15.220 1.00 84.94 679 ILE A N 1
ATOM 5117 C CA . ILE A 1 679 ? 0.942 24.175 15.167 1.00 84.94 679 ILE A CA 1
ATOM 5118 C C . ILE A 1 679 ? 1.076 23.108 16.260 1.00 84.94 679 ILE A C 1
ATOM 5120 O O . ILE A 1 679 ? 1.820 22.146 16.083 1.00 84.94 679 ILE A O 1
ATOM 5124 N N . LEU A 1 680 ? 0.378 23.260 17.389 1.00 75.44 680 LEU A N 1
ATOM 5125 C CA . LEU A 1 680 ? 0.411 22.299 18.497 1.00 75.44 680 LEU A CA 1
ATOM 5126 C C . LEU A 1 680 ? -0.560 21.127 18.300 1.00 75.44 680 LEU A C 1
ATOM 5128 O O . LEU A 1 680 ? -0.392 20.094 18.949 1.00 75.44 680 LEU A O 1
ATOM 5132 N N . GLY A 1 681 ? -1.554 21.289 17.421 1.00 62.25 681 GLY A N 1
ATOM 5133 C CA . GLY A 1 681 ? -2.713 20.409 17.356 1.00 62.25 681 GLY A CA 1
ATOM 5134 C C . GLY A 1 681 ? -3.649 20.645 18.546 1.00 62.25 681 GLY A C 1
ATOM 5135 O O . GLY A 1 681 ? -3.238 21.115 19.610 1.00 62.25 681 GLY A O 1
ATOM 5136 N N . SER A 1 682 ? -4.937 20.339 18.376 1.00 47.12 682 SER A N 1
ATOM 5137 C CA . SER A 1 682 ? -5.960 20.564 19.402 1.00 47.12 682 SER A CA 1
ATOM 5138 C C . SER A 1 682 ? -5.566 19.896 20.723 1.00 47.12 682 SER A C 1
ATOM 5140 O O . SER A 1 682 ? -5.451 18.670 20.807 1.00 47.12 682 SER A O 1
ATOM 5142 N N . ARG A 1 683 ? -5.407 20.690 21.787 1.00 39.44 683 ARG A N 1
ATOM 5143 C CA . ARG A 1 683 ? -5.323 20.192 23.167 1.00 39.44 683 ARG A CA 1
ATOM 5144 C C . ARG A 1 683 ? -6.706 19.706 23.611 1.00 39.44 683 ARG A C 1
ATOM 5146 O O . ARG A 1 683 ? -7.377 20.351 24.406 1.00 39.44 683 ARG A O 1
ATOM 5153 N N . GLY A 1 684 ? -7.116 18.555 23.085 1.00 32.19 684 GLY A N 1
ATOM 5154 C CA . GLY A 1 684 ? -8.408 17.930 23.355 1.00 32.19 684 GLY A CA 1
ATOM 5155 C C . GLY A 1 684 ? -9.551 18.477 22.494 1.00 32.19 684 GLY A C 1
ATOM 5156 O O . GLY A 1 684 ? -9.680 19.680 22.306 1.00 32.19 684 GLY A O 1
ATOM 5157 N N . GLY A 1 685 ? -10.397 17.560 22.013 1.00 31.67 685 GLY A N 1
ATOM 5158 C CA . GLY A 1 685 ? -11.672 17.856 21.353 1.00 31.67 685 GLY A CA 1
ATOM 5159 C C . GLY A 1 685 ? -11.535 18.294 19.896 1.00 31.67 685 GLY A C 1
ATOM 5160 O O . GLY A 1 685 ? -11.010 19.363 19.606 1.00 31.67 685 GLY A O 1
ATOM 5161 N N . GLY A 1 686 ? -12.025 17.459 18.978 1.00 35.97 686 GLY A N 1
ATOM 5162 C CA . GLY A 1 686 ? -12.080 17.777 17.556 1.00 35.97 686 GLY A CA 1
ATOM 5163 C C . GLY A 1 686 ? -12.849 19.070 17.293 1.00 35.97 686 GLY A C 1
ATOM 5164 O O . GLY A 1 686 ? -13.975 19.240 17.756 1.00 35.97 686 GLY A O 1
ATOM 5165 N N . ALA A 1 687 ? -12.236 19.964 16.525 1.00 29.30 687 ALA A N 1
ATOM 5166 C CA . ALA A 1 687 ? -12.969 20.964 15.773 1.00 29.30 687 ALA A CA 1
ATOM 5167 C C . ALA A 1 687 ? -13.147 20.417 14.352 1.00 29.30 687 ALA A C 1
ATOM 5169 O O . ALA A 1 687 ? -12.164 20.245 13.628 1.00 29.30 687 ALA A O 1
ATOM 5170 N N . ASP A 1 688 ? -14.396 20.131 13.978 1.00 40.09 688 ASP A N 1
ATOM 5171 C CA . ASP A 1 688 ? -14.817 20.014 12.581 1.00 40.09 688 ASP A CA 1
ATOM 5172 C C . ASP A 1 688 ? -14.531 21.357 11.894 1.00 40.09 688 ASP A C 1
ATOM 5174 O O . ASP A 1 688 ? -15.276 22.326 12.035 1.00 40.09 688 ASP A O 1
ATOM 5178 N N . LEU A 1 689 ? -13.408 21.444 11.185 1.00 39.19 689 LEU A N 1
ATOM 5179 C CA . LEU A 1 689 ? -13.134 22.539 10.261 1.00 39.19 689 LEU A CA 1
ATOM 5180 C C . LEU A 1 689 ? -13.665 22.122 8.885 1.00 39.19 689 LEU A C 1
ATOM 5182 O O . LEU A 1 689 ? -13.065 21.289 8.203 1.00 39.19 689 LEU A O 1
ATOM 5186 N N . GLU A 1 690 ? -14.803 22.694 8.479 1.00 50.91 690 GLU A N 1
ATOM 5187 C CA . GLU A 1 690 ? -15.307 22.602 7.106 1.00 50.91 690 GLU A CA 1
ATOM 5188 C C . GLU A 1 690 ? -14.238 23.124 6.136 1.00 50.91 690 GLU A C 1
ATOM 5190 O O . GLU A 1 690 ? -13.968 24.320 6.049 1.00 50.91 690 GLU A O 1
ATOM 5195 N N . LEU A 1 691 ? -13.611 22.209 5.394 1.00 53.75 691 LEU A N 1
ATOM 5196 C CA . LEU A 1 691 ? -12.609 22.562 4.391 1.00 53.75 691 LEU A CA 1
ATOM 5197 C C . LEU A 1 691 ? -13.253 23.400 3.270 1.00 53.75 691 LEU A C 1
ATOM 5199 O O . LEU A 1 691 ? -14.308 23.004 2.762 1.00 53.75 691 LEU A O 1
ATOM 5203 N N . PRO A 1 692 ? -12.650 24.512 2.827 1.00 57.62 692 PRO A N 1
ATOM 5204 C CA . PRO A 1 692 ? -13.160 25.263 1.687 1.00 57.62 692 PRO A CA 1
ATOM 5205 C C . PRO A 1 692 ? -12.970 24.496 0.377 1.00 57.62 692 PRO A C 1
ATOM 5207 O O . PRO A 1 692 ? -12.132 23.601 0.271 1.00 57.62 692 PRO A O 1
ATOM 5210 N N . GLY A 1 693 ? -13.753 24.864 -0.634 1.00 64.69 693 GLY A N 1
ATOM 5211 C CA . GLY A 1 693 ? -13.780 24.202 -1.939 1.00 64.69 693 GLY A CA 1
ATOM 5212 C C . GLY A 1 693 ? -12.420 24.092 -2.642 1.00 64.69 693 GLY A C 1
ATOM 5213 O O . GLY A 1 693 ? -12.065 23.050 -3.184 1.00 64.69 693 GLY A O 1
ATOM 5214 N N . THR A 1 694 ? -11.569 25.107 -2.512 1.00 65.31 694 THR A N 1
ATOM 5215 C CA . THR A 1 694 ? -10.225 25.126 -3.113 1.00 65.31 694 THR A CA 1
ATOM 5216 C C . THR A 1 694 ? -9.184 24.288 -2.360 1.00 65.31 694 THR A C 1
ATOM 5218 O O . THR A 1 694 ? -8.026 24.225 -2.778 1.00 65.31 694 THR A O 1
ATOM 5221 N N . ALA A 1 695 ? -9.546 23.650 -1.240 1.00 63.47 695 ALA A N 1
ATOM 5222 C CA . ALA A 1 695 ? -8.622 22.828 -0.467 1.00 63.47 695 ALA A CA 1
ATOM 5223 C C . ALA A 1 695 ? -8.139 21.632 -1.299 1.00 63.47 695 ALA A C 1
ATOM 5225 O O . ALA A 1 695 ? -8.942 20.860 -1.822 1.00 63.47 695 ALA A O 1
ATOM 5226 N N . GLN A 1 696 ? -6.821 21.457 -1.409 1.00 69.25 696 GLN A N 1
ATOM 5227 C CA . GLN A 1 696 ? -6.233 20.327 -2.123 1.00 69.25 696 GLN A CA 1
ATOM 5228 C C . GLN A 1 696 ? -6.414 19.044 -1.297 1.00 69.25 696 GLN A C 1
ATOM 5230 O O . GLN A 1 696 ? -5.887 18.933 -0.192 1.00 69.25 696 GLN A O 1
ATOM 5235 N N . ILE A 1 697 ? -7.154 18.075 -1.838 1.00 76.06 697 ILE A N 1
ATOM 5236 C CA . ILE A 1 697 ? -7.478 16.805 -1.172 1.00 76.06 697 ILE A CA 1
ATOM 5237 C C . ILE A 1 697 ? -6.534 15.693 -1.623 1.00 76.06 697 ILE A C 1
ATOM 5239 O O . ILE A 1 697 ? -6.115 14.870 -0.813 1.00 76.06 697 ILE A O 1
ATOM 5243 N N . CYS A 1 698 ? -6.156 15.660 -2.902 1.00 62.88 698 CYS A N 1
ATOM 5244 C CA . CYS A 1 698 ? -5.196 14.698 -3.433 1.00 62.88 698 CYS A CA 1
ATOM 5245 C C . CYS A 1 698 ? -3.977 15.419 -4.008 1.00 62.88 698 CYS A C 1
ATOM 5247 O O . CYS A 1 698 ? -4.039 15.937 -5.117 1.00 62.88 698 CYS A O 1
ATOM 5249 N N . SER A 1 699 ? -2.850 15.402 -3.292 1.00 54.38 699 SER A N 1
ATOM 5250 C CA . SER A 1 699 ? -1.601 16.005 -3.782 1.00 54.38 699 SER A CA 1
ATOM 5251 C C . SER A 1 699 ? -0.982 15.237 -4.956 1.00 54.38 699 SER A C 1
ATOM 5253 O O . SER A 1 699 ? -0.389 15.857 -5.827 1.00 54.38 699 SER A O 1
ATOM 5255 N N . CYS A 1 700 ? -1.149 13.908 -5.024 1.00 50.53 700 CYS A N 1
ATOM 5256 C CA . CYS A 1 700 ? -0.588 13.085 -6.108 1.00 50.53 700 CYS A CA 1
ATOM 5257 C C . CYS A 1 700 ? -1.204 13.389 -7.478 1.00 50.53 700 CYS A C 1
ATOM 5259 O O . CYS A 1 700 ? -0.501 13.355 -8.478 1.00 50.53 700 CYS A O 1
ATOM 5261 N N . ASN A 1 701 ? -2.507 13.679 -7.512 1.00 62.34 701 ASN A N 1
ATOM 5262 C CA . ASN A 1 701 ? -3.261 13.914 -8.747 1.00 62.34 701 ASN A CA 1
ATOM 5263 C C . ASN A 1 701 ? -3.808 15.347 -8.841 1.00 62.34 701 ASN A C 1
ATOM 5265 O O . ASN A 1 701 ? -4.641 15.625 -9.692 1.00 62.34 701 ASN A O 1
ATOM 5269 N N . ASN A 1 702 ? -3.350 16.239 -7.957 1.00 68.81 702 ASN A N 1
ATOM 5270 C CA . ASN A 1 702 ? -3.767 17.638 -7.857 1.00 68.81 702 ASN A CA 1
ATOM 5271 C C . ASN A 1 702 ? -5.296 17.860 -7.812 1.00 68.81 702 ASN A C 1
ATOM 5273 O O . ASN A 1 702 ? -5.812 18.750 -8.474 1.00 68.81 702 ASN A O 1
ATOM 5277 N N . VAL A 1 703 ? -6.022 17.052 -7.032 1.00 78.69 703 VAL A N 1
ATOM 5278 C CA . VAL A 1 703 ? -7.495 17.121 -6.945 1.00 78.69 703 VAL A CA 1
ATOM 5279 C C . VAL A 1 703 ? -7.917 17.941 -5.727 1.00 78.69 703 VAL A C 1
ATOM 5281 O O . VAL A 1 703 ? -7.494 17.635 -4.605 1.00 78.69 703 VAL A O 1
ATOM 5284 N N . THR A 1 704 ? -8.761 18.951 -5.926 1.00 79.88 704 THR A N 1
ATOM 5285 C CA . THR A 1 704 ? -9.336 19.798 -4.867 1.00 79.88 704 THR A CA 1
ATOM 5286 C C . THR A 1 704 ? -10.659 19.249 -4.323 1.00 79.88 704 THR A C 1
ATOM 5288 O O . THR A 1 704 ? -11.227 18.289 -4.851 1.00 79.88 704 THR A O 1
ATOM 5291 N N . LYS A 1 705 ? -11.163 19.836 -3.230 1.00 85.56 705 LYS A N 1
ATOM 5292 C CA . LYS A 1 705 ? -12.490 19.514 -2.693 1.00 85.56 705 LYS A CA 1
ATOM 5293 C C . LYS A 1 705 ? -13.576 19.867 -3.709 1.00 85.56 705 LYS A C 1
ATOM 5295 O O . LYS A 1 705 ? -14.473 19.056 -3.901 1.00 85.56 705 LYS A O 1
ATOM 5300 N N . ASP A 1 706 ? -13.467 21.006 -4.389 1.00 85.44 706 ASP A N 1
ATOM 5301 C CA . ASP A 1 706 ? -14.414 21.437 -5.416 1.00 85.44 706 ASP A CA 1
ATOM 5302 C C . ASP A 1 706 ? -14.435 20.479 -6.601 1.00 85.44 706 ASP A C 1
ATOM 5304 O O . ASP A 1 706 ? -15.524 20.127 -7.034 1.00 85.44 706 ASP A O 1
ATOM 5308 N N . ASP A 1 707 ? -13.291 19.966 -7.061 1.00 84.69 707 ASP A N 1
ATOM 5309 C CA . ASP A 1 707 ? -13.266 18.963 -8.140 1.00 84.69 707 ASP A CA 1
ATOM 5310 C C . ASP A 1 707 ? -14.059 17.704 -7.758 1.00 84.69 707 ASP A C 1
ATOM 5312 O O . ASP A 1 707 ? -14.806 17.143 -8.562 1.00 84.69 707 ASP A O 1
ATOM 5316 N N . ILE A 1 708 ? -13.937 17.276 -6.497 1.00 86.94 708 ILE A N 1
ATOM 5317 C CA . ILE A 1 708 ? -14.680 16.136 -5.953 1.00 86.94 708 ILE A CA 1
ATOM 5318 C C . ILE A 1 708 ? -16.169 16.475 -5.824 1.00 86.94 708 ILE A C 1
ATOM 5320 O O . ILE A 1 708 ? -17.010 15.713 -6.300 1.00 86.94 708 ILE A O 1
ATOM 5324 N N . CYS A 1 709 ? -16.509 17.612 -5.215 1.00 87.56 709 CYS A N 1
ATOM 5325 C CA . CYS A 1 709 ? -17.890 18.053 -5.029 1.00 87.56 709 CYS A CA 1
ATOM 5326 C C . CYS A 1 709 ? -18.607 18.267 -6.370 1.00 87.56 709 CYS A C 1
ATOM 5328 O O . CYS A 1 709 ? -19.760 17.868 -6.525 1.00 87.56 709 CYS A O 1
ATOM 5330 N N . LEU A 1 710 ? -17.930 18.861 -7.351 1.00 85.19 710 LEU A N 1
ATOM 5331 C CA . LEU A 1 710 ? -18.450 19.125 -8.688 1.00 85.19 710 LEU A CA 1
ATOM 5332 C C . LEU A 1 710 ? -18.676 17.815 -9.445 1.00 85.19 710 LEU A C 1
ATOM 5334 O O . LEU A 1 710 ? -19.777 17.601 -9.947 1.00 85.19 710 LEU A O 1
ATOM 5338 N N . ALA A 1 711 ? -17.716 16.882 -9.411 1.00 87.19 711 ALA A N 1
ATOM 5339 C CA . ALA A 1 711 ? -17.899 15.544 -9.973 1.00 87.19 711 ALA A CA 1
ATOM 5340 C C . ALA A 1 711 ? -19.100 14.817 -9.344 1.00 87.19 711 ALA A C 1
ATOM 5342 O O . ALA A 1 711 ? -19.931 14.260 -10.060 1.00 87.19 711 ALA A O 1
ATOM 5343 N N . ILE A 1 712 ? -19.246 14.874 -8.015 1.00 87.38 712 ILE A N 1
ATOM 5344 C CA . ILE A 1 712 ? -20.387 14.281 -7.301 1.00 87.38 712 ILE A CA 1
ATOM 5345 C C . ILE A 1 712 ? -21.714 14.901 -7.748 1.00 87.38 712 ILE A C 1
ATOM 5347 O O . ILE A 1 712 ? -22.669 14.171 -8.020 1.00 87.38 712 ILE A O 1
ATOM 5351 N N . ARG A 1 713 ? -21.791 16.233 -7.831 1.00 84.25 713 ARG A N 1
ATOM 5352 C CA . ARG A 1 713 ? -23.025 16.959 -8.165 1.00 84.25 713 ARG A CA 1
ATOM 5353 C C . ARG A 1 713 ? -23.421 16.792 -9.628 1.00 84.25 713 ARG A C 1
ATOM 5355 O O . ARG A 1 713 ? -24.577 16.479 -9.901 1.00 84.25 713 ARG A O 1
ATOM 5362 N N . GLU A 1 714 ? -22.487 16.990 -10.554 1.00 84.06 714 GLU A N 1
ATOM 5363 C CA . GLU A 1 714 ? -22.762 16.985 -11.995 1.00 84.06 714 GLU A CA 1
ATOM 5364 C C . GLU A 1 714 ? -22.975 15.576 -12.543 1.00 84.06 714 GLU A C 1
ATOM 5366 O O . GLU A 1 714 ? -23.854 15.364 -13.377 1.00 84.06 714 GLU A O 1
ATOM 5371 N N . GLN A 1 715 ? -22.212 14.598 -12.048 1.00 80.44 715 GLN A N 1
ATOM 5372 C CA . GLN A 1 715 ? -22.290 13.213 -12.520 1.00 80.44 715 GLN A CA 1
ATOM 5373 C C . GLN A 1 715 ? -23.141 12.323 -11.607 1.00 80.44 715 GLN A C 1
ATOM 5375 O O . GLN A 1 715 ? -23.330 11.141 -11.884 1.00 80.44 715 GLN A O 1
ATOM 5380 N N . GLY A 1 716 ? -23.683 12.881 -10.520 1.00 77.81 716 GLY A N 1
ATOM 5381 C CA . GLY A 1 716 ? -24.579 12.177 -9.608 1.00 77.81 716 GLY A CA 1
ATOM 5382 C C . GLY A 1 716 ? -23.918 11.025 -8.847 1.00 77.81 716 GLY A C 1
ATOM 5383 O O . GLY A 1 716 ? -24.617 10.073 -8.492 1.00 77.81 716 GLY A O 1
ATOM 5384 N N . LEU A 1 717 ? -22.604 11.103 -8.605 1.00 83.38 717 LEU A N 1
ATOM 5385 C CA . LEU A 1 717 ? -21.820 10.033 -7.982 1.00 83.38 717 LEU A CA 1
ATOM 5386 C C . LEU A 1 717 ? -22.305 9.764 -6.554 1.00 83.38 717 LEU A C 1
ATOM 5388 O O . LEU A 1 717 ? -22.655 10.679 -5.809 1.00 83.38 717 LEU A O 1
ATOM 5392 N N . SER A 1 718 ? -22.324 8.495 -6.161 1.00 77.75 718 SER A N 1
ATOM 5393 C CA . SER A 1 718 ? -22.877 8.049 -4.878 1.00 77.75 718 SER A CA 1
ATOM 5394 C C . SER A 1 718 ? -21.976 7.081 -4.113 1.00 77.75 718 SER A C 1
ATOM 5396 O O . SER A 1 718 ? -22.267 6.751 -2.962 1.00 77.75 718 SER A O 1
ATOM 5398 N N . ALA A 1 719 ? -20.867 6.646 -4.716 1.00 73.00 719 ALA A N 1
ATOM 5399 C CA . ALA A 1 719 ? -19.892 5.760 -4.096 1.00 73.00 719 ALA A CA 1
ATOM 5400 C C . ALA A 1 719 ? -18.445 6.253 -4.269 1.00 73.00 719 ALA A C 1
ATOM 5402 O O . ALA A 1 719 ? -18.063 6.792 -5.305 1.00 73.00 719 ALA A O 1
ATOM 5403 N N . VAL A 1 720 ? -17.593 5.980 -3.271 1.00 71.69 720 VAL A N 1
ATOM 5404 C CA . VAL A 1 720 ? -16.165 6.366 -3.277 1.00 71.69 720 VAL A CA 1
ATOM 5405 C C . VAL A 1 720 ? -15.419 5.777 -4.478 1.00 71.69 720 VAL A C 1
ATOM 5407 O O . VAL A 1 720 ? -14.529 6.420 -5.023 1.00 71.69 720 VAL A O 1
ATOM 5410 N N . GLY A 1 721 ? -15.792 4.573 -4.928 1.00 67.19 721 GLY A N 1
ATOM 5411 C CA . GLY A 1 721 ? -15.216 3.958 -6.130 1.00 67.19 721 GLY A CA 1
ATOM 5412 C C . GLY A 1 721 ? -15.526 4.734 -7.415 1.00 67.19 721 GLY A C 1
ATOM 5413 O O . GLY A 1 721 ? -14.666 4.836 -8.288 1.00 67.19 721 GLY A O 1
ATOM 5414 N N . GLU A 1 722 ? -16.714 5.333 -7.508 1.00 73.38 722 GLU A N 1
ATOM 5415 C CA . GLU A 1 722 ? -17.118 6.172 -8.642 1.00 73.38 722 GLU A CA 1
ATOM 5416 C C . GLU A 1 722 ? -16.358 7.500 -8.614 1.00 73.38 722 GLU A C 1
ATOM 5418 O O . GLU A 1 722 ? -15.775 7.891 -9.622 1.00 73.38 722 GLU A O 1
ATOM 5423 N N . VAL A 1 723 ? -16.261 8.131 -7.436 1.00 77.25 723 VAL A N 1
ATOM 5424 C CA . VAL A 1 723 ? -15.450 9.344 -7.232 1.00 77.25 723 VAL A CA 1
ATOM 5425 C C . VAL A 1 723 ? -13.993 9.081 -7.597 1.00 77.25 723 VAL A C 1
ATOM 5427 O O . VAL A 1 723 ? -13.413 9.843 -8.359 1.00 77.25 723 VAL A O 1
ATOM 5430 N N . LYS A 1 724 ? -13.415 7.968 -7.133 1.00 78.38 724 LYS A N 1
ATOM 5431 C CA . LYS A 1 724 ? -12.040 7.566 -7.451 1.00 78.38 724 LYS A CA 1
ATOM 5432 C C . LYS A 1 724 ? -11.825 7.369 -8.952 1.00 78.38 724 LYS A C 1
ATOM 5434 O O . LYS A 1 724 ? -10.803 7.798 -9.476 1.00 78.38 724 LYS A O 1
ATOM 5439 N N . THR A 1 725 ? -12.768 6.723 -9.635 1.00 74.81 725 THR A N 1
ATOM 5440 C CA . THR A 1 725 ? -12.686 6.482 -11.086 1.00 74.81 725 THR A CA 1
ATOM 5441 C C . THR A 1 725 ? -12.785 7.791 -11.867 1.00 74.81 725 THR A C 1
ATOM 5443 O O . THR A 1 725 ? -12.044 7.995 -12.824 1.00 74.81 725 THR A O 1
ATOM 5446 N N . CYS A 1 726 ? -13.662 8.695 -11.432 1.00 75.81 726 CYS A N 1
ATOM 5447 C CA . CYS A 1 726 ? -13.908 9.965 -12.098 1.00 75.81 726 CYS A CA 1
ATOM 5448 C C . CYS A 1 726 ? -12.795 10.996 -11.861 1.00 75.81 726 CYS A C 1
ATOM 5450 O O . CYS A 1 726 ? -12.331 11.621 -12.808 1.00 75.81 726 CYS A O 1
ATOM 5452 N N . THR A 1 727 ? -12.377 11.203 -10.610 1.00 78.88 727 THR A N 1
ATOM 5453 C CA . THR A 1 727 ? -11.473 12.306 -10.231 1.00 78.88 727 THR A CA 1
ATOM 5454 C C . THR A 1 727 ? -10.025 11.869 -10.072 1.00 78.88 727 THR A C 1
ATOM 5456 O O . THR A 1 727 ? -9.154 12.705 -9.869 1.00 78.88 727 THR A O 1
ATOM 5459 N N . GLN A 1 728 ? -9.748 10.561 -10.105 1.00 74.44 728 GLN A N 1
ATOM 5460 C CA . GLN A 1 728 ? -8.446 9.972 -9.770 1.00 74.44 728 GLN A CA 1
ATOM 5461 C C . GLN A 1 728 ? -7.995 10.220 -8.315 1.00 74.44 728 GLN A C 1
ATOM 5463 O O . GLN A 1 728 ? -6.903 9.796 -7.918 1.00 74.44 728 GLN A O 1
ATOM 5468 N N . ALA A 1 729 ? -8.819 10.838 -7.458 1.00 69.31 729 ALA A N 1
ATOM 5469 C CA . ALA A 1 729 ? -8.493 11.014 -6.047 1.00 69.31 729 ALA A CA 1
ATOM 5470 C C . ALA A 1 729 ? -8.378 9.645 -5.345 1.00 69.31 729 ALA A C 1
ATOM 5472 O O . ALA A 1 729 ? -9.313 8.845 -5.323 1.00 69.31 729 ALA A O 1
ATOM 5473 N N . GLY A 1 730 ? -7.202 9.354 -4.776 1.00 59.09 730 GLY A N 1
ATOM 5474 C CA . GLY A 1 730 ? -6.914 8.078 -4.108 1.00 59.09 730 GLY A CA 1
ATOM 5475 C C . GLY A 1 730 ? -6.520 6.928 -5.048 1.00 59.09 730 GLY A C 1
ATOM 5476 O O . GLY A 1 730 ? -6.463 5.780 -4.597 1.00 59.09 730 GLY A O 1
ATOM 5477 N N . ALA A 1 731 ? -6.259 7.208 -6.333 1.00 58.00 731 ALA A N 1
ATOM 5478 C CA . ALA A 1 731 ? -5.753 6.244 -7.322 1.00 58.00 731 ALA A CA 1
ATOM 5479 C C . ALA A 1 731 ? -4.230 6.025 -7.275 1.00 58.00 731 ALA A C 1
ATOM 5481 O O . ALA A 1 731 ? -3.790 4.931 -7.605 1.00 58.00 731 ALA A O 1
ATOM 5482 N N . GLY A 1 732 ? -3.459 7.017 -6.809 1.00 50.09 732 GLY A N 1
ATOM 5483 C CA . GLY A 1 732 ? -2.012 6.902 -6.568 1.00 50.09 732 GLY A CA 1
ATOM 5484 C C . GLY A 1 732 ? -1.688 6.285 -5.200 1.00 50.09 732 GLY A C 1
ATOM 5485 O O . GLY A 1 732 ? -1.973 5.121 -4.946 1.00 50.09 732 GLY A O 1
ATOM 5486 N N . CYS A 1 733 ? -1.146 7.080 -4.268 1.00 41.12 733 CYS A N 1
ATOM 5487 C CA . CYS A 1 733 ? -0.719 6.599 -2.942 1.00 41.12 733 CYS A CA 1
ATOM 5488 C C . CYS A 1 733 ? -1.865 6.209 -1.982 1.00 41.12 733 CYS A C 1
ATOM 5490 O O . CYS A 1 733 ? -1.620 5.672 -0.905 1.00 41.12 733 CYS A O 1
ATOM 5492 N N . GLY A 1 734 ? -3.121 6.532 -2.322 1.00 45.12 734 GLY A N 1
ATOM 5493 C CA . GLY A 1 734 ? -4.307 6.225 -1.510 1.00 45.12 734 GLY A CA 1
ATOM 5494 C C . GLY A 1 734 ? -4.467 7.039 -0.215 1.00 45.12 734 GLY A C 1
ATOM 5495 O O . GLY A 1 734 ? -5.483 6.891 0.462 1.00 45.12 734 GLY A O 1
ATOM 5496 N N . GLY A 1 735 ? -3.524 7.928 0.119 1.00 41.06 735 GLY A N 1
ATOM 5497 C CA . GLY A 1 735 ? -3.509 8.671 1.387 1.00 41.06 735 GLY A CA 1
ATOM 5498 C C . GLY A 1 735 ? -4.725 9.575 1.633 1.00 41.06 735 GLY A C 1
ATOM 5499 O O . GLY A 1 735 ? -5.077 9.823 2.782 1.00 41.06 735 GLY A O 1
ATOM 5500 N N . CYS A 1 736 ? -5.410 10.018 0.575 1.00 59.22 736 CYS A N 1
ATOM 5501 C CA . CYS A 1 736 ? -6.571 10.908 0.659 1.00 59.22 736 CYS A CA 1
ATOM 5502 C C . CYS A 1 736 ? -7.936 10.197 0.721 1.00 59.22 736 CYS A C 1
ATOM 5504 O O . CYS A 1 736 ? -8.958 10.866 0.853 1.00 59.22 736 CYS A O 1
ATOM 5506 N N . LEU A 1 737 ? -7.987 8.858 0.651 1.00 60.53 737 LEU A N 1
ATOM 5507 C CA . LEU A 1 737 ? -9.248 8.097 0.615 1.00 60.53 737 LEU A CA 1
ATOM 5508 C C . LEU A 1 737 ? -10.205 8.365 1.796 1.00 60.53 737 LEU A C 1
ATOM 5510 O O . LEU A 1 737 ? -11.412 8.434 1.547 1.00 60.53 737 LEU A O 1
ATOM 5514 N N . PRO A 1 738 ? -9.734 8.544 3.049 1.00 57.94 738 PRO A N 1
ATOM 5515 C CA . PRO A 1 738 ? -10.618 8.924 4.151 1.00 57.94 738 PRO A CA 1
ATOM 5516 C C . PRO A 1 738 ? -11.325 10.261 3.887 1.00 57.94 738 PRO A C 1
ATOM 5518 O O . PRO A 1 738 ? -12.548 10.313 3.901 1.00 57.94 738 PRO A O 1
ATOM 5521 N N . MET A 1 739 ? -10.575 11.296 3.494 1.00 67.00 739 MET A N 1
ATOM 5522 C CA . MET A 1 739 ? -11.129 12.627 3.212 1.00 67.00 739 MET A CA 1
ATOM 5523 C C . MET A 1 739 ? -12.076 12.628 2.005 1.00 67.00 739 MET A C 1
ATOM 5525 O O . MET A 1 739 ? -13.106 13.291 2.033 1.00 67.00 739 MET A O 1
ATOM 5529 N N . VAL A 1 740 ? -11.769 11.856 0.954 1.00 74.25 740 VAL A N 1
ATOM 5530 C CA . VAL A 1 740 ? -12.668 11.677 -0.205 1.00 74.25 740 VAL A CA 1
ATOM 5531 C C . VAL A 1 740 ? -14.003 11.056 0.224 1.00 74.25 740 VAL A C 1
ATOM 5533 O O . VAL A 1 740 ? -15.057 11.435 -0.285 1.00 74.25 740 VAL A O 1
ATOM 5536 N N . THR A 1 741 ? -13.967 10.119 1.175 1.00 71.62 741 THR A N 1
ATOM 5537 C CA . THR A 1 741 ? -15.170 9.479 1.724 1.00 71.62 741 THR A CA 1
ATOM 5538 C C . THR A 1 741 ? -16.006 10.473 2.527 1.00 71.62 741 THR A C 1
ATOM 5540 O O . THR A 1 741 ? -17.224 10.525 2.355 1.00 71.62 741 THR A O 1
ATOM 5543 N N . ASP A 1 742 ? -15.360 11.293 3.354 1.00 69.81 742 ASP A N 1
ATOM 5544 C CA . ASP A 1 742 ? -16.037 12.297 4.178 1.00 69.81 742 ASP A CA 1
ATOM 5545 C C . ASP A 1 742 ? -16.696 13.387 3.313 1.00 69.81 742 ASP A C 1
ATOM 5547 O O . ASP A 1 742 ? -17.862 13.721 3.526 1.00 69.81 742 ASP A O 1
ATOM 5551 N N . ILE A 1 743 ? -16.006 13.867 2.267 1.00 79.75 743 ILE A N 1
ATOM 5552 C CA . ILE A 1 743 ? -16.552 14.841 1.305 1.00 79.75 743 ILE A CA 1
ATOM 5553 C C . ILE A 1 743 ? -17.762 14.266 0.558 1.00 79.75 743 ILE A C 1
ATOM 5555 O O . ILE A 1 743 ? -18.782 14.943 0.437 1.00 79.75 743 ILE A O 1
ATOM 5559 N N . LEU A 1 744 ? -17.685 13.013 0.095 1.00 81.69 744 LEU A N 1
ATOM 5560 C CA . LEU A 1 744 ? -18.807 12.349 -0.572 1.00 81.69 744 LEU A CA 1
ATOM 5561 C C . LEU A 1 744 ? -20.043 12.272 0.330 1.00 81.69 744 LEU A C 1
ATOM 5563 O O . LEU A 1 744 ? -21.150 12.588 -0.107 1.00 81.69 744 LEU A O 1
ATOM 5567 N N . ASN A 1 745 ? -19.859 11.872 1.588 1.00 73.25 745 ASN A N 1
ATOM 5568 C CA . ASN A 1 745 ? -20.958 11.774 2.542 1.00 73.25 745 ASN A CA 1
ATOM 5569 C C . ASN A 1 745 ? -21.586 13.146 2.829 1.00 73.25 745 ASN A C 1
ATOM 5571 O O . ASN A 1 745 ? -22.814 13.253 2.867 1.00 73.25 745 ASN A O 1
ATOM 5575 N N . ALA A 1 746 ? -20.764 14.190 2.975 1.00 76.06 746 ALA A N 1
ATOM 5576 C CA . ALA A 1 746 ? -21.228 15.558 3.190 1.00 76.06 746 ALA A CA 1
ATOM 5577 C C . ALA A 1 746 ? -22.037 16.099 1.995 1.00 76.06 746 ALA A C 1
ATOM 5579 O O . ALA A 1 746 ? -23.116 16.659 2.183 1.00 76.06 746 ALA A O 1
ATOM 5580 N N . GLU A 1 747 ? -21.571 15.881 0.762 1.00 81.50 747 GLU A N 1
ATOM 5581 C CA . GLU A 1 747 ? -22.260 16.333 -0.457 1.00 81.50 747 GLU A CA 1
ATOM 5582 C C . GLU A 1 747 ? -23.589 15.616 -0.696 1.00 81.50 747 GLU A C 1
ATOM 5584 O O . GLU A 1 747 ? -24.590 16.236 -1.062 1.00 81.50 747 GLU A O 1
ATOM 5589 N N . LEU A 1 748 ? -23.633 14.307 -0.450 1.00 76.88 748 LEU A N 1
ATOM 5590 C CA . LEU A 1 748 ? -24.876 13.552 -0.546 1.00 76.88 748 LEU A CA 1
ATOM 5591 C C . LEU A 1 748 ? -25.895 14.034 0.499 1.00 76.88 748 LEU A C 1
ATOM 5593 O O . LEU A 1 748 ? -27.055 14.258 0.147 1.00 76.88 748 LEU A O 1
ATOM 5597 N N . ALA A 1 749 ? -25.457 14.280 1.740 1.00 69.56 749 ALA A N 1
ATOM 5598 C CA . ALA A 1 749 ? -26.304 14.861 2.780 1.00 69.56 749 ALA A CA 1
ATOM 5599 C C . ALA A 1 749 ? -26.828 16.259 2.391 1.00 69.56 749 ALA A C 1
ATOM 5601 O O . ALA A 1 749 ? -28.025 16.523 2.532 1.00 69.56 749 ALA A O 1
ATOM 5602 N N . ALA A 1 750 ? -25.972 17.126 1.836 1.00 75.81 750 ALA A N 1
ATOM 5603 C CA . ALA A 1 750 ? -26.341 18.465 1.366 1.00 75.81 750 ALA A CA 1
ATOM 5604 C C . ALA A 1 750 ? -27.341 18.442 0.195 1.00 75.81 750 ALA A C 1
ATOM 5606 O O . ALA A 1 750 ? -28.229 19.290 0.116 1.00 75.81 750 ALA A O 1
ATOM 5607 N N . ALA A 1 751 ? -27.267 17.434 -0.680 1.00 74.88 751 ALA A N 1
ATOM 5608 C CA . ALA A 1 751 ? -28.220 17.220 -1.770 1.00 74.88 751 ALA A CA 1
ATOM 5609 C C . ALA A 1 751 ? -29.600 16.706 -1.302 1.00 74.88 751 ALA A C 1
ATOM 5611 O O . ALA A 1 751 ? -30.424 16.304 -2.127 1.00 74.88 751 ALA A O 1
ATOM 5612 N N . GLY A 1 752 ? -29.853 16.651 0.012 1.00 60.84 752 GLY A N 1
ATOM 5613 C CA . GLY A 1 752 ? -31.076 16.089 0.586 1.00 60.84 752 GLY A CA 1
ATOM 5614 C C . GLY A 1 752 ? -31.205 14.579 0.371 1.00 60.84 752 GLY A C 1
ATOM 5615 O O . GLY A 1 752 ? -32.249 13.996 0.671 1.00 60.84 752 GLY A O 1
ATOM 5616 N N . LYS A 1 753 ? -30.153 13.924 -0.140 1.00 61.16 753 LYS A N 1
ATOM 5617 C CA . LYS A 1 753 ? -30.070 12.470 -0.191 1.00 61.16 753 LYS A CA 1
ATOM 5618 C C . LYS A 1 753 ? -29.625 12.035 1.196 1.00 61.16 753 LYS A C 1
ATOM 5620 O O . LYS A 1 753 ? -28.463 12.185 1.558 1.00 61.16 753 LYS A O 1
ATOM 5625 N N . SER A 1 754 ? -30.539 11.489 1.999 1.00 45.84 754 SER A N 1
ATOM 5626 C CA . SER A 1 754 ? -30.105 10.812 3.218 1.00 45.84 754 SER A CA 1
ATOM 5627 C C . SER A 1 754 ? -29.190 9.668 2.788 1.00 45.84 754 SER A C 1
ATOM 5629 O O . SER A 1 754 ? -29.674 8.671 2.240 1.00 45.84 754 SER A O 1
ATOM 5631 N N . VAL A 1 755 ? -27.880 9.793 3.008 1.00 53.78 755 VAL A N 1
ATOM 5632 C CA . VAL A 1 755 ? -26.998 8.629 2.994 1.00 53.78 755 VAL A CA 1
ATOM 5633 C C . VAL A 1 755 ? -27.372 7.869 4.242 1.00 53.78 755 VAL A C 1
ATOM 5635 O O . VAL A 1 755 ? -26.793 8.066 5.303 1.00 53.78 755 VAL A O 1
ATOM 5638 N N . LYS A 1 756 ? -28.428 7.062 4.150 1.00 56.97 756 LYS A N 1
ATOM 5639 C CA . LYS A 1 756 ? -28.678 6.060 5.166 1.00 56.97 756 LYS A CA 1
ATOM 5640 C C . LYS A 1 756 ? -27.414 5.207 5.177 1.00 56.97 756 LYS A C 1
ATOM 5642 O O . LYS A 1 756 ? -27.098 4.621 4.136 1.00 56.97 756 LYS A O 1
ATOM 5647 N N . PRO A 1 757 ? -26.634 5.203 6.270 1.00 66.62 757 PRO A N 1
ATOM 5648 C CA . PRO A 1 757 ? -25.466 4.353 6.324 1.00 66.62 757 PRO A CA 1
ATOM 5649 C C . PRO A 1 757 ? -25.968 2.920 6.147 1.00 66.62 757 PRO A C 1
ATOM 5651 O O . PRO A 1 757 ? -26.753 2.410 6.937 1.00 66.62 757 PRO A O 1
ATOM 5654 N N . ARG A 1 758 ? -25.576 2.299 5.040 1.00 82.25 758 ARG A N 1
ATOM 5655 C CA . ARG A 1 758 ? -25.971 0.939 4.679 1.00 82.25 758 ARG A CA 1
ATOM 5656 C C . ARG A 1 758 ? -24.746 0.048 4.689 1.00 82.25 758 ARG A C 1
ATOM 5658 O O . ARG A 1 758 ? -23.632 0.506 4.429 1.00 82.25 758 ARG A O 1
ATOM 5665 N N . LEU A 1 759 ? -24.928 -1.229 5.000 1.00 86.88 759 LEU A N 1
ATOM 5666 C CA . LEU A 1 759 ? -23.816 -2.161 5.139 1.00 86.88 759 LEU A CA 1
ATOM 5667 C C . LEU A 1 759 ? -23.075 -2.368 3.809 1.00 86.88 759 LEU A C 1
ATOM 5669 O O . LEU A 1 759 ? -21.842 -2.380 3.798 1.00 86.88 759 LEU A O 1
ATOM 5673 N N . CYS A 1 760 ? -23.832 -2.559 2.726 1.00 89.56 760 CYS A N 1
ATOM 5674 C CA . CYS A 1 760 ? -23.382 -2.746 1.341 1.00 89.56 760 CYS A CA 1
ATOM 5675 C C . CYS A 1 760 ? -24.601 -2.651 0.396 1.00 89.56 760 CYS A C 1
ATOM 5677 O O . CYS A 1 760 ? -25.693 -2.312 0.845 1.00 89.56 760 CYS A O 1
ATOM 5679 N N . GLU A 1 761 ? -24.449 -2.974 -0.892 1.00 87.25 761 GLU A N 1
ATOM 5680 C CA . GLU A 1 761 ? -25.573 -2.997 -1.847 1.00 87.25 761 GLU A CA 1
ATOM 5681 C C . GLU A 1 761 ? -26.668 -4.022 -1.489 1.00 87.25 761 GLU A C 1
ATOM 5683 O O . GLU A 1 761 ? -27.837 -3.799 -1.790 1.00 87.25 761 GLU A O 1
ATOM 5688 N N . HIS A 1 762 ? -26.314 -5.107 -0.791 1.00 92.62 762 HIS A N 1
ATOM 5689 C CA . HIS A 1 762 ? -27.243 -6.187 -0.440 1.00 92.62 762 HIS A CA 1
ATOM 5690 C C . HIS A 1 762 ? -28.149 -5.865 0.750 1.00 92.62 762 HIS A C 1
ATOM 5692 O O . HIS A 1 762 ? -29.203 -6.477 0.873 1.00 92.62 762 HIS A O 1
ATOM 5698 N N . PHE A 1 763 ? -27.764 -4.938 1.632 1.00 93.62 763 PHE A N 1
ATOM 5699 C CA . PHE A 1 763 ? -28.512 -4.607 2.851 1.00 93.62 763 PHE A CA 1
ATOM 5700 C C . PHE A 1 763 ? -28.575 -3.095 3.061 1.00 93.62 763 PHE A C 1
ATOM 5702 O O . PHE A 1 763 ? -27.548 -2.471 3.325 1.00 93.62 763 PHE A O 1
ATOM 5709 N N . ASP A 1 764 ? -29.788 -2.537 3.062 1.00 89.50 764 ASP A N 1
ATOM 5710 C CA . ASP A 1 764 ? -30.067 -1.110 3.318 1.00 89.50 764 ASP A CA 1
ATOM 5711 C C . ASP A 1 764 ? -30.088 -0.746 4.820 1.00 89.50 764 ASP A C 1
ATOM 5713 O O . ASP A 1 764 ? -30.757 0.181 5.268 1.00 89.50 764 ASP A O 1
ATOM 5717 N N . HIS A 1 765 ? -29.379 -1.535 5.620 1.00 92.50 765 HIS A N 1
ATOM 5718 C CA . HIS A 1 765 ? -29.306 -1.425 7.069 1.00 92.50 765 HIS A CA 1
ATOM 5719 C C . HIS A 1 765 ? -27.845 -1.264 7.490 1.00 92.50 765 HIS A C 1
ATOM 5721 O O . HIS A 1 765 ? -26.951 -1.863 6.883 1.00 92.50 765 HIS A O 1
ATOM 5727 N N . THR A 1 766 ? -27.589 -0.510 8.555 1.00 91.50 766 THR A N 1
ATOM 5728 C CA . THR A 1 766 ? -26.291 -0.512 9.244 1.00 91.50 766 THR A CA 1
ATOM 5729 C C . THR A 1 766 ? -26.009 -1.879 9.877 1.00 91.50 766 THR A C 1
ATOM 5731 O O . THR A 1 766 ? -26.908 -2.705 10.064 1.00 91.50 766 THR A O 1
ATOM 5734 N N . ARG A 1 767 ? -24.755 -2.125 10.287 1.00 93.88 767 ARG A N 1
ATOM 5735 C CA . ARG A 1 767 ? -24.433 -3.317 11.088 1.00 93.88 767 ARG A CA 1
ATOM 5736 C C . ARG A 1 767 ? -25.258 -3.369 12.382 1.00 93.88 767 ARG A C 1
ATOM 5738 O O . ARG A 1 767 ? -25.737 -4.444 12.729 1.00 93.88 767 ARG A O 1
ATOM 5745 N N . GLN A 1 768 ? -25.402 -2.241 13.078 1.00 93.25 768 GLN A N 1
ATOM 5746 C CA . GLN A 1 768 ? -26.131 -2.164 14.346 1.00 93.25 768 GLN A CA 1
ATOM 5747 C C . GLN A 1 768 ? -27.620 -2.480 14.154 1.00 93.25 768 GLN A C 1
ATOM 5749 O O . GLN A 1 768 ? -28.153 -3.348 14.838 1.00 93.25 768 GLN A O 1
ATOM 5754 N N . GLU A 1 769 ? -28.269 -1.878 13.155 1.00 94.62 769 GLU A N 1
ATOM 5755 C CA . GLU A 1 769 ? -29.665 -2.192 12.822 1.00 94.62 769 GLU A CA 1
ATOM 5756 C C . GLU A 1 769 ? -29.841 -3.669 12.445 1.00 94.62 769 GLU A C 1
ATOM 5758 O O . GLU A 1 769 ? -30.803 -4.304 12.873 1.00 94.62 769 GLU A O 1
ATOM 5763 N N . LEU A 1 770 ? -28.908 -4.253 11.680 1.00 95.00 770 LEU A N 1
ATOM 5764 C CA . LEU A 1 770 ? -28.941 -5.686 11.367 1.00 95.00 770 LEU A CA 1
ATOM 5765 C C . LEU A 1 770 ? -28.774 -6.561 12.606 1.00 95.00 770 LEU A C 1
ATOM 5767 O O . LEU A 1 770 ? -29.436 -7.596 12.696 1.00 95.00 770 LEU A O 1
ATOM 5771 N N . PHE A 1 771 ? -27.921 -6.161 13.550 1.00 95.69 771 PHE A N 1
ATOM 5772 C CA . PHE A 1 771 ? -27.771 -6.850 14.829 1.00 95.69 771 PHE A CA 1
ATOM 5773 C C . PHE A 1 771 ? -29.110 -6.893 15.572 1.00 95.69 771 PHE A C 1
ATOM 5775 O O . PHE A 1 771 ? -29.579 -7.971 15.949 1.00 95.69 771 PHE A O 1
ATOM 5782 N N . ASP A 1 772 ? -29.770 -5.743 15.697 1.00 94.50 772 ASP A N 1
ATOM 5783 C CA . ASP A 1 772 ? -31.061 -5.631 16.372 1.00 94.50 772 ASP A CA 1
ATOM 5784 C C . ASP A 1 772 ? -32.156 -6.418 15.644 1.00 94.50 772 ASP A C 1
ATOM 5786 O O . ASP A 1 772 ? -32.910 -7.160 16.276 1.00 94.50 772 ASP A O 1
ATOM 5790 N N . ILE A 1 773 ? -32.214 -6.346 14.311 1.00 95.31 773 ILE A N 1
ATOM 5791 C CA . ILE A 1 773 ? -33.162 -7.118 13.496 1.00 95.31 773 ILE A CA 1
ATOM 5792 C C . ILE A 1 773 ? -32.972 -8.620 13.719 1.00 95.31 773 ILE A C 1
ATOM 5794 O O . ILE A 1 773 ? -33.949 -9.324 13.991 1.00 95.31 773 ILE A O 1
ATOM 5798 N N . ILE A 1 774 ? -31.736 -9.118 13.610 1.00 95.12 774 ILE A N 1
ATOM 5799 C CA . ILE A 1 774 ? -31.427 -10.544 13.754 1.00 95.12 774 ILE A CA 1
ATOM 5800 C C . ILE A 1 774 ? -31.825 -11.034 15.143 1.00 95.12 774 ILE A C 1
ATOM 5802 O O . ILE A 1 774 ? -32.481 -12.072 15.269 1.00 95.12 774 ILE A O 1
ATOM 5806 N N . ARG A 1 775 ? -31.494 -10.263 16.177 1.00 94.12 775 ARG A N 1
ATOM 5807 C CA . ARG A 1 775 ? -31.800 -10.594 17.566 1.00 94.12 775 ARG A CA 1
ATOM 5808 C C . ARG A 1 775 ? -33.300 -10.558 17.859 1.00 94.12 775 ARG A C 1
ATOM 5810 O O . ARG A 1 775 ? -33.853 -11.551 18.333 1.00 94.12 775 ARG A O 1
ATOM 5817 N N . VAL A 1 776 ? -33.977 -9.452 17.541 1.00 94.38 776 VAL A N 1
ATOM 5818 C CA . VAL A 1 776 ? -35.406 -9.237 17.836 1.00 94.38 776 VAL A CA 1
ATOM 5819 C C . VAL A 1 776 ? -36.285 -10.206 17.050 1.00 94.38 776 VAL A C 1
ATOM 5821 O O . VAL A 1 776 ? -37.198 -10.811 17.614 1.00 94.38 776 VAL A O 1
ATOM 5824 N N . LYS A 1 777 ? -35.998 -10.409 15.759 1.00 95.12 777 LYS A N 1
ATOM 5825 C CA . LYS A 1 777 ? -36.754 -11.342 14.908 1.00 95.12 777 LYS A CA 1
ATOM 5826 C C . LYS A 1 777 ? -36.291 -12.793 15.024 1.00 95.12 777 LYS A C 1
ATOM 5828 O O . LYS A 1 777 ? -36.870 -13.656 14.368 1.00 95.12 777 LYS A O 1
ATOM 5833 N N . LYS A 1 778 ? -35.280 -13.069 15.855 1.00 94.81 778 LYS A N 1
ATOM 5834 C CA . LYS A 1 778 ? -34.709 -14.405 16.080 1.00 94.81 778 LYS A CA 1
ATOM 5835 C C . LYS A 1 778 ? -34.267 -15.091 14.780 1.00 94.81 778 LYS A C 1
ATOM 5837 O O . LYS A 1 778 ? -34.532 -16.273 14.577 1.00 94.81 778 LYS A O 1
ATOM 5842 N N . ILE A 1 779 ? -33.619 -14.342 13.889 1.00 94.38 779 ILE A N 1
ATOM 5843 C CA . ILE A 1 779 ? -33.083 -14.866 12.625 1.00 94.38 779 ILE A CA 1
ATOM 5844 C C . ILE A 1 779 ? -31.860 -15.741 12.921 1.00 94.38 779 ILE A C 1
ATOM 5846 O O . ILE A 1 779 ? -30.986 -15.344 13.689 1.00 94.38 779 ILE A O 1
ATOM 5850 N N . LYS A 1 780 ? -31.803 -16.928 12.309 1.00 92.06 780 LYS A N 1
ATOM 5851 C CA . LYS A 1 780 ? -30.784 -17.959 12.580 1.00 92.06 780 LYS A CA 1
ATOM 5852 C C . LYS A 1 780 ? -29.890 -18.302 11.389 1.00 92.06 780 LYS A C 1
ATOM 5854 O O . LYS A 1 780 ? -28.928 -19.037 11.546 1.00 92.06 780 LYS A O 1
ATOM 5859 N N . SER A 1 781 ? -30.183 -17.774 10.204 1.00 91.38 781 SER A N 1
ATOM 5860 C CA . SER A 1 781 ? -29.417 -18.072 8.995 1.00 91.38 781 SER A CA 1
ATOM 5861 C C . SER A 1 781 ? -29.184 -16.816 8.160 1.00 91.38 781 SER A C 1
ATOM 5863 O O . SER A 1 781 ? -29.980 -15.873 8.191 1.00 91.38 781 SER A O 1
ATOM 5865 N N . PHE A 1 782 ? -28.097 -16.807 7.386 1.00 92.81 782 PHE A N 1
ATOM 5866 C CA . PHE A 1 782 ? -27.853 -15.749 6.403 1.00 92.81 782 PHE A CA 1
ATOM 5867 C C . PHE A 1 782 ? -28.947 -15.710 5.338 1.00 92.81 782 PHE A C 1
ATOM 5869 O O . PHE A 1 782 ? -29.392 -14.625 4.975 1.00 92.81 782 PHE A O 1
ATOM 5876 N N . GLN A 1 783 ? -29.433 -16.877 4.903 1.00 90.94 783 GLN A N 1
ATOM 5877 C CA . GLN A 1 783 ? -30.488 -16.969 3.897 1.00 90.94 783 GLN A CA 1
ATOM 5878 C C . GLN A 1 783 ? -31.787 -16.303 4.369 1.00 90.94 783 GLN A C 1
ATOM 5880 O O . GLN A 1 783 ? -32.427 -15.572 3.615 1.00 90.94 783 GLN A O 1
ATOM 5885 N N . ASP A 1 784 ? -32.159 -16.489 5.636 1.00 93.38 784 ASP A N 1
ATOM 5886 C CA . ASP A 1 784 ? -33.286 -15.778 6.241 1.00 93.38 784 ASP A CA 1
ATOM 5887 C C . ASP A 1 784 ? -33.035 -14.270 6.342 1.00 93.38 784 ASP A C 1
ATOM 5889 O O . ASP A 1 784 ? -33.953 -13.484 6.112 1.00 93.38 784 ASP A O 1
ATOM 5893 N N . ALA A 1 785 ? -31.814 -13.858 6.701 1.00 94.56 785 ALA A N 1
ATOM 5894 C CA . ALA A 1 785 ? -31.462 -12.446 6.812 1.00 94.56 785 ALA A CA 1
ATOM 5895 C C . ALA A 1 785 ? -31.557 -11.746 5.450 1.00 94.56 785 ALA A C 1
ATOM 5897 O O . ALA A 1 785 ? -32.254 -10.742 5.329 1.00 94.56 785 ALA A O 1
ATOM 5898 N N . ILE A 1 786 ? -30.915 -12.293 4.415 1.00 94.31 786 ILE A N 1
ATOM 5899 C CA . ILE A 1 786 ? -30.883 -11.674 3.088 1.00 94.31 786 ILE A CA 1
ATOM 5900 C C . ILE A 1 786 ? -32.246 -11.729 2.394 1.00 94.31 786 ILE A C 1
ATOM 5902 O O . ILE A 1 786 ? -32.667 -10.728 1.835 1.00 94.31 786 ILE A O 1
ATOM 5906 N N . SER A 1 787 ? -33.002 -12.827 2.501 1.00 93.31 787 SER A N 1
ATOM 5907 C CA . SER A 1 787 ? -34.324 -12.922 1.857 1.00 93.31 787 SER A CA 1
ATOM 5908 C C . SER A 1 787 ? -35.380 -11.998 2.472 1.00 93.31 787 SER A C 1
ATOM 5910 O O . SER A 1 787 ? -36.282 -11.547 1.770 1.00 93.31 787 SER A O 1
ATOM 5912 N N . LYS A 1 788 ? -35.297 -11.715 3.781 1.00 94.31 788 LYS A N 1
ATOM 5913 C CA . LYS A 1 788 ? -36.282 -10.880 4.494 1.00 94.31 788 LYS A CA 1
ATOM 5914 C C . LYS A 1 788 ? -35.875 -9.410 4.597 1.00 94.31 788 LYS A C 1
ATOM 5916 O O . LYS A 1 788 ? -36.751 -8.567 4.777 1.00 94.31 788 LYS A O 1
ATOM 5921 N N . HIS A 1 789 ? -34.575 -9.120 4.564 1.00 94.88 789 HIS A N 1
ATOM 5922 C CA . HIS A 1 789 ? -34.013 -7.804 4.896 1.00 94.88 789 HIS A CA 1
ATOM 5923 C C . HIS A 1 789 ? -32.934 -7.309 3.927 1.00 94.88 789 HIS A C 1
ATOM 5925 O O . HIS A 1 789 ? -32.348 -6.252 4.160 1.00 94.88 789 HIS A O 1
ATOM 5931 N N . GLY A 1 790 ? -32.666 -8.048 2.856 1.00 93.00 790 GLY A N 1
ATOM 5932 C CA . GLY A 1 790 ? -31.681 -7.691 1.849 1.00 93.00 790 GLY A CA 1
ATOM 5933 C C . GLY A 1 790 ? -32.113 -8.089 0.440 1.00 93.00 790 GLY A C 1
ATOM 5934 O O . GLY A 1 790 ? -33.292 -8.311 0.163 1.00 93.00 790 GLY A O 1
ATOM 5935 N N . SER A 1 791 ? -31.144 -8.146 -0.466 1.00 91.69 791 SER A N 1
ATOM 5936 C CA . SER A 1 791 ? -31.322 -8.578 -1.852 1.00 91.69 791 SER A CA 1
ATOM 5937 C C . SER A 1 791 ? -30.035 -9.201 -2.397 1.00 91.69 791 SER A C 1
ATOM 5939 O O . SER A 1 791 ? -28.972 -9.014 -1.807 1.00 91.69 791 SER A O 1
ATOM 5941 N N . GLY A 1 792 ? -30.131 -9.936 -3.508 1.00 91.94 792 GLY A N 1
ATOM 5942 C CA . GLY A 1 792 ? -28.997 -10.631 -4.128 1.00 91.94 792 GLY A CA 1
ATOM 5943 C C . GLY A 1 792 ? -28.529 -11.861 -3.342 1.00 91.94 792 GLY A C 1
ATOM 5944 O O . GLY A 1 792 ? -29.303 -12.474 -2.607 1.00 91.94 792 GLY A O 1
ATOM 5945 N N . ASP A 1 793 ? -27.255 -12.208 -3.502 1.00 92.12 793 ASP A N 1
ATOM 5946 C CA . ASP A 1 793 ? -26.596 -13.391 -2.928 1.00 92.12 793 ASP A CA 1
ATOM 5947 C C . ASP A 1 793 ? -25.539 -13.027 -1.871 1.00 92.12 793 ASP A C 1
ATOM 5949 O O . ASP A 1 793 ? -24.887 -13.897 -1.282 1.00 92.12 793 ASP A O 1
ATOM 5953 N N . GLY A 1 794 ? -25.365 -11.728 -1.618 1.00 92.94 794 GLY A N 1
ATOM 5954 C CA . GLY A 1 794 ? -24.404 -11.178 -0.674 1.00 92.94 794 GLY A CA 1
ATOM 5955 C C . GLY A 1 794 ? -23.004 -10.995 -1.256 1.00 92.94 794 GLY A C 1
ATOM 5956 O O . GLY A 1 794 ? -22.707 -11.373 -2.386 1.00 92.94 794 GLY A O 1
ATOM 5957 N N . CYS A 1 795 ? -22.107 -10.441 -0.444 1.00 91.88 795 CYS A N 1
ATOM 5958 C CA . CYS A 1 795 ? -20.715 -10.174 -0.804 1.00 91.88 795 CYS A CA 1
ATOM 5959 C C . CYS A 1 795 ? -19.748 -10.419 0.362 1.00 91.88 795 CYS A C 1
ATOM 5961 O O . CYS A 1 795 ? -20.150 -10.723 1.490 1.00 91.88 795 CYS A O 1
ATOM 5963 N N . GLU A 1 796 ? -18.459 -10.204 0.096 1.00 90.69 796 GLU A N 1
ATOM 5964 C CA . GLU A 1 796 ? -17.346 -10.224 1.049 1.00 90.69 796 GLU A CA 1
ATOM 5965 C C . GLU A 1 796 ? -17.484 -9.233 2.218 1.00 90.69 796 GLU A C 1
ATOM 5967 O O . GLU A 1 796 ? -16.716 -9.306 3.172 1.00 90.69 796 GLU A O 1
ATOM 5972 N N . ILE A 1 797 ? -18.463 -8.321 2.173 1.00 91.44 797 ILE A N 1
ATOM 5973 C CA . ILE A 1 797 ? -18.774 -7.397 3.268 1.00 91.44 797 ILE A CA 1
ATOM 5974 C C . ILE A 1 797 ? -19.883 -7.968 4.156 1.00 91.44 797 ILE A C 1
ATOM 5976 O O . ILE A 1 797 ? -19.704 -8.105 5.370 1.00 91.44 797 ILE A O 1
ATOM 5980 N N . CYS A 1 798 ? -21.049 -8.285 3.583 1.00 93.31 798 CYS A N 1
ATOM 5981 C CA . CYS A 1 798 ? -22.214 -8.642 4.390 1.00 93.31 798 CYS A CA 1
ATOM 5982 C C . CYS A 1 798 ? -22.191 -10.076 4.908 1.00 93.31 798 CYS A C 1
ATOM 5984 O O . CYS A 1 798 ? -22.648 -10.293 6.026 1.00 93.31 798 CYS A O 1
ATOM 5986 N N . LYS A 1 799 ? -21.641 -11.038 4.155 1.00 93.38 799 LYS A N 1
ATOM 5987 C CA . LYS A 1 799 ? -21.567 -12.442 4.585 1.00 93.38 799 LYS A CA 1
ATOM 5988 C C . LYS A 1 799 ? -20.806 -12.603 5.910 1.00 93.38 799 LYS A C 1
ATOM 5990 O O . LYS A 1 799 ? -21.432 -13.038 6.882 1.00 93.38 799 LYS A O 1
ATOM 5995 N N . PRO A 1 800 ? -19.538 -12.153 6.032 1.00 91.75 800 PRO A N 1
ATOM 5996 C CA . PRO A 1 800 ? -18.811 -12.277 7.295 1.00 91.75 800 PRO A CA 1
ATOM 5997 C C . PRO A 1 800 ? -19.417 -11.403 8.398 1.00 91.75 800 PRO A C 1
ATOM 5999 O O . PRO A 1 800 ? -19.396 -11.783 9.568 1.00 91.75 800 PRO A O 1
ATOM 6002 N N . THR A 1 801 ? -20.013 -10.256 8.047 1.00 92.94 801 THR A N 1
ATOM 6003 C CA . THR A 1 801 ? -20.684 -9.389 9.027 1.00 92.94 801 THR A CA 1
ATOM 6004 C C . THR A 1 801 ? -21.893 -10.084 9.654 1.00 92.94 801 THR A C 1
ATOM 6006 O O . THR A 1 801 ? -21.983 -10.160 10.877 1.00 92.94 801 THR A O 1
ATOM 6009 N N . VAL A 1 802 ? -22.805 -10.627 8.845 1.00 94.00 802 VAL A N 1
ATOM 6010 C CA . VAL A 1 802 ? -24.001 -11.326 9.339 1.00 94.00 802 VAL A CA 1
ATOM 6011 C C . VAL A 1 802 ? -23.611 -12.593 10.088 1.00 94.00 802 VAL A C 1
ATOM 6013 O O . VAL A 1 802 ? -24.154 -12.852 11.157 1.00 94.00 802 VAL A O 1
ATOM 6016 N N . ALA A 1 803 ? -22.631 -13.351 9.598 1.00 91.81 803 ALA A N 1
ATOM 6017 C CA . ALA A 1 803 ? -22.170 -14.545 10.292 1.00 91.81 803 ALA A CA 1
ATOM 6018 C C . ALA A 1 803 ? -21.513 -14.216 11.651 1.00 91.81 803 ALA A C 1
ATOM 6020 O O . ALA A 1 803 ? -21.734 -14.925 12.632 1.00 91.81 803 ALA A O 1
ATOM 6021 N N . SER A 1 804 ? -20.790 -13.094 11.757 1.00 91.12 804 SER A N 1
ATOM 6022 C CA . SER A 1 804 ? -20.306 -12.558 13.039 1.00 91.12 804 SER A CA 1
ATOM 6023 C C . SER A 1 804 ? -21.455 -12.176 13.985 1.00 91.12 804 SER A C 1
ATOM 6025 O O . SER A 1 804 ? -21.391 -12.480 15.178 1.00 91.12 804 SER A O 1
ATOM 6027 N N . ILE A 1 805 ? -22.526 -11.555 13.475 1.00 93.62 805 ILE A N 1
ATOM 6028 C CA . ILE A 1 805 ? -23.724 -11.219 14.265 1.00 93.62 805 ILE A CA 1
ATOM 6029 C C . ILE A 1 805 ? -24.415 -12.492 14.769 1.00 93.62 805 ILE A C 1
ATOM 6031 O O . ILE A 1 805 ? -24.711 -12.595 15.957 1.00 93.62 805 ILE A O 1
ATOM 6035 N N . LEU A 1 806 ? -24.633 -13.481 13.899 1.00 92.56 806 LEU A N 1
ATOM 6036 C CA . LEU A 1 806 ? -25.248 -14.758 14.271 1.00 92.56 806 LEU A CA 1
ATOM 6037 C C . LEU A 1 806 ? -24.432 -15.468 15.358 1.00 92.56 806 LEU A C 1
ATOM 6039 O O . LEU A 1 806 ? -24.997 -15.876 16.371 1.00 92.56 806 LEU A O 1
ATOM 6043 N N . ALA A 1 807 ? -23.108 -15.537 15.202 1.00 89.69 807 ALA A N 1
ATOM 6044 C CA . ALA A 1 807 ? -22.236 -16.174 16.183 1.00 89.69 807 ALA A CA 1
ATOM 6045 C C . ALA A 1 807 ? -22.224 -15.428 17.529 1.00 89.69 807 ALA A C 1
ATOM 6047 O O . ALA A 1 807 ? -22.316 -16.055 18.577 1.00 89.69 807 ALA A O 1
ATOM 6048 N N . SER A 1 808 ? -22.183 -14.093 17.523 1.00 90.88 808 SER A N 1
ATOM 6049 C CA . SER A 1 808 ? -22.215 -13.290 18.759 1.00 90.88 808 SER A CA 1
ATOM 6050 C C . SER A 1 808 ? -23.590 -13.224 19.436 1.00 90.88 808 SER A C 1
ATOM 6052 O O . SER A 1 808 ? -23.663 -12.916 20.621 1.00 90.88 808 SER A O 1
ATOM 6054 N N . THR A 1 809 ? -24.672 -13.534 18.717 1.00 92.44 809 THR A N 1
ATOM 6055 C CA . THR A 1 809 ? -26.037 -13.553 19.272 1.00 92.44 809 THR A CA 1
ATOM 6056 C C . THR A 1 809 ? -26.433 -14.945 19.765 1.00 92.44 809 THR A C 1
ATOM 6058 O O . THR A 1 809 ? -27.119 -15.076 20.776 1.00 92.44 809 THR A O 1
ATOM 6061 N N . TRP A 1 810 ? -26.032 -15.997 19.047 1.00 91.81 810 TRP A N 1
ATOM 6062 C CA . TRP A 1 810 ? -26.531 -17.358 19.267 1.00 91.81 810 TRP A CA 1
ATOM 6063 C C . TRP A 1 810 ? -25.475 -18.354 19.743 1.00 91.81 810 TRP A C 1
ATOM 6065 O O . TRP A 1 810 ? -25.860 -19.436 20.185 1.00 91.81 810 TRP A O 1
ATOM 6075 N N . ASN A 1 811 ? -24.193 -17.980 19.701 1.00 88.94 811 ASN A N 1
ATOM 6076 C CA . ASN A 1 811 ? -23.036 -18.824 20.018 1.00 88.94 811 ASN A CA 1
ATOM 6077 C C . ASN A 1 811 ? -22.927 -20.098 19.163 1.00 88.94 811 ASN A C 1
ATOM 6079 O O . ASN A 1 811 ? -22.442 -21.134 19.613 1.00 88.94 811 ASN A O 1
ATOM 6083 N N . GLU A 1 812 ? -23.409 -20.042 17.922 1.00 83.06 812 GLU A N 1
ATOM 6084 C CA . GLU A 1 812 ? -23.254 -21.144 16.972 1.00 83.06 812 GLU A CA 1
ATOM 6085 C C . GLU A 1 812 ? -21.794 -21.249 16.509 1.00 83.06 812 GLU A C 1
ATOM 6087 O O . GLU A 1 812 ? -21.120 -20.235 16.306 1.00 83.06 812 GLU A O 1
ATOM 6092 N N . MET A 1 813 ? -21.302 -22.479 16.327 1.00 82.75 813 MET A N 1
ATOM 6093 C CA . MET A 1 813 ? -19.927 -22.715 15.882 1.00 82.75 813 MET A CA 1
ATOM 6094 C C . MET A 1 813 ? -19.698 -22.098 14.503 1.00 82.75 813 MET A C 1
ATOM 6096 O O . MET A 1 813 ? -20.444 -22.361 13.565 1.00 82.75 813 MET A O 1
ATOM 6100 N N . ILE A 1 814 ? -18.619 -21.336 14.334 1.00 84.38 814 ILE A N 1
ATOM 6101 C CA . ILE A 1 814 ? -18.399 -20.577 13.095 1.00 84.38 814 ILE A CA 1
ATOM 6102 C C . ILE A 1 814 ? -18.273 -21.491 11.855 1.00 84.38 814 ILE A C 1
ATOM 6104 O O . ILE A 1 814 ? -18.633 -21.099 10.747 1.00 84.38 814 ILE A O 1
ATOM 6108 N N . VAL A 1 815 ? -17.828 -22.740 12.057 1.00 84.31 815 VAL A N 1
ATOM 6109 C CA . VAL A 1 815 ? -17.665 -23.774 11.019 1.00 84.31 815 VAL A CA 1
ATOM 6110 C C . VAL A 1 815 ? -18.995 -24.272 10.434 1.00 84.31 815 VAL A C 1
ATOM 6112 O O . VAL A 1 815 ? -19.010 -24.899 9.373 1.00 84.31 815 VAL A O 1
ATOM 6115 N N . THR A 1 816 ? -20.134 -24.004 11.083 1.00 82.19 816 THR A N 1
ATOM 6116 C CA . THR A 1 816 ? -21.461 -24.268 10.495 1.00 82.19 816 THR A CA 1
ATOM 6117 C C . THR A 1 816 ? -21.884 -23.181 9.509 1.00 82.19 816 THR A C 1
ATOM 6119 O O . THR A 1 816 ? -22.823 -23.386 8.749 1.00 82.19 816 THR A O 1
ATOM 6122 N N . HIS A 1 817 ? -21.172 -22.053 9.499 1.00 83.88 817 HIS A N 1
ATOM 6123 C CA . HIS A 1 817 ? -21.390 -20.886 8.643 1.00 83.88 817 HIS A CA 1
ATOM 6124 C C . HIS A 1 817 ? -20.203 -20.669 7.689 1.00 83.88 817 HIS A C 1
ATOM 6126 O O . HIS A 1 817 ? -19.899 -19.543 7.307 1.00 83.88 817 HIS A O 1
ATOM 6132 N N . ASP A 1 818 ? -19.486 -21.735 7.336 1.00 80.69 818 ASP A N 1
ATOM 6133 C CA . ASP A 1 818 ? -18.141 -21.693 6.757 1.00 80.69 818 ASP A CA 1
ATOM 6134 C C . ASP A 1 818 ? -18.045 -20.947 5.418 1.00 80.69 818 ASP A C 1
ATOM 6136 O O . ASP A 1 818 ? -17.069 -20.233 5.189 1.00 80.69 818 ASP A O 1
ATOM 6140 N N . THR A 1 819 ? -19.064 -21.029 4.560 1.00 88.06 819 THR A N 1
ATOM 6141 C CA . THR A 1 819 ? -19.097 -20.313 3.269 1.00 88.06 819 THR A CA 1
ATOM 6142 C C . THR A 1 819 ? -19.481 -18.838 3.378 1.00 88.06 819 THR A C 1
ATOM 6144 O O . THR A 1 819 ? -19.393 -18.093 2.402 1.00 88.06 819 THR A O 1
ATOM 6147 N N . LEU A 1 820 ? -19.845 -18.380 4.579 1.00 90.25 820 LEU A N 1
ATOM 6148 C CA . LEU A 1 820 ? -20.049 -16.965 4.888 1.00 90.25 820 LEU A CA 1
ATOM 6149 C C . LEU A 1 820 ? -18.783 -16.299 5.439 1.00 90.25 820 LEU A C 1
ATOM 6151 O O . LEU A 1 820 ? -18.742 -15.076 5.571 1.00 90.25 820 LEU A O 1
ATOM 6155 N N . GLN A 1 821 ? -17.775 -17.095 5.795 1.00 86.12 821 GLN A N 1
ATOM 6156 C CA . GLN A 1 821 ? -16.598 -16.649 6.526 1.00 86.12 821 GLN A CA 1
ATOM 6157 C C . GLN A 1 821 ? -15.393 -16.430 5.622 1.00 86.12 821 GLN A C 1
ATOM 6159 O O . GLN A 1 821 ? -15.155 -17.144 4.648 1.00 86.12 821 GLN A O 1
ATOM 6164 N N . ASP A 1 822 ? -14.556 -15.482 6.030 1.00 83.88 822 ASP A N 1
ATOM 6165 C CA . ASP A 1 822 ? -13.204 -15.382 5.500 1.00 83.88 822 ASP A CA 1
ATOM 6166 C C . ASP A 1 822 ? -12.390 -16.645 5.806 1.00 83.88 822 ASP A C 1
ATOM 6168 O O . ASP A 1 822 ? -12.635 -17.353 6.782 1.00 83.88 822 ASP A O 1
ATOM 6172 N N . THR A 1 823 ? -11.352 -16.887 5.003 1.00 83.19 823 THR A N 1
ATOM 6173 C CA . THR A 1 823 ? -10.517 -18.099 5.048 1.00 83.19 823 THR A CA 1
ATOM 6174 C C . THR A 1 823 ? -10.029 -18.472 6.451 1.00 83.19 823 THR A C 1
ATOM 6176 O O . THR A 1 823 ? -10.000 -19.651 6.789 1.00 83.19 823 THR A O 1
ATOM 6179 N N . ASN A 1 824 ? -9.696 -17.488 7.288 1.00 87.44 824 ASN A N 1
ATOM 6180 C CA . ASN A 1 824 ? -9.235 -17.741 8.653 1.00 87.44 824 ASN A CA 1
ATOM 6181 C C . ASN A 1 824 ? -10.310 -18.354 9.559 1.00 87.44 824 ASN A C 1
ATOM 6183 O O . ASN A 1 824 ? -10.031 -19.293 10.300 1.00 87.44 824 ASN A O 1
ATOM 6187 N N . ASP A 1 825 ? -11.525 -17.807 9.524 1.00 87.38 825 ASP A N 1
ATOM 6188 C CA . ASP A 1 825 ? -12.646 -18.302 10.324 1.00 87.38 825 ASP A CA 1
ATOM 6189 C C . ASP A 1 825 ? -13.248 -19.570 9.689 1.00 87.38 825 ASP A C 1
ATOM 6191 O O . ASP A 1 825 ? -13.614 -20.489 10.414 1.00 87.38 825 ASP A O 1
ATOM 6195 N N . ARG A 1 826 ? -13.234 -19.691 8.352 1.00 88.00 826 ARG A N 1
ATOM 6196 C CA . ARG A 1 826 ? -13.645 -20.903 7.617 1.00 88.00 826 ARG A CA 1
ATOM 6197 C C . ARG A 1 826 ? -12.839 -22.144 8.013 1.00 88.00 826 ARG A C 1
ATOM 6199 O O . ARG A 1 826 ? -13.417 -23.210 8.192 1.00 88.00 826 ARG A O 1
ATOM 6206 N N . PHE A 1 827 ? -11.518 -22.008 8.155 1.00 89.75 827 PHE A N 1
ATOM 6207 C CA . PHE A 1 827 ? -10.612 -23.120 8.478 1.00 89.75 827 PHE A CA 1
ATOM 6208 C C . PHE A 1 827 ? -10.099 -23.103 9.920 1.00 89.75 827 PHE A C 1
ATOM 6210 O O . PHE A 1 827 ? -9.145 -23.811 10.236 1.00 89.75 827 PHE A O 1
ATOM 6217 N N . LEU A 1 828 ? -10.701 -22.295 10.798 1.00 91.50 828 LEU A N 1
ATOM 6218 C CA . LEU A 1 828 ? -10.348 -22.216 12.219 1.00 91.50 828 LEU A CA 1
ATOM 6219 C C . LEU A 1 828 ? -8.829 -22.083 12.484 1.00 91.50 828 LEU A C 1
ATOM 6221 O O . LEU A 1 828 ? -8.300 -22.609 13.470 1.00 91.50 828 LEU A O 1
ATOM 6225 N N . ALA A 1 829 ? -8.107 -21.419 11.581 1.00 90.62 829 ALA A N 1
ATOM 6226 C CA . ALA A 1 829 ? -6.651 -21.334 11.590 1.00 90.62 829 ALA A CA 1
ATOM 6227 C C . ALA A 1 829 ? -6.176 -20.121 10.781 1.00 90.62 829 ALA A C 1
ATOM 6229 O O . ALA A 1 829 ? -6.850 -19.665 9.861 1.00 90.62 829 ALA A O 1
ATOM 6230 N N . ASN A 1 830 ? -5.026 -19.550 11.143 1.00 88.12 830 ASN A N 1
ATOM 6231 C CA . ASN A 1 830 ? -4.540 -18.327 10.506 1.00 88.12 830 ASN A CA 1
ATOM 6232 C C . ASN A 1 830 ? -3.746 -18.689 9.248 1.00 88.12 830 ASN A C 1
ATOM 6234 O O . ASN A 1 830 ? -2.685 -19.304 9.374 1.00 88.12 830 ASN A O 1
ATOM 6238 N N . ILE A 1 831 ? -4.232 -18.304 8.065 1.00 86.50 831 ILE A N 1
ATOM 6239 C CA . ILE A 1 831 ? -3.529 -18.571 6.806 1.00 86.50 831 ILE A CA 1
ATOM 6240 C C . ILE A 1 831 ? -2.185 -17.826 6.761 1.00 86.50 831 ILE A C 1
ATOM 6242 O O . ILE A 1 831 ? -2.081 -16.671 7.178 1.00 86.50 831 ILE A O 1
ATOM 6246 N N . GLN A 1 832 ? -1.157 -18.514 6.280 1.00 85.44 832 GLN A N 1
ATOM 6247 C CA . GLN A 1 832 ? 0.213 -18.049 6.093 1.00 85.44 832 GLN A CA 1
ATOM 6248 C C . GLN A 1 832 ? 0.578 -18.086 4.601 1.00 85.44 832 GLN A C 1
ATOM 6250 O O . GLN A 1 832 ? -0.226 -18.465 3.745 1.00 85.44 832 GLN A O 1
ATOM 6255 N N . ARG A 1 833 ? 1.815 -17.689 4.288 1.00 79.62 833 ARG A N 1
ATOM 6256 C CA . ARG A 1 833 ? 2.402 -17.803 2.946 1.00 79.62 833 ARG A CA 1
ATOM 6257 C C . ARG A 1 833 ? 2.279 -19.234 2.395 1.00 79.62 833 ARG A C 1
ATOM 6259 O O . ARG A 1 833 ? 2.346 -20.194 3.163 1.00 79.62 833 ARG A O 1
ATOM 6266 N N . GLY A 1 834 ? 2.080 -19.363 1.079 1.00 72.81 834 GLY A N 1
ATOM 6267 C CA . GLY A 1 834 ? 1.912 -20.658 0.414 1.00 72.81 834 GLY A CA 1
ATOM 6268 C C . GLY A 1 834 ? 0.608 -21.376 0.770 1.00 72.81 834 GLY A C 1
ATOM 6269 O O . GLY A 1 834 ? 0.492 -22.578 0.587 1.00 72.81 834 GLY A O 1
ATOM 6270 N N . GLY A 1 835 ? -0.368 -20.684 1.371 1.00 78.38 835 GLY A N 1
ATOM 6271 C CA . GLY A 1 835 ? -1.638 -21.297 1.763 1.00 78.38 835 GLY A CA 1
ATOM 6272 C C . GLY A 1 835 ? -1.544 -22.292 2.927 1.00 78.38 835 GLY A C 1
ATOM 6273 O O . GLY A 1 835 ? -2.504 -23.044 3.125 1.00 78.38 835 GLY A O 1
ATOM 6274 N N . LEU A 1 836 ? -0.435 -22.283 3.681 1.00 88.06 836 LEU A N 1
ATOM 6275 C CA . LEU A 1 836 ? -0.258 -23.009 4.947 1.00 88.06 836 LEU A CA 1
ATOM 6276 C C . LEU A 1 836 ? -0.984 -22.305 6.100 1.00 88.06 836 LEU A C 1
ATOM 6278 O O . LEU A 1 836 ? -1.500 -21.202 5.949 1.00 88.06 836 LEU A O 1
ATOM 6282 N N . TYR A 1 837 ? -1.003 -22.926 7.275 1.00 91.44 837 TYR A N 1
ATOM 6283 C CA . TYR A 1 837 ? -1.747 -22.458 8.437 1.00 91.44 837 TYR A CA 1
ATOM 6284 C C . TYR A 1 837 ? -0.902 -22.483 9.708 1.00 91.44 837 TYR A C 1
ATOM 6286 O O . TYR A 1 837 ? 0.052 -23.256 9.836 1.00 91.44 837 TYR A O 1
ATOM 6294 N N . SER A 1 838 ? -1.278 -21.626 10.658 1.00 92.81 838 SER A N 1
ATOM 6295 C CA . SER A 1 838 ? -0.726 -21.641 12.009 1.00 92.81 838 SER A CA 1
ATOM 6296 C C . SER A 1 838 ? -1.722 -22.185 13.035 1.00 92.81 838 SER A C 1
ATOM 6298 O O . SER A 1 838 ? -2.927 -21.906 12.983 1.00 92.81 838 SER A O 1
ATOM 6300 N N . VAL A 1 839 ? -1.195 -22.974 13.968 1.00 93.75 839 VAL A N 1
ATOM 6301 C CA . VAL A 1 839 ? -1.904 -23.617 15.072 1.00 93.75 839 VAL A CA 1
ATOM 6302 C C . VAL A 1 839 ? -1.378 -23.022 16.373 1.00 93.75 839 VAL A C 1
ATOM 6304 O O . VAL A 1 839 ? -0.213 -23.183 16.725 1.00 93.75 839 VAL A O 1
ATOM 6307 N N . ILE A 1 840 ? -2.249 -22.317 17.096 1.00 93.56 840 ILE A N 1
ATOM 6308 C CA . ILE A 1 840 ? -1.907 -21.657 18.363 1.00 93.56 840 ILE A CA 1
ATOM 6309 C C . ILE A 1 840 ? -2.860 -22.177 19.445 1.00 93.56 840 ILE A C 1
ATOM 6311 O O . ILE A 1 840 ? -3.987 -21.674 19.566 1.00 93.56 840 ILE A O 1
ATOM 6315 N N . PRO A 1 841 ? -2.438 -23.182 20.228 1.00 94.38 841 PRO A N 1
ATOM 6316 C CA . PRO A 1 841 ? -3.195 -23.684 21.366 1.00 94.38 841 PRO A CA 1
ATOM 6317 C C . PRO A 1 841 ? -3.380 -22.617 22.446 1.00 94.38 841 PRO A C 1
ATOM 6319 O O . PRO A 1 841 ? -2.551 -21.718 22.621 1.00 94.38 841 PRO A O 1
ATOM 6322 N N . ARG A 1 842 ? -4.484 -22.702 23.188 1.00 93.19 842 ARG A N 1
ATOM 6323 C CA . ARG A 1 842 ? -4.735 -21.818 24.327 1.00 93.19 842 ARG A CA 1
ATOM 6324 C C . ARG A 1 842 ? -3.799 -22.162 25.490 1.00 93.19 842 ARG A C 1
ATOM 6326 O O . ARG A 1 842 ? -3.699 -23.322 25.882 1.00 93.19 842 ARG A O 1
ATOM 6333 N N . ILE A 1 843 ? -3.160 -21.139 26.056 1.00 95.50 843 ILE A N 1
ATOM 6334 C CA . ILE A 1 843 ? -2.344 -21.210 27.276 1.00 95.50 843 ILE A CA 1
ATOM 6335 C C . ILE A 1 843 ? -2.824 -20.069 28.192 1.00 95.50 843 ILE A C 1
ATOM 6337 O O . ILE A 1 843 ? -2.323 -18.950 28.060 1.00 95.50 843 ILE A O 1
ATOM 6341 N N . PRO A 1 844 ? -3.855 -20.304 29.028 1.00 94.56 844 PRO A N 1
ATOM 6342 C CA . PRO A 1 844 ? -4.452 -19.263 29.864 1.00 94.56 844 PRO A CA 1
ATOM 6343 C C . PRO A 1 844 ? -3.430 -18.592 30.784 1.00 94.56 844 PRO A C 1
ATOM 6345 O O . PRO A 1 844 ? -2.639 -19.275 31.432 1.00 94.56 844 PRO A O 1
ATOM 6348 N N . GLY A 1 845 ? -3.397 -17.254 30.793 1.00 92.88 845 GLY A N 1
ATOM 6349 C CA . GLY A 1 845 ? -2.440 -16.474 31.597 1.00 92.88 845 GLY A CA 1
ATOM 6350 C C . GLY A 1 845 ? -0.957 -16.705 31.250 1.00 92.88 845 GLY A C 1
ATOM 6351 O O . GLY A 1 845 ? -0.065 -16.277 31.985 1.00 92.88 845 GLY A O 1
ATOM 6352 N N . GLY A 1 846 ? -0.664 -17.411 30.152 1.00 93.25 846 GLY A N 1
ATOM 6353 C CA . GLY A 1 846 ? 0.694 -17.844 29.821 1.00 93.25 846 GLY A CA 1
ATOM 6354 C C . GLY A 1 846 ? 1.249 -18.947 30.731 1.00 93.25 846 GLY A C 1
ATOM 6355 O O . GLY A 1 846 ? 2.448 -19.221 30.677 1.00 93.25 846 GLY A O 1
ATOM 6356 N N . GLU A 1 847 ? 0.413 -19.590 31.554 1.00 93.12 847 GLU A N 1
ATOM 6357 C CA . GLU A 1 847 ? 0.830 -20.657 32.463 1.00 93.12 847 GLU A CA 1
ATOM 6358 C C . GLU A 1 847 ? 0.751 -22.034 31.781 1.00 93.12 847 GLU A C 1
ATOM 6360 O O . GLU A 1 847 ? -0.302 -22.472 31.312 1.00 93.12 847 GLU A O 1
ATOM 6365 N N . ILE A 1 848 ? 1.886 -22.740 31.708 1.00 95.12 848 ILE A N 1
ATOM 6366 C CA . ILE A 1 848 ? 1.991 -24.048 31.050 1.00 95.12 848 ILE A CA 1
ATOM 6367 C C . ILE A 1 848 ? 2.759 -25.052 31.912 1.00 95.12 848 ILE A C 1
ATOM 6369 O O . ILE A 1 848 ? 3.833 -24.770 32.436 1.00 95.12 848 ILE A O 1
ATOM 6373 N N . THR A 1 849 ? 2.218 -26.268 32.030 1.00 96.19 849 THR A N 1
ATOM 6374 C CA . THR A 1 849 ? 2.905 -27.363 32.733 1.00 96.19 849 THR A CA 1
ATOM 6375 C C . THR A 1 849 ? 4.036 -27.959 31.883 1.00 96.19 849 THR A C 1
ATOM 6377 O O . THR A 1 849 ? 3.908 -28.009 30.655 1.00 96.19 849 THR A O 1
ATOM 6380 N N . PRO A 1 850 ? 5.094 -28.530 32.494 1.00 97.62 850 PRO A N 1
ATOM 6381 C CA . PRO A 1 850 ? 6.149 -29.222 31.751 1.00 97.62 850 PRO A CA 1
ATOM 6382 C C . PRO A 1 850 ? 5.631 -30.333 30.824 1.00 97.62 850 PRO A C 1
ATOM 6384 O O . PRO A 1 850 ? 6.108 -30.463 29.700 1.00 97.62 850 PRO A O 1
ATOM 6387 N N . LYS A 1 851 ? 4.607 -31.096 31.247 1.00 97.12 851 LYS A N 1
ATOM 6388 C CA . LYS A 1 851 ? 3.983 -32.144 30.417 1.00 97.12 851 LYS A CA 1
ATOM 6389 C C . LYS A 1 851 ? 3.392 -31.562 29.130 1.00 97.12 851 LYS A C 1
ATOM 6391 O O . LYS A 1 851 ? 3.677 -32.060 28.045 1.00 97.12 851 LYS A O 1
ATOM 6396 N N . LYS A 1 852 ? 2.597 -30.496 29.252 1.00 97.12 852 LYS A N 1
ATOM 6397 C CA . LYS A 1 852 ? 1.987 -29.812 28.104 1.00 97.12 852 LYS A CA 1
ATOM 6398 C C . LYS A 1 852 ? 3.041 -29.175 27.193 1.00 97.12 852 LYS A C 1
ATOM 6400 O O . LYS A 1 852 ? 2.892 -29.224 25.978 1.00 97.12 852 LYS A O 1
ATOM 6405 N N . LEU A 1 853 ? 4.122 -28.634 27.758 1.00 97.00 853 LEU A N 1
ATOM 6406 C CA . LEU A 1 853 ? 5.229 -28.077 26.977 1.00 97.00 853 LEU A CA 1
ATOM 6407 C C . LEU A 1 853 ? 5.942 -29.154 26.137 1.00 97.00 853 LEU A C 1
ATOM 6409 O O . LEU A 1 853 ? 6.173 -28.941 24.950 1.00 97.00 853 LEU A O 1
ATOM 6413 N N . MET A 1 854 ? 6.221 -30.327 26.718 1.00 97.56 854 MET A N 1
ATOM 6414 C CA . MET A 1 854 ? 6.781 -31.470 25.978 1.00 97.56 854 MET A CA 1
ATOM 6415 C C . MET A 1 854 ? 5.831 -31.974 24.886 1.00 97.56 854 MET A C 1
ATOM 6417 O O . MET A 1 854 ? 6.282 -32.307 23.793 1.00 97.56 854 MET A O 1
ATOM 6421 N N . ALA A 1 855 ? 4.520 -31.997 25.152 1.00 97.44 855 ALA A N 1
ATOM 6422 C CA . ALA A 1 855 ? 3.521 -32.379 24.157 1.00 97.44 855 ALA A CA 1
ATOM 6423 C C . ALA A 1 855 ? 3.535 -31.448 22.932 1.00 97.44 855 ALA A C 1
ATOM 6425 O O . ALA A 1 855 ? 3.515 -31.940 21.806 1.00 97.44 855 ALA A O 1
ATOM 6426 N N . LEU A 1 856 ? 3.643 -30.127 23.135 1.00 96.88 856 LEU A N 1
ATOM 6427 C CA . LEU A 1 856 ? 3.784 -29.170 22.030 1.00 96.88 856 LEU A CA 1
ATOM 6428 C C . LEU A 1 856 ? 5.043 -29.436 21.203 1.00 96.88 856 LEU A C 1
ATOM 6430 O O . LEU A 1 856 ? 4.957 -29.438 19.980 1.00 96.88 856 LEU A O 1
ATOM 6434 N N . GLY A 1 857 ? 6.180 -29.707 21.855 1.00 96.56 857 GLY A N 1
ATOM 6435 C CA . GLY A 1 857 ? 7.428 -30.056 21.168 1.00 96.56 857 GLY A CA 1
ATOM 6436 C C . GLY A 1 857 ? 7.296 -31.326 20.323 1.00 96.56 857 GLY A C 1
ATOM 6437 O O . GLY A 1 857 ? 7.595 -31.302 19.134 1.00 96.56 857 GLY A O 1
ATOM 6438 N N . ARG A 1 858 ? 6.752 -32.403 20.907 1.00 97.81 858 ARG A N 1
ATOM 6439 C CA . ARG A 1 858 ? 6.515 -33.685 20.221 1.00 97.81 858 ARG A CA 1
ATOM 6440 C C . ARG A 1 858 ? 5.596 -33.536 19.005 1.00 97.81 858 ARG A C 1
ATOM 6442 O O . ARG A 1 858 ? 5.850 -34.131 17.962 1.00 97.81 858 ARG A O 1
ATOM 6449 N N . ILE A 1 859 ? 4.504 -32.783 19.143 1.00 97.88 859 ILE A N 1
ATOM 6450 C CA . ILE A 1 859 ? 3.551 -32.556 18.048 1.00 97.88 859 ILE A CA 1
ATOM 6451 C C . ILE A 1 859 ? 4.197 -31.690 16.960 1.00 97.88 859 ILE A C 1
ATOM 6453 O O . ILE A 1 859 ? 4.096 -32.023 15.783 1.00 97.88 859 ILE A O 1
ATOM 6457 N N . ALA A 1 860 ? 4.902 -30.618 17.332 1.00 96.94 860 ALA A N 1
ATOM 6458 C CA . ALA A 1 860 ? 5.604 -29.769 16.374 1.00 96.94 860 ALA A CA 1
ATOM 6459 C C . ALA A 1 860 ? 6.630 -30.559 15.549 1.00 96.94 860 ALA A C 1
ATOM 6461 O O . ALA A 1 860 ? 6.648 -30.435 14.328 1.00 96.94 860 ALA A O 1
ATOM 6462 N N . GLU A 1 861 ? 7.415 -31.422 16.198 1.00 96.12 861 GLU A N 1
ATOM 6463 C CA . GLU A 1 861 ? 8.384 -32.304 15.544 1.00 96.12 861 GLU A CA 1
ATOM 6464 C C . GLU A 1 861 ? 7.700 -33.293 14.586 1.00 96.12 861 GLU A C 1
ATOM 6466 O O . GLU A 1 861 ? 8.081 -33.384 13.421 1.00 96.12 861 GLU A O 1
ATOM 6471 N N . LYS A 1 862 ? 6.627 -33.967 15.029 1.00 97.00 862 LYS A N 1
ATOM 6472 C CA . LYS A 1 862 ? 5.879 -34.940 14.211 1.00 97.00 862 LYS A CA 1
ATOM 6473 C C . LYS A 1 862 ? 5.370 -34.351 12.891 1.00 97.00 862 LYS A C 1
ATOM 6475 O O . LYS A 1 862 ? 5.388 -35.038 11.871 1.00 97.00 862 LYS A O 1
ATOM 6480 N N . TYR A 1 863 ? 4.879 -33.113 12.915 1.00 94.62 863 TYR A N 1
ATOM 6481 C CA . TYR A 1 863 ? 4.317 -32.441 11.738 1.00 94.62 863 TYR A CA 1
ATOM 6482 C C . TYR A 1 863 ? 5.297 -31.465 11.068 1.00 94.62 863 TYR A C 1
ATOM 6484 O O . TYR A 1 863 ? 4.900 -30.781 10.127 1.00 94.62 863 TYR A O 1
ATOM 6492 N N . ASN A 1 864 ? 6.559 -31.424 11.518 1.00 93.12 864 ASN A N 1
ATOM 6493 C CA . ASN A 1 864 ? 7.614 -30.537 11.020 1.00 93.12 864 ASN A CA 1
ATOM 6494 C C . ASN A 1 864 ? 7.205 -29.047 11.008 1.00 93.12 864 ASN A C 1
ATOM 6496 O O . ASN A 1 864 ? 7.328 -28.352 9.999 1.00 93.12 864 ASN A O 1
ATOM 6500 N N . LEU A 1 865 ? 6.646 -28.577 12.128 1.00 94.88 865 LEU A N 1
ATOM 6501 C CA . LEU A 1 865 ? 6.094 -27.229 12.278 1.00 94.88 865 LEU A CA 1
ATOM 6502 C C . LEU A 1 865 ? 7.145 -26.252 12.813 1.00 94.88 865 LEU A C 1
ATOM 6504 O O . LEU A 1 865 ? 7.826 -26.532 13.799 1.00 94.88 865 LEU A O 1
ATOM 6508 N N . TYR A 1 866 ? 7.200 -25.056 12.230 1.00 95.75 866 TYR A N 1
ATOM 6509 C CA . TYR A 1 866 ? 7.981 -23.944 12.766 1.00 95.75 866 TYR A CA 1
ATOM 6510 C C . TYR A 1 866 ? 7.393 -23.488 14.102 1.00 95.75 866 TYR A C 1
ATOM 6512 O O . TYR A 1 866 ? 6.190 -23.269 14.219 1.00 95.75 866 TYR A O 1
ATOM 6520 N N . THR A 1 867 ? 8.237 -23.267 15.101 1.00 95.81 867 THR A N 1
ATOM 6521 C CA . THR A 1 867 ? 7.838 -22.895 16.458 1.00 95.81 867 THR A CA 1
ATOM 6522 C C . THR A 1 867 ? 8.310 -21.493 16.833 1.00 95.81 867 THR A C 1
ATOM 6524 O O . THR A 1 867 ? 9.474 -21.116 16.655 1.00 95.81 867 THR A O 1
ATOM 6527 N N . LYS A 1 868 ? 7.396 -20.679 17.381 1.00 95.00 868 LYS A N 1
ATOM 6528 C CA . LYS A 1 868 ? 7.713 -19.316 17.836 1.00 95.00 868 LYS A CA 1
ATOM 6529 C C . LYS A 1 868 ? 6.949 -18.922 19.094 1.00 95.00 868 LYS A C 1
ATOM 6531 O O . LYS A 1 868 ? 5.728 -19.013 19.152 1.00 95.00 868 LYS A O 1
ATOM 6536 N N . ILE A 1 869 ? 7.661 -18.391 20.088 1.00 94.44 869 ILE A N 1
ATOM 6537 C CA . ILE A 1 869 ? 7.032 -17.743 21.247 1.00 94.44 869 ILE A CA 1
ATOM 6538 C C . ILE A 1 869 ? 6.484 -16.378 20.819 1.00 94.44 869 ILE A C 1
ATOM 6540 O O . ILE A 1 869 ? 7.200 -15.556 20.240 1.00 94.44 869 ILE A O 1
ATOM 6544 N N . THR A 1 870 ? 5.212 -16.137 21.121 1.00 91.19 870 THR A N 1
ATOM 6545 C CA . THR A 1 870 ? 4.479 -14.918 20.764 1.00 91.19 870 THR A CA 1
ATOM 6546 C C . THR A 1 870 ? 4.431 -13.924 21.925 1.00 91.19 870 THR A C 1
ATOM 6548 O O . THR A 1 870 ? 4.482 -14.299 23.097 1.00 91.19 870 THR A O 1
ATOM 6551 N N . GLY A 1 871 ? 4.216 -12.640 21.618 1.00 87.19 871 GLY A N 1
ATOM 6552 C CA . GLY A 1 871 ? 4.015 -11.598 22.636 1.00 87.19 871 GLY A CA 1
ATOM 6553 C C . GLY A 1 871 ? 2.749 -11.765 23.495 1.00 87.19 871 GLY A C 1
ATOM 6554 O O . GLY A 1 871 ? 2.582 -11.036 24.466 1.00 87.19 871 GLY A O 1
ATOM 6555 N N . GLY A 1 872 ? 1.863 -12.709 23.157 1.00 88.38 872 GLY A N 1
ATOM 6556 C CA . GLY A 1 872 ? 0.697 -13.088 23.963 1.00 88.38 872 GLY A CA 1
ATOM 6557 C C . GLY A 1 872 ? 0.975 -14.200 24.978 1.00 88.38 872 GLY A C 1
ATOM 6558 O O . GLY A 1 872 ? 0.024 -14.764 25.496 1.00 88.38 872 GLY A O 1
ATOM 6559 N N . GLN A 1 873 ? 2.246 -14.548 25.225 1.00 92.94 873 GLN A N 1
ATOM 6560 C CA . GLN A 1 873 ? 2.649 -15.664 26.099 1.00 92.94 873 GLN A CA 1
ATOM 6561 C C . GLN A 1 873 ? 2.122 -17.025 25.617 1.00 92.94 873 GLN A C 1
ATOM 6563 O O . GLN A 1 873 ? 1.703 -17.873 26.399 1.00 92.94 873 GLN A O 1
ATOM 6568 N N . ARG A 1 874 ? 2.155 -17.236 24.297 1.00 92.88 874 ARG A N 1
ATOM 6569 C CA . ARG A 1 874 ? 1.764 -18.498 23.651 1.00 92.88 874 ARG A CA 1
ATOM 6570 C C . ARG A 1 874 ? 2.826 -19.000 22.688 1.00 92.88 874 ARG A C 1
ATOM 6572 O O . ARG A 1 874 ? 3.664 -18.210 22.251 1.00 92.88 874 ARG A O 1
ATOM 6579 N N . ILE A 1 875 ? 2.737 -20.274 22.320 1.00 94.75 875 ILE A N 1
ATOM 6580 C CA . ILE A 1 875 ? 3.590 -20.912 21.312 1.00 94.75 875 ILE A CA 1
ATOM 6581 C C . ILE A 1 875 ? 2.794 -21.042 20.009 1.00 94.75 875 ILE A C 1
ATOM 6583 O O . ILE A 1 875 ? 1.686 -21.576 20.010 1.00 94.75 875 ILE A O 1
ATOM 6587 N N . ASP A 1 876 ? 3.353 -20.512 18.927 1.00 94.31 876 ASP A N 1
ATOM 6588 C CA . ASP A 1 876 ? 2.824 -20.597 17.567 1.00 94.31 876 ASP A CA 1
ATOM 6589 C C . ASP A 1 876 ? 3.487 -21.755 16.825 1.00 94.31 876 ASP A C 1
ATOM 6591 O O . ASP A 1 876 ? 4.717 -21.844 16.832 1.00 94.31 876 ASP A O 1
ATOM 6595 N N . LEU A 1 877 ? 2.673 -22.632 16.232 1.00 96.06 877 LEU A N 1
ATOM 6596 C CA . LEU A 1 877 ? 3.095 -23.772 15.420 1.00 96.06 877 LEU A CA 1
ATOM 6597 C C . LEU A 1 877 ? 2.694 -23.497 13.962 1.00 96.06 877 LEU A C 1
ATOM 6599 O O . LEU A 1 877 ? 1.517 -23.598 13.612 1.00 96.06 877 LEU A O 1
ATOM 6603 N N . LEU A 1 878 ? 3.641 -23.103 13.113 1.00 94.69 878 LEU A N 1
ATOM 6604 C CA . LEU A 1 878 ? 3.384 -22.670 11.736 1.00 94.69 878 LEU A CA 1
ATOM 6605 C C . LEU A 1 878 ? 3.785 -23.738 10.714 1.00 94.69 878 LEU A C 1
ATOM 6607 O O . LEU A 1 878 ? 4.735 -24.484 10.923 1.00 94.69 878 LEU A O 1
ATOM 6611 N N . GLY A 1 879 ? 3.084 -23.759 9.580 1.00 91.94 879 GLY A N 1
ATOM 6612 C CA . GLY A 1 879 ? 3.412 -24.628 8.443 1.00 91.94 879 GLY A CA 1
ATOM 6613 C C . GLY A 1 879 ? 2.457 -25.806 8.242 1.00 91.94 879 GLY A C 1
ATOM 6614 O O . GLY A 1 879 ? 2.695 -26.639 7.375 1.00 91.94 879 GLY A O 1
ATOM 6615 N N . ALA A 1 880 ? 1.357 -25.875 8.997 1.00 93.25 880 ALA A N 1
ATOM 6616 C CA . ALA A 1 880 ? 0.367 -26.935 8.840 1.00 93.25 880 ALA A CA 1
ATOM 6617 C C . ALA A 1 880 ? -0.400 -26.789 7.515 1.00 93.25 880 ALA A C 1
ATOM 6619 O O . ALA A 1 880 ? -0.839 -25.695 7.155 1.00 93.25 880 ALA A O 1
ATOM 6620 N N . ARG A 1 881 ? -0.625 -27.895 6.805 1.00 90.62 881 ARG A N 1
ATOM 6621 C CA . ARG A 1 881 ? -1.555 -27.942 5.665 1.00 90.62 881 ARG A CA 1
ATOM 6622 C C . ARG A 1 881 ? -2.994 -28.065 6.159 1.00 90.62 881 ARG A C 1
ATOM 6624 O O . ARG A 1 881 ? -3.236 -28.604 7.236 1.00 90.62 881 ARG A O 1
ATOM 6631 N N . VAL A 1 882 ? -3.961 -27.604 5.360 1.00 90.69 882 VAL A N 1
ATOM 6632 C CA . VAL A 1 882 ? -5.386 -27.585 5.755 1.00 90.69 882 VAL A CA 1
ATOM 6633 C C . VAL A 1 882 ? -5.897 -28.962 6.198 1.00 90.69 882 VAL A C 1
ATOM 6635 O O . VAL A 1 882 ? -6.563 -29.067 7.224 1.00 90.69 882 VAL A O 1
ATOM 6638 N N . ASN A 1 883 ? -5.491 -30.021 5.493 1.00 90.88 883 ASN A N 1
ATOM 6639 C CA . ASN A 1 883 ? -5.867 -31.404 5.780 1.00 90.88 883 ASN A CA 1
ATOM 6640 C C . ASN A 1 883 ? -5.215 -31.972 7.046 1.00 90.88 883 ASN A C 1
ATOM 6642 O O . ASN A 1 883 ? -5.755 -32.908 7.620 1.00 90.88 883 ASN A O 1
ATOM 6646 N N . GLN A 1 884 ? -4.089 -31.406 7.490 1.00 93.94 884 GLN A N 1
ATOM 6647 C CA . GLN A 1 884 ? -3.406 -31.809 8.724 1.00 93.94 884 GLN A CA 1
ATOM 6648 C C . GLN A 1 884 ? -4.015 -31.149 9.965 1.00 93.94 884 GLN A C 1
ATOM 6650 O O . GLN A 1 884 ? -3.771 -31.610 11.077 1.00 93.94 884 GLN A O 1
ATOM 6655 N N . LEU A 1 885 ? -4.787 -30.065 9.809 1.00 95.25 885 LEU A N 1
ATOM 6656 C CA . LEU A 1 885 ? -5.301 -29.317 10.955 1.00 95.25 885 LEU A CA 1
ATOM 6657 C C . LEU A 1 885 ? -6.147 -30.187 11.904 1.00 95.25 885 LEU A C 1
ATOM 6659 O O . LEU A 1 885 ? -5.867 -30.141 13.103 1.00 95.25 885 LEU A O 1
ATOM 6663 N N . PRO A 1 886 ? -7.116 -31.010 11.438 1.00 95.81 886 PRO A N 1
ATOM 6664 C CA . PRO A 1 886 ? -7.870 -31.878 12.342 1.00 95.81 886 PRO A CA 1
ATOM 6665 C C . PRO A 1 886 ? -6.990 -32.889 13.091 1.00 95.81 886 PRO A C 1
ATOM 6667 O O . PRO A 1 886 ? -7.206 -33.089 14.280 1.00 95.81 886 PRO A O 1
ATOM 6670 N N . ASP A 1 887 ? -5.979 -33.471 12.436 1.00 96.19 887 ASP A N 1
ATOM 6671 C CA . ASP A 1 887 ? -5.053 -34.436 13.056 1.00 96.19 887 ASP A CA 1
ATOM 6672 C C . ASP A 1 887 ? -4.198 -33.793 14.157 1.00 96.19 887 ASP A C 1
ATOM 6674 O O . ASP A 1 887 ? -4.058 -34.331 15.257 1.00 96.19 887 ASP A O 1
ATOM 6678 N N . ILE A 1 888 ? -3.653 -32.604 13.882 1.00 97.25 888 ILE A N 1
ATOM 6679 C CA . ILE A 1 888 ? -2.860 -31.841 14.852 1.00 97.25 888 ILE A CA 1
ATOM 6680 C C . ILE A 1 888 ? -3.724 -31.486 16.069 1.00 97.25 888 ILE A C 1
ATOM 6682 O O . ILE A 1 888 ? -3.289 -31.633 17.214 1.00 97.25 888 ILE A O 1
ATOM 6686 N N . TRP A 1 889 ? -4.957 -31.025 15.837 1.00 97.00 889 TRP A N 1
ATOM 6687 C CA . TRP A 1 889 ? -5.867 -30.650 16.916 1.00 97.00 889 TRP A CA 1
ATOM 6688 C C . TRP A 1 889 ? -6.378 -31.838 17.721 1.00 97.00 889 TRP A C 1
ATOM 6690 O O . TRP A 1 889 ? -6.530 -31.700 18.931 1.00 97.00 889 TRP A O 1
ATOM 6700 N N . GLU A 1 890 ? -6.588 -32.997 17.103 1.00 97.62 890 GLU A N 1
ATOM 6701 C CA . GLU A 1 890 ? -6.947 -34.233 17.801 1.00 97.62 890 GLU A CA 1
ATOM 6702 C C . GLU A 1 890 ? -5.889 -34.611 18.851 1.00 97.62 890 GLU A C 1
ATOM 6704 O O . GLU A 1 890 ? -6.225 -34.850 20.014 1.00 97.62 890 GLU A O 1
ATOM 6709 N N . GLU A 1 891 ? -4.601 -34.547 18.496 1.00 97.94 891 GLU A N 1
ATOM 6710 C CA . GLU A 1 891 ? -3.511 -34.785 19.451 1.00 97.94 891 GLU A CA 1
ATOM 6711 C C . GLU A 1 891 ? -3.404 -33.698 20.527 1.00 97.94 891 GLU A C 1
ATOM 6713 O O . GLU A 1 891 ? -3.199 -34.006 21.702 1.00 97.94 891 GLU A O 1
ATOM 6718 N N . LEU A 1 892 ? -3.556 -32.424 20.156 1.00 97.38 892 LEU A N 1
ATOM 6719 C CA . LEU A 1 892 ? -3.529 -31.316 21.116 1.00 97.38 892 LEU A CA 1
ATOM 6720 C C . LEU A 1 892 ? -4.667 -31.425 22.141 1.00 97.38 892 LEU A C 1
ATOM 6722 O O . LEU A 1 892 ? -4.451 -31.216 23.337 1.00 97.38 892 LEU A O 1
ATOM 6726 N N . ILE A 1 893 ? -5.872 -31.773 21.692 1.00 97.12 893 ILE A N 1
ATOM 6727 C CA . ILE A 1 893 ? -7.047 -31.947 22.551 1.00 97.12 893 ILE A CA 1
ATOM 6728 C C . ILE A 1 893 ? -6.856 -33.140 23.488 1.00 97.12 893 ILE A C 1
ATOM 6730 O O . ILE A 1 893 ? -7.186 -33.032 24.670 1.00 97.12 893 ILE A O 1
ATOM 6734 N N . ALA A 1 894 ? -6.263 -34.239 23.011 1.00 97.00 894 ALA A N 1
ATOM 6735 C CA . ALA A 1 894 ? -5.929 -35.388 23.854 1.00 97.00 894 ALA A CA 1
ATOM 6736 C C . ALA A 1 894 ? -4.964 -35.025 25.004 1.00 97.00 894 ALA A C 1
ATOM 6738 O O . ALA A 1 894 ? -5.034 -35.607 26.087 1.00 97.00 894 ALA A O 1
ATOM 6739 N N . GLU A 1 895 ? -4.107 -34.018 24.808 1.00 96.94 895 GLU A N 1
ATOM 6740 C CA . GLU A 1 895 ? -3.194 -33.474 25.828 1.00 96.94 895 GLU A CA 1
ATOM 6741 C C . GLU A 1 895 ? -3.835 -32.348 26.674 1.00 96.94 895 GLU A C 1
ATOM 6743 O O . GLU A 1 895 ? -3.200 -31.763 27.560 1.00 96.94 895 GLU A O 1
ATOM 6748 N N . GLY A 1 896 ? -5.116 -32.051 26.436 1.00 95.06 896 GLY A N 1
ATOM 6749 C CA . GLY A 1 896 ? -5.918 -31.086 27.185 1.00 95.06 896 GLY A CA 1
ATOM 6750 C C . GLY A 1 896 ? -5.733 -29.633 26.747 1.00 95.06 896 GLY A C 1
ATOM 6751 O O . GLY A 1 896 ? -5.862 -28.733 27.584 1.00 95.06 896 GLY A O 1
ATOM 6752 N N . PHE A 1 897 ? -5.369 -29.384 25.487 1.00 96.06 897 PHE A N 1
ATOM 6753 C CA . PHE A 1 897 ? -5.394 -28.047 24.892 1.00 96.06 897 PHE A CA 1
ATOM 6754 C C . PHE A 1 897 ? -6.755 -27.714 24.270 1.00 96.06 897 PHE A C 1
ATOM 6756 O O . PHE A 1 897 ? -7.509 -28.587 23.849 1.00 96.06 897 PHE A O 1
ATOM 6763 N N . GLU A 1 898 ? -7.033 -26.416 24.158 1.00 92.94 898 GLU A N 1
ATOM 6764 C CA . GLU A 1 898 ? -8.205 -25.878 23.465 1.00 92.94 898 GLU A CA 1
ATOM 6765 C C . GLU A 1 898 ? -7.807 -24.877 22.376 1.00 92.94 898 GLU A C 1
ATOM 6767 O O . GLU A 1 898 ? -6.674 -24.381 22.339 1.00 92.94 898 GLU A O 1
ATOM 6772 N N . SER A 1 899 ? -8.774 -24.520 21.523 1.00 89.44 899 SER A N 1
ATOM 6773 C CA . SER A 1 899 ? -8.629 -23.452 20.533 1.00 89.44 899 SER A CA 1
ATOM 6774 C C . SER A 1 899 ? -8.201 -22.134 21.183 1.00 89.44 899 SER A C 1
ATOM 6776 O O . SER A 1 899 ? -8.919 -21.537 21.997 1.00 89.44 899 SER A O 1
ATOM 6778 N N . GLY A 1 900 ? -7.054 -21.605 20.757 1.00 85.00 900 GLY A N 1
ATOM 6779 C CA . GLY A 1 900 ? -6.610 -20.264 21.128 1.00 85.00 900 GLY A CA 1
ATOM 6780 C C . GLY A 1 900 ? -7.349 -19.141 20.392 1.00 85.00 900 GLY A C 1
ATOM 6781 O O . GLY A 1 900 ? -7.113 -17.975 20.712 1.00 85.00 900 GLY A O 1
ATOM 6782 N N . HIS A 1 901 ? -8.205 -19.471 19.410 1.00 90.06 901 HIS A N 1
ATOM 6783 C CA . HIS A 1 901 ? -8.947 -18.531 18.551 1.00 90.06 901 HIS A CA 1
ATOM 6784 C C . HIS A 1 901 ? -8.062 -17.445 17.909 1.00 90.06 901 HIS A C 1
ATOM 6786 O O . HIS A 1 901 ? -8.514 -16.347 17.581 1.00 90.06 901 HIS A O 1
ATOM 6792 N N . ALA A 1 902 ? -6.772 -17.738 17.714 1.00 82.81 902 ALA A N 1
ATOM 6793 C CA . ALA A 1 902 ? -5.790 -16.772 17.230 1.00 82.81 902 ALA A CA 1
ATOM 6794 C C . ALA A 1 902 ? -6.049 -16.310 15.783 1.00 82.81 902 ALA A C 1
ATOM 6796 O O . ALA A 1 902 ? -5.552 -15.263 15.370 1.00 82.81 902 ALA A O 1
ATOM 6797 N N . TYR A 1 903 ? -6.858 -17.060 15.038 1.00 83.50 903 TYR A N 1
ATOM 6798 C CA . TYR A 1 903 ? -7.307 -16.776 13.676 1.00 83.50 903 TYR A CA 1
ATOM 6799 C C . TYR A 1 903 ? -8.494 -15.807 13.627 1.00 83.50 903 TYR A C 1
ATOM 6801 O O . TYR A 1 903 ? -8.523 -14.914 12.778 1.00 83.50 903 TYR A O 1
ATOM 6809 N N . GLY A 1 904 ? -9.424 -15.917 14.576 1.00 85.25 904 GLY A N 1
ATOM 6810 C CA . GLY A 1 904 ? -10.729 -15.272 14.496 1.00 85.25 904 GLY A CA 1
ATOM 6811 C C . GLY A 1 904 ? -10.765 -13.821 14.966 1.00 85.25 904 GLY A C 1
ATOM 6812 O O . GLY A 1 904 ? -9.820 -13.293 15.579 1.00 85.25 904 GLY A O 1
ATOM 6813 N N . LYS A 1 905 ? -11.892 -13.160 14.687 1.00 91.44 905 LYS A N 1
ATOM 6814 C CA . LYS A 1 905 ? -12.305 -11.904 15.337 1.00 91.44 905 LYS A CA 1
ATOM 6815 C C . LYS A 1 905 ? -12.966 -12.226 16.685 1.00 91.44 905 LYS A C 1
ATOM 6817 O O . LYS A 1 905 ? -14.181 -12.179 16.841 1.00 91.44 905 LYS A O 1
ATOM 6822 N N . ALA A 1 906 ? -12.127 -12.649 17.625 1.00 92.00 906 ALA A N 1
ATOM 6823 C CA . ALA A 1 906 ? -12.515 -13.083 18.962 1.00 92.00 906 ALA A CA 1
ATOM 6824 C C . ALA A 1 906 ? -11.503 -12.601 20.013 1.00 92.00 906 ALA A C 1
ATOM 6826 O O . ALA A 1 906 ? -10.488 -11.984 19.651 1.00 92.00 906 ALA A O 1
ATOM 6827 N N . LEU A 1 907 ? -11.732 -12.911 21.296 1.00 94.31 907 LEU A N 1
ATOM 6828 C CA . LEU A 1 907 ? -10.685 -12.774 22.313 1.00 94.31 907 LEU A CA 1
ATOM 6829 C C . LEU A 1 907 ? -9.521 -13.720 21.996 1.00 94.31 907 LEU A C 1
ATOM 6831 O O . LEU A 1 907 ? -9.639 -14.945 22.081 1.00 94.31 907 LEU A O 1
ATOM 6835 N N . ARG A 1 908 ? -8.373 -13.129 21.663 1.00 92.19 908 ARG A N 1
ATOM 6836 C CA . ARG A 1 908 ? -7.182 -13.873 21.252 1.00 92.19 908 ARG A CA 1
ATOM 6837 C C . ARG A 1 908 ? -6.237 -14.198 22.384 1.00 92.19 908 ARG A C 1
ATOM 6839 O O . ARG A 1 908 ? -5.559 -15.199 22.259 1.00 92.19 908 ARG A O 1
ATOM 6846 N N . THR A 1 909 ? -6.108 -13.366 23.414 1.00 92.06 909 THR A N 1
ATOM 6847 C CA . THR A 1 909 ? -5.124 -13.589 24.487 1.00 92.06 909 THR A CA 1
ATOM 6848 C C . THR A 1 909 ? -5.427 -12.730 25.704 1.00 92.06 909 THR A C 1
ATOM 6850 O O . THR A 1 909 ? -5.886 -11.595 25.535 1.00 92.06 909 THR A O 1
ATOM 6853 N N . VAL A 1 910 ? -5.093 -13.239 26.891 1.00 96.69 910 VAL A N 1
ATOM 6854 C CA . VAL A 1 910 ? -4.990 -12.459 28.128 1.00 96.69 910 VAL A CA 1
ATOM 6855 C C . VAL A 1 910 ? -3.569 -12.620 28.662 1.00 96.69 910 VAL A C 1
ATOM 6857 O O . VAL A 1 910 ? -3.198 -13.678 29.156 1.00 96.69 910 VAL A O 1
ATOM 6860 N N . LYS A 1 911 ? -2.735 -11.593 28.481 1.00 96.19 911 LYS A N 1
ATOM 6861 C CA . LYS A 1 911 ? -1.343 -11.604 28.964 1.00 96.19 911 LYS A CA 1
ATOM 6862 C C . LYS A 1 911 ? -1.330 -11.337 30.472 1.00 96.19 911 LYS A C 1
ATOM 6864 O O . LYS A 1 911 ? -2.033 -10.441 30.927 1.00 96.19 911 LYS A O 1
ATOM 6869 N N . SER A 1 912 ? -0.507 -12.033 31.245 1.00 97.00 912 SER A N 1
ATOM 6870 C CA . SER A 1 912 ? -0.313 -11.724 32.667 1.00 97.00 912 SER A CA 1
ATOM 6871 C C . SER A 1 912 ? 1.144 -11.681 33.072 1.00 97.00 912 SER A C 1
ATOM 6873 O O . SER A 1 912 ? 1.987 -12.403 32.546 1.00 97.00 912 SER A O 1
ATOM 6875 N N . CYS A 1 913 ? 1.457 -10.835 34.048 1.00 95.44 913 CYS A N 1
ATOM 6876 C CA . CYS A 1 913 ? 2.697 -10.995 34.794 1.00 95.44 913 CYS A CA 1
ATOM 6877 C C . CYS A 1 913 ? 2.504 -12.025 35.914 1.00 95.44 913 CYS A C 1
ATOM 6879 O O . CYS A 1 913 ? 1.382 -12.407 36.243 1.00 95.44 913 CYS A O 1
ATOM 6881 N N . VAL A 1 914 ? 3.607 -12.436 36.536 1.00 95.06 914 VAL A N 1
ATOM 6882 C CA . VAL A 1 914 ? 3.608 -13.458 37.595 1.00 95.06 914 VAL A CA 1
ATOM 6883 C C . VAL A 1 914 ? 2.949 -13.016 38.916 1.00 95.06 914 VAL A C 1
ATOM 6885 O O . VAL A 1 914 ? 2.919 -13.798 39.859 1.00 95.06 914 VAL A O 1
ATOM 6888 N N . GLY A 1 915 ? 2.448 -11.776 39.000 1.00 94.38 915 GLY A N 1
ATOM 6889 C CA . GLY A 1 915 ? 1.644 -11.280 40.123 1.00 94.38 915 GLY A CA 1
ATOM 6890 C C . GLY A 1 915 ? 2.319 -11.359 41.493 1.00 94.38 915 GLY A C 1
ATOM 6891 O O . GLY A 1 915 ? 3.543 -11.477 41.590 1.00 94.38 915 GLY A O 1
ATOM 6892 N N . SER A 1 916 ? 1.514 -11.291 42.557 1.00 95.19 916 SER A N 1
ATOM 6893 C CA . SER A 1 916 ? 1.958 -11.521 43.944 1.00 95.19 916 SER A CA 1
ATOM 6894 C C . SER A 1 916 ? 2.423 -12.961 44.200 1.00 95.19 916 SER A C 1
ATOM 6896 O O . SER A 1 916 ? 3.102 -13.212 45.193 1.00 95.19 916 SER A O 1
ATOM 6898 N N . THR A 1 917 ? 2.132 -13.889 43.283 1.00 92.06 917 THR A N 1
ATOM 6899 C CA . THR A 1 917 ? 2.574 -15.288 43.336 1.00 92.06 917 THR A CA 1
ATOM 6900 C C . THR A 1 917 ? 4.100 -15.413 43.310 1.00 92.06 917 THR A C 1
ATOM 6902 O O . THR A 1 917 ? 4.652 -16.272 43.993 1.00 92.06 917 THR A O 1
ATOM 6905 N N . TRP A 1 918 ? 4.799 -14.542 42.566 1.00 92.50 918 TRP A N 1
ATOM 6906 C CA . TRP A 1 918 ? 6.270 -14.578 42.462 1.00 92.50 918 TRP A CA 1
ATOM 6907 C C . TRP A 1 918 ? 6.955 -13.209 42.490 1.00 92.50 918 TRP A C 1
ATOM 6909 O O . TRP A 1 918 ? 8.103 -13.095 42.925 1.00 92.50 918 TRP A O 1
ATOM 6919 N N . CYS A 1 919 ? 6.314 -12.156 41.977 1.00 94.69 919 CYS A N 1
ATOM 6920 C CA . CYS A 1 919 ? 6.945 -10.845 41.891 1.00 94.69 919 CYS A CA 1
ATOM 6921 C C . CYS A 1 919 ? 6.954 -10.186 43.269 1.00 94.69 919 CYS A C 1
ATOM 6923 O O . CYS A 1 919 ? 5.902 -9.940 43.850 1.00 94.69 919 CYS A O 1
ATOM 6925 N N . ARG A 1 920 ? 8.130 -9.757 43.741 1.00 94.69 920 ARG A N 1
ATOM 6926 C CA . ARG A 1 920 ? 8.267 -8.992 44.997 1.00 94.69 920 ARG A CA 1
ATOM 6927 C C . ARG A 1 920 ? 7.483 -7.670 45.044 1.00 94.69 920 ARG A C 1
ATOM 6929 O O . ARG A 1 920 ? 7.375 -7.072 46.104 1.00 94.69 920 ARG A O 1
ATOM 6936 N N . TYR A 1 921 ? 7.030 -7.179 43.889 1.00 93.50 921 TYR A N 1
ATOM 6937 C CA . TYR A 1 921 ? 6.209 -5.972 43.747 1.00 93.50 921 TYR A CA 1
ATOM 6938 C C . TYR A 1 921 ? 4.750 -6.285 43.405 1.00 93.50 921 TYR A C 1
ATOM 6940 O O . TYR A 1 921 ? 3.988 -5.360 43.141 1.00 93.50 921 TYR A O 1
ATOM 6948 N N . GLY A 1 922 ? 4.386 -7.564 43.293 1.00 92.12 922 GLY A N 1
ATOM 6949 C CA . GLY A 1 922 ? 3.020 -7.968 43.006 1.00 92.12 922 GLY A CA 1
ATOM 6950 C C . GLY A 1 922 ? 2.125 -7.645 44.195 1.00 92.12 922 GLY A C 1
ATOM 6951 O O . GLY A 1 922 ? 2.411 -8.058 45.314 1.00 92.12 922 GLY A O 1
ATOM 6952 N N . VAL A 1 923 ? 1.060 -6.897 43.934 1.00 95.38 923 VAL A N 1
ATOM 6953 C CA . VAL A 1 923 ? 0.050 -6.503 44.920 1.00 95.38 923 VAL A CA 1
ATOM 6954 C C . VAL A 1 923 ? -1.064 -7.545 44.969 1.00 95.38 923 VAL A C 1
ATOM 6956 O O . VAL A 1 923 ? -1.497 -7.928 46.049 1.00 95.38 923 VAL A O 1
ATOM 6959 N N . GLN A 1 924 ? -1.472 -8.064 43.807 1.00 95.44 924 GLN A N 1
ATOM 6960 C CA . GLN A 1 924 ? -2.506 -9.095 43.694 1.00 95.44 924 GLN A CA 1
ATOM 6961 C C . GLN A 1 924 ? -2.106 -10.232 42.748 1.00 95.44 924 GLN A C 1
ATOM 6963 O O . GLN A 1 924 ? -1.150 -10.117 41.966 1.00 95.44 924 GLN A O 1
ATOM 6968 N N . ASP A 1 925 ? -2.847 -11.339 42.830 1.00 95.81 925 ASP A N 1
ATOM 6969 C CA . ASP A 1 925 ? -2.658 -12.518 41.987 1.00 95.81 925 ASP A CA 1
ATOM 6970 C C . ASP A 1 925 ? -3.234 -12.275 40.586 1.00 95.81 925 ASP A C 1
ATOM 6972 O O . ASP A 1 925 ? -4.376 -12.605 40.262 1.00 95.81 925 ASP A O 1
ATOM 6976 N N . SER A 1 926 ? -2.412 -11.671 39.729 1.00 96.38 926 SER A N 1
ATOM 6977 C CA . SER A 1 926 ? -2.775 -11.426 38.336 1.00 96.38 926 SER A CA 1
ATOM 6978 C C . SER A 1 926 ? -2.871 -12.686 37.489 1.00 96.38 926 SER A C 1
ATOM 6980 O O . SER A 1 926 ? -3.516 -12.628 36.447 1.00 96.38 926 SER A O 1
ATOM 6982 N N . VAL A 1 927 ? -2.230 -13.793 37.882 1.00 96.31 927 VAL A N 1
ATOM 6983 C CA . VAL A 1 927 ? -2.229 -15.025 37.078 1.00 96.31 927 VAL A CA 1
ATOM 6984 C C . VAL A 1 927 ? -3.595 -15.690 37.187 1.00 96.31 927 VAL A C 1
ATOM 6986 O O . VAL A 1 927 ? -4.252 -15.886 36.165 1.00 96.31 927 VAL A O 1
ATOM 6989 N N . SER A 1 928 ? -4.079 -15.931 38.410 1.00 96.69 928 SER A N 1
ATOM 6990 C CA . SER A 1 928 ? -5.411 -16.512 38.625 1.00 96.69 928 SER A CA 1
ATOM 6991 C C . SER A 1 928 ? -6.514 -15.644 38.015 1.00 96.69 928 SER A C 1
ATOM 6993 O O . SER A 1 928 ? -7.424 -16.161 37.361 1.00 96.69 928 SER A O 1
ATOM 6995 N N . PHE A 1 929 ? -6.414 -14.315 38.152 1.00 97.69 929 PHE A N 1
ATOM 6996 C CA . PHE A 1 929 ? -7.410 -13.415 37.572 1.00 97.69 929 PHE A CA 1
ATOM 6997 C C . PHE A 1 929 ? -7.344 -13.377 36.036 1.00 97.69 929 PHE A C 1
ATOM 6999 O O . PHE A 1 929 ? -8.385 -13.393 35.380 1.00 97.69 929 PHE A O 1
ATOM 7006 N N . ALA A 1 930 ? -6.152 -13.424 35.430 1.00 97.56 930 ALA A N 1
ATOM 7007 C CA . ALA A 1 930 ? -6.015 -13.546 33.977 1.00 97.56 930 ALA A CA 1
ATOM 7008 C C . ALA A 1 930 ? -6.586 -14.857 33.433 1.00 97.56 930 ALA A C 1
ATOM 7010 O O . ALA A 1 930 ? -7.248 -14.831 32.396 1.00 97.56 930 ALA A O 1
ATOM 7011 N N . ILE A 1 931 ? -6.378 -15.979 34.132 1.00 97.25 931 ILE A N 1
ATOM 7012 C CA . ILE A 1 931 ? -6.976 -17.271 33.775 1.00 97.25 931 ILE A CA 1
ATOM 7013 C C . ILE A 1 931 ? -8.501 -17.156 33.811 1.00 97.25 931 ILE A C 1
ATOM 7015 O O . ILE A 1 931 ? -9.149 -17.479 32.818 1.00 97.25 931 ILE A O 1
ATOM 7019 N N . ARG A 1 932 ? -9.075 -16.601 34.888 1.00 97.69 932 ARG A N 1
ATOM 7020 C CA . ARG A 1 932 ? -10.525 -16.369 35.004 1.00 97.69 932 ARG A CA 1
ATOM 7021 C C . ARG A 1 932 ? -11.070 -15.518 33.852 1.00 97.69 932 ARG A C 1
ATOM 7023 O O . ARG A 1 932 ? -12.083 -15.873 33.253 1.00 97.69 932 ARG A O 1
ATOM 7030 N N . VAL A 1 933 ? -10.404 -14.409 33.525 1.00 98.00 933 VAL A N 1
ATOM 7031 C CA . VAL A 1 933 ? -10.785 -13.514 32.416 1.00 98.00 933 VAL A CA 1
ATOM 7032 C C . VAL A 1 933 ? -10.700 -14.248 31.077 1.00 98.00 933 VAL A C 1
ATOM 7034 O O . VAL A 1 933 ? -11.614 -14.166 30.258 1.00 98.00 933 VAL A O 1
ATOM 7037 N N . GLU A 1 934 ? -9.624 -14.996 30.842 1.00 96.56 934 GLU A N 1
ATOM 7038 C CA . GLU A 1 934 ? -9.440 -15.731 29.595 1.00 96.56 934 GLU A CA 1
ATOM 7039 C C . GLU A 1 934 ? -10.467 -16.851 29.420 1.00 96.56 934 GLU A C 1
ATOM 7041 O O . GLU A 1 934 ? -10.987 -17.039 28.320 1.00 96.56 934 GLU A O 1
ATOM 7046 N N . GLU A 1 935 ? -10.764 -17.581 30.492 1.00 95.88 935 GLU A N 1
ATOM 7047 C CA . GLU A 1 935 ? -11.743 -18.661 30.510 1.00 95.88 935 GLU A CA 1
ATOM 7048 C C . GLU A 1 935 ? -13.180 -18.169 30.391 1.00 95.88 935 GLU A C 1
ATOM 7050 O O . GLU A 1 935 ? -13.990 -18.847 29.766 1.00 95.88 935 GLU A O 1
ATOM 7055 N N . ARG A 1 936 ? -13.496 -16.991 30.936 1.00 96.56 936 ARG A N 1
ATOM 7056 C CA . ARG A 1 936 ? -14.823 -16.389 30.789 1.00 96.56 936 ARG A CA 1
ATOM 7057 C C . ARG A 1 936 ? -15.076 -15.953 29.350 1.00 96.56 936 ARG A C 1
ATOM 7059 O O . ARG A 1 936 ? -16.110 -16.271 28.785 1.00 96.56 936 ARG A O 1
ATOM 7066 N N . TYR A 1 937 ? -14.129 -15.253 28.734 1.00 96.31 937 TYR A N 1
ATOM 7067 C CA . TYR A 1 937 ? -14.347 -14.614 27.430 1.00 96.31 937 TYR A CA 1
ATOM 7068 C C . TYR A 1 937 ? -13.810 -15.427 26.239 1.00 96.31 937 TYR A C 1
ATOM 7070 O O . TYR A 1 937 ? -13.759 -14.930 25.108 1.00 96.31 937 TYR A O 1
ATOM 7078 N N . ARG A 1 938 ? -13.372 -16.676 26.454 1.00 92.81 938 ARG A N 1
ATOM 7079 C CA . ARG A 1 938 ? -12.972 -17.578 25.360 1.00 92.81 938 ARG A CA 1
ATOM 7080 C C . ARG A 1 938 ? -14.147 -17.810 24.409 1.00 92.81 938 ARG A C 1
ATOM 7082 O O . ARG A 1 938 ? -15.280 -17.986 24.830 1.00 92.81 938 ARG A O 1
ATOM 7089 N N . GLY A 1 939 ? -13.866 -17.795 23.109 1.00 89.94 939 GLY A N 1
ATOM 7090 C CA . GLY A 1 939 ? -14.888 -17.982 22.076 1.00 89.94 939 GLY A CA 1
ATOM 7091 C C . GLY A 1 939 ? -15.755 -16.753 21.783 1.00 89.94 939 GLY A C 1
ATOM 7092 O O . GLY A 1 939 ? -16.411 -16.747 20.746 1.00 89.94 939 GLY A O 1
ATOM 7093 N N . LEU A 1 940 ? -15.708 -15.684 22.595 1.00 93.62 940 LEU A N 1
ATOM 7094 C CA . LEU A 1 940 ? -16.483 -14.463 22.348 1.00 93.62 940 LEU A CA 1
ATOM 7095 C C . LEU A 1 940 ? -16.159 -13.879 20.968 1.00 93.62 940 LEU A C 1
ATOM 7097 O O . LEU A 1 940 ? -15.051 -13.383 20.741 1.00 93.62 940 LEU A O 1
ATOM 7101 N N . ARG A 1 941 ? -17.136 -13.918 20.058 1.00 92.00 941 ARG A N 1
ATOM 7102 C CA . ARG A 1 941 ? -17.049 -13.316 18.723 1.00 92.00 941 ARG A CA 1
ATOM 7103 C C . ARG A 1 941 ? -17.395 -11.837 18.783 1.00 92.00 941 ARG A C 1
ATOM 7105 O O . ARG A 1 941 ? -18.329 -11.433 19.467 1.00 92.00 941 ARG A O 1
ATOM 7112 N N . ALA A 1 942 ? -16.636 -11.036 18.044 1.00 93.94 942 ALA A N 1
ATOM 7113 C CA . ALA A 1 942 ? -16.734 -9.587 18.090 1.00 93.94 942 ALA A CA 1
ATOM 7114 C C . ALA A 1 942 ? -16.493 -8.952 16.708 1.00 93.94 942 ALA A C 1
ATOM 7116 O O . ALA A 1 942 ? -15.937 -9.605 15.819 1.00 93.94 942 ALA A O 1
ATOM 7117 N N . PRO A 1 943 ? -16.868 -7.669 16.515 1.00 93.00 943 PRO A N 1
ATOM 7118 C CA . PRO A 1 943 ? -16.623 -6.936 15.269 1.00 93.00 943 PRO A CA 1
ATOM 7119 C C . PRO A 1 943 ? -15.156 -6.967 14.821 1.00 93.00 943 PRO A C 1
ATOM 7121 O O . PRO A 1 943 ? -14.860 -6.946 13.625 1.00 93.00 943 PRO A O 1
ATOM 7124 N N . HIS A 1 944 ? -14.225 -7.042 15.776 1.00 93.19 944 HIS A N 1
ATOM 7125 C CA . HIS A 1 944 ? -12.810 -7.242 15.515 1.00 93.19 944 HIS A CA 1
ATOM 7126 C C . HIS A 1 944 ? -12.141 -8.125 16.594 1.00 93.19 944 HIS A C 1
ATOM 7128 O O . HIS A 1 944 ? -12.740 -8.461 17.609 1.00 93.19 944 HIS A O 1
ATOM 7134 N N . LYS A 1 945 ? -10.882 -8.538 16.373 1.00 92.12 945 LYS A N 1
ATOM 7135 C CA . LYS A 1 945 ? -10.063 -9.258 17.368 1.00 92.12 945 LYS A CA 1
ATOM 7136 C C . LYS A 1 945 ? -9.853 -8.417 18.631 1.00 92.12 945 LYS A C 1
ATOM 7138 O O . LYS A 1 945 ? -9.553 -7.230 18.498 1.00 92.12 945 LYS A O 1
ATOM 7143 N N . ILE A 1 946 ? -9.909 -9.072 19.788 1.00 95.19 946 ILE A N 1
ATOM 7144 C CA . ILE A 1 946 ? -9.751 -8.474 21.118 1.00 95.19 946 ILE A CA 1
ATOM 7145 C C . ILE A 1 946 ? -8.519 -9.083 21.794 1.00 95.19 946 ILE A C 1
ATOM 7147 O O . ILE A 1 946 ? -8.255 -10.285 21.678 1.00 95.19 946 ILE A O 1
ATOM 7151 N N . LYS A 1 947 ? -7.746 -8.260 22.493 1.00 95.69 947 LYS A N 1
ATOM 7152 C CA . LYS A 1 947 ? -6.649 -8.666 23.372 1.00 95.69 947 LYS A CA 1
ATOM 7153 C C . LYS A 1 947 ? -6.866 -8.054 24.748 1.00 95.69 947 LYS A C 1
ATOM 7155 O O .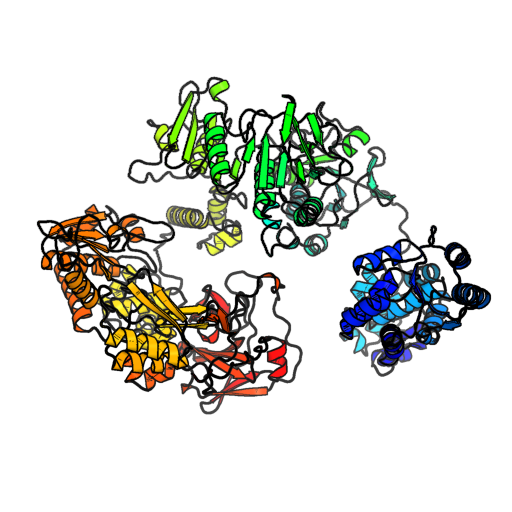 LYS A 1 947 ? -7.370 -6.938 24.844 1.00 95.69 947 LYS A O 1
ATOM 7160 N N . SER A 1 948 ? -6.418 -8.753 25.780 1.00 97.44 948 SER A N 1
ATOM 7161 C CA . SER A 1 948 ? -6.423 -8.252 27.149 1.00 97.44 948 SER A CA 1
ATOM 7162 C C . SER A 1 948 ? -5.108 -8.534 27.863 1.00 97.44 948 SER A C 1
ATOM 7164 O O . SER A 1 948 ? -4.267 -9.295 27.365 1.00 97.44 948 SER A O 1
ATOM 7166 N N . ALA A 1 949 ? -4.912 -7.890 29.008 1.00 97.81 949 ALA A N 1
ATOM 7167 C CA . ALA A 1 949 ? -3.876 -8.262 29.949 1.00 97.81 949 ALA A CA 1
ATOM 7168 C C . ALA A 1 949 ? -4.236 -7.884 31.391 1.00 97.81 949 ALA A C 1
ATOM 7170 O O . ALA A 1 949 ? -4.953 -6.911 31.626 1.00 97.81 949 ALA A O 1
ATOM 7171 N N . VAL A 1 950 ? -3.680 -8.634 32.343 1.00 98.25 950 VAL A N 1
ATOM 7172 C CA . VAL A 1 950 ? -3.812 -8.405 33.785 1.00 98.25 950 VAL A CA 1
ATOM 7173 C C . VAL A 1 950 ? -2.425 -8.216 34.394 1.00 98.25 950 VAL A C 1
ATOM 7175 O O . VAL A 1 950 ? -1.566 -9.098 34.328 1.00 98.25 950 VAL A O 1
ATOM 7178 N N . SER A 1 951 ? -2.191 -7.054 34.994 1.00 97.75 951 SER A N 1
ATOM 7179 C CA . SER A 1 951 ? -0.949 -6.737 35.699 1.00 97.75 951 SER A CA 1
ATOM 7180 C C . SER A 1 951 ? -1.168 -6.757 37.204 1.00 97.75 951 SER A C 1
ATOM 7182 O O . SER A 1 951 ? -2.034 -6.056 37.715 1.00 97.75 951 SER A O 1
ATOM 7184 N N . GLY A 1 952 ? -0.332 -7.497 37.929 1.00 97.19 952 GLY A N 1
ATOM 7185 C CA . GLY A 1 952 ? -0.409 -7.604 39.388 1.00 97.19 952 GLY A CA 1
ATOM 7186 C C . GLY A 1 952 ? 0.081 -6.376 40.158 1.00 97.19 952 GLY A C 1
ATOM 7187 O O . GLY A 1 952 ? 0.078 -6.418 41.382 1.00 97.19 952 GLY A O 1
ATOM 7188 N N . CYS A 1 953 ? 0.531 -5.310 39.486 1.00 95.25 953 CYS A N 1
ATOM 7189 C CA . CYS A 1 953 ? 0.823 -4.003 40.085 1.00 95.25 953 CYS A CA 1
ATOM 7190 C C . CYS A 1 953 ? 0.953 -2.906 39.016 1.00 95.25 953 CYS A C 1
ATOM 7192 O O . CYS A 1 953 ? 1.015 -3.189 37.816 1.00 95.25 953 CYS A O 1
ATOM 7194 N N . THR A 1 954 ? 1.088 -1.654 39.458 1.00 93.31 954 THR A N 1
ATOM 7195 C CA . THR A 1 954 ? 1.204 -0.452 38.609 1.00 93.31 954 THR A CA 1
ATOM 7196 C C . THR A 1 954 ? 2.458 -0.384 37.736 1.00 93.31 954 THR A C 1
ATOM 7198 O O . THR A 1 954 ? 2.517 0.438 36.828 1.00 93.31 954 THR A O 1
ATOM 7201 N N . ARG A 1 955 ? 3.448 -1.265 37.950 1.00 91.94 955 ARG A N 1
ATOM 7202 C CA . ARG A 1 955 ? 4.592 -1.426 37.029 1.00 91.94 955 ARG A CA 1
ATOM 7203 C C . ARG A 1 955 ? 4.203 -2.041 35.690 1.00 91.94 955 ARG A C 1
ATOM 7205 O O . ARG A 1 955 ? 5.002 -2.006 34.766 1.00 91.94 955 ARG A O 1
ATOM 7212 N N . GLU A 1 956 ? 3.012 -2.634 35.622 1.00 89.88 956 GLU A N 1
ATOM 7213 C CA . GLU A 1 956 ? 2.329 -2.906 34.362 1.00 89.88 956 GLU A CA 1
ATOM 7214 C C . GLU A 1 956 ? 3.078 -3.857 33.408 1.00 89.88 956 GLU A C 1
ATOM 7216 O O . GLU A 1 956 ? 2.906 -3.811 32.202 1.00 89.88 956 GLU A O 1
ATOM 7221 N N . CYS A 1 957 ? 3.859 -4.815 33.921 1.00 93.31 957 CYS A N 1
ATOM 7222 C CA . CYS A 1 957 ? 4.660 -5.723 33.080 1.00 93.31 957 CYS A CA 1
ATOM 7223 C C . CYS A 1 957 ? 3.858 -6.524 32.023 1.00 93.31 957 CYS A C 1
ATOM 7225 O O . CYS A 1 957 ? 4.453 -7.127 31.128 1.00 93.31 957 CYS A O 1
ATOM 7227 N N . ALA A 1 958 ? 2.526 -6.594 32.141 1.00 94.38 958 ALA A N 1
ATOM 7228 C CA . ALA A 1 958 ? 1.660 -7.250 31.165 1.00 94.38 958 ALA A CA 1
ATOM 7229 C C . ALA A 1 958 ? 1.207 -6.329 30.007 1.00 94.38 958 ALA A C 1
ATOM 7231 O O . ALA A 1 958 ? 0.558 -6.815 29.080 1.00 94.38 958 ALA A O 1
ATOM 7232 N N . GLU A 1 959 ? 1.556 -5.037 30.020 1.00 95.06 959 GLU A N 1
ATOM 7233 C CA . GLU A 1 959 ? 1.154 -4.032 29.018 1.00 95.06 959 GLU A CA 1
ATOM 7234 C C . GLU A 1 959 ? -0.379 -3.897 28.873 1.00 95.06 959 GLU A C 1
ATOM 7236 O O . GLU A 1 959 ? -0.893 -3.747 27.759 1.00 95.06 959 GLU A O 1
ATOM 7241 N N . ALA A 1 960 ? -1.116 -4.008 29.983 1.00 95.94 960 ALA A N 1
ATOM 7242 C CA . ALA A 1 960 ? -2.566 -3.841 30.094 1.00 95.94 960 ALA A CA 1
ATOM 7243 C C . ALA A 1 960 ? -3.134 -2.602 29.382 1.00 95.94 960 ALA A C 1
ATOM 7245 O O . ALA A 1 960 ? -4.132 -2.730 28.674 1.00 95.94 960 ALA A O 1
ATOM 7246 N N . GLN A 1 961 ? -2.494 -1.438 29.470 1.00 95.88 961 GLN A N 1
ATOM 7247 C CA . GLN A 1 961 ? -2.998 -0.211 28.841 1.00 95.88 961 GLN A CA 1
ATOM 7248 C C . GLN A 1 961 ? -2.859 -0.222 27.313 1.00 95.88 961 GLN A C 1
ATOM 7250 O O . GLN A 1 961 ? -3.508 0.558 26.631 1.00 95.88 961 GLN A O 1
ATOM 7255 N N . SER A 1 962 ? -2.065 -1.127 26.737 1.00 94.25 962 SER A N 1
ATOM 7256 C CA . SER A 1 962 ? -1.955 -1.277 25.274 1.00 94.25 962 SER A CA 1
ATOM 7257 C C . SER A 1 962 ? -3.010 -2.216 24.667 1.00 94.25 962 SER A C 1
ATOM 7259 O O . SER A 1 962 ? -3.005 -2.465 23.454 1.00 94.25 962 SER A O 1
ATOM 7261 N N . LYS A 1 963 ? -3.867 -2.820 25.498 1.00 96.25 963 LYS A N 1
ATOM 7262 C CA . LYS A 1 963 ? -4.825 -3.855 25.087 1.00 96.25 963 LYS A CA 1
ATOM 7263 C C . LYS A 1 963 ? -6.231 -3.278 24.922 1.00 96.25 963 LYS A C 1
ATOM 7265 O O . LYS A 1 963 ? -6.534 -2.204 25.431 1.00 96.25 963 LYS A O 1
ATOM 7270 N N . ASP A 1 964 ? -7.098 -4.007 24.217 1.00 97.50 964 ASP A N 1
ATOM 7271 C CA . ASP A 1 964 ? -8.480 -3.574 23.976 1.00 97.50 964 ASP A CA 1
ATOM 7272 C C . ASP A 1 964 ? -9.257 -3.431 25.305 1.00 97.50 964 ASP A C 1
ATOM 7274 O O . ASP A 1 964 ? -10.143 -2.585 25.395 1.00 97.50 964 ASP A O 1
ATOM 7278 N N . PHE A 1 965 ? -8.883 -4.201 26.336 1.00 98.31 965 PHE A N 1
ATOM 7279 C CA . PHE A 1 965 ? -9.139 -3.893 27.747 1.00 98.31 965 PHE A CA 1
ATOM 7280 C C . PHE A 1 965 ? -8.019 -4.443 28.640 1.00 98.31 965 PHE A C 1
ATOM 7282 O O . PHE A 1 965 ? -7.480 -5.519 28.377 1.00 98.31 965 PHE A O 1
ATOM 7289 N N . GLY A 1 966 ? -7.671 -3.725 29.699 1.00 97.88 966 GLY A N 1
ATOM 7290 C CA . GLY A 1 966 ? -6.574 -4.052 30.602 1.00 97.88 966 GLY A CA 1
ATOM 7291 C C . GLY A 1 966 ? -6.976 -3.913 32.061 1.00 97.88 966 GLY A C 1
ATOM 7292 O O . GLY A 1 966 ? -7.807 -3.078 32.403 1.00 97.88 966 GLY A O 1
ATOM 7293 N N . ILE A 1 967 ? -6.381 -4.729 32.924 1.00 98.56 967 ILE A N 1
ATOM 7294 C CA . ILE A 1 967 ? -6.669 -4.744 34.358 1.00 98.56 967 ILE A CA 1
ATOM 7295 C C . ILE A 1 967 ? -5.345 -4.575 35.106 1.00 98.56 967 ILE A C 1
ATOM 7297 O O . ILE A 1 967 ? -4.374 -5.282 34.827 1.00 98.56 967 ILE A O 1
ATOM 7301 N N . ILE A 1 968 ? -5.278 -3.624 36.034 1.00 98.31 968 ILE A N 1
ATOM 7302 C CA . ILE A 1 968 ? -4.075 -3.342 36.824 1.00 98.31 968 ILE A CA 1
ATOM 7303 C C . ILE A 1 968 ? -4.431 -3.372 38.304 1.00 98.31 968 ILE A C 1
ATOM 7305 O O . ILE A 1 968 ? -5.331 -2.658 38.736 1.00 98.31 968 ILE A O 1
ATOM 7309 N N . ALA A 1 969 ? -3.718 -4.189 39.076 1.00 97.69 969 ALA A N 1
ATOM 7310 C CA . ALA A 1 969 ? -3.938 -4.309 40.510 1.00 97.69 969 ALA A CA 1
ATOM 7311 C C . ALA A 1 969 ? -3.552 -3.030 41.258 1.00 97.69 969 ALA A C 1
ATOM 7313 O O . ALA A 1 969 ? -2.506 -2.423 40.988 1.00 97.69 969 ALA A O 1
ATOM 7314 N N . THR A 1 970 ? -4.354 -2.707 42.264 1.00 95.38 970 THR A N 1
ATOM 7315 C CA . THR A 1 970 ? -4.090 -1.703 43.292 1.00 95.38 970 THR A CA 1
ATOM 7316 C C . THR A 1 970 ? -4.154 -2.355 44.675 1.00 95.38 970 THR A C 1
ATOM 7318 O O . THR A 1 970 ? -4.484 -3.537 44.811 1.00 95.38 970 THR A O 1
ATOM 7321 N N . GLU A 1 971 ? -3.823 -1.596 45.721 1.00 92.25 971 GLU A N 1
ATOM 7322 C CA . GLU A 1 971 ? -3.951 -2.065 47.109 1.00 92.25 971 GLU A CA 1
ATOM 7323 C C . GLU A 1 971 ? -5.413 -2.312 47.515 1.00 92.25 971 GLU A C 1
ATOM 7325 O O . GLU A 1 971 ? -5.666 -3.113 48.411 1.00 92.25 971 GLU A O 1
ATOM 7330 N N . ASN A 1 972 ? -6.366 -1.661 46.839 1.00 92.81 972 ASN A N 1
ATOM 7331 C CA . ASN A 1 972 ? -7.789 -1.682 47.186 1.00 92.81 972 ASN A CA 1
ATOM 7332 C C . ASN A 1 972 ? -8.650 -2.520 46.226 1.00 92.81 972 ASN A C 1
ATOM 7334 O O . ASN A 1 972 ? -9.841 -2.683 46.474 1.00 92.81 972 ASN A O 1
ATOM 7338 N N . GLY A 1 973 ? -8.083 -3.037 45.133 1.00 95.38 973 GLY A N 1
ATOM 7339 C CA . GLY A 1 973 ? -8.831 -3.763 44.108 1.00 95.38 973 GLY A CA 1
ATOM 7340 C C . GLY A 1 973 ? -8.150 -3.685 42.743 1.00 95.38 973 GLY A C 1
ATOM 7341 O O . GLY A 1 973 ? -6.933 -3.835 42.625 1.00 95.38 973 GLY A O 1
ATOM 7342 N N . TRP A 1 974 ? -8.937 -3.437 41.703 1.00 97.94 974 TRP A N 1
ATOM 7343 C CA . TRP A 1 974 ? -8.478 -3.379 40.321 1.00 97.94 974 TRP A CA 1
ATOM 7344 C C . TRP A 1 974 ? -8.850 -2.059 39.659 1.00 97.94 974 TRP A C 1
ATOM 7346 O O . TRP A 1 974 ? -9.970 -1.570 39.786 1.00 97.94 974 TRP A O 1
ATOM 7356 N N . ASN A 1 975 ? -7.925 -1.529 38.865 1.00 98.44 975 ASN A N 1
ATOM 7357 C CA . ASN A 1 975 ? -8.221 -0.513 37.868 1.00 98.44 975 ASN A CA 1
ATOM 7358 C C . ASN A 1 975 ? -8.491 -1.196 36.529 1.00 98.44 975 ASN A C 1
ATOM 7360 O O . ASN A 1 975 ? -7.658 -1.968 36.043 1.00 98.44 975 ASN A O 1
ATOM 7364 N N . VAL A 1 976 ? -9.635 -0.889 35.922 1.00 98.69 976 VAL A N 1
ATOM 7365 C CA . VAL A 1 976 ? -10.039 -1.407 34.612 1.00 98.69 976 VAL A CA 1
ATOM 7366 C C . VAL A 1 976 ? -9.879 -0.307 33.572 1.00 98.69 976 VAL A C 1
ATOM 7368 O O . VAL A 1 976 ? -10.449 0.774 33.705 1.00 98.69 976 VAL A O 1
ATOM 7371 N N . TYR A 1 977 ? -9.124 -0.606 32.522 1.00 98.62 977 TYR A N 1
ATOM 7372 C CA . TYR A 1 977 ? -8.879 0.261 31.376 1.00 98.62 977 TYR A CA 1
ATOM 7373 C C . TYR A 1 977 ? -9.491 -0.354 30.116 1.00 98.62 977 TYR A C 1
ATOM 7375 O O . TYR A 1 977 ? -9.458 -1.574 29.947 1.00 98.62 977 TYR A O 1
ATOM 7383 N N . VAL A 1 978 ? -10.016 0.464 29.208 1.00 98.56 978 VAL A N 1
ATOM 7384 C CA . VAL A 1 978 ? -10.672 0.008 27.970 1.00 98.56 978 VAL A CA 1
ATOM 7385 C C . VAL A 1 978 ? -10.213 0.789 26.742 1.00 98.56 978 VAL A C 1
ATOM 7387 O O . VAL A 1 978 ? -9.723 1.908 26.838 1.00 98.56 978 VAL A O 1
ATOM 7390 N N . CYS A 1 979 ? -10.390 0.194 25.564 1.00 97.44 979 CYS A N 1
ATOM 7391 C CA . CYS A 1 979 ? -10.190 0.837 24.262 1.00 97.44 979 CYS A CA 1
ATOM 7392 C C . CYS A 1 979 ? -8.728 1.172 23.894 1.00 97.44 979 CYS A C 1
ATOM 7394 O O . CYS A 1 979 ? -8.481 2.056 23.076 1.00 97.44 979 CYS A O 1
ATOM 7396 N N . GLY A 1 980 ? -7.743 0.434 24.417 1.00 96.19 980 GLY A N 1
ATOM 7397 C CA . GLY A 1 980 ? -6.340 0.536 23.985 1.00 96.19 980 GLY A CA 1
ATOM 7398 C C . GLY A 1 980 ? -6.040 -0.196 22.669 1.00 96.19 980 GLY A C 1
ATOM 7399 O O . GLY A 1 980 ? -6.828 -1.006 22.172 1.00 96.19 980 GLY A O 1
ATOM 7400 N N . ASN A 1 981 ? -4.872 0.072 22.077 1.00 90.88 981 ASN A N 1
ATOM 7401 C CA . ASN A 1 981 ? -4.431 -0.550 20.828 1.00 90.88 981 ASN A CA 1
ATOM 7402 C C . ASN A 1 981 ? -2.898 -0.650 20.725 1.00 90.88 981 ASN A C 1
ATOM 7404 O O . ASN A 1 981 ? -2.217 0.362 20.685 1.00 90.88 981 ASN A O 1
ATOM 7408 N N . GLY A 1 982 ? -2.352 -1.860 20.567 1.00 80.56 982 GLY A N 1
ATOM 7409 C CA . GLY A 1 982 ? -0.933 -2.103 20.244 1.00 80.56 982 GLY A CA 1
ATOM 7410 C C . GLY A 1 982 ? -0.683 -2.401 18.757 1.00 80.56 982 GLY A C 1
ATOM 7411 O O . GLY A 1 982 ? -0.106 -3.440 18.441 1.00 80.56 982 GLY A O 1
ATOM 7412 N N . GLY A 1 983 ? -1.230 -1.585 17.845 1.00 70.12 983 GLY A N 1
ATOM 7413 C CA . GLY A 1 983 ? -1.163 -1.771 16.381 1.00 70.12 983 GLY A CA 1
ATOM 7414 C C . GLY A 1 983 ? -0.468 -0.618 15.639 1.00 70.12 983 GLY A C 1
ATOM 7415 O O . GLY A 1 983 ? 0.300 0.110 16.248 1.00 70.12 983 GLY A O 1
ATOM 7416 N N . MET A 1 984 ? -0.773 -0.428 14.341 1.00 54.47 984 MET A N 1
ATOM 7417 C CA . MET A 1 984 ? -0.152 0.619 13.492 1.00 54.47 984 MET A CA 1
ATOM 7418 C C . MET A 1 984 ? -0.274 2.040 14.062 1.00 54.47 984 MET A C 1
ATOM 7420 O O . MET A 1 984 ? 0.611 2.859 13.860 1.00 54.47 984 MET A O 1
ATOM 7424 N N . LYS A 1 985 ? -1.377 2.319 14.765 1.00 73.19 985 LYS A N 1
ATOM 7425 C CA . LYS A 1 985 ? -1.590 3.542 15.546 1.00 73.19 985 LYS A CA 1
ATOM 7426 C C . LYS A 1 985 ? -1.705 3.146 17.020 1.00 73.19 985 LYS A C 1
ATOM 7428 O O . LYS A 1 985 ? -2.814 2.793 17.445 1.00 73.19 985 LYS A O 1
ATOM 7433 N N . PRO A 1 986 ? -0.588 3.052 17.757 1.00 83.25 986 PRO A N 1
ATOM 7434 C CA . PRO A 1 986 ? -0.634 2.672 19.157 1.00 83.25 986 PRO A CA 1
ATOM 7435 C C . PRO A 1 986 ? -1.415 3.716 19.965 1.00 83.25 986 PRO A C 1
ATOM 7437 O O . PRO A 1 986 ? -1.295 4.912 19.721 1.00 83.25 986 PRO A O 1
ATOM 7440 N N . ARG A 1 987 ? -2.250 3.254 20.897 1.00 90.44 987 ARG A N 1
ATOM 7441 C CA . ARG A 1 987 ? -3.107 4.092 21.749 1.00 90.44 987 ARG A CA 1
ATOM 7442 C C . ARG A 1 987 ? -3.201 3.447 23.125 1.00 90.44 987 ARG A C 1
ATOM 7444 O O . ARG A 1 987 ? -3.456 2.244 23.210 1.00 90.44 987 ARG A O 1
ATOM 7451 N N . HIS A 1 988 ? -3.016 4.226 24.185 1.00 95.94 988 HIS A N 1
ATOM 7452 C CA . HIS A 1 988 ? -3.309 3.753 25.536 1.00 95.94 988 HIS A CA 1
ATOM 7453 C C . HIS A 1 988 ? -4.822 3.645 25.764 1.00 95.94 988 HIS A C 1
ATOM 7455 O O . HIS A 1 988 ? -5.616 4.358 25.156 1.00 95.94 988 HIS A O 1
ATOM 7461 N N . ALA A 1 989 ? -5.215 2.697 26.602 1.00 96.94 989 ALA A N 1
ATOM 7462 C CA . ALA A 1 989 ? -6.577 2.494 27.053 1.00 96.94 989 ALA A CA 1
ATOM 7463 C C . ALA A 1 989 ? -6.977 3.577 28.067 1.00 96.94 989 ALA A C 1
ATOM 7465 O O . ALA A 1 989 ? -6.153 4.023 28.865 1.00 96.94 989 ALA A O 1
ATOM 7466 N N . ASP A 1 990 ? -8.249 3.957 28.062 1.00 97.81 990 ASP A N 1
ATOM 7467 C CA . ASP A 1 990 ? -8.818 4.929 28.992 1.00 97.81 990 ASP A CA 1
ATOM 7468 C C . ASP A 1 990 ? -9.288 4.241 30.273 1.00 97.81 990 ASP A C 1
ATOM 7470 O O . ASP A 1 990 ? -9.787 3.114 30.240 1.00 97.81 990 ASP A O 1
ATOM 7474 N N . LEU A 1 991 ? -9.148 4.920 31.412 1.00 98.00 991 LEU A N 1
ATOM 7475 C CA . LEU A 1 991 ? -9.608 4.407 32.701 1.00 98.00 991 LEU A CA 1
ATOM 7476 C C . LEU A 1 991 ? -11.144 4.372 32.748 1.00 98.00 991 LEU A C 1
ATOM 7478 O O . LEU A 1 991 ? -11.802 5.414 32.678 1.00 98.00 991 LEU A O 1
ATOM 7482 N N . LEU A 1 992 ? -11.705 3.175 32.925 1.00 98.25 992 LEU A N 1
ATOM 7483 C CA . LEU A 1 992 ? -13.142 2.953 33.075 1.00 98.25 992 LEU A CA 1
ATOM 7484 C C . LEU A 1 992 ? -13.579 3.088 34.538 1.00 98.25 992 LEU A C 1
ATOM 7486 O O . LEU A 1 992 ? -14.502 3.838 34.840 1.00 98.25 992 LEU A O 1
ATOM 7490 N N . ALA A 1 993 ? -12.905 2.367 35.435 1.00 97.94 993 ALA A N 1
ATOM 7491 C CA . ALA A 1 993 ? -13.190 2.332 36.867 1.00 97.94 993 ALA A CA 1
ATOM 7492 C C . ALA A 1 993 ? -11.917 2.006 37.659 1.00 97.94 993 ALA A C 1
ATOM 7494 O O . ALA A 1 993 ? -11.020 1.333 37.143 1.00 97.94 993 ALA A O 1
ATOM 7495 N N . SER A 1 994 ? -11.846 2.475 38.904 1.00 97.81 994 SER A N 1
ATOM 7496 C CA . SER A 1 994 ? -10.685 2.320 39.784 1.00 97.81 994 SER A CA 1
ATOM 7497 C C . SER A 1 994 ? -11.044 1.672 41.115 1.00 97.81 994 SER A C 1
ATOM 7499 O O . SER A 1 994 ? -12.134 1.916 41.627 1.00 97.81 994 SER A O 1
ATOM 7501 N N . ASP A 1 995 ? -10.099 0.923 41.688 1.00 96.94 995 ASP A N 1
ATOM 7502 C CA . ASP A 1 995 ? -10.190 0.316 43.025 1.00 96.94 995 ASP A CA 1
ATOM 7503 C C . ASP A 1 995 ? -11.457 -0.533 43.251 1.00 96.94 995 ASP A C 1
ATOM 7505 O O . ASP A 1 995 ? -12.075 -0.488 44.314 1.00 96.94 995 ASP A O 1
ATOM 7509 N N . ILE A 1 996 ? -11.861 -1.305 42.237 1.00 98.25 996 ILE A N 1
ATOM 7510 C CA . ILE A 1 996 ? -13.050 -2.170 42.300 1.00 98.25 996 ILE A CA 1
ATOM 7511 C C . ILE A 1 996 ? -12.689 -3.634 42.572 1.00 98.25 996 ILE A C 1
ATOM 7513 O O . ILE A 1 996 ? -11.609 -4.095 42.205 1.00 98.25 996 ILE A O 1
ATOM 7517 N N . ASP A 1 997 ? -13.599 -4.374 43.204 1.00 97.88 997 ASP A N 1
ATOM 7518 C CA . ASP A 1 997 ? -13.441 -5.809 43.457 1.00 97.88 997 ASP A CA 1
ATOM 7519 C C . ASP A 1 997 ? -13.547 -6.658 42.172 1.00 97.88 997 ASP A C 1
ATOM 7521 O O . ASP A 1 997 ? -14.022 -6.193 41.131 1.00 97.88 997 ASP A O 1
ATOM 7525 N N . ASP A 1 998 ? -13.120 -7.921 42.258 1.00 96.62 998 ASP A N 1
ATOM 7526 C CA . ASP A 1 998 ? -13.113 -8.891 41.156 1.00 96.62 998 ASP A CA 1
ATOM 7527 C C . ASP A 1 998 ? -14.474 -9.028 40.449 1.00 96.62 998 ASP A C 1
ATOM 7529 O O . ASP A 1 998 ? -14.531 -9.071 39.218 1.00 96.62 998 ASP A O 1
ATOM 7533 N N . GLU A 1 999 ? -15.576 -9.100 41.204 1.00 97.88 999 GLU A N 1
ATOM 7534 C CA . GLU A 1 999 ? -16.915 -9.321 40.644 1.00 97.88 999 GLU A CA 1
ATOM 7535 C C . GLU A 1 999 ? -17.428 -8.070 39.933 1.00 97.88 999 GLU A C 1
ATOM 7537 O O . GLU A 1 999 ? -18.003 -8.151 38.843 1.00 97.88 999 GLU A O 1
ATOM 7542 N N . THR A 1 1000 ? -17.178 -6.896 40.512 1.00 98.25 1000 THR A N 1
ATOM 7543 C CA . THR A 1 1000 ? -17.496 -5.614 39.879 1.00 98.25 1000 THR A CA 1
ATOM 7544 C C . THR A 1 1000 ? -16.672 -5.409 38.603 1.00 98.25 1000 THR A C 1
ATOM 7546 O O . THR A 1 1000 ? -17.226 -4.999 37.580 1.00 98.25 1000 THR A O 1
ATOM 7549 N N . ALA A 1 1001 ? -15.380 -5.760 38.613 1.00 98.25 1001 ALA A N 1
ATOM 7550 C CA . ALA A 1 1001 ? -14.520 -5.684 37.432 1.00 98.25 1001 ALA A CA 1
ATOM 7551 C C . ALA A 1 1001 ? -15.032 -6.578 36.295 1.00 98.25 1001 ALA A C 1
ATOM 7553 O O . ALA A 1 1001 ? -15.145 -6.123 35.154 1.00 98.25 1001 ALA A O 1
ATOM 7554 N N . ILE A 1 1002 ? -15.407 -7.825 36.601 1.00 98.50 1002 ILE A N 1
ATOM 7555 C CA . ILE A 1 1002 ? -15.993 -8.741 35.615 1.00 98.50 1002 ILE A CA 1
ATOM 7556 C C . ILE A 1 1002 ? -17.307 -8.185 35.057 1.00 98.50 1002 ILE A C 1
ATOM 7558 O O . ILE A 1 1002 ? -17.452 -8.122 33.839 1.00 98.50 1002 ILE A O 1
ATOM 7562 N N . ARG A 1 1003 ? -18.221 -7.695 35.904 1.00 98.38 1003 ARG A N 1
ATOM 7563 C CA . ARG A 1 1003 ? -19.491 -7.103 35.444 1.00 98.38 1003 ARG A CA 1
ATOM 7564 C C . ARG A 1 1003 ? -19.286 -5.925 34.495 1.00 98.38 1003 ARG A C 1
ATOM 7566 O O . ARG A 1 1003 ? -19.970 -5.832 33.479 1.00 98.38 1003 ARG A O 1
ATOM 7573 N N . TYR A 1 1004 ? -18.357 -5.018 34.793 1.00 98.62 1004 TYR A N 1
ATOM 7574 C CA . TYR A 1 1004 ? -18.094 -3.877 33.909 1.00 98.62 1004 TYR A CA 1
ATOM 7575 C C . TYR A 1 1004 ? -17.479 -4.305 32.576 1.00 98.62 1004 TYR A C 1
ATOM 7577 O O . TYR A 1 1004 ? -17.842 -3.749 31.539 1.00 98.62 1004 TYR A O 1
ATOM 7585 N N . ILE A 1 1005 ? -16.615 -5.323 32.575 1.00 98.62 1005 ILE A N 1
ATOM 7586 C CA . ILE A 1 1005 ? -16.052 -5.879 31.340 1.00 98.62 1005 ILE A CA 1
ATOM 7587 C C . ILE A 1 1005 ? -17.131 -6.605 30.521 1.00 98.62 1005 ILE A C 1
ATOM 7589 O O . ILE A 1 1005 ? -17.193 -6.381 29.312 1.00 98.62 1005 ILE A O 1
ATOM 7593 N N . ASP A 1 1006 ? -18.016 -7.394 31.144 1.00 98.56 1006 ASP A N 1
ATOM 7594 C CA . ASP A 1 1006 ? -19.161 -8.036 30.474 1.00 98.56 1006 ASP A CA 1
ATOM 7595 C C . ASP A 1 1006 ? -19.996 -6.991 29.716 1.00 98.56 1006 ASP A C 1
ATOM 7597 O O . ASP A 1 1006 ? -20.251 -7.122 28.514 1.00 98.56 1006 ASP A O 1
ATOM 7601 N N . ARG A 1 1007 ? -20.378 -5.914 30.417 1.00 98.50 1007 ARG A N 1
ATOM 7602 C CA . ARG A 1 1007 ? -21.184 -4.813 29.871 1.00 98.50 1007 ARG A CA 1
ATOM 7603 C C . ARG A 1 1007 ? -20.462 -4.096 28.738 1.00 98.50 1007 ARG A C 1
ATOM 7605 O O . ARG A 1 1007 ? -21.053 -3.900 27.680 1.00 98.50 1007 ARG A O 1
ATOM 7612 N N . PHE A 1 1008 ? -19.191 -3.742 28.934 1.00 98.62 1008 PHE A N 1
ATOM 7613 C CA . PHE A 1 1008 ? -18.362 -3.097 27.915 1.00 98.62 1008 PHE A CA 1
ATOM 7614 C C . PHE A 1 1008 ? -18.268 -3.943 26.641 1.00 98.62 1008 PHE A C 1
ATOM 7616 O O . PHE A 1 1008 ? -18.546 -3.446 25.549 1.00 98.62 1008 PHE A O 1
ATOM 7623 N N . LEU A 1 1009 ? -17.915 -5.224 26.775 1.00 98.44 1009 LEU A N 1
ATOM 7624 C CA . LEU A 1 1009 ? -17.740 -6.124 25.640 1.00 98.44 1009 LEU A CA 1
ATOM 7625 C C . LEU A 1 1009 ? -19.052 -6.312 24.877 1.00 98.44 1009 LEU A C 1
ATOM 7627 O O . LEU A 1 1009 ? -19.057 -6.186 23.652 1.00 98.44 1009 LEU A O 1
ATOM 7631 N N . MET A 1 1010 ? -20.168 -6.551 25.572 1.00 97.88 1010 MET A N 1
ATOM 7632 C CA . MET A 1 1010 ? -21.464 -6.714 24.909 1.00 97.88 1010 MET A CA 1
ATOM 7633 C C . MET A 1 1010 ? -21.964 -5.418 24.277 1.00 97.88 1010 MET A C 1
ATOM 7635 O O . MET A 1 1010 ? -22.512 -5.455 23.175 1.00 97.88 1010 MET A O 1
ATOM 7639 N N . TYR A 1 1011 ? -21.745 -4.268 24.916 1.00 97.88 1011 TYR A N 1
ATOM 7640 C CA . TYR A 1 1011 ? -22.121 -2.979 24.342 1.00 97.88 1011 TYR A CA 1
ATOM 7641 C C . TYR A 1 1011 ? -21.324 -2.686 23.063 1.00 97.88 1011 TYR A C 1
ATOM 7643 O O . TYR A 1 1011 ? -21.912 -2.335 22.038 1.00 97.88 1011 TYR A O 1
ATOM 7651 N N . TYR A 1 1012 ? -20.012 -2.944 23.071 1.00 97.94 1012 TYR A N 1
ATOM 7652 C CA . TYR A 1 1012 ? -19.155 -2.864 21.885 1.00 97.94 1012 TYR A CA 1
ATOM 7653 C C . TYR A 1 1012 ? -19.608 -3.825 20.771 1.00 97.94 1012 TYR A C 1
ATOM 7655 O O . TYR A 1 1012 ? -19.735 -3.419 19.615 1.00 97.94 1012 TYR A O 1
ATOM 7663 N N . VAL A 1 1013 ? -19.905 -5.089 21.097 1.00 96.81 1013 VAL A N 1
ATOM 7664 C CA . VAL A 1 1013 ? -20.362 -6.098 20.120 1.00 96.81 1013 VAL A CA 1
ATOM 7665 C C . VAL A 1 1013 ? -21.649 -5.667 19.407 1.00 96.81 1013 VAL A C 1
ATOM 7667 O O . VAL A 1 1013 ? -21.779 -5.888 18.195 1.00 96.81 1013 VAL A O 1
ATOM 7670 N N . ARG A 1 1014 ? -22.571 -5.031 20.138 1.00 95.25 1014 ARG A N 1
ATOM 7671 C CA . ARG A 1 1014 ? -23.856 -4.544 19.615 1.00 95.25 1014 ARG A CA 1
ATOM 7672 C C . ARG A 1 1014 ? -23.715 -3.292 18.751 1.00 95.25 1014 ARG A C 1
ATOM 7674 O O . ARG A 1 1014 ? -24.348 -3.207 17.705 1.00 95.25 1014 ARG A O 1
ATOM 7681 N N . THR A 1 1015 ? -22.891 -2.338 19.173 1.00 95.12 1015 THR A N 1
ATOM 7682 C CA . THR A 1 1015 ? -22.925 -0.965 18.632 1.00 95.12 1015 THR A CA 1
ATOM 7683 C C . THR A 1 1015 ? -21.814 -0.657 17.633 1.00 95.12 1015 THR A C 1
ATOM 7685 O O . THR A 1 1015 ? -21.983 0.216 16.788 1.00 95.12 1015 THR A O 1
ATOM 7688 N N . ALA A 1 1016 ? -20.675 -1.354 17.678 1.00 94.75 1016 ALA A N 1
ATOM 7689 C CA . ALA A 1 1016 ? -19.576 -1.050 16.768 1.00 94.75 1016 ALA A CA 1
ATOM 7690 C C . ALA A 1 1016 ? -19.858 -1.506 15.330 1.00 94.75 1016 ALA A C 1
ATOM 7692 O O . ALA A 1 1016 ? -20.499 -2.531 15.089 1.00 94.75 1016 ALA A O 1
ATOM 7693 N N . ASP A 1 1017 ? -19.317 -0.773 14.357 1.00 92.31 1017 ASP A N 1
ATOM 7694 C CA . ASP A 1 1017 ? -19.385 -1.159 12.947 1.00 92.31 1017 ASP A CA 1
ATOM 7695 C C . ASP A 1 1017 ? -18.440 -2.343 12.636 1.00 92.31 1017 ASP A C 1
ATOM 7697 O O . ASP A 1 1017 ? -17.561 -2.716 13.424 1.00 92.31 1017 ASP A O 1
ATOM 7701 N N . LYS A 1 1018 ? -18.614 -2.969 11.468 1.00 89.44 1018 LYS A N 1
ATOM 7702 C CA . LYS A 1 1018 ? -17.800 -4.096 10.990 1.00 89.44 1018 LYS A CA 1
ATOM 7703 C C . LYS A 1 1018 ? -16.306 -3.760 11.041 1.00 89.44 1018 LYS A C 1
ATOM 7705 O O . LYS A 1 1018 ? -15.896 -2.647 10.728 1.00 89.44 1018 LYS A O 1
ATOM 7710 N N . LEU A 1 1019 ? -15.481 -4.738 11.421 1.00 90.19 1019 LEU A N 1
ATOM 7711 C CA . LEU A 1 1019 ? -14.014 -4.631 11.448 1.00 90.19 1019 LEU A CA 1
ATOM 7712 C C . LEU A 1 1019 ? -13.450 -3.446 12.264 1.00 90.19 1019 LEU A C 1
ATOM 7714 O O . LEU A 1 1019 ? -12.275 -3.107 12.118 1.00 90.19 1019 LEU A O 1
ATOM 7718 N N . THR A 1 1020 ? -14.235 -2.859 13.169 1.00 92.44 1020 THR A N 1
ATOM 7719 C CA . THR A 1 1020 ? -13.830 -1.692 13.966 1.00 92.44 1020 THR A CA 1
ATOM 7720 C C . THR A 1 1020 ? -13.170 -2.127 15.274 1.00 92.44 1020 THR A C 1
ATOM 7722 O O . THR A 1 1020 ? -13.741 -2.923 16.014 1.00 92.44 1020 THR A O 1
ATOM 7725 N N . ARG A 1 1021 ? -11.963 -1.625 15.585 1.00 93.44 1021 ARG A N 1
ATOM 7726 C CA . ARG A 1 1021 ? -11.299 -1.828 16.896 1.00 93.44 1021 ARG A CA 1
ATOM 7727 C C . ARG A 1 1021 ? -12.015 -1.048 17.998 1.00 93.44 1021 ARG A C 1
ATOM 7729 O O . ARG A 1 1021 ? -12.573 0.004 17.711 1.00 93.44 1021 ARG A O 1
ATOM 7736 N N . THR A 1 1022 ? -11.923 -1.506 19.246 1.00 96.44 1022 THR A N 1
ATOM 7737 C CA . THR A 1 1022 ? -12.528 -0.822 20.406 1.00 96.44 1022 THR A CA 1
ATOM 7738 C C . THR A 1 1022 ? -12.054 0.627 20.542 1.00 96.44 1022 THR A C 1
ATOM 7740 O O . THR A 1 1022 ? -12.870 1.498 20.804 1.00 96.44 1022 THR A O 1
ATOM 7743 N N . SER A 1 1023 ? -10.775 0.904 20.261 1.00 94.75 1023 SER A N 1
ATOM 7744 C CA . SER A 1 1023 ? -10.224 2.267 20.239 1.00 94.75 1023 SER A CA 1
ATOM 7745 C C . SER A 1 1023 ? -10.951 3.190 19.256 1.00 94.75 1023 SER A C 1
ATOM 7747 O O . SER A 1 1023 ? -11.444 4.240 19.638 1.00 94.75 1023 SER A O 1
ATOM 7749 N N . VAL A 1 1024 ? -11.082 2.757 17.999 1.00 93.12 1024 VAL A N 1
ATOM 7750 C CA . VAL A 1 1024 ? -11.726 3.539 16.929 1.00 93.12 1024 VAL A CA 1
ATOM 7751 C C . VAL A 1 1024 ? -13.228 3.666 17.168 1.00 93.12 1024 VAL A C 1
ATOM 7753 O O . VAL A 1 1024 ? -13.830 4.668 16.806 1.00 93.12 1024 VAL A O 1
ATOM 7756 N N . TRP A 1 1025 ? -13.843 2.640 17.758 1.00 95.62 1025 TRP A N 1
ATOM 7757 C CA . TRP A 1 1025 ? -15.242 2.693 18.163 1.00 95.62 1025 TRP A CA 1
ATOM 7758 C C . TRP A 1 1025 ? -15.469 3.743 19.253 1.00 95.62 1025 TRP A C 1
ATOM 7760 O O . TRP A 1 1025 ? -16.401 4.525 19.123 1.00 95.62 1025 TRP A O 1
ATOM 7770 N N . LEU A 1 1026 ? -14.602 3.808 20.269 1.00 96.06 1026 LEU A N 1
ATOM 7771 C CA . LEU A 1 1026 ? -14.699 4.815 21.326 1.00 96.06 1026 LEU A CA 1
ATOM 7772 C C . LEU A 1 1026 ? -14.526 6.234 20.779 1.00 96.06 1026 LEU A C 1
ATOM 7774 O O . LEU A 1 1026 ? -15.288 7.116 21.153 1.00 96.06 1026 LEU A O 1
ATOM 7778 N N . ASP A 1 1027 ? -13.568 6.436 19.870 1.00 89.62 1027 ASP A N 1
ATOM 7779 C CA . ASP A 1 1027 ? -13.315 7.743 19.248 1.00 89.62 1027 ASP A CA 1
ATOM 7780 C C . ASP A 1 1027 ? -14.520 8.239 18.416 1.00 89.62 1027 ASP A C 1
ATOM 7782 O O . ASP A 1 1027 ? -14.675 9.438 18.210 1.00 89.62 1027 ASP A O 1
ATOM 7786 N N . LYS A 1 1028 ? -15.376 7.320 17.942 1.00 87.69 1028 LYS A N 1
ATOM 7787 C CA . LYS A 1 1028 ? -16.612 7.615 17.193 1.00 87.69 1028 LYS A CA 1
ATOM 7788 C C . LYS A 1 1028 ? -17.874 7.628 18.056 1.00 87.69 1028 LYS A C 1
ATOM 7790 O O . LYS A 1 1028 ? -18.948 7.913 17.535 1.00 87.69 1028 LYS A O 1
ATOM 7795 N N . LEU A 1 1029 ? -17.779 7.236 19.323 1.00 89.44 1029 LEU A N 1
ATOM 7796 C CA . LEU A 1 1029 ? -18.925 7.180 20.217 1.00 89.44 1029 LEU A CA 1
ATOM 7797 C C . LEU A 1 1029 ? -19.204 8.591 20.742 1.00 89.44 1029 LEU A C 1
ATOM 7799 O O . LEU A 1 1029 ? -18.332 9.197 21.365 1.00 89.44 1029 LEU A O 1
ATOM 7803 N N . ASP A 1 1030 ? -20.415 9.101 20.530 1.00 84.44 1030 ASP A N 1
ATOM 7804 C CA . ASP A 1 1030 ? -20.808 10.420 21.030 1.00 84.44 1030 ASP A CA 1
ATOM 7805 C C . ASP A 1 1030 ? -20.646 10.494 22.557 1.00 84.44 1030 ASP A C 1
ATOM 7807 O O . ASP A 1 1030 ? -21.143 9.646 23.299 1.00 84.44 1030 ASP A O 1
ATOM 7811 N N . GLY A 1 1031 ? -19.903 11.495 23.038 1.00 87.19 1031 GLY A N 1
ATOM 7812 C CA . GLY A 1 1031 ? -19.541 11.637 24.455 1.00 87.19 1031 GLY A CA 1
ATOM 7813 C C . GLY A 1 1031 ? -18.405 10.717 24.938 1.00 87.19 1031 GLY A C 1
ATOM 7814 O O . GLY A 1 1031 ? -18.015 10.794 26.106 1.00 87.19 1031 GLY A O 1
ATOM 7815 N N . GLY A 1 1032 ? -17.846 9.878 24.060 1.00 94.69 1032 GLY A N 1
ATOM 7816 C CA . GLY A 1 1032 ? -16.635 9.090 24.283 1.00 94.69 1032 GLY A CA 1
ATOM 7817 C C . GLY A 1 1032 ? -16.672 8.231 25.550 1.00 94.69 1032 GLY A C 1
ATOM 7818 O O . GLY A 1 1032 ? -17.641 7.521 25.827 1.00 94.69 1032 GLY A O 1
ATOM 7819 N N . ILE A 1 1033 ? -15.591 8.289 26.335 1.00 96.88 1033 ILE A N 1
ATOM 7820 C CA . ILE A 1 1033 ? -15.442 7.496 27.565 1.00 96.88 1033 ILE A CA 1
ATOM 7821 C C . ILE A 1 1033 ? -16.476 7.848 28.640 1.00 96.88 1033 ILE A C 1
ATOM 7823 O O . ILE A 1 1033 ? -16.897 6.964 29.382 1.00 96.88 1033 ILE A O 1
ATOM 7827 N N . GLU A 1 1034 ? -16.924 9.101 28.714 1.00 97.56 1034 GLU A N 1
ATOM 7828 C CA . GLU A 1 1034 ? -17.895 9.522 29.727 1.00 97.56 1034 GLU A CA 1
ATOM 7829 C C . GLU A 1 1034 ? -19.288 8.971 29.419 1.00 97.56 1034 GLU A C 1
ATOM 7831 O O . GLU A 1 1034 ? -19.941 8.430 30.311 1.00 97.56 1034 GLU A O 1
ATOM 7836 N N . HIS A 1 1035 ? -19.704 8.988 28.148 1.00 97.25 1035 HIS A N 1
ATOM 7837 C CA . HIS A 1 1035 ? -20.928 8.297 27.744 1.00 97.25 1035 HIS A CA 1
ATOM 7838 C C . HIS A 1 1035 ? -20.823 6.786 27.983 1.00 97.25 1035 HIS A C 1
ATOM 7840 O O . HIS A 1 1035 ? -21.749 6.177 28.518 1.00 97.25 1035 HIS A O 1
ATOM 7846 N N . LEU A 1 1036 ? -19.677 6.174 27.663 1.00 97.69 1036 LEU A N 1
ATOM 7847 C CA . LEU A 1 1036 ? -19.468 4.752 27.918 1.00 97.69 1036 LEU A CA 1
ATOM 7848 C C . LEU A 1 1036 ? -19.612 4.408 29.408 1.00 97.69 1036 LEU A C 1
ATOM 7850 O O . LEU A 1 1036 ? -20.312 3.450 29.732 1.00 97.69 1036 LEU A O 1
ATOM 7854 N N . LYS A 1 1037 ? -18.994 5.187 30.309 1.00 98.25 1037 LYS A N 1
ATOM 7855 C CA . LYS A 1 1037 ? -19.149 5.032 31.767 1.00 98.25 1037 LYS A CA 1
ATOM 7856 C C . LYS A 1 1037 ? -20.607 5.150 32.183 1.00 98.25 1037 LYS A C 1
ATOM 7858 O O . LYS A 1 1037 ? -21.082 4.322 32.953 1.00 98.25 1037 LYS A O 1
ATOM 7863 N N . ASP A 1 1038 ? -21.323 6.134 31.660 1.00 97.81 1038 ASP A N 1
ATOM 7864 C CA . ASP A 1 1038 ? -22.726 6.338 32.001 1.00 97.81 1038 ASP A CA 1
ATOM 7865 C C . ASP A 1 1038 ? -23.603 5.131 31.616 1.00 97.81 1038 ASP A C 1
ATOM 7867 O O . ASP A 1 1038 ? -24.412 4.659 32.415 1.00 97.81 1038 ASP A O 1
ATOM 7871 N N . VAL A 1 1039 ? -23.356 4.531 30.449 1.00 97.19 1039 VAL A N 1
ATOM 7872 C CA . VAL A 1 1039 ? -24.066 3.320 30.014 1.00 97.19 1039 VAL A CA 1
ATOM 7873 C C . VAL A 1 1039 ? -23.673 2.093 30.840 1.00 97.19 1039 VAL A C 1
ATOM 7875 O O . VAL A 1 1039 ? -24.549 1.357 31.287 1.00 97.19 1039 VAL A O 1
ATOM 7878 N N . VAL A 1 1040 ? -22.375 1.833 31.040 1.00 97.62 1040 VAL A N 1
ATOM 7879 C CA . VAL A 1 1040 ? -21.904 0.555 31.619 1.00 97.62 1040 VAL A CA 1
ATOM 7880 C C . VAL A 1 1040 ? -21.796 0.562 33.144 1.00 97.62 1040 VAL A C 1
ATOM 7882 O O . VAL A 1 1040 ? -21.770 -0.509 33.750 1.00 97.62 1040 VAL A O 1
ATOM 7885 N N . ILE A 1 1041 ? -21.744 1.731 33.783 1.00 97.81 1041 ILE A N 1
ATOM 7886 C CA . ILE A 1 1041 ? -21.671 1.879 35.244 1.00 97.81 1041 ILE A CA 1
ATOM 7887 C C . ILE A 1 1041 ? -23.014 2.360 35.792 1.00 97.81 1041 ILE A C 1
ATOM 7889 O O . ILE A 1 1041 ? -23.589 1.678 36.643 1.00 97.81 1041 ILE A O 1
ATOM 7893 N N . ASN A 1 1042 ? -23.529 3.483 35.279 1.00 97.31 1042 ASN A N 1
ATOM 7894 C CA . ASN A 1 1042 ? -24.751 4.112 35.796 1.00 97.31 1042 ASN A CA 1
ATOM 7895 C C . ASN A 1 1042 ? -26.042 3.533 35.197 1.00 97.31 1042 ASN A C 1
ATOM 7897 O O . ASN A 1 1042 ? -27.127 3.872 35.665 1.00 97.31 1042 ASN A O 1
ATOM 7901 N N . ASP A 1 1043 ? -25.930 2.659 34.193 1.00 97.31 1043 ASP A N 1
ATOM 7902 C CA . ASP A 1 1043 ? -27.055 2.030 33.497 1.00 97.31 1043 ASP A CA 1
ATOM 7903 C C . ASP A 1 1043 ? -28.064 3.039 32.926 1.00 97.31 1043 ASP A C 1
ATOM 7905 O O . ASP A 1 1043 ? -29.276 2.835 32.990 1.00 97.31 1043 ASP A O 1
ATOM 7909 N N . SER A 1 1044 ? -27.580 4.144 32.349 1.00 97.31 1044 SER A N 1
ATOM 7910 C CA . SER A 1 1044 ? -28.454 5.225 31.869 1.00 97.31 1044 SER A CA 1
ATOM 7911 C C . SER A 1 1044 ? -29.434 4.815 30.764 1.00 97.31 1044 SER A C 1
ATOM 7913 O O . SER A 1 1044 ? -30.458 5.471 30.573 1.00 97.31 1044 SER A O 1
ATOM 7915 N N . LEU A 1 1045 ? -29.164 3.700 30.074 1.00 94.88 1045 LEU A N 1
ATOM 7916 C CA . LEU A 1 1045 ? -30.043 3.105 29.061 1.00 94.88 1045 LEU A CA 1
ATOM 7917 C C . LEU A 1 1045 ? -30.903 1.939 29.586 1.00 94.88 1045 LEU A C 1
ATOM 7919 O O . LEU A 1 1045 ? -31.731 1.422 28.837 1.00 94.88 1045 LEU A O 1
ATOM 7923 N N . GLY A 1 1046 ? -30.716 1.493 30.834 1.00 96.88 1046 GLY A N 1
ATOM 7924 C CA . GLY A 1 1046 ? -31.421 0.337 31.403 1.00 96.88 1046 GLY A CA 1
ATOM 7925 C C . GLY A 1 1046 ? -31.084 -1.003 30.730 1.00 96.88 1046 GLY A C 1
ATOM 7926 O O . GLY A 1 1046 ? -31.924 -1.902 30.690 1.00 96.88 1046 GLY A O 1
ATOM 7927 N N . LEU A 1 1047 ? -29.882 -1.133 30.155 1.00 95.25 1047 LEU A N 1
ATOM 7928 C CA . LEU A 1 1047 ? -29.446 -2.297 29.372 1.00 95.25 1047 LEU A CA 1
ATOM 7929 C C . LEU A 1 1047 ? -28.530 -3.247 30.155 1.00 95.25 1047 LEU A C 1
ATOM 7931 O O . LEU A 1 1047 ? -28.321 -4.377 29.713 1.00 95.25 1047 LEU A O 1
ATOM 7935 N N . CYS A 1 1048 ? -27.969 -2.838 31.296 1.00 98.25 1048 CYS A N 1
ATOM 7936 C CA . CYS A 1 1048 ? -26.885 -3.573 31.956 1.00 98.25 1048 CYS A CA 1
ATOM 7937 C C . CYS A 1 1048 ? -27.248 -5.019 32.314 1.00 98.25 1048 CYS A C 1
ATOM 7939 O O . CYS A 1 1048 ? -26.472 -5.928 32.028 1.00 98.25 1048 CYS A O 1
ATOM 7941 N N . ALA A 1 1049 ? -28.431 -5.250 32.890 1.00 97.75 1049 ALA A N 1
ATOM 7942 C CA . ALA A 1 1049 ? -28.878 -6.599 33.251 1.00 97.75 1049 ALA A CA 1
ATOM 7943 C C . ALA A 1 1049 ? -29.037 -7.508 32.019 1.00 97.75 1049 ALA A C 1
ATOM 7945 O O . ALA A 1 1049 ? -28.800 -8.714 32.077 1.00 97.75 1049 ALA A O 1
ATOM 7946 N N . GLU A 1 1050 ? -29.428 -6.929 30.885 1.00 96.38 1050 GLU A N 1
ATOM 7947 C CA . GLU A 1 1050 ? -29.568 -7.645 29.624 1.00 96.38 1050 GLU A CA 1
ATOM 7948 C C . GLU A 1 1050 ? -28.204 -7.957 28.993 1.00 96.38 1050 GLU A C 1
ATOM 7950 O O . GLU A 1 1050 ? -28.001 -9.062 28.497 1.00 96.38 1050 GLU A O 1
ATOM 7955 N N . LEU A 1 1051 ? -27.258 -7.012 29.045 1.00 97.50 1051 LEU A N 1
ATOM 7956 C CA . LEU A 1 1051 ? -25.880 -7.212 28.585 1.00 97.50 1051 LEU A CA 1
ATOM 7957 C C . LEU A 1 1051 ? -25.183 -8.323 29.386 1.00 97.50 1051 LEU A C 1
ATOM 7959 O O . LEU A 1 1051 ? -24.565 -9.204 28.795 1.00 97.50 1051 LEU A O 1
ATOM 7963 N N . GLU A 1 1052 ? -25.329 -8.319 30.713 1.00 98.06 1052 GLU A N 1
ATOM 7964 C CA . GLU A 1 1052 ? -24.793 -9.365 31.594 1.00 98.06 1052 GLU A CA 1
ATOM 7965 C C . GLU A 1 1052 ? -25.416 -10.734 31.291 1.00 98.06 1052 GLU A C 1
ATOM 7967 O O . GLU A 1 1052 ? -24.704 -11.731 31.181 1.00 98.06 1052 GLU A O 1
ATOM 7972 N N . LYS A 1 1053 ? -26.740 -10.789 31.095 1.00 97.69 1053 LYS A N 1
ATOM 7973 C CA . LYS A 1 1053 ? -27.443 -12.029 30.740 1.00 97.69 1053 LYS A CA 1
ATOM 7974 C C . LYS A 1 1053 ? -26.978 -12.591 29.397 1.00 97.69 1053 LYS A C 1
ATOM 7976 O O . LYS A 1 1053 ? -26.783 -13.800 29.284 1.00 97.69 1053 LYS A O 1
ATOM 7981 N N . ASP A 1 1054 ? -26.815 -11.736 28.391 1.00 95.31 1054 ASP A N 1
ATOM 7982 C CA . ASP A 1 1054 ? -26.346 -12.157 27.073 1.00 95.31 1054 ASP A CA 1
ATOM 7983 C C . ASP A 1 1054 ? -24.898 -12.659 27.139 1.00 95.31 1054 ASP A C 1
ATOM 7985 O O . ASP A 1 1054 ? -24.603 -13.712 26.577 1.00 95.31 1054 ASP A O 1
ATOM 7989 N N . MET A 1 1055 ? -24.012 -11.976 27.878 1.00 97.44 1055 MET A N 1
ATOM 7990 C CA . MET A 1 1055 ? -22.651 -12.475 28.102 1.00 97.44 1055 MET A CA 1
ATOM 7991 C C . MET A 1 1055 ? -22.677 -13.829 28.814 1.00 97.44 1055 MET A C 1
ATOM 7993 O O . MET A 1 1055 ? -22.021 -14.766 28.368 1.00 97.44 1055 MET A O 1
ATOM 7997 N N . GLN A 1 1056 ? -23.473 -13.970 29.878 1.00 97.69 1056 GLN A N 1
ATOM 7998 C CA . GLN A 1 1056 ? -23.567 -15.224 30.622 1.00 97.69 1056 GLN A CA 1
ATOM 7999 C C . GLN A 1 1056 ? -24.066 -16.378 29.742 1.00 97.69 1056 GLN A C 1
ATOM 8001 O O . GLN A 1 1056 ? -23.528 -17.476 29.834 1.00 97.69 1056 GLN A O 1
ATOM 8006 N N . TYR A 1 1057 ? -25.007 -16.130 28.824 1.00 96.56 1057 TYR A N 1
ATOM 8007 C CA . TYR A 1 1057 ? -25.413 -17.127 27.829 1.00 96.56 1057 TYR A CA 1
ATOM 8008 C C . TYR A 1 1057 ? -24.235 -17.587 26.954 1.00 96.56 1057 TYR A C 1
ATOM 8010 O O . TYR A 1 1057 ? -24.085 -18.788 26.730 1.00 96.56 1057 TYR A O 1
ATOM 8018 N N . LEU A 1 1058 ? -23.374 -16.672 26.488 1.00 95.19 1058 LEU A N 1
ATOM 8019 C CA . LEU A 1 1058 ? -22.184 -17.027 25.699 1.00 95.19 1058 LEU A CA 1
ATOM 8020 C C . LEU A 1 1058 ? -21.167 -17.838 26.518 1.00 95.19 1058 LEU A C 1
ATOM 8022 O O . LEU A 1 1058 ? -20.580 -18.785 25.994 1.00 95.19 1058 LEU A O 1
ATOM 8026 N N . VAL A 1 1059 ? -20.993 -17.501 27.800 1.00 95.50 1059 VAL A N 1
ATOM 8027 C CA . VAL A 1 1059 ? -20.131 -18.247 28.733 1.00 95.50 1059 VAL A CA 1
ATOM 8028 C C . VAL A 1 1059 ? -20.664 -19.666 28.947 1.00 95.50 1059 VAL A C 1
ATOM 8030 O O . VAL A 1 1059 ? -19.917 -20.633 28.799 1.00 95.50 1059 VAL A O 1
ATOM 8033 N N . ASP A 1 1060 ? -21.957 -19.798 29.250 1.00 95.94 1060 ASP A N 1
ATOM 8034 C CA . ASP A 1 1060 ? -22.606 -21.073 29.584 1.00 95.94 1060 ASP A CA 1
ATOM 8035 C C . ASP A 1 1060 ? -22.677 -22.033 28.389 1.00 95.94 1060 ASP A C 1
ATOM 8037 O O . ASP A 1 1060 ? -22.728 -23.250 28.566 1.00 95.94 1060 ASP A O 1
ATOM 8041 N N . THR A 1 1061 ? -22.688 -21.495 27.167 1.00 94.50 1061 THR A N 1
ATOM 8042 C CA . THR A 1 1061 ? -22.829 -22.276 25.928 1.00 94.50 1061 THR A CA 1
ATOM 8043 C C . THR A 1 1061 ? -21.523 -22.452 25.154 1.00 94.50 1061 THR A C 1
ATOM 8045 O O . THR A 1 1061 ? -21.543 -23.015 24.060 1.00 94.50 1061 THR A O 1
ATOM 8048 N N . TYR A 1 1062 ? -20.382 -22.004 25.693 1.00 92.81 1062 TYR A N 1
ATOM 8049 C CA . TYR A 1 1062 ? -19.091 -22.166 25.025 1.00 92.81 1062 TYR A CA 1
ATOM 8050 C C . TYR A 1 1062 ? -18.768 -23.642 24.752 1.00 92.81 1062 TYR A C 1
ATOM 8052 O O . TYR A 1 1062 ? -18.772 -24.485 25.651 1.00 92.81 1062 TYR A O 1
ATOM 8060 N N . ALA A 1 1063 ? -18.373 -23.921 23.511 1.00 91.56 1063 ALA A N 1
ATOM 8061 C CA . ALA A 1 1063 ? -17.800 -25.190 23.094 1.00 91.56 1063 ALA A CA 1
ATOM 8062 C C . ALA A 1 1063 ? -16.527 -24.948 22.271 1.00 91.56 1063 ALA A C 1
ATOM 8064 O O . ALA A 1 1063 ? -16.450 -24.020 21.465 1.00 91.56 1063 ALA A O 1
ATOM 8065 N N . CYS A 1 1064 ? -15.516 -25.801 22.454 1.00 92.31 1064 CYS A N 1
ATOM 8066 C CA . CYS A 1 1064 ? -14.291 -25.731 21.662 1.00 92.31 1064 CYS A CA 1
ATOM 8067 C C . CYS A 1 1064 ? -14.569 -26.179 20.217 1.00 92.31 1064 CYS A C 1
ATOM 8069 O O . CYS A 1 1064 ? -14.837 -27.354 19.970 1.00 92.31 1064 CYS A O 1
ATOM 8071 N N . GLU A 1 1065 ? -14.448 -25.258 19.257 1.00 91.69 1065 GLU A N 1
ATOM 8072 C CA . GLU A 1 1065 ? -14.748 -25.516 17.839 1.00 91.69 1065 GLU A CA 1
ATOM 8073 C C . GLU A 1 1065 ? -13.893 -26.650 17.254 1.00 91.69 1065 GLU A C 1
ATOM 8075 O O . GLU A 1 1065 ? -14.406 -27.502 16.536 1.00 91.69 1065 GLU A O 1
ATOM 8080 N N . TRP A 1 1066 ? -12.608 -26.724 17.619 1.00 94.19 1066 TRP A N 1
ATOM 8081 C CA . TRP A 1 1066 ? -11.724 -27.802 17.164 1.00 94.19 1066 TRP A CA 1
ATOM 8082 C C . TRP A 1 1066 ? -12.114 -29.168 17.722 1.00 94.19 1066 TRP A C 1
ATOM 8084 O O . TRP A 1 1066 ? -12.007 -30.164 17.013 1.00 94.19 1066 TRP A O 1
ATOM 8094 N N . LYS A 1 1067 ? -12.633 -29.219 18.953 1.00 94.31 1067 LYS A N 1
ATOM 8095 C CA . LYS A 1 1067 ? -13.195 -30.454 19.504 1.00 94.31 1067 LYS A CA 1
ATOM 8096 C C . LYS A 1 1067 ? -14.439 -30.878 18.724 1.00 94.31 1067 LYS A C 1
ATOM 8098 O O . LYS A 1 1067 ? -14.527 -32.031 18.323 1.00 94.31 1067 LYS A O 1
ATOM 8103 N N . GLY A 1 1068 ? -15.325 -29.927 18.418 1.00 93.31 1068 GLY A N 1
ATOM 8104 C CA . GLY A 1 1068 ? -16.485 -30.165 17.556 1.00 93.31 1068 GLY A CA 1
ATOM 8105 C C . GLY A 1 1068 ? -16.104 -30.692 16.168 1.00 93.31 1068 GLY A C 1
ATOM 8106 O O . GLY A 1 1068 ? -16.728 -31.631 15.685 1.00 93.31 1068 GLY A O 1
ATOM 8107 N N . VAL A 1 1069 ? -15.048 -30.148 15.553 1.00 94.69 1069 VAL A N 1
ATOM 8108 C CA . VAL A 1 1069 ? -14.528 -30.622 14.260 1.00 94.69 1069 VAL A CA 1
ATOM 8109 C C . VAL A 1 1069 ? -13.957 -32.036 14.354 1.00 94.69 1069 VAL A C 1
ATOM 8111 O O . VAL A 1 1069 ? -14.256 -32.861 13.498 1.00 94.69 1069 VAL A O 1
ATOM 8114 N N . VAL A 1 1070 ? -13.136 -32.328 15.365 1.00 95.44 1070 VAL A N 1
ATOM 8115 C CA . VAL A 1 1070 ? -12.483 -33.639 15.515 1.00 95.44 1070 VAL A CA 1
ATOM 8116 C C . VAL A 1 1070 ? -13.504 -34.746 15.790 1.00 95.44 1070 VAL A C 1
ATOM 8118 O O . VAL A 1 1070 ? -13.393 -35.832 15.226 1.00 95.44 1070 VAL A O 1
ATOM 8121 N N . GLU A 1 1071 ? -14.520 -34.468 16.608 1.00 94.38 1071 GLU A N 1
ATOM 8122 C CA . GLU A 1 1071 ? -15.539 -35.447 17.006 1.00 94.38 1071 GLU A CA 1
ATOM 8123 C C . GLU A 1 1071 ? -16.658 -35.626 15.958 1.00 94.38 1071 GLU A C 1
ATOM 8125 O O . GLU A 1 1071 ? -17.424 -36.588 16.045 1.00 94.38 1071 GLU A O 1
ATOM 8130 N N . ASN A 1 1072 ? -16.760 -34.742 14.954 1.00 94.38 1072 ASN A N 1
ATOM 8131 C CA . ASN A 1 1072 ? -17.796 -34.786 13.920 1.00 94.38 1072 ASN A CA 1
ATOM 8132 C C . ASN A 1 1072 ? -17.207 -35.062 12.515 1.00 94.38 1072 ASN A C 1
ATOM 8134 O O . ASN A 1 1072 ? -16.600 -34.168 11.916 1.00 94.38 1072 ASN A O 1
ATOM 8138 N N . PRO A 1 1073 ? -17.451 -36.252 11.926 1.00 91.69 1073 PRO A N 1
ATOM 8139 C CA . PRO A 1 1073 ? -16.937 -36.611 10.602 1.00 91.69 1073 PRO A CA 1
ATOM 8140 C C . PRO A 1 1073 ? -17.330 -35.651 9.468 1.00 91.69 1073 PRO A C 1
ATOM 8142 O O . PRO A 1 1073 ? -16.521 -35.405 8.573 1.00 91.69 1073 PRO A O 1
ATOM 8145 N N . GLU A 1 1074 ? -18.539 -35.081 9.498 1.00 89.50 1074 GLU A N 1
ATOM 8146 C CA . GLU A 1 1074 ? -19.013 -34.144 8.470 1.00 89.50 1074 GLU A CA 1
ATOM 8147 C C . GLU A 1 1074 ? -18.268 -32.806 8.548 1.00 89.50 1074 GLU A C 1
ATOM 8149 O O . GLU A 1 1074 ? -17.869 -32.253 7.523 1.00 89.50 1074 GLU A O 1
ATOM 8154 N N . MET A 1 1075 ? -18.017 -32.300 9.761 1.00 90.81 1075 MET A N 1
ATOM 8155 C CA . MET A 1 1075 ? -17.223 -31.082 9.959 1.00 90.81 1075 MET A CA 1
ATOM 8156 C C . MET A 1 1075 ? -15.754 -31.314 9.610 1.00 90.81 1075 MET A C 1
ATOM 8158 O O . MET A 1 1075 ? -15.138 -30.468 8.964 1.00 90.81 1075 MET A O 1
ATOM 8162 N N . ARG A 1 1076 ? -15.203 -32.477 9.972 1.00 92.62 1076 ARG A N 1
ATOM 8163 C CA . ARG A 1 1076 ? -13.837 -32.874 9.621 1.00 92.62 1076 ARG A CA 1
ATOM 8164 C C . ARG A 1 1076 ? -13.620 -32.936 8.107 1.00 92.62 1076 ARG A C 1
ATOM 8166 O O . ARG A 1 1076 ? -12.579 -32.497 7.619 1.00 92.62 1076 ARG A O 1
ATOM 8173 N N . ALA A 1 1077 ? -14.611 -33.408 7.348 1.00 88.56 1077 ALA A N 1
ATOM 8174 C CA . ALA A 1 1077 ? -14.539 -33.502 5.888 1.00 88.56 1077 ALA A CA 1
ATOM 8175 C C . ALA A 1 1077 ? -14.407 -32.139 5.173 1.00 88.56 1077 ALA A C 1
ATOM 8177 O O . ALA A 1 1077 ? -13.982 -32.106 4.014 1.00 88.56 1077 ALA A O 1
ATOM 8178 N N . LYS A 1 1078 ? -14.713 -31.020 5.852 1.00 88.75 1078 LYS A N 1
ATOM 8179 C CA . LYS A 1 1078 ? -14.553 -29.651 5.325 1.00 88.75 1078 LYS A CA 1
ATOM 8180 C C . LYS A 1 1078 ? -13.093 -29.195 5.209 1.00 88.75 1078 LYS A C 1
ATOM 8182 O O . LYS A 1 1078 ? -12.820 -28.207 4.535 1.00 88.75 1078 LYS A O 1
ATOM 8187 N N . PHE A 1 1079 ? -12.156 -29.911 5.834 1.00 91.38 1079 PHE A N 1
ATOM 8188 C CA . PHE A 1 1079 ? -10.725 -29.576 5.858 1.00 91.38 1079 PHE A CA 1
ATOM 8189 C C . PHE A 1 1079 ? -9.917 -30.292 4.763 1.00 91.38 1079 PHE A C 1
ATOM 8191 O O . PHE A 1 1079 ? -8.689 -30.311 4.800 1.00 91.38 1079 PHE A O 1
ATOM 8198 N N . ARG A 1 1080 ? -10.589 -30.883 3.766 1.00 89.69 1080 ARG A N 1
ATOM 8199 C CA . ARG A 1 1080 ? -9.937 -31.425 2.566 1.00 89.69 1080 ARG A CA 1
ATOM 8200 C C . ARG A 1 1080 ? -9.377 -30.290 1.702 1.00 89.69 1080 ARG A C 1
ATOM 8202 O O . ARG A 1 1080 ? -9.949 -29.205 1.654 1.00 89.69 1080 ARG A O 1
ATOM 8209 N N . HIS A 1 1081 ? -8.262 -30.550 1.016 1.00 89.50 1081 HIS A N 1
ATOM 8210 C CA . HIS A 1 1081 ? -7.687 -29.594 0.061 1.00 89.50 1081 HIS A CA 1
ATOM 8211 C C . HIS A 1 1081 ? -8.281 -29.764 -1.342 1.00 89.50 1081 HIS A C 1
ATOM 8213 O O . HIS A 1 1081 ? -8.678 -28.773 -1.950 1.00 89.50 1081 HIS A O 1
ATOM 8219 N N . TYR A 1 1082 ? -8.400 -31.009 -1.822 1.00 91.56 1082 TYR A N 1
ATOM 8220 C CA . TYR A 1 1082 ? -8.994 -31.335 -3.121 1.00 91.56 1082 TYR A CA 1
ATOM 8221 C C . TYR A 1 1082 ? -10.350 -32.040 -2.985 1.00 91.56 1082 TYR A C 1
ATOM 8223 O O . TYR A 1 1082 ? -10.552 -32.851 -2.080 1.00 91.56 1082 TYR A O 1
ATOM 8231 N N . ALA A 1 1083 ? -11.264 -31.770 -3.921 1.00 91.06 1083 ALA A N 1
ATOM 8232 C CA . ALA A 1 1083 ? -12.539 -32.486 -4.030 1.00 91.06 1083 ALA A CA 1
ATOM 8233 C C . ALA A 1 1083 ? -12.364 -33.910 -4.591 1.00 91.06 1083 ALA A C 1
ATOM 8235 O O . ALA A 1 1083 ? -13.008 -34.845 -4.124 1.00 91.06 1083 ALA A O 1
ATOM 8236 N N . ASN A 1 1084 ? -11.465 -34.082 -5.566 1.00 90.00 1084 ASN A N 1
ATOM 8237 C CA . ASN A 1 1084 ? -11.267 -35.323 -6.323 1.00 90.00 1084 ASN A CA 1
ATOM 8238 C C . ASN A 1 1084 ? -10.013 -36.125 -5.926 1.00 90.00 1084 ASN A C 1
ATOM 8240 O O . ASN A 1 1084 ? -9.710 -37.134 -6.559 1.00 90.00 1084 ASN A O 1
ATOM 8244 N N . SER A 1 1085 ? -9.272 -35.690 -4.902 1.00 85.50 1085 SER A N 1
ATOM 8245 C CA . SER A 1 1085 ? -8.041 -36.343 -4.446 1.00 85.50 1085 SER A CA 1
ATOM 8246 C C . SER A 1 1085 ? -7.913 -36.296 -2.923 1.00 85.50 1085 SER A C 1
ATOM 8248 O O . SER A 1 1085 ? -8.329 -35.337 -2.276 1.00 85.50 1085 SER A O 1
ATOM 8250 N N . GLY A 1 1086 ? -7.318 -37.342 -2.343 1.00 78.50 1086 GLY A N 1
ATOM 8251 C CA . GLY A 1 1086 ? -6.958 -37.393 -0.922 1.00 78.50 1086 GLY A CA 1
ATOM 8252 C C . GLY A 1 1086 ? -5.570 -36.823 -0.609 1.00 78.50 1086 GLY A C 1
ATOM 8253 O O . GLY A 1 1086 ? -5.173 -36.816 0.555 1.00 78.50 1086 GLY A O 1
ATOM 8254 N N . SER A 1 1087 ? -4.811 -36.388 -1.621 1.00 77.50 1087 SER A N 1
ATOM 8255 C CA . SER A 1 1087 ? -3.468 -35.834 -1.431 1.00 77.50 1087 SER A CA 1
ATOM 8256 C C . SER A 1 1087 ? -3.501 -34.451 -0.769 1.00 77.50 1087 SER A C 1
ATOM 8258 O O . SER A 1 1087 ? -4.480 -33.708 -0.869 1.00 77.50 1087 SER A O 1
ATOM 8260 N N . GLY A 1 1088 ? -2.405 -34.097 -0.093 1.00 77.25 1088 GLY A N 1
ATOM 8261 C CA . GLY A 1 1088 ? -2.177 -32.731 0.377 1.00 77.25 1088 GLY A CA 1
ATOM 8262 C C . GLY A 1 1088 ? -1.816 -31.778 -0.768 1.00 77.25 1088 GLY A C 1
ATOM 8263 O O . GLY A 1 1088 ? -1.715 -32.180 -1.929 1.00 77.25 1088 GLY A O 1
ATOM 8264 N N . ASP A 1 1089 ? -1.608 -30.507 -0.428 1.00 78.75 1089 ASP A N 1
ATOM 8265 C CA . ASP A 1 1089 ? -0.964 -29.564 -1.341 1.00 78.75 1089 ASP A CA 1
ATOM 8266 C C . ASP A 1 1089 ? 0.554 -29.786 -1.319 1.00 78.75 1089 ASP A C 1
ATOM 8268 O O . ASP A 1 1089 ? 1.204 -29.536 -0.299 1.00 78.75 1089 ASP A O 1
ATOM 8272 N N . ASP A 1 1090 ? 1.096 -30.278 -2.431 1.00 70.31 1090 ASP A N 1
ATOM 8273 C CA . ASP A 1 1090 ? 2.533 -30.500 -2.632 1.00 70.31 1090 ASP A CA 1
ATOM 8274 C C . ASP A 1 1090 ? 3.169 -29.404 -3.510 1.00 70.31 1090 ASP A C 1
ATOM 8276 O O . ASP A 1 1090 ? 4.310 -29.534 -3.948 1.00 70.31 1090 ASP A O 1
ATOM 8280 N N . THR A 1 1091 ? 2.437 -28.321 -3.797 1.00 72.38 1091 THR A N 1
ATOM 8281 C CA . THR A 1 1091 ? 2.951 -27.182 -4.577 1.00 72.38 1091 THR A CA 1
ATOM 8282 C C . THR A 1 1091 ? 3.672 -26.140 -3.722 1.00 72.38 1091 THR A C 1
ATOM 8284 O O . THR A 1 1091 ? 4.311 -25.239 -4.265 1.00 72.38 1091 THR A O 1
ATOM 8287 N N . VAL A 1 1092 ? 3.611 -26.265 -2.391 1.00 77.00 1092 VAL A N 1
ATOM 8288 C CA . VAL A 1 1092 ? 4.229 -25.315 -1.461 1.00 77.00 1092 VAL A CA 1
ATOM 8289 C C . VAL A 1 1092 ? 5.721 -25.601 -1.309 1.00 77.00 1092 VAL A C 1
ATOM 8291 O O . VAL A 1 1092 ? 6.119 -26.651 -0.808 1.00 77.00 1092 VAL A O 1
ATOM 8294 N N . GLU A 1 1093 ? 6.547 -24.634 -1.698 1.00 76.81 1093 GLU A N 1
ATOM 8295 C CA . GLU A 1 1093 ? 8.001 -24.685 -1.541 1.00 76.81 1093 GLU A CA 1
ATOM 8296 C C . GLU A 1 1093 ? 8.391 -24.355 -0.093 1.00 76.81 1093 GLU A C 1
ATOM 8298 O O . GLU A 1 1093 ? 8.036 -23.299 0.440 1.00 76.81 1093 GLU A O 1
ATOM 8303 N N . LEU A 1 1094 ? 9.122 -25.267 0.543 1.00 84.62 1094 LEU A N 1
ATOM 8304 C CA . LEU A 1 1094 ? 9.587 -25.157 1.920 1.00 84.62 1094 LEU A CA 1
ATOM 8305 C C . LEU A 1 1094 ? 11.116 -25.101 1.942 1.00 84.62 1094 LEU A C 1
ATOM 8307 O O . LEU A 1 1094 ? 11.768 -25.886 1.259 1.00 84.62 1094 LEU A O 1
ATOM 8311 N N . ILE A 1 1095 ? 11.678 -24.206 2.751 1.00 88.56 1095 ILE A N 1
ATOM 8312 C CA . ILE A 1 1095 ? 13.122 -24.033 2.930 1.00 88.56 1095 ILE A CA 1
ATOM 8313 C C . ILE A 1 1095 ? 13.504 -24.171 4.405 1.00 88.56 1095 ILE A C 1
ATOM 8315 O O . ILE A 1 1095 ? 12.711 -23.836 5.290 1.00 88.56 1095 ILE A O 1
ATOM 8319 N N . ASP A 1 1096 ? 14.723 -24.644 4.666 1.00 90.50 1096 ASP A N 1
ATOM 8320 C CA . ASP A 1 1096 ? 15.310 -24.617 6.008 1.00 90.50 1096 ASP A CA 1
ATOM 8321 C C . ASP A 1 1096 ? 15.905 -23.237 6.288 1.00 90.50 1096 ASP A C 1
ATOM 8323 O O . ASP A 1 1096 ? 16.736 -22.731 5.532 1.00 90.50 1096 ASP A O 1
ATOM 8327 N N . GLU A 1 1097 ? 15.472 -22.623 7.386 1.00 88.69 1097 GLU A N 1
ATOM 8328 C CA . GLU A 1 1097 ? 16.053 -21.392 7.888 1.00 88.69 1097 GLU A CA 1
ATOM 8329 C C . GLU A 1 1097 ? 16.180 -21.445 9.414 1.00 88.69 1097 GLU A C 1
ATOM 8331 O O . GLU A 1 1097 ? 15.191 -21.488 10.150 1.00 88.69 1097 GLU A O 1
ATOM 8336 N N . ARG A 1 1098 ? 17.422 -21.364 9.905 1.00 92.56 1098 ARG A N 1
ATOM 8337 C CA . ARG A 1 1098 ? 17.764 -21.460 11.338 1.00 92.56 1098 ARG A CA 1
ATOM 8338 C C . ARG A 1 1098 ? 17.334 -22.797 11.968 1.00 92.56 1098 ARG A C 1
ATOM 8340 O O . ARG A 1 1098 ? 16.937 -22.813 13.134 1.00 92.56 1098 ARG A O 1
ATOM 8347 N N . GLY A 1 1099 ? 17.416 -23.899 11.217 1.00 89.31 1099 GLY A N 1
ATOM 8348 C CA . GLY A 1 1099 ? 17.065 -25.236 11.703 1.00 89.31 1099 GLY A CA 1
ATOM 8349 C C . GLY A 1 1099 ? 15.563 -25.432 11.914 1.00 89.31 1099 GLY A C 1
ATOM 8350 O O . GLY A 1 1099 ? 15.155 -26.268 12.717 1.00 89.31 1099 GLY A O 1
ATOM 8351 N N . GLN A 1 1100 ? 14.739 -24.618 11.253 1.00 93.50 1100 GLN A N 1
ATOM 8352 C CA . GLN A 1 1100 ? 13.288 -24.756 11.206 1.00 93.50 1100 GLN A CA 1
ATOM 8353 C C . GLN A 1 1100 ? 12.812 -24.537 9.772 1.00 93.50 1100 GLN A C 1
ATOM 8355 O O . GLN A 1 1100 ? 13.408 -23.770 9.019 1.00 93.50 1100 GLN A O 1
ATOM 8360 N N . ILE A 1 1101 ? 11.706 -25.173 9.402 1.00 90.62 1101 ILE A N 1
ATOM 8361 C CA . ILE A 1 1101 ? 11.172 -25.088 8.045 1.00 90.62 1101 ILE A CA 1
ATOM 8362 C C . ILE A 1 1101 ? 10.214 -23.906 7.910 1.00 90.62 1101 ILE A C 1
ATOM 8364 O O . ILE A 1 1101 ? 9.320 -23.725 8.734 1.00 90.62 1101 ILE A O 1
ATOM 8368 N N . ARG A 1 1102 ? 10.353 -23.114 6.846 1.00 90.94 1102 ARG A N 1
ATOM 8369 C CA . ARG A 1 1102 ? 9.393 -22.064 6.476 1.00 90.94 1102 ARG A CA 1
ATOM 8370 C C . ARG A 1 1102 ? 9.069 -22.111 4.983 1.00 90.94 1102 ARG A C 1
ATOM 8372 O O . ARG A 1 1102 ? 9.869 -22.635 4.215 1.00 90.94 1102 ARG A O 1
ATOM 8379 N N . PRO A 1 1103 ? 7.945 -21.529 4.532 1.00 86.50 1103 PRO A N 1
ATOM 8380 C CA . PRO A 1 1103 ? 7.726 -21.301 3.110 1.00 86.50 1103 PRO A CA 1
ATOM 8381 C C . PRO A 1 1103 ? 8.850 -20.462 2.500 1.00 86.50 1103 PRO A C 1
ATOM 8383 O O . PRO A 1 1103 ? 9.350 -19.529 3.147 1.00 86.50 1103 PRO A O 1
ATOM 8386 N N . ALA A 1 1104 ? 9.199 -20.759 1.250 1.00 82.06 1104 ALA A N 1
ATOM 8387 C CA . ALA A 1 1104 ? 10.099 -19.932 0.455 1.00 82.06 1104 ALA A CA 1
ATOM 8388 C C . ALA A 1 1104 ? 9.599 -18.480 0.370 1.00 82.06 1104 ALA A C 1
ATOM 8390 O O . ALA A 1 1104 ? 8.437 -18.173 0.662 1.00 82.06 1104 ALA A O 1
ATOM 8391 N N . ASP A 1 1105 ? 10.487 -17.554 0.016 1.00 77.69 1105 ASP A N 1
ATOM 8392 C CA . ASP A 1 1105 ? 10.087 -16.165 -0.169 1.00 77.69 1105 ASP A CA 1
ATOM 8393 C C . ASP A 1 1105 ? 9.148 -15.977 -1.357 1.00 77.69 1105 ASP A C 1
ATOM 8395 O O . ASP A 1 1105 ? 9.166 -16.747 -2.319 1.00 77.69 1105 ASP A O 1
ATOM 8399 N N . TRP A 1 1106 ? 8.264 -14.977 -1.253 1.00 63.59 1106 TRP A N 1
ATOM 8400 C CA . TRP A 1 1106 ? 7.479 -14.573 -2.413 1.00 63.59 1106 TRP A CA 1
ATOM 8401 C C . TRP A 1 1106 ? 8.445 -14.208 -3.531 1.00 63.59 1106 TRP A C 1
ATOM 8403 O O . TRP A 1 1106 ? 9.488 -13.601 -3.279 1.00 63.59 1106 TRP A O 1
ATOM 8413 N N . ARG A 1 1107 ? 8.089 -14.571 -4.764 1.00 53.81 1107 ARG A N 1
ATOM 8414 C CA . ARG A 1 1107 ? 8.791 -14.041 -5.930 1.00 53.81 1107 ARG A CA 1
ATOM 8415 C C . ARG A 1 1107 ? 8.776 -12.516 -5.815 1.00 53.81 1107 ARG A C 1
ATOM 8417 O O . ARG A 1 1107 ? 7.736 -11.954 -5.461 1.00 53.81 1107 ARG A O 1
ATOM 8424 N N . LYS A 1 1108 ? 9.916 -11.868 -6.064 1.00 49.94 1108 LYS A N 1
ATOM 8425 C CA . LYS A 1 1108 ? 9.940 -10.413 -6.248 1.00 49.94 1108 LYS A CA 1
ATOM 8426 C C . LYS A 1 1108 ? 8.941 -10.087 -7.367 1.00 49.94 1108 LYS A C 1
ATOM 8428 O O . LYS A 1 1108 ? 8.779 -10.892 -8.287 1.00 49.94 1108 LYS A O 1
ATOM 8433 N N . ASP A 1 1109 ? 8.219 -8.974 -7.249 1.00 42.97 1109 ASP A N 1
ATOM 8434 C CA . ASP A 1 1109 ? 7.122 -8.634 -8.171 1.00 42.97 1109 ASP A CA 1
ATOM 8435 C C . ASP A 1 1109 ? 7.606 -8.469 -9.649 1.00 42.97 1109 ASP A C 1
ATOM 8437 O O . ASP A 1 1109 ? 6.774 -8.428 -10.555 1.00 42.97 1109 ASP A O 1
ATOM 8441 N N . ASP A 1 1110 ? 8.925 -8.519 -9.906 1.00 37.91 1110 ASP A N 1
ATOM 8442 C CA . ASP A 1 1110 ? 9.616 -8.573 -11.216 1.00 37.91 1110 ASP A CA 1
ATOM 8443 C C . ASP A 1 1110 ? 9.157 -9.691 -12.171 1.00 37.91 1110 ASP A C 1
ATOM 8445 O O . ASP A 1 1110 ? 9.303 -9.576 -13.383 1.00 37.91 1110 ASP A O 1
ATOM 8449 N N . ASP A 1 1111 ? 8.556 -10.773 -11.666 1.00 34.12 1111 ASP A N 1
ATOM 8450 C CA . ASP A 1 1111 ? 8.007 -11.839 -12.520 1.00 34.12 1111 ASP A CA 1
ATOM 8451 C C . ASP A 1 1111 ? 6.623 -11.477 -13.104 1.00 34.12 1111 ASP A C 1
ATOM 8453 O O . ASP A 1 1111 ? 5.975 -12.310 -13.753 1.00 34.12 1111 ASP A O 1
ATOM 8457 N N . SER A 1 1112 ? 6.092 -10.285 -12.817 1.00 35.53 1112 SER A N 1
ATOM 8458 C CA . SER A 1 1112 ? 4.798 -9.818 -13.313 1.00 35.53 1112 SER A CA 1
ATOM 8459 C C . SER A 1 1112 ? 4.945 -8.868 -14.500 1.00 35.53 1112 SER A C 1
ATOM 8461 O O . SER A 1 1112 ? 4.607 -7.691 -14.437 1.00 35.53 1112 SER A O 1
ATOM 8463 N N . GLU A 1 1113 ? 5.279 -9.428 -15.667 1.00 38.03 1113 GLU A N 1
ATOM 8464 C CA . GLU A 1 1113 ? 4.590 -8.942 -16.862 1.00 38.03 1113 GLU A CA 1
ATOM 8465 C C . GLU A 1 1113 ? 3.097 -8.922 -16.518 1.00 38.03 1113 GLU A C 1
ATOM 8467 O O . GLU A 1 1113 ? 2.544 -9.926 -16.049 1.00 38.03 1113 GLU A O 1
ATOM 8472 N N . ALA A 1 1114 ? 2.457 -7.766 -16.678 1.00 36.59 1114 ALA A N 1
ATOM 8473 C CA . ALA A 1 1114 ? 1.017 -7.620 -16.579 1.00 36.59 1114 ALA A CA 1
ATOM 8474 C C . ALA A 1 1114 ? 0.369 -8.465 -17.685 1.00 36.59 1114 ALA A C 1
ATOM 8476 O O . ALA A 1 1114 ? -0.047 -7.958 -18.725 1.00 36.59 1114 ALA A O 1
ATOM 8477 N N . GLN A 1 1115 ? 0.311 -9.778 -17.475 1.00 40.75 1115 GLN A N 1
ATOM 8478 C CA . GLN A 1 1115 ? -0.364 -10.712 -18.347 1.00 40.75 1115 GLN A CA 1
ATOM 8479 C C . GLN A 1 1115 ? -1.860 -10.432 -18.200 1.00 40.75 1115 GLN A C 1
ATOM 8481 O O . GLN A 1 1115 ? -2.548 -10.956 -17.322 1.00 40.75 1115 GLN A O 1
ATOM 8486 N N . GLY A 1 1116 ? -2.375 -9.569 -19.081 1.00 44.28 1116 GLY A N 1
ATOM 8487 C CA . GLY A 1 1116 ? -3.763 -9.677 -19.517 1.00 44.28 1116 GLY A CA 1
ATOM 8488 C C . GLY A 1 1116 ? -4.026 -11.120 -19.959 1.00 44.28 1116 GLY A C 1
ATOM 8489 O O . GLY A 1 1116 ? -3.079 -11.826 -20.298 1.00 44.28 1116 GLY A O 1
ATOM 8490 N N . ARG A 1 1117 ? -5.291 -11.572 -19.908 1.00 42.12 1117 ARG A N 1
ATOM 8491 C CA . ARG A 1 1117 ? -5.701 -12.959 -20.226 1.00 42.12 1117 ARG A CA 1
ATOM 8492 C C . ARG A 1 1117 ? -4.809 -13.571 -21.316 1.00 42.12 1117 ARG A C 1
ATOM 8494 O O . ARG A 1 1117 ? -4.951 -13.211 -22.483 1.00 42.12 1117 ARG A O 1
ATOM 8501 N N . VAL A 1 1118 ? -3.917 -14.489 -20.940 1.00 46.09 1118 VAL A N 1
ATOM 8502 C CA . VAL A 1 1118 ? -3.124 -15.259 -21.904 1.00 46.09 1118 VAL A CA 1
ATOM 8503 C C . VAL A 1 1118 ? -4.132 -16.054 -22.715 1.00 46.09 1118 VAL A C 1
ATOM 8505 O O . VAL A 1 1118 ? -4.822 -16.900 -22.159 1.00 46.09 1118 VAL A O 1
ATOM 8508 N N . SER A 1 1119 ? -4.311 -15.758 -24.002 1.00 44.94 1119 SER A N 1
ATOM 8509 C CA . SER A 1 1119 ? -5.276 -16.499 -24.818 1.00 44.94 1119 SER A CA 1
ATOM 8510 C C . SER A 1 1119 ? -4.956 -17.988 -24.722 1.00 44.94 1119 SER A C 1
ATOM 8512 O O . SER A 1 1119 ? -3.859 -18.399 -25.108 1.00 44.94 1119 SER A O 1
ATOM 8514 N N . LEU A 1 1120 ? -5.890 -18.787 -24.189 1.00 49.78 1120 LEU A N 1
ATOM 8515 C CA . LEU A 1 1120 ? -5.763 -20.238 -24.245 1.00 49.78 1120 LEU A CA 1
ATOM 8516 C C . LEU A 1 1120 ? -5.616 -20.590 -25.733 1.00 49.78 1120 LEU A C 1
ATOM 8518 O O . LEU A 1 1120 ? -6.470 -20.166 -26.520 1.00 49.78 1120 LEU A O 1
ATOM 8522 N N . PRO A 1 1121 ? -4.552 -21.300 -26.148 1.00 48.06 1121 PRO A N 1
ATOM 8523 C CA . PRO A 1 1121 ? -4.462 -21.759 -27.524 1.00 48.06 1121 PRO A CA 1
ATOM 8524 C C . PRO A 1 1121 ? -5.733 -22.553 -27.867 1.00 48.06 1121 PRO A C 1
ATOM 8526 O O . PRO A 1 1121 ? -6.372 -23.114 -26.972 1.00 48.06 1121 PRO A O 1
ATOM 8529 N N . MET A 1 1122 ? -6.131 -22.606 -29.143 1.00 45.53 1122 MET A N 1
ATOM 8530 C CA . MET A 1 1122 ? -7.196 -23.518 -29.581 1.00 45.53 1122 MET A CA 1
ATOM 8531 C C . MET A 1 1122 ? -6.706 -24.959 -29.397 1.00 45.53 1122 MET A C 1
ATOM 8533 O O . MET A 1 1122 ? -6.145 -25.571 -30.301 1.00 45.53 1122 MET A O 1
ATOM 8537 N N . VAL A 1 1123 ? -6.852 -25.473 -28.180 1.00 59.19 1123 VAL A N 1
ATOM 8538 C CA . VAL A 1 1123 ? -6.433 -26.808 -27.766 1.00 59.19 1123 VAL A CA 1
ATOM 8539 C C . VAL A 1 1123 ? -7.679 -27.659 -27.597 1.00 59.19 1123 VAL A C 1
ATOM 8541 O O . VAL A 1 1123 ? -8.710 -27.188 -27.121 1.00 59.19 1123 VAL A O 1
ATOM 8544 N N . HIS A 1 1124 ? -7.579 -28.932 -27.970 1.00 73.69 1124 HIS A N 1
ATOM 8545 C CA . HIS A 1 1124 ? -8.606 -29.919 -27.674 1.00 73.69 1124 HIS A CA 1
ATOM 8546 C C . HIS A 1 1124 ? -8.867 -29.964 -26.157 1.00 73.69 1124 HIS A C 1
ATOM 8548 O O . HIS A 1 1124 ? -7.986 -30.314 -25.370 1.00 73.69 1124 HIS A O 1
ATOM 8554 N N . THR A 1 1125 ? -10.084 -29.619 -25.743 1.00 86.25 1125 THR A N 1
ATOM 8555 C CA . THR A 1 1125 ? -10.567 -29.736 -24.363 1.00 86.25 1125 THR A CA 1
ATOM 8556 C C . THR A 1 1125 ? -11.236 -31.089 -24.140 1.00 86.25 1125 THR A C 1
ATOM 8558 O O . THR A 1 1125 ? -11.651 -31.765 -25.082 1.00 86.25 1125 THR A O 1
ATOM 8561 N N . GLN A 1 1126 ? -11.321 -31.525 -22.889 1.00 91.62 1126 GLN A N 1
ATOM 8562 C CA . GLN A 1 1126 ? -12.064 -32.718 -22.496 1.00 91.62 1126 GLN A CA 1
ATOM 8563 C C . GLN A 1 1126 ? -12.848 -32.458 -21.213 1.00 91.62 1126 GLN A C 1
ATOM 8565 O O . GLN A 1 1126 ? -12.439 -31.670 -20.362 1.00 91.62 1126 GLN A O 1
ATOM 8570 N N . TRP A 1 1127 ? -13.973 -33.153 -21.061 1.00 94.75 1127 TRP A N 1
ATOM 8571 C CA . TRP A 1 1127 ? -14.733 -33.145 -19.817 1.00 94.75 1127 TRP A CA 1
ATOM 8572 C C . TRP A 1 1127 ? -14.047 -34.045 -18.793 1.00 94.75 1127 TRP A C 1
ATOM 8574 O O . TRP A 1 1127 ? -14.012 -35.263 -18.957 1.00 94.75 1127 TRP A O 1
ATOM 8584 N N . VAL A 1 1128 ? -13.524 -33.439 -17.734 1.00 93.88 1128 VAL A N 1
ATOM 8585 C CA . VAL A 1 1128 ? -12.863 -34.123 -16.620 1.00 93.88 1128 VAL A CA 1
ATOM 8586 C C . VAL A 1 1128 ? -13.822 -34.156 -15.434 1.00 93.88 1128 VAL A C 1
ATOM 8588 O O . VAL A 1 1128 ? -14.470 -33.148 -15.148 1.00 93.88 1128 VAL A O 1
ATOM 8591 N N . SER A 1 1129 ? -13.936 -35.298 -14.745 1.00 94.88 1129 SER A N 1
ATOM 8592 C CA . SER A 1 1129 ? -14.685 -35.345 -13.481 1.00 94.88 1129 SER A CA 1
ATOM 8593 C C . SER A 1 1129 ? -13.941 -34.539 -12.412 1.00 94.88 1129 SER A C 1
ATOM 8595 O O . SER A 1 1129 ? -12.756 -34.751 -12.150 1.00 94.88 1129 SER A O 1
ATOM 8597 N N . ALA A 1 1130 ? -14.668 -33.614 -11.795 1.00 93.50 1130 ALA A N 1
ATOM 8598 C CA . ALA A 1 1130 ? -14.223 -32.800 -10.677 1.00 93.50 1130 ALA A CA 1
ATOM 8599 C C . ALA A 1 1130 ? -14.603 -33.398 -9.310 1.00 93.50 1130 ALA A C 1
ATOM 8601 O O . ALA A 1 1130 ? -14.096 -32.932 -8.291 1.00 93.50 1130 ALA A O 1
ATOM 8602 N N . GLY A 1 1131 ? -15.463 -34.422 -9.281 1.00 93.75 1131 GLY A N 1
ATOM 8603 C CA . GLY A 1 1131 ? -15.995 -35.056 -8.072 1.00 93.75 1131 GLY A CA 1
ATOM 8604 C C . GLY A 1 1131 ? -17.524 -35.008 -7.994 1.00 93.75 1131 GLY A C 1
ATOM 8605 O O . GLY A 1 1131 ? -18.201 -34.507 -8.898 1.00 93.75 1131 GLY A O 1
ATOM 8606 N N . LYS A 1 1132 ? -18.088 -35.509 -6.890 1.00 94.31 1132 LYS A N 1
ATOM 8607 C CA . LYS A 1 1132 ? -19.543 -35.512 -6.675 1.00 94.31 1132 LYS A CA 1
ATOM 8608 C C . LYS A 1 1132 ? -20.016 -34.144 -6.209 1.00 94.31 1132 LYS A C 1
ATOM 8610 O O . LYS A 1 1132 ? -19.285 -33.426 -5.535 1.00 94.31 1132 LYS A O 1
ATOM 8615 N N . VAL A 1 1133 ? -21.286 -33.818 -6.450 1.00 94.06 1133 VAL A N 1
ATOM 8616 C CA . VAL A 1 1133 ? -21.902 -32.576 -5.936 1.00 94.06 1133 VAL A CA 1
ATOM 8617 C C . VAL A 1 1133 ? -21.698 -32.411 -4.421 1.00 94.06 1133 VAL A C 1
ATOM 8619 O O . VAL A 1 1133 ? -21.422 -31.309 -3.956 1.00 94.06 1133 VAL A O 1
ATOM 8622 N N . SER A 1 1134 ? -21.762 -33.507 -3.656 1.00 91.31 1134 SER A N 1
ATOM 8623 C CA . SER A 1 1134 ? -21.561 -33.518 -2.199 1.00 91.31 1134 SER A CA 1
ATOM 8624 C C . SER A 1 1134 ? -20.129 -33.216 -1.742 1.00 91.31 1134 SER A C 1
ATOM 8626 O O . SER A 1 1134 ? -19.916 -32.982 -0.556 1.00 91.31 1134 SER A O 1
ATOM 8628 N N . ASP A 1 1135 ? -19.141 -33.251 -2.641 1.00 90.69 1135 ASP A N 1
ATOM 8629 C CA . ASP A 1 1135 ? -17.751 -32.912 -2.317 1.00 90.69 1135 ASP A CA 1
ATOM 8630 C C . ASP A 1 1135 ? -17.495 -31.398 -2.311 1.00 90.69 1135 ASP A C 1
ATOM 8632 O O . ASP A 1 1135 ? -16.475 -30.951 -1.780 1.00 90.69 1135 ASP A O 1
ATOM 8636 N N . PHE A 1 1136 ? -18.430 -30.605 -2.844 1.00 93.19 1136 PHE A N 1
ATOM 8637 C CA . PHE A 1 1136 ? -18.331 -29.151 -2.911 1.00 93.19 1136 PHE A CA 1
ATOM 8638 C C . PHE A 1 1136 ? -19.236 -28.482 -1.870 1.00 93.19 1136 PHE A C 1
ATOM 8640 O O . PHE A 1 1136 ? -20.409 -28.841 -1.742 1.00 93.19 1136 PHE A O 1
ATOM 8647 N N . PRO A 1 1137 ? -18.731 -27.473 -1.142 1.00 91.44 1137 PRO A N 1
ATOM 8648 C CA . PRO A 1 1137 ? -19.524 -26.765 -0.147 1.00 91.44 1137 PRO A CA 1
ATOM 8649 C C . PRO A 1 1137 ? -20.635 -25.944 -0.814 1.00 91.44 1137 PRO A C 1
ATOM 8651 O O . PRO A 1 1137 ? -20.417 -25.310 -1.845 1.00 91.44 1137 PRO A O 1
ATOM 8654 N N . VAL A 1 1138 ? -21.817 -25.936 -0.198 1.00 91.38 1138 VAL A N 1
ATOM 8655 C CA . VAL A 1 1138 ? -22.970 -25.132 -0.634 1.00 91.38 1138 VAL A CA 1
ATOM 8656 C C . VAL A 1 1138 ? -22.614 -23.647 -0.568 1.00 91.38 1138 VAL A C 1
ATOM 8658 O O . VAL A 1 1138 ? -22.212 -23.149 0.484 1.00 91.38 1138 VAL A O 1
ATOM 8661 N N . ASP A 1 1139 ? -22.764 -22.948 -1.691 1.00 92.56 1139 ASP A N 1
ATOM 8662 C CA . ASP A 1 1139 ? -22.380 -21.543 -1.871 1.00 92.56 1139 ASP A CA 1
ATOM 8663 C C . ASP A 1 1139 ? -20.897 -21.269 -1.576 1.00 92.56 1139 ASP A C 1
ATOM 8665 O O . ASP A 1 1139 ? -20.526 -20.228 -1.029 1.00 92.56 1139 ASP A O 1
ATOM 8669 N N . GLY A 1 1140 ? -20.028 -22.208 -1.956 1.00 93.06 1140 GLY A N 1
ATOM 8670 C CA . GLY A 1 1140 ? -18.586 -22.094 -1.790 1.00 93.06 1140 GLY A CA 1
ATOM 8671 C C . GLY A 1 1140 ? -17.790 -22.818 -2.872 1.00 93.06 1140 GLY A C 1
ATOM 8672 O O . GLY A 1 1140 ? -18.336 -23.406 -3.804 1.00 93.06 1140 GLY A O 1
ATOM 8673 N N . GLY A 1 1141 ? -16.464 -22.750 -2.737 1.00 94.06 1141 GLY A N 1
ATOM 8674 C CA . GLY A 1 1141 ? -15.514 -23.387 -3.647 1.00 94.06 1141 GLY A CA 1
ATOM 8675 C C . GLY A 1 1141 ? -14.651 -24.466 -3.000 1.00 94.06 1141 GLY A C 1
ATOM 8676 O O . GLY A 1 1141 ? -14.467 -24.483 -1.774 1.00 94.06 1141 GLY A O 1
ATOM 8677 N N . MET A 1 1142 ? -14.116 -25.337 -3.856 1.00 93.44 1142 MET A N 1
ATOM 8678 C CA . MET A 1 1142 ? -13.099 -26.345 -3.548 1.00 93.44 1142 MET A CA 1
ATOM 8679 C C . MET A 1 1142 ? -12.115 -26.471 -4.719 1.00 93.44 1142 MET A C 1
ATOM 8681 O O . MET A 1 1142 ? -12.486 -26.255 -5.876 1.00 93.44 1142 MET A O 1
ATOM 8685 N N . ALA A 1 1143 ? -10.854 -26.794 -4.424 1.00 93.75 1143 ALA A N 1
ATOM 8686 C CA . ALA A 1 1143 ? -9.865 -27.041 -5.464 1.00 93.75 1143 ALA A CA 1
ATOM 8687 C C . ALA A 1 1143 ? -10.057 -28.442 -6.065 1.00 93.75 1143 ALA A C 1
ATOM 8689 O O . ALA A 1 1143 ? -10.410 -29.400 -5.376 1.00 93.75 1143 ALA A O 1
ATOM 8690 N N . VAL A 1 1144 ? -9.792 -28.564 -7.358 1.00 93.75 1144 VAL A N 1
ATOM 8691 C CA . VAL A 1 1144 ? -9.826 -29.808 -8.126 1.00 93.75 1144 VAL A CA 1
ATOM 8692 C C . VAL A 1 1144 ? -8.453 -30.004 -8.741 1.00 93.75 1144 VAL A C 1
ATOM 8694 O O . VAL A 1 1144 ? -7.908 -29.089 -9.363 1.00 93.75 1144 VAL A O 1
ATOM 8697 N N . GLN A 1 1145 ? -7.886 -31.189 -8.543 1.00 91.25 1145 GLN A N 1
ATOM 8698 C CA . GLN A 1 1145 ? -6.574 -31.543 -9.059 1.00 91.25 1145 GLN A CA 1
ATOM 8699 C C . GLN A 1 1145 ? -6.691 -32.080 -10.489 1.00 91.25 1145 GLN A C 1
ATOM 8701 O O . GLN A 1 1145 ? -7.482 -32.987 -10.746 1.00 91.25 1145 GLN A O 1
ATOM 8706 N N . HIS A 1 1146 ? -5.877 -31.556 -11.407 1.00 89.25 1146 HIS A N 1
ATOM 8707 C CA . HIS A 1 1146 ? -5.751 -32.052 -12.782 1.00 89.25 1146 HIS A CA 1
ATOM 8708 C C . HIS A 1 1146 ? -4.272 -32.063 -13.184 1.00 89.25 1146 HIS A C 1
ATOM 8710 O O . HIS A 1 1146 ? -3.710 -31.037 -13.563 1.00 89.25 1146 HIS A O 1
ATOM 8716 N N . GLY A 1 1147 ? -3.611 -33.213 -13.020 1.00 85.38 1147 GLY A N 1
ATOM 8717 C CA . GLY A 1 1147 ? -2.144 -33.277 -13.005 1.00 85.38 1147 GLY A CA 1
ATOM 8718 C C . GLY A 1 1147 ? -1.576 -32.529 -11.792 1.00 85.38 1147 GLY A C 1
ATOM 8719 O O . GLY A 1 1147 ? -2.004 -32.762 -10.658 1.00 85.38 1147 GLY A O 1
ATOM 8720 N N . ARG A 1 1148 ? -0.630 -31.614 -12.022 1.00 79.81 1148 ARG A N 1
ATOM 8721 C CA . ARG A 1 1148 ? -0.120 -30.658 -11.020 1.00 79.81 1148 ARG A CA 1
ATOM 8722 C C . ARG A 1 1148 ? -0.879 -29.325 -11.021 1.00 79.81 1148 ARG A C 1
ATOM 8724 O O . ARG A 1 1148 ? -0.645 -28.494 -10.143 1.00 79.81 1148 ARG A O 1
ATOM 8731 N N . ALA A 1 1149 ? -1.771 -29.097 -11.984 1.00 85.69 1149 ALA A N 1
ATOM 8732 C CA . ALA A 1 1149 ? -2.605 -27.902 -12.020 1.00 85.69 1149 ALA A CA 1
ATOM 8733 C C . ALA A 1 1149 ? -3.772 -28.004 -11.022 1.00 85.69 1149 ALA A C 1
ATOM 8735 O O . ALA A 1 1149 ? -4.304 -29.087 -10.760 1.00 85.69 1149 ALA A O 1
ATOM 8736 N N . GLN A 1 1150 ? -4.183 -26.854 -10.481 1.00 90.69 1150 GLN A N 1
ATOM 8737 C CA . GLN A 1 1150 ? -5.321 -26.737 -9.571 1.00 90.69 1150 GLN A CA 1
ATOM 8738 C C . GLN A 1 1150 ? -6.390 -25.830 -10.190 1.00 90.69 1150 GLN A C 1
ATOM 8740 O O . GLN A 1 1150 ? -6.103 -24.705 -10.608 1.00 90.69 1150 GLN A O 1
ATOM 8745 N N . ILE A 1 1151 ? -7.632 -26.309 -10.217 1.00 94.06 1151 ILE A N 1
ATOM 8746 C CA . ILE A 1 1151 ? -8.801 -25.577 -10.719 1.00 94.06 1151 ILE A CA 1
ATOM 8747 C C . ILE A 1 1151 ? -9.733 -25.285 -9.548 1.00 94.06 1151 ILE A C 1
ATOM 8749 O O . ILE A 1 1151 ? -10.012 -26.164 -8.738 1.00 94.06 1151 ILE A O 1
ATOM 8753 N N . ALA A 1 1152 ? -10.204 -24.049 -9.437 1.00 95.75 1152 ALA A N 1
ATOM 8754 C CA . ALA A 1 1152 ? -11.175 -23.662 -8.428 1.00 95.75 1152 ALA A CA 1
ATOM 8755 C C . ALA A 1 1152 ? -12.583 -23.885 -8.977 1.00 95.75 1152 ALA A C 1
ATOM 8757 O O . ALA A 1 1152 ? -12.966 -23.251 -9.958 1.00 95.75 1152 ALA A O 1
ATOM 8758 N N . VAL A 1 1153 ? -13.347 -24.777 -8.347 1.00 97.38 1153 VAL A N 1
ATOM 8759 C CA . VAL A 1 1153 ? -14.726 -25.091 -8.737 1.00 97.38 1153 VAL A CA 1
ATOM 8760 C C . VAL A 1 1153 ? -15.671 -24.666 -7.622 1.00 97.38 1153 VAL A C 1
ATOM 8762 O O . VAL A 1 1153 ? -15.438 -24.975 -6.452 1.00 97.38 1153 VAL A O 1
ATOM 8765 N N . TYR A 1 1154 ? -16.731 -23.953 -7.989 1.00 97.12 1154 TYR A N 1
ATOM 8766 C CA . TYR A 1 1154 ? -17.707 -23.370 -7.077 1.00 97.12 1154 TYR A CA 1
ATOM 8767 C C . TYR A 1 1154 ? -19.099 -23.937 -7.323 1.00 97.12 1154 TYR A C 1
ATOM 8769 O O . TYR A 1 1154 ? -19.590 -23.941 -8.455 1.00 97.12 1154 TYR A O 1
ATOM 8777 N N . ASN A 1 1155 ? -19.741 -24.343 -6.232 1.00 96.25 1155 ASN A N 1
ATOM 8778 C CA . ASN A 1 1155 ? -21.145 -24.716 -6.188 1.00 96.25 1155 ASN A CA 1
ATOM 8779 C C . ASN A 1 1155 ? -21.958 -23.495 -5.731 1.00 96.25 1155 ASN A C 1
ATOM 8781 O O . ASN A 1 1155 ? -22.067 -23.240 -4.531 1.00 96.25 1155 ASN A O 1
ATOM 8785 N N . PHE A 1 1156 ? -22.515 -22.729 -6.672 1.00 94.69 1156 PHE A N 1
ATOM 8786 C CA . PHE A 1 1156 ? -23.349 -21.560 -6.375 1.00 94.69 1156 PHE A CA 1
ATOM 8787 C C . PHE A 1 1156 ? -24.820 -21.987 -6.268 1.00 94.69 1156 PHE A C 1
ATOM 8789 O O . PHE A 1 1156 ? -25.673 -21.656 -7.096 1.00 94.69 1156 PHE A O 1
ATOM 8796 N N . SER A 1 1157 ? -25.095 -22.785 -5.238 1.00 90.62 1157 SER A N 1
ATOM 8797 C CA . SER A 1 1157 ? -26.385 -23.430 -4.995 1.00 90.62 1157 SER A CA 1
ATOM 8798 C C . SER A 1 1157 ? -27.552 -22.445 -4.898 1.00 90.62 1157 SER A C 1
ATOM 8800 O O . SER A 1 1157 ? -28.626 -22.766 -5.403 1.00 90.62 1157 SER A O 1
ATOM 8802 N N . SER A 1 1158 ? -27.363 -21.249 -4.326 1.00 87.75 1158 SER A N 1
ATOM 8803 C CA . SER A 1 1158 ? -28.419 -20.224 -4.232 1.00 87.75 1158 SER A CA 1
ATOM 8804 C C . SER A 1 1158 ? -28.941 -19.773 -5.600 1.00 87.75 1158 SER A C 1
ATOM 8806 O O . SER A 1 1158 ? -30.101 -19.376 -5.715 1.00 87.75 1158 SER A O 1
ATOM 8808 N N . ARG A 1 1159 ? -28.112 -19.893 -6.645 1.00 90.56 1159 ARG A N 1
ATOM 8809 C CA . ARG A 1 1159 ? -28.469 -19.624 -8.045 1.00 90.56 1159 ARG A CA 1
ATOM 8810 C C . ARG A 1 1159 ? -28.762 -20.883 -8.858 1.00 90.56 1159 ARG A C 1
ATOM 8812 O O . ARG A 1 1159 ? -29.255 -20.779 -9.976 1.00 90.56 1159 ARG A O 1
ATOM 8819 N N . GLY A 1 1160 ? -28.466 -22.066 -8.319 1.00 92.44 1160 GLY A N 1
ATOM 8820 C CA . GLY A 1 1160 ? -28.504 -23.323 -9.069 1.00 92.44 1160 GLY A CA 1
ATOM 8821 C C . GLY A 1 1160 ? -27.430 -23.404 -10.161 1.00 92.44 1160 GLY A C 1
ATOM 8822 O O . GLY A 1 1160 ? -27.630 -24.083 -11.166 1.00 92.44 1160 GLY A O 1
ATOM 8823 N N . GLU A 1 1161 ? -26.309 -22.700 -9.986 1.00 95.12 1161 GLU A N 1
ATOM 8824 C CA . GLU A 1 1161 ? -25.254 -22.544 -10.992 1.00 95.12 1161 GLU A CA 1
ATOM 8825 C C . GLU A 1 1161 ? -23.919 -23.137 -10.510 1.00 95.12 1161 GLU A C 1
ATOM 8827 O O . GLU A 1 1161 ? -23.643 -23.224 -9.312 1.00 95.12 1161 GLU A O 1
ATOM 8832 N N . TRP A 1 1162 ? -23.062 -23.517 -11.460 1.00 97.31 1162 TRP A N 1
ATOM 8833 C CA . TRP A 1 1162 ? -21.716 -24.034 -11.204 1.00 97.31 1162 TRP A CA 1
ATOM 8834 C C . TRP A 1 1162 ? -20.690 -23.231 -11.983 1.00 97.31 1162 TRP A C 1
ATOM 8836 O O . TRP A 1 1162 ? -20.889 -22.941 -13.160 1.00 97.31 1162 TRP A O 1
ATOM 8846 N N . TYR A 1 1163 ? -19.560 -22.931 -11.356 1.00 97.44 1163 TYR A N 1
ATOM 8847 C CA . TYR A 1 1163 ? -18.503 -22.134 -11.972 1.00 97.44 1163 TYR A CA 1
ATOM 8848 C C . TYR A 1 1163 ? -17.146 -22.789 -11.764 1.00 97.44 1163 TYR A C 1
ATOM 8850 O O . TYR A 1 1163 ? -16.899 -23.369 -10.711 1.00 97.44 1163 TYR A O 1
ATOM 8858 N N . ALA A 1 1164 ? -16.258 -22.676 -12.747 1.00 97.06 1164 ALA A N 1
ATOM 8859 C CA . ALA A 1 1164 ? -14.877 -23.112 -12.615 1.00 97.06 1164 ALA A CA 1
ATOM 8860 C C . ALA A 1 1164 ? -13.933 -22.044 -13.163 1.00 97.06 1164 ALA A C 1
ATOM 8862 O O . ALA A 1 1164 ? -14.177 -21.475 -14.226 1.00 97.06 1164 ALA A O 1
ATOM 8863 N N . VAL A 1 1165 ? -12.858 -21.769 -12.430 1.00 94.94 1165 VAL A N 1
ATOM 8864 C CA . VAL A 1 1165 ? -11.815 -20.805 -12.805 1.00 94.94 1165 VAL A CA 1
ATOM 8865 C C . VAL A 1 1165 ? -10.436 -21.344 -12.435 1.00 94.94 1165 VAL A C 1
ATOM 8867 O O . VAL A 1 1165 ? -10.316 -22.328 -11.702 1.00 94.94 1165 VAL A O 1
ATOM 8870 N N . GLN A 1 1166 ? -9.371 -20.706 -12.916 1.00 91.81 1166 GLN A N 1
ATOM 8871 C CA . GLN A 1 1166 ? -8.020 -20.997 -12.422 1.00 91.81 1166 GLN A CA 1
ATOM 8872 C C . GLN A 1 1166 ? -7.962 -20.849 -10.890 1.00 91.81 1166 GLN A C 1
ATOM 8874 O O . GLN A 1 1166 ? -8.538 -19.913 -10.342 1.00 91.81 1166 GLN A O 1
ATOM 8879 N N . ASN A 1 1167 ? -7.258 -21.727 -10.170 1.00 92.12 1167 ASN A N 1
ATOM 8880 C CA . ASN A 1 1167 ? -7.119 -21.557 -8.715 1.00 92.12 1167 ASN A CA 1
ATOM 8881 C C . ASN A 1 1167 ? -6.053 -20.501 -8.333 1.00 92.12 1167 ASN A C 1
ATOM 8883 O O . ASN A 1 1167 ? -6.042 -19.990 -7.209 1.00 92.12 1167 ASN A O 1
ATOM 8887 N N . VAL A 1 1168 ? -5.190 -20.128 -9.286 1.00 87.19 1168 VAL A N 1
ATOM 8888 C CA . VAL A 1 1168 ? -4.127 -19.130 -9.110 1.00 87.19 1168 VAL A CA 1
ATOM 8889 C C . VAL A 1 1168 ? -4.701 -17.722 -9.080 1.00 87.19 1168 VAL A C 1
ATOM 8891 O O . VAL A 1 1168 ? -5.293 -17.263 -10.057 1.00 87.19 1168 VAL A O 1
ATOM 8894 N N . CYS A 1 1169 ? -4.435 -16.991 -8.003 1.00 84.38 1169 CYS A N 1
ATOM 8895 C CA . CYS A 1 1169 ? -4.689 -15.562 -7.968 1.00 84.38 1169 CYS A CA 1
ATOM 8896 C C . CYS A 1 1169 ? -3.725 -14.807 -8.911 1.00 84.38 1169 CYS A C 1
ATOM 8898 O O . CYS A 1 1169 ? -2.515 -14.914 -8.711 1.00 84.38 1169 CYS A O 1
ATOM 8900 N N . PRO A 1 1170 ? -4.204 -13.985 -9.864 1.00 78.69 1170 PRO A N 1
ATOM 8901 C CA . PRO A 1 1170 ? -3.335 -13.287 -10.815 1.00 78.69 1170 PRO A CA 1
ATOM 8902 C C . PRO A 1 1170 ? -2.432 -12.232 -10.155 1.00 78.69 1170 PRO A C 1
ATOM 8904 O O . PRO A 1 1170 ? -1.369 -11.931 -10.680 1.00 78.69 1170 PRO A O 1
ATOM 8907 N N . HIS A 1 1171 ? -2.810 -11.704 -8.984 1.00 74.12 1171 HIS A N 1
ATOM 8908 C CA . HIS A 1 1171 ? -2.039 -10.671 -8.280 1.00 74.12 1171 HIS A CA 1
ATOM 8909 C C . HIS A 1 1171 ? -0.848 -11.204 -7.490 1.00 74.12 1171 HIS A C 1
ATOM 8911 O O . HIS A 1 1171 ? 0.176 -10.541 -7.400 1.00 74.12 1171 HIS A O 1
ATOM 8917 N N . LYS A 1 1172 ? -1.008 -12.356 -6.829 1.00 72.00 1172 LYS A N 1
ATOM 8918 C CA . LYS A 1 1172 ? 0.022 -12.928 -5.939 1.00 72.00 1172 LYS A CA 1
ATOM 8919 C C . LYS A 1 1172 ? 0.541 -14.286 -6.395 1.00 72.00 1172 LYS A C 1
ATOM 8921 O O . LYS A 1 1172 ? 1.428 -14.829 -5.756 1.00 72.00 1172 LYS A O 1
ATOM 8926 N N . LYS A 1 1173 ? 0.004 -14.815 -7.500 1.00 76.00 1173 LYS A N 1
ATOM 8927 C CA . LYS A 1 1173 ? 0.349 -16.111 -8.104 1.00 76.00 1173 LYS A CA 1
ATOM 8928 C C . LYS A 1 1173 ? 0.247 -17.299 -7.130 1.00 76.00 1173 LYS A C 1
ATOM 8930 O O . LYS A 1 1173 ? 0.946 -18.292 -7.272 1.00 76.00 1173 LYS A O 1
ATOM 8935 N N . GLU A 1 1174 ? -0.669 -17.204 -6.165 1.00 78.19 1174 GLU A N 1
ATOM 8936 C CA . GLU A 1 1174 ? -0.912 -18.207 -5.116 1.00 78.19 1174 GLU A CA 1
ATOM 8937 C C . GLU A 1 1174 ? -2.198 -19.010 -5.396 1.00 78.19 1174 GLU A C 1
ATOM 8939 O O . GLU A 1 1174 ? -3.194 -18.452 -5.869 1.00 78.19 1174 GLU A O 1
ATOM 8944 N N . GLN A 1 1175 ? -2.202 -20.305 -5.061 1.00 85.50 1175 GLN A N 1
ATOM 8945 C CA . GLN A 1 1175 ? -3.280 -21.278 -5.340 1.00 85.50 1175 GLN A CA 1
ATOM 8946 C C . GLN A 1 1175 ? -4.435 -21.213 -4.326 1.00 85.50 1175 GLN A C 1
ATOM 8948 O O . GLN A 1 1175 ? -4.715 -22.160 -3.588 1.00 85.50 1175 GLN A O 1
ATOM 8953 N N . VAL A 1 1176 ? -5.104 -20.065 -4.239 1.00 86.69 1176 VAL A N 1
ATOM 8954 C CA . VAL A 1 1176 ? -6.031 -19.772 -3.133 1.00 86.69 1176 VAL A CA 1
ATOM 8955 C C . VAL A 1 1176 ? -7.465 -19.475 -3.557 1.00 86.69 1176 VAL A C 1
ATOM 8957 O O . VAL A 1 1176 ? -8.334 -19.432 -2.688 1.00 86.69 1176 VAL A O 1
ATOM 8960 N N . LEU A 1 1177 ? -7.761 -19.265 -4.843 1.00 91.00 1177 LEU A N 1
ATOM 8961 C CA . LEU A 1 1177 ? -9.074 -18.756 -5.267 1.00 91.00 1177 LEU A CA 1
ATOM 8962 C C . LEU A 1 1177 ? -10.239 -19.681 -4.899 1.00 91.00 1177 LEU A C 1
ATOM 8964 O O . LEU A 1 1177 ? -11.302 -19.179 -4.533 1.00 91.00 1177 LEU A O 1
ATOM 8968 N N . ALA A 1 1178 ? -10.049 -20.999 -4.882 1.00 92.56 1178 ALA A N 1
ATOM 8969 C CA . ALA A 1 1178 ? -11.043 -21.978 -4.433 1.00 92.56 1178 ALA A CA 1
ATOM 8970 C C . ALA A 1 1178 ? -11.556 -21.711 -3.006 1.00 92.56 1178 ALA A C 1
ATOM 8972 O O . ALA A 1 1178 ? -12.665 -22.099 -2.643 1.00 92.56 1178 ALA A O 1
ATOM 8973 N N . ARG A 1 1179 ? -10.762 -21.012 -2.187 1.00 89.62 1179 ARG A N 1
ATOM 8974 C CA . ARG A 1 1179 ? -11.097 -20.625 -0.809 1.00 89.62 1179 ARG A CA 1
ATOM 8975 C C . ARG A 1 1179 ? -11.796 -19.260 -0.727 1.00 89.62 1179 ARG A C 1
ATOM 8977 O O . ARG A 1 1179 ? -12.088 -18.806 0.378 1.00 89.62 1179 ARG A O 1
ATOM 8984 N N . GLY A 1 1180 ? -12.010 -18.597 -1.862 1.00 91.06 1180 GLY A N 1
ATOM 8985 C CA . GLY A 1 1180 ? -12.631 -17.281 -1.973 1.00 91.06 1180 GLY A CA 1
ATOM 8986 C C . GLY A 1 1180 ? -14.114 -17.279 -1.619 1.00 91.06 1180 GLY A C 1
ATOM 8987 O O . GLY A 1 1180 ? -14.805 -18.290 -1.743 1.00 91.06 1180 GLY A O 1
ATOM 8988 N N . LEU A 1 1181 ? -14.593 -16.115 -1.181 1.00 93.00 1181 LEU A N 1
ATOM 8989 C CA . LEU A 1 1181 ? -16.009 -15.884 -0.908 1.00 93.00 1181 LEU A CA 1
ATOM 8990 C C . LEU A 1 1181 ? -16.725 -15.603 -2.223 1.00 93.00 1181 LEU A C 1
ATOM 8992 O O . LEU A 1 1181 ? -16.382 -14.640 -2.912 1.00 93.00 1181 LEU A O 1
ATOM 8996 N N . ILE A 1 1182 ? -17.712 -16.429 -2.562 1.00 94.88 1182 ILE A N 1
ATOM 8997 C CA . ILE A 1 1182 ? -18.575 -16.174 -3.715 1.00 94.88 1182 ILE A CA 1
ATOM 8998 C C . ILE A 1 1182 ? -19.778 -15.330 -3.312 1.00 94.88 1182 ILE A C 1
ATOM 9000 O O . ILE A 1 1182 ? -20.185 -15.316 -2.150 1.00 94.88 1182 ILE A O 1
ATOM 9004 N N . GLY A 1 1183 ? -20.349 -14.618 -4.268 1.00 94.25 1183 GLY A N 1
ATOM 9005 C CA . GLY A 1 1183 ? -21.490 -13.736 -4.069 1.00 94.25 1183 GLY A CA 1
ATOM 9006 C C . GLY A 1 1183 ? -21.828 -13.036 -5.372 1.00 94.25 1183 GLY A C 1
ATOM 9007 O O . GLY A 1 1183 ? -21.476 -13.530 -6.444 1.00 94.25 1183 GLY A O 1
ATOM 9008 N N . ASP A 1 1184 ? -22.445 -11.867 -5.292 1.00 93.44 1184 ASP A N 1
ATOM 9009 C CA . ASP A 1 1184 ? -22.709 -11.046 -6.467 1.00 93.44 1184 ASP A CA 1
ATOM 9010 C C . ASP A 1 1184 ? -22.274 -9.590 -6.276 1.00 93.44 1184 ASP A C 1
ATOM 9012 O O . ASP A 1 1184 ? -22.097 -9.114 -5.153 1.00 93.44 1184 ASP A O 1
ATOM 9016 N N . GLN A 1 1185 ? -22.025 -8.917 -7.399 1.00 88.88 1185 GLN A N 1
ATOM 9017 C CA . GLN A 1 1185 ? -21.813 -7.476 -7.480 1.00 88.88 1185 GLN A CA 1
ATOM 9018 C C . GLN A 1 1185 ? -22.671 -6.932 -8.613 1.00 88.88 1185 GLN A C 1
ATOM 9020 O O . GLN A 1 1185 ? -22.477 -7.323 -9.770 1.00 88.88 1185 GLN A O 1
ATOM 9025 N N . CYS A 1 1186 ? -23.655 -6.094 -8.287 1.00 84.50 1186 CYS A N 1
ATOM 9026 C CA . CYS A 1 1186 ? -24.694 -5.671 -9.228 1.00 84.50 1186 CYS A CA 1
ATOM 9027 C C . CYS A 1 1186 ? -25.321 -6.860 -10.001 1.00 84.50 1186 CYS A C 1
ATOM 9029 O O . CYS A 1 1186 ? -25.492 -6.800 -11.220 1.00 84.50 1186 CYS A O 1
ATOM 9031 N N . GLY A 1 1187 ? -25.589 -7.988 -9.326 1.00 87.50 1187 GLY A N 1
ATOM 9032 C CA . GLY A 1 1187 ? -26.151 -9.201 -9.933 1.00 87.50 1187 GLY A CA 1
ATOM 9033 C C . GLY A 1 1187 ? -25.154 -10.088 -10.694 1.00 87.50 1187 GLY A C 1
ATOM 9034 O O . GLY A 1 1187 ? -25.488 -11.235 -11.022 1.00 87.50 1187 GLY A O 1
ATOM 9035 N N . THR A 1 1188 ? -23.926 -9.620 -10.935 1.00 92.38 1188 THR A N 1
ATOM 9036 C CA . THR A 1 1188 ? -22.865 -10.417 -11.567 1.00 92.38 1188 THR A CA 1
ATOM 9037 C C . THR A 1 1188 ? -22.254 -11.366 -10.537 1.00 92.38 1188 THR A C 1
ATOM 9039 O O . THR A 1 1188 ? -21.730 -10.886 -9.532 1.00 92.38 1188 THR A O 1
ATOM 9042 N N . PRO A 1 1189 ? -22.289 -12.695 -10.753 1.00 95.62 1189 PRO A N 1
ATOM 9043 C CA . PRO A 1 1189 ? -21.702 -13.648 -9.821 1.00 95.62 1189 PRO A CA 1
ATOM 9044 C C . PRO A 1 1189 ? -20.186 -13.466 -9.793 1.00 95.62 1189 PRO A C 1
ATOM 9046 O O . PRO A 1 1189 ? -19.534 -13.394 -10.839 1.00 95.62 1189 PRO A O 1
ATOM 9049 N N . LYS A 1 1190 ? -19.623 -13.393 -8.593 1.00 95.19 1190 LYS A N 1
ATOM 9050 C CA . LYS A 1 1190 ? -18.211 -13.093 -8.379 1.00 95.19 1190 LYS A CA 1
ATOM 9051 C C . LYS A 1 1190 ? -17.580 -13.987 -7.328 1.00 95.19 1190 LYS A C 1
ATOM 9053 O O . LYS A 1 1190 ? -18.271 -14.556 -6.487 1.00 95.19 1190 LYS A O 1
ATOM 9058 N N . VAL A 1 1191 ? -16.253 -14.022 -7.341 1.00 95.19 1191 VAL A N 1
ATOM 9059 C CA . VAL A 1 1191 ? -15.422 -14.499 -6.237 1.00 95.19 1191 VAL A CA 1
ATOM 9060 C C . VAL A 1 1191 ? -14.512 -13.379 -5.743 1.00 95.19 1191 VAL A C 1
ATOM 9062 O O . VAL A 1 1191 ? -13.869 -12.686 -6.533 1.00 95.19 1191 VAL A O 1
ATOM 9065 N N . ALA A 1 1192 ? -14.450 -13.200 -4.426 1.00 92.38 1192 ALA A N 1
ATOM 9066 C CA . ALA A 1 1192 ? -13.479 -12.340 -3.766 1.00 92.38 1192 ALA A CA 1
ATOM 9067 C C . ALA A 1 1192 ? -12.232 -13.151 -3.386 1.00 92.38 1192 ALA A C 1
ATOM 9069 O O . ALA A 1 1192 ? -12.316 -14.140 -2.650 1.00 92.38 1192 ALA A O 1
ATOM 9070 N N . CYS A 1 1193 ? -11.063 -12.720 -3.864 1.00 87.88 1193 CYS A N 1
ATOM 9071 C CA . CYS A 1 1193 ? -9.793 -13.376 -3.568 1.00 87.88 1193 CYS A CA 1
ATOM 9072 C C . CYS A 1 1193 ? -9.495 -13.367 -2.052 1.00 87.88 1193 CYS A C 1
ATOM 9074 O O . CYS A 1 1193 ? -9.539 -12.297 -1.434 1.00 87.88 1193 CYS A O 1
ATOM 9076 N N . PRO A 1 1194 ? -9.114 -14.508 -1.443 1.00 83.12 1194 PRO A N 1
ATOM 9077 C CA . PRO A 1 1194 ? -8.782 -14.592 -0.019 1.00 83.12 1194 PRO A CA 1
ATOM 9078 C C . PRO A 1 1194 ? -7.719 -13.616 0.480 1.00 83.12 1194 PRO A C 1
ATOM 9080 O O . PRO A 1 1194 ? -7.837 -13.136 1.607 1.00 83.12 1194 PRO A O 1
ATOM 9083 N N . LEU A 1 1195 ? -6.703 -13.330 -0.342 1.00 75.44 1195 LEU A N 1
ATOM 9084 C CA . LEU A 1 1195 ? -5.493 -12.622 0.088 1.00 75.44 1195 LEU A CA 1
ATOM 9085 C C . LEU A 1 1195 ? -5.673 -11.102 0.137 1.00 75.44 1195 LEU A C 1
ATOM 9087 O O . LEU A 1 1195 ? -5.276 -10.468 1.107 1.00 75.44 1195 LEU A O 1
ATOM 9091 N N . HIS A 1 1196 ? -6.278 -10.514 -0.895 1.00 75.31 1196 HIS A N 1
ATOM 9092 C CA . HIS A 1 1196 ? -6.363 -9.053 -1.056 1.00 75.31 1196 HIS A CA 1
ATOM 9093 C C . HIS A 1 1196 ? -7.767 -8.560 -1.429 1.00 75.31 1196 HIS A C 1
ATOM 9095 O O . HIS A 1 1196 ? -7.932 -7.401 -1.799 1.00 75.31 1196 HIS A O 1
ATOM 9101 N N . LYS A 1 1197 ? -8.785 -9.429 -1.354 1.00 83.88 1197 LYS A N 1
ATOM 9102 C CA . LYS A 1 1197 ? -10.211 -9.089 -1.521 1.00 83.88 1197 LYS A CA 1
ATOM 9103 C C . LYS A 1 1197 ? -10.604 -8.472 -2.869 1.00 83.88 1197 LYS A C 1
ATOM 9105 O O . LYS A 1 1197 ? -11.706 -7.953 -2.996 1.00 83.88 1197 LYS A O 1
ATOM 9110 N N . LYS A 1 1198 ? -9.746 -8.567 -3.890 1.00 85.56 1198 LYS A N 1
ATOM 9111 C CA . LYS A 1 1198 ? -10.111 -8.180 -5.265 1.00 85.56 1198 LYS A CA 1
ATOM 9112 C C . LYS A 1 1198 ? -11.150 -9.159 -5.796 1.00 85.56 1198 LYS A C 1
ATOM 9114 O O . LYS A 1 1198 ? -11.089 -10.353 -5.487 1.00 85.56 1198 LYS A O 1
ATOM 9119 N N . THR A 1 1199 ? -12.094 -8.639 -6.564 1.00 91.12 1199 THR A N 1
ATOM 9120 C CA . THR A 1 1199 ? -13.275 -9.370 -7.016 1.00 91.12 1199 THR A CA 1
ATOM 9121 C C . THR A 1 1199 ? -13.183 -9.689 -8.499 1.00 91.12 1199 THR A C 1
ATOM 9123 O O . THR A 1 1199 ? -12.821 -8.837 -9.309 1.00 91.12 1199 THR A O 1
ATOM 9126 N N . PHE A 1 1200 ? -13.532 -10.922 -8.855 1.00 93.12 1200 PHE A N 1
ATOM 9127 C CA . PHE A 1 1200 ? -13.530 -11.399 -10.233 1.00 93.12 1200 PHE A CA 1
ATOM 9128 C C . PHE A 1 1200 ? -14.879 -12.002 -10.583 1.00 93.12 1200 PHE A C 1
ATOM 9130 O O . PHE A 1 1200 ? -15.446 -12.745 -9.783 1.00 93.12 1200 PHE A O 1
ATOM 9137 N N . SER A 1 1201 ? -15.375 -11.699 -11.776 1.00 94.06 1201 SER A N 1
ATOM 9138 C CA . SER A 1 1201 ? -16.573 -12.322 -12.328 1.00 94.06 1201 SER A CA 1
ATOM 9139 C C . SER A 1 1201 ? -16.337 -13.819 -12.521 1.00 94.06 1201 SER A C 1
ATOM 9141 O O . SER A 1 1201 ? -15.372 -14.227 -13.160 1.00 94.06 1201 SER A O 1
ATOM 9143 N N . LEU A 1 1202 ? -17.226 -14.651 -11.981 1.00 95.44 1202 LEU A N 1
ATOM 9144 C CA . LEU A 1 1202 ? -17.190 -16.101 -12.188 1.00 95.44 1202 LEU A CA 1
ATOM 9145 C C . LEU A 1 1202 ? -17.691 -16.505 -13.582 1.00 95.44 1202 LEU A C 1
ATOM 9147 O O . LEU A 1 1202 ? -17.424 -17.619 -14.024 1.00 95.44 1202 LEU A O 1
ATOM 9151 N N . LYS A 1 1203 ? -18.405 -15.608 -14.278 1.00 92.44 1203 LYS A N 1
ATOM 9152 C CA . LYS A 1 1203 ? -18.956 -15.863 -15.617 1.00 92.44 1203 LYS A CA 1
ATOM 9153 C C . LYS A 1 1203 ? -17.897 -15.784 -16.704 1.00 92.44 1203 LYS A C 1
ATOM 9155 O O . LYS A 1 1203 ? -17.771 -16.692 -17.517 1.00 92.44 1203 LYS A O 1
ATOM 9160 N N . ASP A 1 1204 ? -17.152 -14.689 -16.726 1.00 89.50 1204 ASP A N 1
ATOM 9161 C CA . ASP A 1 1204 ? -16.181 -14.405 -17.781 1.00 89.50 1204 ASP A CA 1
ATOM 9162 C C . ASP A 1 1204 ? -14.754 -14.238 -17.249 1.00 89.50 1204 ASP A C 1
ATOM 9164 O O . ASP A 1 1204 ? -13.819 -14.312 -18.034 1.00 89.50 1204 ASP A O 1
ATOM 9168 N N . GLY A 1 1205 ? -14.551 -14.057 -15.942 1.00 90.00 1205 GLY A N 1
ATOM 9169 C CA . GLY A 1 1205 ? -13.236 -13.869 -15.336 1.00 90.00 1205 GLY A CA 1
ATOM 9170 C C . GLY A 1 1205 ? -12.762 -12.417 -15.295 1.00 90.00 1205 GLY A C 1
ATOM 9171 O O . GLY A 1 1205 ? -11.603 -12.181 -14.972 1.00 90.00 1205 GLY A O 1
ATOM 9172 N N . SER A 1 1206 ? -13.578 -11.423 -15.654 1.00 87.75 1206 SER A N 1
ATOM 9173 C CA . SER A 1 1206 ? -13.151 -10.016 -15.594 1.00 87.75 1206 SER A CA 1
ATOM 9174 C C . SER A 1 1206 ? -12.902 -9.551 -14.150 1.00 87.75 1206 SER A C 1
ATOM 9176 O O . SER A 1 1206 ? -13.627 -9.938 -13.230 1.00 87.75 1206 SER A O 1
ATOM 9178 N N . CYS A 1 1207 ? -11.903 -8.690 -13.925 1.00 87.12 1207 CYS A N 1
ATOM 9179 C CA . CYS A 1 1207 ? -11.741 -8.013 -12.636 1.00 87.12 1207 CYS A CA 1
ATOM 9180 C C . CYS A 1 1207 ? -12.831 -6.949 -12.461 1.00 87.12 1207 CYS A C 1
ATOM 9182 O O . CYS A 1 1207 ? -12.941 -6.009 -13.245 1.00 87.12 1207 CYS A O 1
ATOM 9184 N N . LEU A 1 1208 ? -13.625 -7.080 -11.399 1.00 83.62 1208 LEU A N 1
ATOM 9185 C CA . LEU A 1 1208 ? -14.702 -6.148 -11.051 1.00 83.62 1208 LEU A CA 1
ATOM 9186 C C . LEU A 1 1208 ? -14.215 -4.995 -10.157 1.00 83.62 1208 LEU A C 1
ATOM 9188 O O . LEU A 1 1208 ? -15.001 -4.135 -9.767 1.00 83.62 1208 LEU A O 1
ATOM 9192 N N . SER A 1 1209 ? -12.923 -4.980 -9.815 1.00 74.25 1209 SER A N 1
ATOM 9193 C CA . SER A 1 1209 ? -12.280 -3.943 -8.996 1.00 74.25 1209 SER A CA 1
ATOM 9194 C C . SER A 1 1209 ? -11.572 -2.847 -9.816 1.00 74.25 1209 SER A C 1
ATOM 9196 O O . SER A 1 1209 ? -10.915 -1.997 -9.221 1.00 74.25 1209 SER A O 1
ATOM 9198 N N . GLY A 1 1210 ? -11.687 -2.860 -11.153 1.00 59.31 1210 GLY A N 1
ATOM 9199 C CA . GLY A 1 1210 ? -11.180 -1.797 -12.040 1.00 59.31 1210 GLY A CA 1
ATOM 9200 C C . GLY A 1 1210 ? -9.725 -1.934 -12.517 1.00 59.31 1210 GLY A C 1
ATOM 9201 O O . GLY A 1 1210 ? -9.169 -0.977 -13.042 1.00 59.31 1210 GLY A O 1
ATOM 9202 N N . GLU A 1 1211 ? -9.093 -3.098 -12.348 1.00 64.94 1211 GLU A N 1
ATOM 9203 C CA . GLU A 1 1211 ? -7.701 -3.350 -12.767 1.00 64.94 1211 GLU A CA 1
ATOM 9204 C C . GLU A 1 1211 ? -7.624 -4.214 -14.037 1.00 64.94 1211 GLU A C 1
ATOM 9206 O O . GLU A 1 1211 ? -8.564 -4.938 -14.356 1.00 64.94 1211 GLU A O 1
ATOM 9211 N N . LYS A 1 1212 ? -6.474 -4.204 -14.732 1.00 64.25 1212 LYS A N 1
ATOM 9212 C CA . LYS A 1 1212 ? -6.243 -4.958 -15.986 1.00 64.25 1212 LYS A CA 1
ATOM 9213 C C . LYS A 1 1212 ? -6.135 -6.490 -15.826 1.00 64.25 1212 LYS A C 1
ATOM 9215 O O . LYS A 1 1212 ? -5.919 -7.188 -16.813 1.00 64.25 1212 LYS A O 1
ATOM 9220 N N . PHE A 1 1213 ? -6.274 -7.028 -14.615 1.00 71.56 1213 PHE A N 1
ATOM 9221 C CA . PHE A 1 1213 ? -6.174 -8.468 -14.355 1.00 71.56 1213 PHE A CA 1
ATOM 9222 C C . PHE A 1 1213 ? -7.472 -9.214 -14.702 1.00 71.56 1213 PHE A C 1
ATOM 9224 O O . PHE A 1 1213 ? -8.568 -8.659 -14.633 1.00 71.56 1213 PHE A O 1
ATOM 9231 N N . GLY A 1 1214 ? -7.369 -10.501 -15.029 1.00 81.44 1214 GLY A N 1
ATOM 9232 C CA . GLY A 1 1214 ? -8.521 -11.372 -15.260 1.00 81.44 1214 GLY A CA 1
ATOM 9233 C C . GLY A 1 1214 ? -8.213 -12.828 -14.927 1.00 81.44 1214 GLY A C 1
ATOM 9234 O O . GLY A 1 1214 ? -7.053 -13.208 -14.799 1.00 81.44 1214 GLY A O 1
ATOM 9235 N N . LEU A 1 1215 ? -9.260 -13.631 -14.770 1.00 89.44 1215 LEU A N 1
ATOM 9236 C CA . LEU A 1 1215 ? -9.191 -15.074 -14.576 1.00 89.44 1215 LEU A CA 1
ATOM 9237 C C . LEU A 1 1215 ? -9.548 -15.805 -15.867 1.00 89.44 1215 LEU A C 1
ATOM 9239 O O . LEU A 1 1215 ? -10.384 -15.346 -16.650 1.00 89.44 1215 LEU A O 1
ATOM 9243 N N . HIS A 1 1216 ? -8.965 -16.984 -16.039 1.00 89.44 1216 HIS A N 1
ATOM 9244 C CA . HIS A 1 1216 ? -9.481 -18.003 -16.940 1.00 89.44 1216 HIS A CA 1
ATOM 9245 C C . HIS A 1 1216 ? -10.695 -18.685 -16.318 1.00 89.44 1216 HIS A C 1
ATOM 9247 O O . HIS A 1 1216 ? -10.616 -19.163 -15.184 1.00 89.44 1216 HIS A O 1
ATOM 9253 N N . THR A 1 1217 ? -11.798 -18.728 -17.064 1.00 92.69 1217 THR A N 1
ATOM 9254 C CA . THR A 1 1217 ? -13.006 -19.484 -16.726 1.00 92.69 1217 THR A CA 1
ATOM 9255 C C . THR A 1 1217 ? -13.068 -20.767 -17.548 1.00 92.69 1217 THR A C 1
ATOM 9257 O O . THR A 1 1217 ? -12.570 -20.829 -18.673 1.00 92.69 1217 THR A O 1
ATOM 9260 N N . PHE A 1 1218 ? -13.681 -21.798 -16.976 1.00 93.81 1218 PHE A N 1
ATOM 9261 C CA . PHE A 1 1218 ? -13.847 -23.109 -17.590 1.00 93.81 1218 PHE A CA 1
ATOM 9262 C C . PHE A 1 1218 ? -15.325 -23.519 -17.542 1.00 93.81 1218 PHE A C 1
ATOM 9264 O O . PHE A 1 1218 ? -15.964 -23.352 -16.496 1.00 93.81 1218 PHE A O 1
ATOM 9271 N N . PRO A 1 1219 ? -15.890 -24.055 -18.640 1.00 94.81 1219 PRO A N 1
ATOM 9272 C CA . PRO A 1 1219 ? -17.253 -24.573 -18.639 1.00 94.81 1219 PRO A CA 1
ATOM 9273 C C . PRO A 1 1219 ? -17.445 -25.706 -17.626 1.00 94.81 1219 PRO A C 1
ATOM 9275 O O . PRO A 1 1219 ? -16.579 -26.565 -17.448 1.00 94.81 1219 PRO A O 1
ATOM 9278 N N . THR A 1 1220 ? -18.614 -25.731 -16.990 1.00 96.50 1220 THR A N 1
ATOM 9279 C CA . THR A 1 1220 ? -19.018 -26.744 -16.009 1.00 96.50 1220 THR A CA 1
ATOM 9280 C C . THR A 1 1220 ? -20.325 -27.408 -16.440 1.00 96.50 1220 THR A C 1
ATOM 9282 O O . THR A 1 1220 ? -21.159 -26.803 -17.116 1.00 96.50 1220 THR A O 1
ATOM 9285 N N . LYS A 1 1221 ? -20.530 -28.667 -16.047 1.00 95.31 1221 LYS A N 1
ATOM 9286 C CA . LYS A 1 1221 ? -21.832 -29.342 -16.141 1.00 95.31 1221 LYS A CA 1
ATOM 9287 C C . LYS A 1 1221 ? -21.987 -30.368 -15.026 1.00 95.31 1221 LYS A C 1
ATOM 9289 O O . LYS A 1 1221 ? -20.998 -30.918 -14.553 1.00 95.31 1221 LYS A O 1
ATOM 9294 N N . VAL A 1 1222 ? -23.227 -30.666 -14.656 1.00 96.25 1222 VAL A N 1
ATOM 9295 C CA . VAL A 1 1222 ? -23.554 -31.735 -13.705 1.00 96.25 1222 VAL A CA 1
ATOM 9296 C C . VAL A 1 1222 ? -24.357 -32.806 -14.429 1.00 96.25 1222 VAL A C 1
ATOM 9298 O O . VAL A 1 1222 ? -25.359 -32.496 -15.071 1.00 96.25 1222 VAL A O 1
ATOM 9301 N N . VAL A 1 1223 ? -23.914 -34.060 -14.344 1.00 94.75 1223 VAL A N 1
ATOM 9302 C CA . VAL A 1 1223 ? -24.587 -35.221 -14.946 1.00 94.75 1223 VAL A CA 1
ATOM 9303 C C . VAL A 1 1223 ? -24.683 -36.308 -13.883 1.00 94.75 1223 VAL A C 1
ATOM 9305 O O . VAL A 1 1223 ? -23.671 -36.679 -13.300 1.00 94.75 1223 VAL A O 1
ATOM 9308 N N . ASP A 1 1224 ? -25.898 -36.778 -13.591 1.00 92.75 1224 ASP A N 1
ATOM 9309 C CA . ASP A 1 1224 ? -26.169 -37.845 -12.613 1.00 92.75 1224 ASP A CA 1
ATOM 9310 C C . ASP A 1 1224 ? -25.534 -37.633 -11.217 1.00 92.75 1224 ASP A C 1
ATOM 9312 O O . ASP A 1 1224 ? -25.149 -38.580 -10.535 1.00 92.75 1224 ASP A O 1
ATOM 9316 N N . GLY A 1 1225 ? -25.437 -36.374 -10.766 1.00 92.19 1225 GLY A N 1
ATOM 9317 C CA . GLY A 1 1225 ? -24.858 -36.006 -9.463 1.00 92.19 1225 GLY A CA 1
ATOM 9318 C C . GLY A 1 1225 ? -23.328 -35.881 -9.441 1.00 92.19 1225 GLY A C 1
ATOM 9319 O O . GLY A 1 1225 ? -22.758 -35.585 -8.388 1.00 92.19 1225 GLY A O 1
ATOM 9320 N N . GLU A 1 1226 ? -22.680 -36.053 -10.591 1.00 96.00 1226 GLU A N 1
ATOM 9321 C CA . GLU A 1 1226 ? -21.245 -35.866 -10.802 1.00 96.00 1226 GLU A CA 1
ATOM 9322 C C . GLU A 1 1226 ? -20.981 -34.520 -11.496 1.00 96.00 1226 GLU A C 1
ATOM 9324 O O . GLU A 1 1226 ? -21.684 -34.145 -12.442 1.00 96.00 1226 GLU A O 1
ATOM 9329 N N . VAL A 1 1227 ? -19.970 -33.785 -11.035 1.00 96.81 1227 VAL A N 1
ATOM 9330 C CA . VAL A 1 1227 ? -19.570 -32.485 -11.586 1.00 96.81 1227 VAL A CA 1
ATOM 9331 C C . VAL A 1 1227 ? -18.444 -32.696 -12.592 1.00 96.81 1227 VAL A C 1
ATOM 9333 O O . VAL A 1 1227 ? -17.433 -33.324 -12.287 1.00 96.81 1227 VAL A O 1
ATOM 9336 N N . PHE A 1 1228 ? -18.592 -32.133 -13.786 1.00 96.94 1228 PHE A N 1
ATOM 9337 C CA . PHE A 1 1228 ? -17.573 -32.143 -14.828 1.00 96.94 1228 PHE A CA 1
ATOM 9338 C C . PHE A 1 1228 ? -17.131 -30.722 -15.166 1.00 96.94 1228 PHE A C 1
ATOM 9340 O O . PHE A 1 1228 ? -17.958 -29.810 -15.246 1.00 96.94 1228 PHE A O 1
ATOM 9347 N N . VAL A 1 1229 ? -15.836 -30.557 -15.424 1.00 96.50 1229 VAL A N 1
ATOM 9348 C CA . VAL A 1 1229 ? -15.230 -29.308 -15.900 1.00 96.50 1229 VAL A CA 1
ATOM 9349 C C . VAL A 1 1229 ? -14.550 -29.581 -17.233 1.00 96.50 1229 VAL A C 1
ATOM 9351 O O . VAL A 1 1229 ? -13.875 -30.598 -17.398 1.00 96.50 1229 VAL A O 1
ATOM 9354 N N . GLU A 1 1230 ? -14.748 -28.696 -18.199 1.00 95.06 1230 GLU A N 1
ATOM 9355 C CA . GLU A 1 1230 ? -14.089 -28.783 -19.495 1.00 95.06 1230 GLU A CA 1
ATOM 9356 C C . GLU A 1 1230 ? -12.693 -28.151 -19.420 1.00 95.06 1230 GLU A C 1
ATOM 9358 O O . GLU A 1 1230 ? -12.552 -26.938 -19.272 1.00 95.06 1230 GLU A O 1
ATOM 9363 N N . LEU A 1 1231 ? -11.656 -28.988 -19.495 1.00 92.38 1231 LEU A N 1
ATOM 9364 C CA . LEU A 1 1231 ? -10.258 -28.596 -19.310 1.00 92.38 1231 LEU A CA 1
ATOM 9365 C C . LEU A 1 1231 ? -9.391 -29.093 -20.478 1.00 92.38 1231 LEU A C 1
ATOM 9367 O O . LEU A 1 1231 ? -9.662 -30.165 -21.027 1.00 92.38 1231 LEU A O 1
ATOM 9371 N N . PRO A 1 1232 ? -8.321 -28.371 -20.853 1.00 89.00 1232 PRO A N 1
ATOM 9372 C CA . PRO A 1 1232 ? -7.303 -28.916 -21.742 1.00 89.00 1232 PRO A CA 1
ATOM 9373 C C . PRO A 1 1232 ? -6.475 -30.008 -21.036 1.00 89.00 1232 PRO A C 1
ATOM 9375 O O . PRO A 1 1232 ? -6.655 -30.306 -19.848 1.00 89.00 1232 PRO A O 1
ATOM 9378 N N . ALA A 1 1233 ? -5.564 -30.644 -21.777 1.00 85.69 1233 ALA A N 1
ATOM 9379 C CA . ALA A 1 1233 ? -4.621 -31.606 -21.208 1.00 85.69 1233 ALA A CA 1
ATOM 9380 C C . ALA A 1 1233 ? -3.814 -30.981 -20.046 1.00 85.69 1233 ALA A C 1
ATOM 9382 O O . ALA A 1 1233 ? -3.565 -29.772 -20.022 1.00 85.69 1233 ALA A O 1
ATOM 9383 N N . SER A 1 1234 ? -3.463 -31.785 -19.037 1.00 84.00 1234 SER A N 1
ATOM 9384 C CA . SER A 1 1234 ? -2.875 -31.275 -17.789 1.00 84.00 1234 SER A CA 1
ATOM 9385 C C . SER A 1 1234 ? -1.528 -30.588 -18.005 1.00 84.00 1234 SER A C 1
ATOM 9387 O O . SER A 1 1234 ? -1.267 -29.567 -17.385 1.00 84.00 1234 SER A O 1
ATOM 9389 N N . ASP A 1 1235 ? -0.715 -31.078 -18.939 1.00 80.69 1235 ASP A N 1
ATOM 9390 C CA . ASP A 1 1235 ? 0.564 -30.483 -19.338 1.00 80.69 1235 ASP A CA 1
ATOM 9391 C C . ASP A 1 1235 ? 0.403 -29.082 -19.953 1.00 80.69 1235 ASP A C 1
ATOM 9393 O O . ASP A 1 1235 ? 1.269 -28.223 -19.791 1.00 80.69 1235 ASP A O 1
ATOM 9397 N N . VAL A 1 1236 ? -0.719 -28.818 -20.627 1.00 81.88 1236 VAL A N 1
ATOM 9398 C CA . VAL A 1 1236 ? -1.058 -27.490 -21.156 1.00 81.88 1236 VAL A CA 1
ATOM 9399 C C . VAL A 1 1236 ? -1.403 -26.537 -20.015 1.00 81.88 1236 VAL A C 1
ATOM 9401 O O . 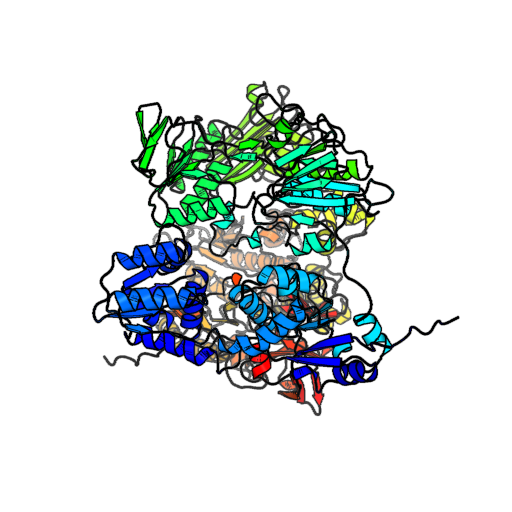VAL A 1 1236 ? -0.871 -25.431 -19.966 1.00 81.88 1236 VAL A O 1
ATOM 9404 N N . LEU A 1 1237 ? -2.237 -26.967 -19.062 1.00 79.56 1237 LEU A N 1
ATOM 9405 C CA . LEU A 1 1237 ? -2.548 -26.156 -17.878 1.00 79.56 1237 LEU A CA 1
ATOM 9406 C C . LEU A 1 1237 ? -1.318 -25.921 -16.999 1.00 79.56 1237 LEU A C 1
ATOM 9408 O O . LEU A 1 1237 ? -1.167 -24.830 -16.466 1.00 79.56 1237 LEU A O 1
ATOM 9412 N N . GLU A 1 1238 ? -0.426 -26.902 -16.883 1.00 76.69 1238 GLU A N 1
ATOM 9413 C CA . GLU A 1 1238 ? 0.845 -26.764 -16.170 1.00 76.69 1238 GLU A CA 1
ATOM 9414 C C . GLU A 1 1238 ? 1.798 -25.784 -16.862 1.00 76.69 1238 GLU A C 1
ATOM 9416 O O . GLU A 1 1238 ? 2.544 -25.099 -16.179 1.00 76.69 1238 GLU A O 1
ATOM 9421 N N . LYS A 1 1239 ? 1.762 -25.647 -18.192 1.00 72.75 1239 LYS A N 1
ATOM 9422 C CA . LYS A 1 1239 ? 2.543 -24.614 -18.900 1.00 72.75 1239 LYS A CA 1
ATOM 9423 C C . LYS A 1 1239 ? 1.948 -23.216 -18.752 1.00 72.75 1239 LYS A C 1
ATOM 9425 O O . LYS A 1 1239 ? 2.694 -22.246 -18.691 1.00 72.75 1239 LYS A O 1
ATOM 9430 N N . ILE A 1 1240 ? 0.619 -23.112 -18.714 1.00 70.94 1240 ILE A N 1
ATOM 9431 C CA . ILE A 1 1240 ? -0.103 -21.832 -18.606 1.00 70.94 1240 ILE A CA 1
ATOM 9432 C C . ILE A 1 1240 ? -0.085 -21.318 -17.161 1.00 70.94 1240 ILE A C 1
ATOM 9434 O O . ILE A 1 1240 ? 0.032 -20.119 -16.922 1.00 70.94 1240 ILE A O 1
ATOM 9438 N N . PHE A 1 1241 ? -0.149 -22.231 -16.193 1.00 73.50 1241 PHE A N 1
ATOM 9439 C CA . PHE A 1 1241 ? -0.081 -21.956 -14.761 1.00 73.50 1241 PHE A CA 1
ATOM 9440 C C . PHE A 1 1241 ? 1.105 -22.718 -14.135 1.00 73.50 1241 PHE A C 1
ATOM 9442 O O . PHE A 1 1241 ? 0.887 -23.662 -13.366 1.00 73.50 1241 PHE A O 1
ATOM 9449 N N . PRO A 1 1242 ? 2.360 -22.347 -14.469 1.00 57.06 1242 PRO A N 1
ATOM 9450 C CA . PRO A 1 1242 ? 3.548 -23.093 -14.065 1.00 57.06 1242 PRO A CA 1
ATOM 9451 C C . PRO A 1 1242 ? 3.714 -23.161 -12.551 1.00 57.06 1242 PRO A C 1
ATOM 9453 O O . PRO A 1 1242 ? 3.828 -22.147 -11.861 1.00 57.06 1242 PRO A O 1
ATOM 9456 N N . GLN A 1 1243 ? 3.777 -24.396 -12.052 1.00 57.84 1243 GLN A N 1
ATOM 9457 C CA . GLN A 1 1243 ? 4.206 -24.729 -10.695 1.00 57.84 1243 GLN A CA 1
ATOM 9458 C C . GLN A 1 1243 ? 5.738 -24.835 -10.686 1.00 57.84 1243 GLN A C 1
ATOM 9460 O O . GLN A 1 1243 ? 6.308 -25.410 -11.613 1.00 57.84 1243 GLN A O 1
ATOM 9465 N N . LYS A 1 1244 ? 6.428 -24.341 -9.647 1.00 47.69 1244 LYS A N 1
ATOM 9466 C CA . LYS A 1 1244 ? 7.868 -24.622 -9.482 1.00 47.69 1244 LYS A CA 1
ATOM 9467 C C . LYS A 1 1244 ? 8.094 -26.136 -9.323 1.00 47.69 1244 LYS A C 1
ATOM 9469 O O . LYS A 1 1244 ? 7.295 -26.838 -8.692 1.00 47.69 1244 LYS A O 1
ATOM 9474 N N . GLU A 1 1245 ? 9.178 -26.664 -9.888 1.00 40.44 1245 GLU A N 1
ATOM 9475 C CA . GLU A 1 1245 ? 9.659 -27.990 -9.495 1.00 40.44 1245 GLU A CA 1
ATOM 9476 C C . GLU A 1 1245 ? 10.161 -27.922 -8.047 1.00 40.44 1245 GLU A C 1
ATOM 9478 O O . GLU A 1 1245 ? 10.917 -27.007 -7.722 1.00 40.44 1245 GLU A O 1
ATOM 9483 N N . PRO A 1 1246 ? 9.744 -28.839 -7.156 1.00 37.16 1246 PRO A N 1
ATOM 9484 C CA . PRO A 1 1246 ? 10.363 -28.932 -5.847 1.00 37.16 1246 PRO A CA 1
ATOM 9485 C C . PRO A 1 1246 ? 11.815 -29.371 -6.049 1.00 37.16 1246 PRO A C 1
ATOM 9487 O O . PRO A 1 1246 ? 12.068 -30.496 -6.491 1.00 37.16 1246 PRO A O 1
ATOM 9490 N N . GLU A 1 1247 ? 12.779 -28.507 -5.724 1.00 35.38 1247 GLU A N 1
ATOM 9491 C CA . GLU A 1 1247 ? 14.143 -28.974 -5.502 1.00 35.38 1247 GLU A CA 1
ATOM 9492 C C . GLU A 1 1247 ? 14.073 -30.054 -4.420 1.00 35.38 1247 GLU A C 1
ATOM 9494 O O . GLU A 1 1247 ? 13.554 -29.835 -3.323 1.00 35.38 1247 GLU A O 1
ATOM 9499 N N . LYS A 1 1248 ? 14.528 -31.266 -4.750 1.00 32.28 1248 LYS A N 1
ATOM 9500 C CA . LYS A 1 1248 ? 14.611 -32.358 -3.782 1.00 32.28 1248 LYS A CA 1
ATOM 9501 C C . LYS A 1 1248 ? 15.539 -31.914 -2.655 1.00 32.28 1248 LYS A C 1
ATOM 9503 O O . LYS A 1 1248 ? 16.755 -32.007 -2.799 1.00 32.28 1248 LYS A O 1
ATOM 9508 N N . LEU A 1 1249 ? 14.971 -31.492 -1.525 1.00 34.56 1249 LEU A N 1
ATOM 9509 C CA . LEU A 1 1249 ? 15.704 -31.443 -0.268 1.00 34.56 1249 LEU A CA 1
ATOM 9510 C C . LEU A 1 1249 ? 16.205 -32.865 -0.007 1.00 34.56 1249 LEU A C 1
ATOM 9512 O O . LEU A 1 1249 ? 15.422 -33.783 0.251 1.00 34.56 1249 LEU A O 1
ATOM 9516 N N . ALA A 1 1250 ? 17.514 -33.062 -0.137 1.00 28.89 1250 ALA A N 1
ATOM 9517 C CA . ALA A 1 1250 ? 18.166 -34.271 0.320 1.00 28.89 1250 ALA A CA 1
ATOM 9518 C C . ALA A 1 1250 ? 17.954 -34.344 1.836 1.00 28.89 1250 ALA A C 1
ATOM 9520 O O . ALA A 1 1250 ? 18.627 -33.654 2.597 1.00 28.89 1250 ALA A O 1
ATOM 9521 N N . LEU A 1 1251 ? 16.979 -35.145 2.270 1.00 30.69 1251 LEU A N 1
ATOM 9522 C CA . LEU A 1 1251 ? 16.859 -35.557 3.662 1.00 30.69 1251 LEU A CA 1
ATOM 9523 C C . LEU A 1 1251 ? 18.166 -36.267 4.020 1.00 30.69 1251 LEU A C 1
ATOM 9525 O O . LEU A 1 1251 ? 18.397 -37.403 3.607 1.00 30.69 1251 LEU A O 1
ATOM 9529 N N . SER A 1 1252 ? 19.046 -35.579 4.744 1.00 31.08 1252 SER A N 1
ATOM 9530 C CA . SER A 1 1252 ? 20.157 -36.222 5.430 1.00 31.08 1252 SER A CA 1
ATOM 9531 C C . SER A 1 1252 ? 19.568 -37.231 6.411 1.00 31.08 1252 SER A C 1
ATOM 9533 O O . SER A 1 1252 ? 18.759 -36.859 7.265 1.00 31.08 1252 SER A O 1
ATOM 9535 N N . GLU A 1 1253 ? 19.942 -38.502 6.263 1.00 28.91 1253 GLU A N 1
ATOM 9536 C CA . GLU A 1 1253 ? 19.594 -39.564 7.206 1.00 28.91 1253 GLU A CA 1
ATOM 9537 C C . GLU A 1 1253 ? 19.898 -39.129 8.651 1.00 28.91 1253 GLU A C 1
ATOM 9539 O O . GLU A 1 1253 ? 20.898 -38.440 8.888 1.00 28.91 1253 GLU A O 1
ATOM 9544 N N . PRO A 1 1254 ? 19.064 -39.516 9.633 1.00 32.09 1254 PRO A N 1
ATOM 9545 C CA . PRO A 1 1254 ? 19.322 -39.186 11.023 1.00 32.09 1254 PRO A CA 1
ATOM 9546 C C . PRO A 1 1254 ? 20.631 -39.847 11.456 1.00 32.09 1254 PRO A C 1
ATOM 9548 O O . PRO A 1 1254 ? 20.764 -41.073 11.430 1.00 32.09 1254 PRO A O 1
ATOM 9551 N N . ALA A 1 1255 ? 21.601 -39.024 11.853 1.00 30.31 1255 ALA A N 1
ATOM 9552 C CA . ALA A 1 1255 ? 22.841 -39.497 12.441 1.00 30.31 1255 ALA A CA 1
ATOM 9553 C C . ALA A 1 1255 ? 22.512 -40.293 13.713 1.00 30.31 1255 ALA A C 1
ATOM 9555 O O . ALA A 1 1255 ? 22.000 -39.750 14.689 1.00 30.31 1255 ALA A O 1
ATOM 9556 N N . GLN A 1 1256 ? 22.801 -41.594 13.684 1.00 31.09 1256 GLN A N 1
ATOM 9557 C CA . GLN A 1 1256 ? 22.884 -42.417 14.884 1.00 31.09 1256 GLN A CA 1
ATOM 9558 C C . GLN A 1 1256 ? 24.001 -41.874 15.787 1.00 31.09 1256 GLN A C 1
ATOM 9560 O O . GLN A 1 1256 ? 25.176 -42.031 15.452 1.00 31.09 1256 GLN A O 1
ATOM 9565 N N . ALA A 1 1257 ? 23.633 -41.274 16.923 1.00 30.42 1257 ALA A N 1
ATOM 9566 C CA . ALA A 1 1257 ? 24.408 -41.254 18.169 1.00 30.42 1257 ALA A CA 1
ATOM 9567 C C . ALA A 1 1257 ? 23.511 -40.858 19.348 1.00 30.42 1257 ALA A C 1
ATOM 9569 O O . ALA A 1 1257 ? 22.948 -39.742 19.305 1.00 30.42 1257 ALA A O 1
#

pLDDT: mean 84.83, std 14.91, range [26.59, 98.69]

Secondary structure (DSSP, 8-state):
---------TT-EEEEEGGGTTSHHHHHHHHTTPEEEEE--S--TTTTHHHHHHHHHHHTT--SEEEE--HHHHHHHHHHHHHTT-HHHHHHHHTTSEEEESSHHHHHHHHTTT---SEE-SSSSHHHHHHHHHTS--TT-EEEE----TTHHHHHHHHHHHTTPEEEE---TTTTHHHHHHHHHHHHTT--SEEEESSHHHHHHHHHHHHHTT-HHHHHHHHHHSEEEE-TTTHHHHHHTT--EEE--HHHHS---HHHHHHHH--PPPP-------SSSPEEEEEE--SHHHHHHHHHHHHH-TT--EEEEEE-SSSS--B-GGGGGGGGSTT--GGGGBSS-HHHHHHTTEEEETT--EEEEETTTTEEEETTS-EEE-SEEEE---EEE-----TTTTSTTEEESSSHHHHHHHHHHHTT-SEEEEE--SHHHHHHHHHHHHTT-EEEEE-SSSSSSTTT--HHHHHHHHHHHHHTT-EEE-S--EEEE--SSS---EEETTS-EE--SEEEE-S-EEE--HHHHHTT--B-TTS-EEE-TT-B-SSTTEEE-GGGEEETTB---SHHHHHHHHHHHHHHHTT-----------EEEEETTEEEEEEE-TTGGGGT-EEEEEEETTTTEEEEEEE-TTSSSEEEEEEEE--TTHHHHHHHHHH-PPPPS-TTHHHH--SSS-------TT-EEETTTTEEHHHHHHHHHHH---SHHHHHHHH-TTSSS-TTHHHHHHHHHHHHHHTT------SBTTBSS-HHHHHHHHHHTT--SHHHHHHHH--SS--TTHHHHHHHHHHHHH---GGGGGGGS-HHHHTTSEE-GGG-EEE-B--GGG---HHHHHHHHHHHHHTT-EEEE-TTS-EEEEEE-GGGHHHHHHHHHHTT--B---SSSBEEEEEE--HHHH-TT--S-HHHHHHHHHHHHTT-B-SS-EEEEEESSTT-TT-GGGSSEEEEE-SSSEEEEES-B-SSS-BPPEEEEEEE-HHHHHHHHHHHHHHHHHHSPTT--HHHHHHTSTTHHHHHHHHHTS-TTS-HHHHHHHHHHHHHT---HHHHHHH-HHHHGGG-SBSS---------EEEETTEEEEPPPPPGGG-------PPPS---EEEEEEEGGGS-BTEEEEEEETTEEEEEEEEGGGTEEEEEESB-TTT--B-GGGSEEEEETTEEEEE-TTT--EEETTT-BBTTSSS-BPPEE-EEEETTEEEEEE--HHHHHHHSPPPP------PPP---

Sequence (1257 aa):
MSEQLPTTLTGRTIALPAGFESQPLARCIESMGASICAYDLRVGSDAIRPIERWIQDVTDHQFDDVIFATGQGVRLLIELARELGKDRGYVKALGQCRLITRGTKPAKALAELGLHAAVRSESGSTDSLIEALSGLDFAGRTVALQTIGEPDNQRIATRVEEAGGTFCRISHLTAMDGQAADVLRRVVARDIDTLVFDDPVQIRTLMDAAEISNTHREFEEALSETLVLATDSVMPQLRARRIDARPLTPDAIEATSPDKIFMLLSKQPNAKSETPALTGGKKRIVVIGNGMVGYKFCEKLCEFDTAGQFELVVLCEEPLPAYDRVQLTSYFEEGKTVDDLLMAPLDWYKSKGIDLRVEETGTRIDREKRIVHTSEGATIAYDYVVLATGSEPFVPPVPGMDKPGVFVYRTIADLDAIIAYAKDSKSAAVIGGGLLGLEAAKAVHDLELDTHVVEFAPRLMPRQVDGLGGALLADRIRELGVSVHLNMQTTAVLGNGKSSGLRFKDGERLDVDMIVVSAGIRPRDEIAREAGLKVGERGGIVVDDKLACSDPDIFAIGECALYAGMIYGLVAPGYDMAEAVATVLTGGTASFSGADMSTKLKLMGVDVASFGDPFADEKGGKPIVFQDFVNGVYKKMVVSADGTTVLGGSLVGDASEYGTLLHYTKSRDKLPESPEDLILGSRGGGADLELPGTAQICSCNNVTKDDICLAIREQGLSAVGEVKTCTQAGAGCGGCLPMVTDILNAELAAAGKSVKPRLCEHFDHTRQELFDIIRVKKIKSFQDAISKHGSGDGCEICKPTVASILASTWNEMIVTHDTLQDTNDRFLANIQRGGLYSVIPRIPGGEITPKKLMALGRIAEKYNLYTKITGGQRIDLLGARVNQLPDIWEELIAEGFESGHAYGKALRTVKSCVGSTWCRYGVQDSVSFAIRVEERYRGLRAPHKIKSAVSGCTRECAEAQSKDFGIIATENGWNVYVCGNGGMKPRHADLLASDIDDETAIRYIDRFLMYYVRTADKLTRTSVWLDKLDGGIEHLKDVVINDSLGLCAELEKDMQYLVDTYACEWKGVVENPEMRAKFRHYANSGSGDDTVELIDERGQIRPADWRKDDDSEAQGRVSLPMVHTQWVSAGKVSDFPVDGGMAVQHGRAQIAVYNFSSRGEWYAVQNVCPHKKEQVLARGLIGDQCGTPKVACPLHKKTFSLKDGSCLSGEKFGLHTFPTKVVDGEVFVELPASDVLEKIFPQKEPEKLALSEPAQA

Foldseek 3Di:
DDDDDQLAPAPAEAEEEPVLCPFLLVVLNVVRHYHYHYFHQDDDPVLVVLLVVVLVCLLVLVFQEEEDLALVVLVVSLVSCVVVVNNVSSLVSVQNHQYEYLADNNQVSNVVSVHGHPYHFHPSDLVSSLVRLLPDAAAPGEYEYPDQAPPSLVVSCVSSVVSNHHYDYRDRLCPSLPRLVVVQVCLLVVVHQEYEEEDLSNVVSNCVSCVRVVNNVSSLVSQLWHAYEYAPNNVVVCVVVVRDYHYCDPCNRNDNDSVVSSVSSDDGHDDDDDDDDDDDAAFEEEEFAQELLSVLLLVLLLVLPPVRRYAAEYFHLAQDGYFAQVCLLCCLPPQDDRVNGHPDDPVVCVVSNHNYDYNKGFDAQDPVQQWTAIPVRDIHHHQFYEYAVAWDADDPPAAPCPFAQRAERTDPVRLVSCLVQLVVWAAEEQEAQADVSLSVQSSSVSSVHQAEYAELAQFHNVQFDDDVQRVLVQVVCVVLRYHYHYNWAFRYFDDDRHGQWTATPVGDIDGTRHYYYRHDIAAPCPNVVNNVWDADPRAAFEAEQLQATVDNRYGYAAQRHQYPNDGDPDVVRRSLNSNSNSQVVSPHDGTRPDDWPWDWDQRSNKTKTKGARQVCVVVQWDKDWDDDPVLSWIWIWTAHNVRFATRMHMIIRDCPLVLVRNLRNVVRHGADPCNNCSGVPDPDDDDPDDDDQQRQLAPVQRDGLVNLLVCCVVVVDQDLLSSCVRRVRCVPPNPRSVVSVVSSCVSCVVVVNPPQPFQDQFASHFLLRLLCCCQVVVPQDPVVSSVVGTDFFDAPRVLQSNLLSNCQQPVDQSCVSLLSDFLLSNLVFAADPQRWTKAWWDDFQLDDDPLLVVLVVVLLVVQQFDWDQDLQSTIITTGHFLLCLLVSLVSNVVSPTFRCSCSAQFANHEHEDCAPVPDPQFLGRQRVLSNVVCLLRPSNRALGYFYAYEYRAPVCPRVRQQTQKYWHDDNQAIWIFHQAHPDPDGGGTHTLDPSDHSVLNVLLVLQLRLVRRNPPGHHDRSNRRQVPDVVRSVVSSCCRPVVVVVCSVVSNVSSVSSSVPDDRSSVVCNVDPLSSLSSQQALADNDTQPLFAWDDDPNGIDTDDQDSCSVDPPDQPPPQPPFDWDWDWRHFPSSADAQAWHWGDAPNFIKIKHHPPVVNDIWIWGLADSRRRHSFQRSFNWIDDVNFTWTQGSPPRFIAGRPCQDTPSPDSYGIGIWDWDADPRIIITIGGHSVSSCVVSPRDDHPPPPPDDDDDD